Protein AF-0000000071274401 (afdb_homodimer)

pLDDT: mean 84.66, std 13.63, range [35.56, 98.0]

Sequence (1052 aa):
MKGGLAAQQNVFLRQTQVNQAAVRASYKVANLLATHGKPFTDGDFVKECMLAVAEEVCPDKKDALNAVSLSATTMTRRIEDLGDNVYDQLNKKASEFEFFALAMDESNDVQDTAQLLIFIRGVSTSFEVSEELAALKSLKGTTTGEDIFVQVCKTMEELDLHLSKLASITTDGAPSMVGTTRGLVGRLNSEFEERGLTPPLQVHCPIHQQALYCKVLKWASVIKVVVHCVNYIRKHGLKHRQFQAFLSELESAYEDVLYYTEVRWLSRGRALRRFFDLLPEINTFLQSKGETVRELTEPEWKWDLAFLTDVTEMLNHLNAQLQGKGKLISDMYSHIKAFEVKLVLLVRQVQKLDFTHLPATQSYCAEEPSVPFPVEKCKDALEMLQGEFSARFCELNVNGKRIRLFQNPFAADINDALPTLQFELAELQNCDILKDAFKPDSLIEFYAALPEETYPNIKQHAMKMSTVFGSTYICEQTFSCMKQTKNPTRNRLTDKHLHQTLRLATTSLRPDIELLTSQKQAHSSHMKGGLAAQQNVFLRQTQVNQAAVRASYKVANLLATHGKPFTDGDFVKECMLAVAEEVCPDKKDALNAVSLSATTMTRRIEDLGDNVYDQLNKKASEFEFFALAMDESNDVQDTAQLLIFIRGVSTSFEVSEELAALKSLKGTTTGEDIFVQVCKTMEELDLHLSKLASITTDGAPSMVGTTRGLVGRLNSEFEERGLTPPLQVHCPIHQQALYCKVLKWASVIKVVVHCVNYIRKHGLKHRQFQAFLSELESAYEDVLYYTEVRWLSRGRALRRFFDLLPEINTFLQSKGETVRELTEPEWKWDLAFLTDVTEMLNHLNAQLQGKGKLISDMYSHIKAFEVKLVLLVRQVQKLDFTHLPATQSYCAEEPSVPFPVEKCKDALEMLQGEFSARFCELNVNGKRIRLFQNPFAADINDALPTLQFELAELQNCDILKDAFKPDSLIEFYAALPEETYPNIKQHAMKMSTVFGSTYICEQTFSCMKQTKNPTRNRLTDKHLHQTLRLATTSLRPDIELLTSQKQAHSSH

Solvent-accessible surface area (backbone atoms only — not comparable to full-atom values): 55036 Å² total; per-residue (Å²): 110,69,64,56,49,52,52,51,48,50,51,50,49,47,51,49,51,53,49,49,21,27,50,44,21,32,44,52,38,23,49,50,31,27,47,68,38,48,62,47,59,49,31,44,52,43,49,53,41,45,50,52,31,22,60,50,66,39,55,89,48,33,63,67,58,63,64,36,62,33,40,38,69,50,28,49,53,39,34,48,50,42,30,50,46,44,50,51,50,47,40,57,52,47,66,50,38,62,27,28,13,40,31,35,43,73,46,64,46,81,85,38,41,37,35,35,39,32,33,34,21,28,20,31,89,77,54,51,72,45,63,40,71,70,44,69,44,77,40,56,61,67,77,42,10,59,51,52,39,51,51,51,51,50,51,33,56,74,42,62,54,56,74,89,32,41,40,21,42,23,34,57,57,47,62,39,42,55,25,69,68,63,4,26,52,20,44,49,43,50,54,24,55,75,67,71,44,80,64,49,48,69,36,63,15,59,71,56,51,50,64,56,52,57,68,68,44,79,45,55,67,56,49,49,52,50,50,48,54,53,45,58,35,52,74,36,38,50,45,30,30,44,47,47,48,47,34,60,69,40,78,56,85,70,74,81,81,64,75,70,52,87,82,47,55,63,42,40,25,54,35,39,43,53,47,62,76,38,41,70,60,51,52,52,50,33,46,74,71,69,44,79,64,70,59,82,74,34,66,70,50,47,50,51,49,23,45,49,27,32,54,34,40,54,51,40,53,51,49,57,65,60,48,63,83,88,54,41,34,50,58,42,49,49,53,52,51,50,50,53,51,49,52,54,51,47,44,55,29,44,73,67,72,46,44,84,91,23,59,48,39,39,53,48,45,69,75,42,68,85,58,78,77,64,48,68,61,53,41,52,49,47,49,50,50,48,51,51,52,49,62,70,42,38,62,58,54,70,46,37,62,62,40,42,34,62,61,36,57,73,75,42,58,60,85,72,44,55,77,81,36,29,65,44,43,55,52,51,60,68,30,65,69,59,56,70,66,60,44,82,92,41,52,65,61,48,52,52,67,49,55,58,89,73,33,48,54,58,40,51,51,41,46,40,50,65,19,29,57,43,43,48,45,68,49,54,53,47,48,53,47,44,48,62,48,34,27,89,92,39,67,78,66,47,71,68,57,47,39,28,33,50,41,52,44,64,42,80,72,77,60,59,55,67,60,55,44,56,54,51,53,55,54,71,73,95,109,70,64,57,50,51,50,51,48,51,51,49,50,48,50,50,51,52,48,49,22,26,50,43,20,32,43,52,39,23,51,50,31,27,48,68,38,48,62,46,59,50,30,42,50,43,49,52,41,45,48,52,29,22,60,48,67,38,55,89,49,35,64,66,58,64,63,34,62,34,40,38,68,49,27,49,52,38,33,49,52,42,30,50,47,43,50,52,50,48,40,57,52,47,66,49,39,63,26,27,16,39,31,33,42,72,47,63,47,80,86,38,41,36,34,35,39,34,34,34,22,29,19,30,88,79,54,50,72,46,62,39,68,69,44,67,44,78,40,56,60,68,78,42,9,58,52,51,39,51,50,51,50,51,50,33,56,76,41,64,53,59,74,89,31,41,42,22,41,24,33,57,57,47,61,41,41,55,25,70,67,65,4,28,51,20,44,50,40,51,54,23,53,74,68,72,44,79,63,49,47,71,36,63,15,56,69,55,50,51,61,55,53,57,65,67,46,76,46,56,69,56,49,49,52,51,48,48,55,52,45,59,35,52,75,37,39,51,43,31,29,44,46,48,48,47,33,58,70,40,77,53,84,67,72,81,82,64,75,71,52,87,80,46,51,63,43,41,25,54,35,39,42,51,47,62,74,39,41,70,59,51,53,51,52,33,46,74,72,69,44,79,65,70,58,81,75,33,65,71,50,47,50,51,47,24,44,48,27,34,53,34,41,54,51,40,51,51,48,57,66,60,45,64,84,88,53,40,33,49,57,40,49,50,55,51,52,50,47,53,50,49,52,56,50,48,43,55,28,45,72,67,74,46,43,84,90,23,60,49,38,38,52,47,45,70,74,43,66,86,60,78,76,63,49,68,61,53,40,51,51,47,50,50,49,49,51,51,52,50,62,68,44,39,62,58,54,70,45,37,60,63,40,42,35,62,60,36,55,74,75,42,57,58,87,72,44,55,77,80,37,29,64,45,44,55,52,51,60,67,30,66,68,59,56,71,64,59,46,82,90,41,52,65,62,48,52,52,67,48,56,58,89,73,33,48,55,56,41,52,51,40,46,39,50,68,20,29,54,44,42,48,43,66,49,52,54,48,49,54,46,43,48,62,48,34,25,89,92,39,66,76,67,48,71,68,56,48,40,26,33,51,40,52,43,64,41,80,70,77,61,60,57,68,62,54,46,54,55,51,52,54,54,71,73,94

Organism: Cyprinus carpio (NCBI:txid7962)

Structure (mmCIF, N/CA/C/O backbone):
data_AF-0000000071274401-model_v1
#
loop_
_entity.id
_entity.type
_entity.pdbx_description
1 polymer 'Uncharacterized protein'
#
loop_
_atom_site.group_PDB
_atom_site.id
_atom_site.type_symbol
_atom_site.label_atom_id
_atom_site.label_alt_id
_atom_site.label_comp_id
_atom_site.label_asym_id
_atom_site.label_entity_id
_atom_site.label_seq_id
_atom_site.pdbx_PDB_ins_code
_atom_site.Cartn_x
_atom_site.Cartn_y
_atom_site.Cartn_z
_atom_site.occupancy
_atom_site.B_iso_or_equiv
_atom_site.auth_seq_id
_atom_site.auth_comp_id
_atom_site.auth_asym_id
_atom_site.auth_atom_id
_atom_site.pdbx_PDB_model_num
ATOM 1 N N . MET A 1 1 ? 56.625 13.484 -25.062 1 52.25 1 MET A N 1
ATOM 2 C CA . MET A 1 1 ? 55.344 13.414 -25.781 1 52.25 1 MET A CA 1
ATOM 3 C C . MET A 1 1 ? 54.75 12.016 -25.688 1 52.25 1 MET A C 1
ATOM 5 O O . MET A 1 1 ? 53.531 11.867 -25.484 1 52.25 1 MET A O 1
ATOM 9 N N . LYS A 1 2 ? 55.469 10.992 -25.859 1 65.38 2 LYS A N 1
ATOM 10 C CA . LYS A 1 2 ? 55.031 9.609 -25.734 1 65.38 2 LYS A CA 1
ATOM 11 C C . LYS A 1 2 ? 54.594 9.289 -24.297 1 65.38 2 LYS A C 1
ATOM 13 O O . LYS A 1 2 ? 53.594 8.617 -24.078 1 65.38 2 LYS A O 1
ATOM 18 N N . GLY A 1 3 ? 55.219 9.805 -23.406 1 65.19 3 GLY A N 1
ATOM 19 C CA . GLY A 1 3 ? 54.844 9.625 -22.016 1 65.19 3 GLY A CA 1
ATOM 20 C C . GLY A 1 3 ? 53.562 10.312 -21.641 1 65.19 3 GLY A C 1
ATOM 21 O O . GLY A 1 3 ? 52.75 9.773 -20.875 1 65.19 3 GLY A O 1
ATOM 22 N N . GLY A 1 4 ? 53.375 11.422 -22.125 1 62.38 4 GLY A N 1
ATOM 23 C CA . GLY A 1 4 ? 52.156 12.172 -21.906 1 62.38 4 GLY A CA 1
ATOM 24 C C . GLY A 1 4 ? 50.938 11.508 -22.516 1 62.38 4 GLY A C 1
ATOM 25 O O . GLY A 1 4 ? 49.875 11.477 -21.906 1 62.38 4 GLY A O 1
ATOM 26 N N . LEU A 1 5 ? 51.125 11.031 -23.656 1 65.81 5 LEU A N 1
ATOM 27 C CA . LEU A 1 5 ? 50.031 10.344 -24.359 1 65.81 5 LEU A CA 1
ATOM 28 C C . LEU A 1 5 ? 49.656 9.055 -23.641 1 65.81 5 LEU A C 1
ATOM 30 O O . LEU A 1 5 ? 48.469 8.719 -23.547 1 65.81 5 LEU A O 1
ATOM 34 N N . ALA A 1 6 ? 50.625 8.336 -23.203 1 64.69 6 ALA A N 1
ATOM 35 C CA . ALA A 1 6 ? 50.375 7.109 -22.469 1 64.69 6 ALA A CA 1
ATOM 36 C C . ALA A 1 6 ? 49.625 7.406 -21.172 1 64.69 6 ALA A C 1
ATOM 38 O O . ALA A 1 6 ? 48.719 6.656 -20.781 1 64.69 6 ALA A O 1
ATOM 39 N N . ALA A 1 7 ? 49.969 8.445 -20.547 1 64.56 7 ALA A N 1
ATOM 40 C CA . ALA A 1 7 ? 49.281 8.852 -19.328 1 64.56 7 ALA A CA 1
ATOM 41 C C . ALA A 1 7 ? 47.844 9.281 -19.594 1 64.56 7 ALA A C 1
ATOM 43 O O . ALA A 1 7 ? 46.938 8.945 -18.844 1 64.56 7 ALA A O 1
ATOM 44 N N . GLN A 1 8 ? 47.719 10.016 -20.656 1 66.94 8 GLN A N 1
ATOM 45 C CA . GLN A 1 8 ? 46.375 10.43 -21.062 1 66.94 8 GLN A CA 1
ATOM 46 C C . GLN A 1 8 ? 45.531 9.227 -21.453 1 66.94 8 GLN A C 1
ATOM 48 O O . GLN A 1 8 ? 44.344 9.172 -21.125 1 66.94 8 GLN A O 1
ATOM 53 N N . GLN A 1 9 ? 46.156 8.289 -22.109 1 67.88 9 GLN A N 1
ATOM 54 C CA . GLN A 1 9 ? 45.438 7.066 -22.5 1 67.88 9 GLN A CA 1
ATOM 55 C C . GLN A 1 9 ? 45.062 6.242 -21.266 1 67.88 9 GLN A C 1
ATOM 57 O O . GLN A 1 9 ? 43.969 5.66 -21.219 1 67.88 9 GLN A O 1
ATOM 62 N N . ASN A 1 10 ? 45.875 6.141 -20.312 1 67.81 10 ASN A N 1
ATOM 63 C CA . ASN A 1 10 ? 45.594 5.395 -19.094 1 67.81 10 ASN A CA 1
ATOM 64 C C . ASN A 1 10 ? 44.469 6.043 -18.281 1 67.81 10 ASN A C 1
ATOM 66 O O . ASN A 1 10 ? 43.625 5.348 -17.703 1 67.81 10 ASN A O 1
ATOM 70 N N . VAL A 1 11 ? 44.531 7.375 -18.297 1 66.75 11 VAL A N 1
ATOM 71 C CA . VAL A 1 11 ? 43.469 8.094 -17.594 1 66.75 11 VAL A CA 1
ATOM 72 C C . VAL A 1 11 ? 42.156 7.859 -18.281 1 66.75 11 VAL A C 1
ATOM 74 O O . VAL A 1 11 ? 41.125 7.664 -17.625 1 66.75 11 VAL A O 1
ATOM 77 N N . PHE A 1 12 ? 42.219 7.84 -19.594 1 67.62 12 PHE A N 1
ATOM 78 C CA . PHE A 1 12 ? 41 7.621 -20.375 1 67.62 12 PHE A CA 1
ATOM 79 C C . PHE A 1 12 ? 40.469 6.207 -20.172 1 67.62 12 PHE A C 1
ATOM 81 O O . PHE A 1 12 ? 39.25 6.004 -20.031 1 67.62 12 PHE A O 1
ATOM 88 N N . LEU A 1 13 ? 41.375 5.309 -20.156 1 68 13 LEU A N 1
ATOM 89 C CA . LEU A 1 13 ? 40.969 3.92 -19.953 1 68 13 LEU A CA 1
ATOM 90 C C . LEU A 1 13 ? 40.375 3.725 -18.562 1 68 13 LEU A C 1
ATOM 92 O O . LEU A 1 13 ? 39.406 2.988 -18.391 1 68 13 LEU A O 1
ATOM 96 N N . ARG A 1 14 ? 40.938 4.359 -17.625 1 68.81 14 ARG A N 1
ATOM 97 C CA . ARG A 1 14 ? 40.469 4.23 -16.25 1 68.81 14 ARG A CA 1
ATOM 98 C C . ARG A 1 14 ? 39.062 4.852 -16.109 1 68.81 14 ARG A C 1
ATOM 100 O O . ARG A 1 14 ? 38.219 4.301 -15.422 1 68.81 14 ARG A O 1
ATOM 107 N N . GLN A 1 15 ? 39.062 5.945 -16.766 1 72.88 15 GLN A N 1
ATOM 108 C CA . GLN A 1 15 ? 37.781 6.617 -16.703 1 72.88 15 GLN A CA 1
ATOM 109 C C . GLN A 1 15 ? 36.688 5.773 -17.359 1 72.88 15 GLN A C 1
ATOM 111 O O . GLN A 1 15 ? 35.531 5.727 -16.875 1 72.88 15 GLN A O 1
ATOM 116 N N . THR A 1 16 ? 37.062 5.137 -18.406 1 75.12 16 THR A N 1
ATOM 117 C CA . THR A 1 16 ? 36.125 4.277 -19.094 1 75.12 16 THR A CA 1
ATOM 118 C C . THR A 1 16 ? 35.719 3.082 -18.219 1 75.12 16 THR A C 1
ATOM 120 O O . THR A 1 16 ? 34.562 2.666 -18.219 1 75.12 16 THR A O 1
ATOM 123 N N . GLN A 1 17 ? 36.688 2.59 -17.594 1 78.06 17 GLN A N 1
ATOM 124 C CA . GLN A 1 17 ? 36.438 1.438 -16.734 1 78.06 17 GLN A CA 1
ATOM 125 C C . GLN A 1 17 ? 35.531 1.816 -15.555 1 78.06 17 GLN A C 1
ATOM 127 O O . GLN A 1 17 ? 34.656 1.034 -15.156 1 78.06 17 GLN A O 1
ATOM 132 N N . VAL A 1 18 ? 35.812 2.969 -15.062 1 79 18 VAL A N 1
ATOM 133 C CA . VAL A 1 18 ? 35 3.449 -13.945 1 79 18 VAL A CA 1
ATOM 134 C C . VAL A 1 18 ? 33.562 3.666 -14.406 1 79 18 VAL A C 1
ATOM 136 O O . VAL A 1 18 ? 32.625 3.338 -13.688 1 79 18 VAL A O 1
ATOM 139 N N . ASN A 1 19 ? 33.5 4.156 -15.586 1 84.06 19 ASN A N 1
ATOM 140 C CA . ASN A 1 19 ? 32.156 4.398 -16.125 1 84.06 19 ASN A CA 1
ATOM 141 C C . ASN A 1 19 ? 31.406 3.096 -16.375 1 84.06 19 ASN A C 1
ATOM 143 O O . ASN A 1 19 ? 30.203 3.01 -16.125 1 84.06 19 ASN A O 1
ATOM 147 N N . GLN A 1 20 ? 32.156 2.141 -16.844 1 89.5 20 GLN A N 1
ATOM 148 C CA . GLN A 1 20 ? 31.516 0.851 -17.094 1 89.5 20 GLN A CA 1
ATOM 149 C C . GLN A 1 20 ? 31.094 0.186 -15.797 1 89.5 20 GLN A C 1
ATOM 151 O O . GLN A 1 20 ? 30.047 -0.459 -15.734 1 89.5 20 GLN A O 1
ATOM 156 N N . ALA A 1 21 ? 31.922 0.368 -14.859 1 91.06 21 ALA A N 1
ATOM 157 C CA . ALA A 1 21 ? 31.594 -0.193 -13.555 1 91.06 21 ALA A CA 1
ATOM 158 C C . ALA A 1 21 ? 30.344 0.459 -12.969 1 91.06 21 ALA A C 1
ATOM 160 O O . ALA A 1 21 ? 29.5 -0.216 -12.367 1 91.06 21 ALA A O 1
ATOM 161 N N . ALA A 1 22 ? 30.25 1.699 -13.156 1 93.31 22 ALA A N 1
ATOM 162 C CA . ALA A 1 22 ? 29.078 2.434 -12.672 1 93.31 22 ALA A CA 1
ATOM 163 C C . ALA A 1 22 ? 27.812 1.991 -13.398 1 93.31 22 ALA A C 1
ATOM 165 O O . ALA A 1 22 ? 26.75 1.869 -12.781 1 93.31 22 ALA A O 1
ATOM 166 N N . VAL A 1 23 ? 27.969 1.766 -14.633 1 94.56 23 VAL A N 1
ATOM 167 C CA . VAL A 1 23 ? 26.812 1.335 -15.43 1 94.56 23 VAL A CA 1
ATOM 168 C C . VAL A 1 23 ? 26.391 -0.068 -15.008 1 94.56 23 VAL A C 1
ATOM 170 O O . VAL A 1 23 ? 25.203 -0.333 -14.828 1 94.56 23 VAL A O 1
ATOM 173 N N . ARG A 1 24 ? 27.344 -0.943 -14.844 1 95.5 24 ARG A N 1
ATOM 174 C CA . ARG A 1 24 ? 27.047 -2.293 -14.383 1 95.5 24 ARG A CA 1
ATOM 175 C C . ARG A 1 24 ? 26.344 -2.26 -13.031 1 95.5 24 ARG A C 1
ATOM 177 O O . ARG A 1 24 ? 25.391 -3.004 -12.797 1 95.5 24 ARG A O 1
ATOM 184 N N . ALA A 1 25 ? 26.828 -1.402 -12.203 1 96.12 25 ALA A N 1
ATOM 185 C CA . ALA A 1 25 ? 26.25 -1.258 -10.875 1 96.12 25 ALA A CA 1
ATOM 186 C C . ALA A 1 25 ? 24.797 -0.812 -10.969 1 96.12 25 ALA A C 1
ATOM 188 O O . ALA A 1 25 ? 23.938 -1.306 -10.227 1 96.12 25 ALA A O 1
ATOM 189 N N . SER A 1 26 ? 24.531 0.101 -11.828 1 96.62 26 SER A N 1
ATOM 190 C CA . SER A 1 26 ? 23.172 0.599 -11.984 1 96.62 26 SER A CA 1
ATOM 191 C C . SER A 1 26 ? 22.234 -0.5 -12.477 1 96.62 26 SER A C 1
ATOM 193 O O . SER A 1 26 ? 21.078 -0.568 -12.062 1 96.62 26 SER A O 1
ATOM 195 N N . TYR A 1 27 ? 22.703 -1.388 -13.359 1 97.19 27 TYR A N 1
ATOM 196 C CA . TYR A 1 27 ? 21.891 -2.508 -13.836 1 97.19 27 TYR A CA 1
ATOM 197 C C . TYR A 1 27 ? 21.594 -3.484 -12.703 1 97.19 27 TYR A C 1
ATOM 199 O O . TYR A 1 27 ? 20.484 -4.02 -12.617 1 97.19 27 TYR A O 1
ATOM 207 N N . LYS A 1 28 ? 22.594 -3.697 -11.906 1 97.12 28 LYS A N 1
ATOM 208 C CA . LYS A 1 28 ? 22.391 -4.625 -10.789 1 97.12 28 LYS A CA 1
ATOM 209 C C . LYS A 1 28 ? 21.344 -4.105 -9.82 1 97.12 28 LYS A C 1
ATOM 211 O O . LYS A 1 28 ? 20.5 -4.871 -9.336 1 97.12 28 LYS A O 1
ATOM 216 N N . VAL A 1 29 ? 21.406 -2.818 -9.516 1 97.25 29 VAL A N 1
ATOM 217 C CA . VAL A 1 29 ? 20.422 -2.223 -8.617 1 97.25 29 VAL A CA 1
ATOM 218 C C . VAL A 1 29 ? 19.031 -2.279 -9.25 1 97.25 29 VAL A C 1
ATOM 220 O O . VAL A 1 29 ? 18.047 -2.58 -8.57 1 97.25 29 VAL A O 1
ATOM 223 N N . ALA A 1 30 ? 18.969 -1.95 -10.516 1 97.06 30 ALA A N 1
ATOM 224 C CA . ALA A 1 30 ? 17.688 -2.006 -11.219 1 97.06 30 ALA A CA 1
ATOM 225 C C . ALA A 1 30 ? 17.094 -3.408 -11.164 1 97.06 30 ALA A C 1
ATOM 227 O O . ALA A 1 30 ? 15.875 -3.568 -10.992 1 97.06 30 ALA A O 1
ATOM 228 N N . ASN A 1 31 ? 17.906 -4.41 -11.359 1 96.62 31 ASN A N 1
ATOM 229 C CA . ASN A 1 31 ? 17.453 -5.793 -11.273 1 96.62 31 ASN A CA 1
ATOM 230 C C . ASN A 1 31 ? 16.906 -6.113 -9.891 1 96.62 31 ASN A C 1
ATOM 232 O O . ASN A 1 31 ? 15.891 -6.809 -9.766 1 96.62 31 ASN A O 1
ATOM 236 N N . LEU A 1 32 ? 17.594 -5.621 -8.906 1 96 32 LEU A N 1
ATOM 237 C CA . LEU A 1 32 ? 17.141 -5.848 -7.539 1 96 32 LEU A CA 1
ATOM 238 C C . LEU A 1 32 ? 15.812 -5.141 -7.285 1 96 32 LEU A C 1
ATOM 240 O O . LEU A 1 32 ? 14.93 -5.695 -6.633 1 96 32 LEU A O 1
ATOM 244 N N . LEU A 1 33 ? 15.656 -3.928 -7.758 1 95 33 LEU A N 1
ATOM 245 C CA . LEU A 1 33 ? 14.406 -3.195 -7.617 1 95 33 LEU A CA 1
ATOM 246 C C . LEU A 1 33 ? 13.242 -3.977 -8.227 1 95 33 LEU A C 1
ATOM 248 O O . LEU A 1 33 ? 12.188 -4.121 -7.602 1 95 33 LEU A O 1
ATOM 252 N N . ALA A 1 34 ? 13.445 -4.426 -9.398 1 93.75 34 ALA A N 1
ATOM 253 C CA . ALA A 1 34 ? 12.398 -5.148 -10.109 1 93.75 34 ALA A CA 1
ATOM 254 C C . ALA A 1 34 ? 12.07 -6.465 -9.414 1 93.75 34 ALA A C 1
ATOM 256 O O . ALA A 1 34 ? 10.891 -6.812 -9.258 1 93.75 34 ALA A O 1
ATOM 257 N N . THR A 1 35 ? 13.07 -7.234 -9.023 1 92.5 35 THR A N 1
ATOM 258 C CA . THR A 1 35 ? 12.883 -8.539 -8.406 1 92.5 35 THR A CA 1
ATOM 259 C C . THR A 1 35 ? 12.141 -8.414 -7.078 1 92.5 35 THR A C 1
ATOM 261 O O . THR A 1 35 ? 11.359 -9.289 -6.707 1 92.5 35 THR A O 1
ATOM 264 N N . HIS A 1 36 ? 12.383 -7.277 -6.391 1 90.69 36 HIS A N 1
ATOM 265 C CA . HIS A 1 36 ? 11.742 -7.082 -5.098 1 90.69 36 HIS A CA 1
ATOM 266 C C . HIS A 1 36 ? 10.43 -6.32 -5.246 1 90.69 36 HIS A C 1
ATOM 268 O O . HIS A 1 36 ? 9.758 -6.027 -4.25 1 90.69 36 HIS A O 1
ATOM 274 N N . GLY A 1 37 ? 10.102 -5.977 -6.441 1 87.94 37 GLY A N 1
ATOM 275 C CA . GLY A 1 37 ? 8.852 -5.277 -6.691 1 87.94 37 GLY A CA 1
ATOM 276 C C . GLY A 1 37 ? 8.828 -3.869 -6.125 1 87.94 37 GLY A C 1
ATOM 277 O O . GLY A 1 37 ? 7.781 -3.381 -5.703 1 87.94 37 GLY A O 1
ATOM 278 N N . LYS A 1 38 ? 10 -3.23 -5.977 1 91 38 LYS A N 1
ATOM 279 C CA . LYS A 1 38 ? 10.102 -1.879 -5.434 1 91 38 LYS A CA 1
ATOM 280 C C . LYS A 1 38 ? 9.875 -0.833 -6.52 1 91 38 LYS A C 1
ATOM 282 O O . LYS A 1 38 ? 10.141 -1.085 -7.699 1 91 38 LYS A O 1
ATOM 287 N N . PRO A 1 39 ? 9.328 0.365 -6.164 1 89.88 39 PRO A N 1
ATOM 288 C CA . PRO A 1 39 ? 9.164 1.436 -7.148 1 89.88 39 PRO A CA 1
ATOM 289 C C . PRO A 1 39 ? 10.492 1.918 -7.727 1 89.88 39 PRO A C 1
ATOM 291 O O . PRO A 1 39 ? 11.531 1.792 -7.074 1 89.88 39 PRO A O 1
ATOM 294 N N . PHE A 1 40 ? 10.445 2.494 -8.906 1 91.88 40 PHE A N 1
ATOM 295 C CA . PHE A 1 40 ? 11.641 2.98 -9.586 1 91.88 40 PHE A CA 1
ATOM 296 C C . PHE A 1 40 ? 12.281 4.121 -8.805 1 91.88 40 PHE A C 1
ATOM 298 O O . PHE A 1 40 ? 13.5 4.297 -8.852 1 91.88 40 PHE A O 1
ATOM 305 N N . THR A 1 41 ? 11.461 4.828 -8.062 1 91.19 41 THR A N 1
ATOM 306 C CA . THR A 1 41 ? 11.938 5.977 -7.301 1 91.19 41 THR A CA 1
ATOM 307 C C . THR A 1 41 ? 12.797 5.523 -6.117 1 91.19 41 THR A C 1
ATOM 309 O O . THR A 1 41 ? 13.516 6.324 -5.527 1 91.19 41 THR A O 1
ATOM 312 N N . ASP A 1 42 ? 12.68 4.273 -5.758 1 93 42 ASP A N 1
ATOM 313 C CA . ASP A 1 42 ? 13.477 3.762 -4.648 1 93 42 ASP A CA 1
ATOM 314 C C . ASP A 1 42 ? 14.961 3.758 -4.996 1 93 42 ASP A C 1
ATOM 316 O O . ASP A 1 42 ? 15.812 3.654 -4.109 1 93 42 ASP A O 1
ATOM 320 N N . GLY A 1 43 ? 15.234 3.865 -6.293 1 95.25 43 GLY A N 1
ATOM 321 C CA . GLY A 1 43 ? 16.625 4.039 -6.664 1 95.25 43 GLY A CA 1
ATOM 322 C C . GLY A 1 43 ? 17.281 5.25 -6.02 1 95.25 43 GLY A C 1
ATOM 323 O O . GLY A 1 43 ? 18.406 5.176 -5.535 1 95.25 43 GLY A O 1
ATOM 324 N N . ASP A 1 44 ? 16.562 6.32 -6 1 94.88 44 ASP A N 1
ATOM 325 C CA . ASP A 1 44 ? 17.047 7.543 -5.371 1 94.88 44 ASP A CA 1
ATOM 326 C C . ASP A 1 44 ? 17.266 7.344 -3.875 1 94.88 44 ASP A C 1
ATOM 328 O O . ASP A 1 44 ? 18.25 7.832 -3.314 1 94.88 44 ASP A O 1
ATOM 332 N N . PHE A 1 45 ? 16.406 6.699 -3.336 1 95.12 45 PHE A N 1
ATOM 333 C CA . PHE A 1 45 ? 16.5 6.418 -1.909 1 95.12 45 PHE A CA 1
ATOM 334 C C . PHE A 1 45 ? 17.734 5.578 -1.6 1 95.12 45 PHE A C 1
ATOM 336 O O . PHE A 1 45 ? 18.453 5.859 -0.642 1 95.12 45 PHE A O 1
ATOM 343 N N . VAL A 1 46 ? 17.875 4.496 -2.396 1 96.62 46 VAL A N 1
ATOM 344 C CA . VAL A 1 46 ? 19.047 3.633 -2.232 1 96.62 46 VAL A CA 1
ATOM 345 C C . VAL A 1 46 ? 20.328 4.457 -2.367 1 96.62 46 VAL A C 1
ATOM 347 O O . VAL A 1 46 ? 21.266 4.281 -1.594 1 96.62 46 VAL A O 1
ATOM 350 N N . LYS A 1 47 ? 20.375 5.324 -3.332 1 96.38 47 LYS A N 1
ATOM 351 C CA . LYS A 1 47 ? 21.547 6.168 -3.543 1 96.38 47 LYS A CA 1
ATOM 352 C C . LYS A 1 47 ? 21.797 7.059 -2.332 1 96.38 47 LYS A C 1
ATOM 354 O O . LYS A 1 47 ? 22.938 7.188 -1.886 1 96.38 47 LYS A O 1
ATOM 359 N N . GLU A 1 48 ? 20.734 7.656 -1.846 1 95.94 48 GLU A N 1
ATOM 360 C CA . GLU A 1 48 ? 20.859 8.508 -0.668 1 95.94 48 GLU A CA 1
ATOM 361 C C . GLU A 1 48 ? 21.438 7.738 0.518 1 95.94 48 GLU A C 1
ATOM 363 O O . GLU A 1 48 ? 22.312 8.234 1.22 1 95.94 48 GLU A O 1
ATOM 368 N N . CYS A 1 49 ? 20.938 6.547 0.777 1 96.62 49 CYS A N 1
ATOM 369 C CA . CYS A 1 49 ? 21.422 5.711 1.871 1 96.62 49 CYS A CA 1
ATOM 370 C C . CYS A 1 49 ? 22.875 5.312 1.653 1 96.62 49 CYS A C 1
ATOM 372 O O . CYS A 1 49 ? 23.688 5.363 2.582 1 96.62 49 CYS A O 1
ATOM 374 N N . MET A 1 50 ? 23.156 4.926 0.424 1 96.19 50 MET A N 1
ATOM 375 C CA . MET A 1 50 ? 24.516 4.488 0.077 1 96.19 50 MET A CA 1
ATOM 376 C C . MET A 1 50 ? 25.516 5.609 0.302 1 96.19 50 MET A C 1
ATOM 378 O O . MET A 1 50 ? 26.609 5.379 0.845 1 96.19 50 MET A O 1
ATOM 382 N N . LEU A 1 51 ? 25.141 6.812 -0.071 1 95.94 51 LEU A N 1
ATOM 383 C CA . LEU A 1 51 ? 26.047 7.953 0.099 1 95.94 51 LEU A CA 1
ATOM 384 C C . LEU A 1 51 ? 26.203 8.297 1.576 1 95.94 51 LEU A C 1
ATOM 386 O O . LEU A 1 51 ? 27.297 8.672 2.008 1 95.94 51 LEU A O 1
ATOM 390 N N . ALA A 1 52 ? 25.125 8.164 2.318 1 95.75 52 ALA A N 1
ATOM 391 C CA . ALA A 1 52 ? 25.203 8.391 3.758 1 95.75 52 ALA A CA 1
ATOM 392 C C . ALA A 1 52 ? 26.156 7.406 4.418 1 95.75 52 ALA A C 1
ATOM 394 O O . ALA A 1 52 ? 26.922 7.777 5.316 1 95.75 52 ALA A O 1
ATOM 395 N N . VAL A 1 53 ? 26.109 6.172 3.98 1 95.75 53 VAL A N 1
ATOM 396 C CA . VAL A 1 53 ? 27 5.145 4.52 1 95.75 53 VAL A CA 1
ATOM 397 C C . VAL A 1 53 ? 28.438 5.422 4.086 1 95.75 53 VAL A C 1
ATOM 399 O O . VAL A 1 53 ? 29.375 5.328 4.891 1 95.75 53 VAL A O 1
ATOM 402 N N . ALA A 1 54 ? 28.594 5.766 2.812 1 94.62 54 ALA A N 1
ATOM 403 C CA . ALA A 1 54 ? 29.922 6.008 2.26 1 94.62 54 ALA A CA 1
ATOM 404 C C . ALA A 1 54 ? 30.609 7.156 2.986 1 94.62 54 ALA A C 1
ATOM 406 O O . ALA A 1 54 ? 31.828 7.125 3.195 1 94.62 54 ALA A O 1
ATOM 407 N N . GLU A 1 55 ? 29.875 8.125 3.346 1 94.5 55 GLU A N 1
ATOM 408 C CA . GLU A 1 55 ? 30.422 9.281 4.039 1 94.5 55 GLU A CA 1
ATOM 409 C C . GLU A 1 55 ? 31.078 8.875 5.359 1 94.5 55 GLU A C 1
ATOM 411 O O . GLU A 1 55 ? 32.031 9.5 5.793 1 94.5 55 GLU A O 1
ATOM 416 N N . GLU A 1 56 ? 30.609 7.832 5.984 1 93.69 56 GLU A N 1
ATOM 417 C CA . GLU A 1 56 ? 31.109 7.402 7.285 1 93.69 56 GLU A CA 1
ATOM 418 C C . GLU A 1 56 ? 32.156 6.32 7.137 1 93.69 56 GLU A C 1
ATOM 420 O O . GLU A 1 56 ? 33.188 6.348 7.828 1 93.69 56 GLU A O 1
ATOM 425 N N . VAL A 1 57 ? 31.969 5.379 6.203 1 92.5 57 VAL A N 1
ATOM 426 C CA . VAL A 1 57 ? 32.75 4.156 6.188 1 92.5 57 VAL A CA 1
ATOM 427 C C . VAL A 1 57 ? 33.875 4.277 5.148 1 92.5 57 VAL A C 1
ATOM 429 O O . VAL A 1 57 ? 34.969 3.746 5.336 1 92.5 57 VAL A O 1
ATOM 432 N N . CYS A 1 58 ? 33.594 4.895 4.074 1 92.62 58 CYS A N 1
ATOM 433 C CA . CYS A 1 58 ? 34.594 5.035 3.023 1 92.62 58 CYS A CA 1
ATOM 434 C C . CYS A 1 58 ? 34.438 6.371 2.307 1 92.62 58 CYS A C 1
ATOM 436 O O . CYS A 1 58 ? 34.188 6.414 1.104 1 92.62 58 CYS A O 1
ATOM 438 N N . PRO A 1 59 ? 34.781 7.418 3.018 1 92.06 59 PRO A N 1
ATOM 439 C CA . PRO A 1 59 ? 34.625 8.758 2.447 1 92.06 59 PRO A CA 1
ATOM 440 C C . PRO A 1 59 ? 35.469 8.953 1.172 1 92.06 59 PRO A C 1
ATOM 442 O O . PRO A 1 59 ? 35.062 9.742 0.303 1 92.06 59 PRO A O 1
ATOM 445 N N . ASP A 1 60 ? 36.531 8.211 0.958 1 91.69 60 ASP A N 1
ATOM 446 C CA . ASP A 1 60 ? 37.406 8.344 -0.2 1 91.69 60 ASP A CA 1
ATOM 447 C C . ASP A 1 60 ? 36.75 7.812 -1.463 1 91.69 60 ASP A C 1
ATOM 449 O O . ASP A 1 60 ? 37.156 8.141 -2.578 1 91.69 60 ASP A O 1
ATOM 453 N N . LYS A 1 61 ? 35.781 6.992 -1.283 1 92 61 LYS A N 1
ATOM 454 C CA . LYS A 1 61 ? 35.094 6.398 -2.434 1 92 61 LYS A CA 1
ATOM 455 C C . LYS A 1 61 ? 33.719 7.027 -2.652 1 92 61 LYS A C 1
ATOM 457 O O . LYS A 1 61 ? 32.938 6.539 -3.465 1 92 61 LYS A O 1
ATOM 462 N N . LYS A 1 62 ? 33.406 8.031 -1.977 1 92.5 62 LYS A N 1
ATOM 463 C CA . LYS A 1 62 ? 32.094 8.664 -2.051 1 92.5 62 LYS A CA 1
ATOM 464 C C . LYS A 1 62 ? 31.781 9.148 -3.467 1 92.5 62 LYS A C 1
ATOM 466 O O . LYS A 1 62 ? 30.656 9.008 -3.957 1 92.5 62 LYS A O 1
ATOM 471 N N . ASP A 1 63 ? 32.781 9.656 -4.098 1 90.44 63 ASP A N 1
ATOM 472 C CA . ASP A 1 63 ? 32.562 10.188 -5.445 1 90.44 63 ASP A CA 1
ATOM 473 C C . ASP A 1 63 ? 32.281 9.062 -6.441 1 90.44 63 ASP A C 1
ATOM 475 O O . ASP A 1 63 ? 31.469 9.219 -7.344 1 90.44 63 ASP A O 1
ATOM 479 N N . ALA A 1 64 ? 33.062 8.016 -6.281 1 89.56 64 ALA A N 1
ATOM 480 C CA . ALA A 1 64 ? 32.844 6.863 -7.156 1 89.56 64 ALA A CA 1
ATOM 481 C C . ALA A 1 64 ? 31.422 6.312 -7.004 1 89.56 64 ALA A C 1
ATOM 483 O O . ALA A 1 64 ? 30.781 5.938 -7.996 1 89.56 64 ALA A O 1
ATOM 484 N N . LEU A 1 65 ? 30.953 6.297 -5.777 1 92.75 65 LEU A N 1
ATOM 485 C CA . LEU A 1 65 ? 29.609 5.797 -5.504 1 92.75 65 LEU A CA 1
ATOM 486 C C . LEU A 1 65 ? 28.547 6.789 -5.98 1 92.75 65 LEU A C 1
ATOM 488 O O . LEU A 1 65 ? 27.484 6.387 -6.445 1 92.75 65 LEU A O 1
ATOM 492 N N . ASN A 1 66 ? 28.875 8.031 -5.848 1 92.44 66 ASN A N 1
ATOM 493 C CA . ASN A 1 66 ? 27.953 9.078 -6.293 1 92.44 66 ASN A CA 1
ATOM 494 C C . ASN A 1 66 ? 27.797 9.086 -7.809 1 92.44 66 ASN A C 1
ATOM 496 O O . ASN A 1 66 ? 26.797 9.547 -8.336 1 92.44 66 ASN A O 1
ATOM 500 N N . ALA A 1 67 ? 28.781 8.547 -8.492 1 91.62 67 ALA A N 1
ATOM 501 C CA . ALA A 1 67 ? 28.766 8.531 -9.953 1 91.62 67 ALA A CA 1
ATOM 502 C C . ALA A 1 67 ? 27.75 7.512 -10.484 1 91.62 67 ALA A C 1
ATOM 504 O O . ALA A 1 67 ? 27.359 7.574 -11.648 1 91.62 67 ALA A O 1
ATOM 505 N N . VAL A 1 68 ? 27.359 6.609 -9.703 1 94 68 VAL A N 1
ATOM 506 C CA . VAL A 1 68 ? 26.375 5.617 -10.117 1 94 68 VAL A CA 1
ATOM 507 C C . VAL A 1 68 ? 25 6.266 -10.219 1 94 68 VAL A C 1
ATOM 509 O O . VAL A 1 68 ? 24.484 6.797 -9.234 1 94 68 VAL A O 1
ATOM 512 N N . SER A 1 69 ? 24.406 6.281 -11.352 1 93.88 69 SER A N 1
ATOM 513 C CA . SER A 1 69 ? 23.094 6.887 -11.547 1 93.88 69 SER A CA 1
ATOM 514 C C . SER A 1 69 ? 21.969 5.926 -11.156 1 93.88 69 SER A C 1
ATOM 516 O O . SER A 1 69 ? 21.828 4.863 -11.758 1 93.88 69 SER A O 1
ATOM 518 N N . LEU A 1 70 ? 21.25 6.312 -10.156 1 95.94 70 LEU A N 1
ATOM 519 C CA . LEU A 1 70 ? 20.156 5.473 -9.688 1 95.94 70 LEU A CA 1
ATOM 520 C C . LEU A 1 70 ? 18.844 6.242 -9.688 1 95.94 70 LEU A C 1
ATOM 522 O O . LEU A 1 70 ? 17.938 5.926 -8.922 1 95.94 70 LEU A O 1
ATOM 526 N N . SER A 1 71 ? 18.719 7.254 -10.523 1 94.69 71 SER A N 1
ATOM 527 C CA . SER A 1 71 ? 17.5 8.039 -10.617 1 94.69 71 SER A CA 1
ATOM 528 C C . SER A 1 71 ? 16.328 7.203 -11.141 1 94.69 71 SER A C 1
ATOM 530 O O . SER A 1 71 ? 16.547 6.148 -11.742 1 94.69 71 SER A O 1
ATOM 532 N N . ALA A 1 72 ? 15.18 7.703 -10.906 1 92.69 72 ALA A N 1
ATOM 533 C CA . ALA A 1 72 ? 13.977 6.992 -11.336 1 92.69 72 ALA A CA 1
ATOM 534 C C . ALA A 1 72 ? 13.992 6.766 -12.844 1 92.69 72 ALA A C 1
ATOM 536 O O . ALA A 1 72 ? 13.609 5.695 -13.32 1 92.69 72 ALA A O 1
ATOM 537 N N . THR A 1 73 ? 14.398 7.754 -13.531 1 93.19 73 THR A N 1
ATOM 538 C CA . THR A 1 73 ? 14.453 7.656 -14.984 1 93.19 73 THR A CA 1
ATOM 539 C C . THR A 1 73 ? 15.477 6.613 -15.422 1 93.19 73 THR A C 1
ATOM 541 O O . THR A 1 73 ? 15.219 5.816 -16.328 1 93.19 73 THR A O 1
ATOM 544 N N . THR A 1 74 ? 16.625 6.66 -14.805 1 94.69 74 THR A N 1
ATOM 545 C CA . THR A 1 74 ? 17.656 5.684 -15.117 1 94.69 74 THR A CA 1
ATOM 546 C C . THR A 1 74 ? 17.188 4.27 -14.789 1 94.69 74 THR A C 1
ATOM 548 O O . THR A 1 74 ? 17.391 3.344 -15.578 1 94.69 74 THR A O 1
ATOM 551 N N . MET A 1 75 ? 16.625 4.098 -13.625 1 95.5 75 MET A N 1
ATOM 552 C CA . MET A 1 75 ? 16.125 2.783 -13.219 1 95.5 75 MET A CA 1
ATOM 553 C C . MET A 1 75 ? 15.094 2.256 -14.203 1 95.5 75 MET A C 1
ATOM 555 O O . MET A 1 75 ? 15.086 1.064 -14.523 1 95.5 75 MET A O 1
ATOM 559 N N . THR A 1 76 ? 14.203 3.18 -14.672 1 94.06 76 THR A N 1
ATOM 560 C CA . THR A 1 76 ? 13.188 2.797 -15.648 1 94.06 76 THR A CA 1
ATOM 561 C C . THR A 1 76 ? 13.836 2.238 -16.906 1 94.06 76 THR A C 1
ATOM 563 O O . THR A 1 76 ? 13.453 1.166 -17.391 1 94.06 76 THR A O 1
ATOM 566 N N . ARG A 1 77 ? 14.836 2.928 -17.391 1 94.69 77 ARG A N 1
ATOM 567 C CA . ARG A 1 77 ? 15.516 2.514 -18.609 1 94.69 77 ARG A CA 1
ATOM 568 C C . ARG A 1 77 ? 16.266 1.199 -18.406 1 94.69 77 ARG A C 1
ATOM 570 O O . ARG A 1 77 ? 16.266 0.336 -19.297 1 94.69 77 ARG A O 1
ATOM 577 N N . ARG A 1 78 ? 16.938 1.074 -17.281 1 96.56 78 ARG A N 1
ATOM 578 C CA . ARG A 1 78 ? 17.672 -0.153 -17 1 96.56 78 ARG A CA 1
ATOM 579 C C . ARG A 1 78 ? 16.734 -1.351 -16.922 1 96.56 78 ARG A C 1
ATOM 581 O O . ARG A 1 78 ? 17.062 -2.434 -17.406 1 96.56 78 ARG A O 1
ATOM 588 N N . ILE A 1 79 ? 15.633 -1.183 -16.281 1 95.75 79 ILE A N 1
ATOM 589 C CA . ILE A 1 79 ? 14.664 -2.27 -16.125 1 95.75 79 ILE A CA 1
ATOM 590 C C . ILE A 1 79 ? 14.117 -2.67 -17.5 1 95.75 79 ILE A C 1
ATOM 592 O O . ILE A 1 79 ? 13.914 -3.855 -17.766 1 95.75 79 ILE A O 1
ATOM 596 N N . GLU A 1 80 ? 13.875 -1.674 -18.344 1 95.62 80 GLU A N 1
ATOM 597 C CA . GLU A 1 80 ? 13.469 -1.966 -19.719 1 95.62 80 GLU A CA 1
ATOM 598 C C . GLU A 1 80 ? 14.508 -2.832 -20.438 1 95.62 80 GLU A C 1
ATOM 600 O O . GLU A 1 80 ? 14.156 -3.836 -21.062 1 95.62 80 GLU A O 1
ATOM 605 N N . ASP A 1 81 ? 15.766 -2.449 -20.281 1 96.19 81 ASP A N 1
ATOM 606 C CA . ASP A 1 81 ? 16.859 -3.188 -20.906 1 96.19 81 ASP A CA 1
ATOM 607 C C . ASP A 1 81 ? 16.922 -4.621 -20.375 1 96.19 81 ASP A C 1
ATOM 609 O O . ASP A 1 81 ? 17.094 -5.566 -21.156 1 96.19 81 ASP A O 1
ATOM 613 N N . LEU A 1 82 ? 16.859 -4.691 -19.109 1 97.38 82 LEU A N 1
ATOM 614 C CA . LEU A 1 82 ? 16.938 -6 -18.469 1 97.38 82 LEU A CA 1
ATOM 615 C C . LEU A 1 82 ? 15.797 -6.898 -18.922 1 97.38 82 LEU A C 1
ATOM 617 O O . LEU A 1 82 ? 16 -8.07 -19.234 1 97.38 82 LEU A O 1
ATOM 621 N N . GLY A 1 83 ? 14.586 -6.336 -18.859 1 96.06 83 GLY A N 1
ATOM 622 C CA . GLY A 1 83 ? 13.422 -7.086 -19.312 1 96.06 83 GLY A CA 1
ATOM 623 C C . GLY A 1 83 ? 13.539 -7.574 -20.734 1 96.06 83 GLY A C 1
ATOM 624 O O . GLY A 1 83 ? 13.219 -8.727 -21.031 1 96.06 83 GLY A O 1
ATOM 625 N N . ASP A 1 84 ? 14.016 -6.695 -21.562 1 95.81 84 ASP A N 1
ATOM 626 C CA . ASP A 1 84 ? 14.195 -7.047 -22.969 1 95.81 84 ASP A CA 1
ATOM 627 C C . ASP A 1 84 ? 15.234 -8.156 -23.125 1 95.81 84 ASP A C 1
ATOM 629 O O . ASP A 1 84 ? 15.078 -9.047 -23.969 1 95.81 84 ASP A O 1
ATOM 633 N N . ASN A 1 85 ? 16.25 -8.031 -22.406 1 96.88 85 ASN A N 1
ATOM 634 C CA . ASN A 1 85 ? 17.297 -9.055 -22.453 1 96.88 85 ASN A CA 1
ATOM 635 C C . ASN A 1 85 ? 16.75 -10.422 -22.047 1 96.88 85 ASN A C 1
ATOM 637 O O . ASN A 1 85 ? 17.062 -11.43 -22.703 1 96.88 85 ASN A O 1
ATOM 641 N N . VAL A 1 86 ? 16 -10.469 -21 1 96.62 86 VAL A N 1
ATOM 642 C CA . VAL A 1 86 ? 15.414 -11.719 -20.531 1 96.62 86 VAL A CA 1
ATOM 643 C C . VAL A 1 86 ? 14.461 -12.266 -21.594 1 96.62 86 VAL A C 1
ATOM 645 O O . VAL A 1 86 ? 14.414 -13.477 -21.828 1 96.62 86 VAL A O 1
ATOM 648 N N . TYR A 1 87 ? 13.711 -11.398 -22.203 1 96.38 87 TYR A N 1
ATOM 649 C CA . TYR A 1 87 ? 12.789 -11.82 -23.25 1 96.38 87 TYR A CA 1
ATOM 650 C C . TYR A 1 87 ? 13.547 -12.406 -24.438 1 96.38 87 TYR A C 1
ATOM 652 O O . TYR A 1 87 ? 13.109 -13.398 -25.031 1 96.38 87 TYR A O 1
ATOM 660 N N . ASP A 1 88 ? 14.641 -11.805 -24.766 1 96.31 88 ASP A N 1
ATOM 661 C CA . ASP A 1 88 ? 15.477 -12.32 -25.844 1 96.31 88 ASP A CA 1
ATOM 662 C C . ASP A 1 88 ? 16 -13.711 -25.516 1 96.31 88 ASP A C 1
ATOM 664 O O . ASP A 1 88 ? 16.094 -14.578 -26.391 1 96.31 88 ASP A O 1
ATOM 668 N N . GLN A 1 89 ? 16.391 -13.844 -24.328 1 96.69 89 GLN A N 1
ATOM 669 C CA . GLN A 1 89 ? 16.844 -15.148 -23.875 1 96.69 89 GLN A CA 1
ATOM 670 C C . GLN A 1 89 ? 15.727 -16.188 -23.969 1 96.69 89 GLN A C 1
ATOM 672 O O . GLN A 1 89 ? 15.969 -17.328 -24.359 1 96.69 89 GLN A O 1
ATOM 677 N N . LEU A 1 90 ? 14.578 -15.797 -23.562 1 96.44 90 LEU A N 1
ATOM 678 C CA . LEU A 1 90 ? 13.43 -16.688 -23.672 1 96.44 90 LEU A CA 1
ATOM 679 C C . LEU A 1 90 ? 13.172 -17.078 -25.125 1 96.44 90 LEU A C 1
ATOM 681 O O . LEU A 1 90 ? 12.891 -18.234 -25.422 1 96.44 90 LEU A O 1
ATOM 685 N N . ASN A 1 91 ? 13.266 -16.125 -25.969 1 96.44 91 ASN A N 1
ATOM 686 C CA . ASN A 1 91 ? 13.07 -16.375 -27.391 1 96.44 91 ASN A CA 1
ATOM 687 C C . ASN A 1 91 ? 14.07 -17.406 -27.906 1 96.44 91 ASN A C 1
ATOM 689 O O . ASN A 1 91 ? 13.711 -18.281 -28.719 1 96.44 91 ASN A O 1
ATOM 693 N N . LYS A 1 92 ? 15.227 -17.266 -27.484 1 95.19 92 LYS A N 1
ATOM 694 C CA . LYS A 1 92 ? 16.25 -18.219 -27.891 1 95.19 92 LYS A CA 1
ATOM 695 C C . LYS A 1 92 ? 15.961 -19.609 -27.344 1 95.19 92 LYS A C 1
ATOM 697 O O . LYS A 1 92 ? 16.062 -20.609 -28.062 1 95.19 92 LYS A O 1
ATOM 702 N N . LYS A 1 93 ? 15.586 -19.688 -26.172 1 95.25 93 LYS A N 1
ATOM 703 C CA . LYS A 1 93 ? 15.258 -20.969 -25.547 1 95.25 93 LYS A CA 1
ATOM 704 C C . LYS A 1 93 ? 14.031 -21.594 -26.203 1 95.25 93 LYS A C 1
ATOM 706 O O . LYS A 1 93 ? 13.961 -22.812 -26.375 1 95.25 93 LYS A O 1
ATOM 711 N N . ALA A 1 94 ? 13.055 -20.797 -26.453 1 95.94 94 ALA A N 1
ATOM 712 C CA . ALA A 1 94 ? 11.805 -21.25 -27.047 1 95.94 94 ALA A CA 1
ATOM 713 C C . ALA A 1 94 ? 12.047 -21.969 -28.375 1 95.94 94 ALA A C 1
ATOM 715 O O . ALA A 1 94 ? 11.336 -22.906 -28.719 1 95.94 94 ALA A O 1
ATOM 716 N N . SER A 1 95 ? 13.07 -21.516 -29.047 1 94.31 95 SER A N 1
ATOM 717 C CA . SER A 1 95 ? 13.391 -22.125 -30.344 1 94.31 95 SER A CA 1
ATOM 718 C C . SER A 1 95 ? 13.898 -23.562 -30.156 1 94.31 95 SER A C 1
ATOM 720 O O . SER A 1 95 ? 13.844 -24.359 -31.094 1 94.31 95 SER A O 1
ATOM 722 N N . GLU A 1 96 ? 14.281 -23.875 -28.984 1 94.88 96 GLU A N 1
ATOM 723 C CA . GLU A 1 96 ? 14.852 -25.203 -28.719 1 94.88 96 GLU A CA 1
ATOM 724 C C . GLU A 1 96 ? 13.82 -26.125 -28.062 1 94.88 96 GLU A C 1
ATOM 726 O O . GLU A 1 96 ? 14.094 -27.297 -27.844 1 94.88 96 GLU A O 1
ATOM 731 N N . PHE A 1 97 ? 12.695 -25.688 -27.891 1 96.81 97 PHE A N 1
ATOM 732 C CA . PHE A 1 97 ? 11.688 -26.484 -27.203 1 96.81 97 PHE A CA 1
ATOM 733 C C . PHE A 1 97 ? 11.203 -27.625 -28.094 1 96.81 97 PHE A C 1
ATOM 735 O O . PHE A 1 97 ? 10.898 -27.406 -29.281 1 96.81 97 PHE A O 1
ATOM 742 N N . GLU A 1 98 ? 11.188 -28.781 -27.594 1 96.81 98 GLU A N 1
ATOM 743 C CA . GLU A 1 98 ? 10.539 -29.906 -28.266 1 96.81 98 GLU A CA 1
ATOM 744 C C . GLU A 1 98 ? 9.031 -29.906 -28.016 1 96.81 98 GLU A C 1
ATOM 746 O O . GLU A 1 98 ? 8.25 -30.266 -28.891 1 96.81 98 GLU A O 1
ATOM 751 N N . PHE A 1 99 ? 8.719 -29.641 -26.75 1 97.5 99 PHE A N 1
ATOM 752 C CA . PHE A 1 99 ? 7.332 -29.469 -26.328 1 97.5 99 PHE A CA 1
ATOM 753 C C . PHE A 1 99 ? 7.199 -28.297 -25.375 1 97.5 99 PHE A C 1
ATOM 755 O O . PHE A 1 99 ? 8.18 -27.875 -24.75 1 97.5 99 PHE A O 1
ATOM 762 N N . PHE A 1 100 ? 6.055 -27.703 -25.328 1 97.94 100 PHE A N 1
ATOM 763 C CA . PHE A 1 100 ? 5.809 -26.641 -24.359 1 97.94 100 PHE A CA 1
ATOM 764 C C . PHE A 1 100 ? 4.355 -26.656 -23.906 1 97.94 100 PHE A C 1
ATOM 766 O O . PHE A 1 100 ? 3.512 -27.312 -24.516 1 97.94 100 PHE A O 1
ATOM 773 N N . ALA A 1 101 ? 4.098 -26.094 -22.828 1 97.44 101 ALA A N 1
ATOM 774 C CA . ALA A 1 101 ? 2.762 -25.938 -22.25 1 97.44 101 ALA A CA 1
ATOM 775 C C . ALA A 1 101 ? 2.531 -24.484 -21.812 1 97.44 101 ALA A C 1
ATOM 777 O O . ALA A 1 101 ? 3.486 -23.734 -21.609 1 97.44 101 ALA A O 1
ATOM 778 N N . LEU A 1 102 ? 1.261 -24.125 -21.766 1 96.62 102 LEU A N 1
ATOM 779 C CA . LEU A 1 102 ? 0.906 -22.766 -21.375 1 96.62 102 LEU A CA 1
ATOM 780 C C . LEU A 1 102 ? -0.017 -22.781 -20.156 1 96.62 102 LEU A C 1
ATOM 782 O O . LEU A 1 102 ? -0.883 -23.641 -20.031 1 96.62 102 LEU A O 1
ATOM 786 N N . ALA A 1 103 ? 0.256 -21.938 -19.266 1 95 103 ALA A N 1
ATOM 787 C CA . ALA A 1 103 ? -0.636 -21.688 -18.141 1 95 103 ALA A CA 1
ATOM 788 C C . ALA A 1 103 ? -1.132 -20.234 -18.156 1 95 103 ALA A C 1
ATOM 790 O O . ALA A 1 103 ? -0.357 -19.312 -18.406 1 95 103 ALA A O 1
ATOM 791 N N . MET A 1 104 ? -2.402 -20.078 -18 1 93.56 104 MET A N 1
ATOM 792 C CA . MET A 1 104 ? -2.957 -18.734 -18.109 1 93.56 104 MET A CA 1
ATOM 793 C C . MET A 1 104 ? -3.939 -18.453 -16.984 1 93.56 104 MET A C 1
ATOM 795 O O . MET A 1 104 ? -4.59 -19.375 -16.469 1 93.56 104 MET A O 1
ATOM 799 N N . ASP A 1 105 ? -3.996 -17.281 -16.594 1 90.38 105 ASP A N 1
ATOM 800 C CA . ASP A 1 105 ? -4.922 -16.766 -15.594 1 90.38 105 ASP A CA 1
ATOM 801 C C . ASP A 1 105 ? -5.137 -15.266 -15.758 1 90.38 105 ASP A C 1
ATOM 803 O O . ASP A 1 105 ? -4.293 -14.57 -16.328 1 90.38 105 ASP A O 1
ATOM 807 N N . GLU A 1 106 ? -6.309 -14.859 -15.438 1 89.62 106 GLU A N 1
ATOM 808 C CA . GLU A 1 106 ? -6.652 -13.445 -15.586 1 89.62 106 GLU A CA 1
ATOM 809 C C . GLU A 1 106 ? -7.047 -12.828 -14.25 1 89.62 106 GLU A C 1
ATOM 811 O O . GLU A 1 106 ? -7.719 -13.477 -13.438 1 89.62 106 GLU A O 1
ATOM 816 N N . SER A 1 107 ? -6.539 -11.648 -13.977 1 84.31 107 SER A N 1
ATOM 817 C CA . SER A 1 107 ? -6.91 -10.906 -12.773 1 84.31 107 SER A CA 1
ATOM 818 C C . SER A 1 107 ? -6.934 -9.406 -13.031 1 84.31 107 SER A C 1
ATOM 820 O O . SER A 1 107 ? -6.27 -8.922 -13.953 1 84.31 107 SER A O 1
ATOM 822 N N . ASN A 1 108 ? -7.711 -8.719 -12.289 1 82.25 108 ASN A N 1
ATOM 823 C CA . ASN A 1 108 ? -7.766 -7.27 -12.438 1 82.25 108 ASN A CA 1
ATOM 824 C C . ASN A 1 108 ? -6.668 -6.582 -11.633 1 82.25 108 ASN A C 1
ATOM 826 O O . ASN A 1 108 ? -6.367 -6.996 -10.508 1 82.25 108 ASN A O 1
ATOM 830 N N . ASP A 1 109 ? -6.113 -5.629 -12.195 1 81.75 109 ASP A N 1
ATOM 831 C CA . ASP A 1 109 ? -5.172 -4.812 -11.438 1 81.75 109 ASP A CA 1
ATOM 832 C C . ASP A 1 109 ? -5.898 -3.709 -10.672 1 81.75 109 ASP A C 1
ATOM 834 O O . ASP A 1 109 ? -7.129 -3.678 -10.633 1 81.75 109 ASP A O 1
ATOM 838 N N . VAL A 1 110 ? -5.148 -2.893 -9.984 1 75.81 110 VAL A N 1
ATOM 839 C CA . VAL A 1 110 ? -5.703 -1.884 -9.094 1 75.81 110 VAL A CA 1
ATOM 840 C C . VAL A 1 110 ? -6.551 -0.895 -9.891 1 75.81 110 VAL A C 1
ATOM 842 O O . VAL A 1 110 ? -7.484 -0.292 -9.352 1 75.81 110 VAL A O 1
ATOM 845 N N . GLN A 1 111 ? -6.293 -0.707 -11.164 1 72.38 111 GLN A N 1
ATOM 846 C CA . GLN A 1 111 ? -7.059 0.193 -12.023 1 72.38 111 GLN A CA 1
ATOM 847 C C . GLN A 1 111 ? -8.195 -0.548 -12.727 1 72.38 111 GLN A C 1
ATOM 849 O O . GLN A 1 111 ? -8.734 -0.065 -13.719 1 72.38 111 GLN A O 1
ATOM 854 N N . ASP A 1 112 ? -8.375 -1.828 -12.398 1 73.25 112 ASP A N 1
ATOM 855 C CA . ASP A 1 112 ? -9.477 -2.668 -12.867 1 73.25 112 ASP A CA 1
ATOM 856 C C . ASP A 1 112 ? -9.242 -3.113 -14.312 1 73.25 112 ASP A C 1
ATOM 858 O O . ASP A 1 112 ? -10.195 -3.418 -15.031 1 73.25 112 ASP A O 1
ATOM 862 N N . THR A 1 113 ? -8.109 -2.986 -14.711 1 80.38 113 THR A N 1
ATOM 863 C CA . THR A 1 113 ? -7.734 -3.564 -16 1 80.38 113 THR A CA 1
ATOM 864 C C . THR A 1 113 ? -7.477 -5.062 -15.867 1 80.38 113 THR A C 1
ATOM 866 O O . THR A 1 113 ? -6.734 -5.492 -14.977 1 80.38 113 THR A O 1
ATOM 869 N N . ALA A 1 114 ? -8.164 -5.777 -16.75 1 86 114 ALA A N 1
ATOM 870 C CA . ALA A 1 114 ? -7.938 -7.219 -16.734 1 86 114 ALA A CA 1
ATOM 871 C C . ALA A 1 114 ? -6.559 -7.57 -17.281 1 86 114 ALA A C 1
ATOM 873 O O . ALA A 1 114 ? -6.234 -7.23 -18.422 1 86 114 ALA A O 1
ATOM 874 N N . GLN A 1 115 ? -5.773 -8.156 -16.438 1 91.19 115 GLN A N 1
ATOM 875 C CA . GLN A 1 115 ? -4.438 -8.586 -16.828 1 91.19 115 GLN A CA 1
ATOM 876 C C . GLN A 1 115 ? -4.387 -10.094 -17.078 1 91.19 115 GLN A C 1
ATOM 878 O O . GLN A 1 115 ? -4.684 -10.875 -16.172 1 91.19 115 GLN A O 1
ATOM 883 N N . LEU A 1 116 ? -4.027 -10.445 -18.281 1 94.06 116 LEU A N 1
ATOM 884 C CA . LEU A 1 116 ? -3.875 -11.859 -18.625 1 94.06 116 LEU A CA 1
ATOM 885 C C . LEU A 1 116 ? -2.416 -12.289 -18.516 1 94.06 116 LEU A C 1
ATOM 887 O O . LEU A 1 116 ? -1.543 -11.703 -19.172 1 94.06 116 LEU A O 1
ATOM 891 N N . LEU A 1 117 ? -2.184 -13.258 -17.672 1 95.38 117 LEU A N 1
ATOM 892 C CA . LEU A 1 117 ? -0.853 -13.844 -17.562 1 95.38 117 LEU A CA 1
ATOM 893 C C . LEU A 1 117 ? -0.746 -15.109 -18.406 1 95.38 117 LEU A C 1
ATOM 895 O O . LEU A 1 117 ? -1.636 -15.961 -18.375 1 95.38 117 LEU A O 1
ATOM 899 N N . ILE A 1 118 ? 0.283 -15.172 -19.188 1 96.81 118 ILE A N 1
ATOM 900 C CA . ILE A 1 118 ? 0.586 -16.375 -19.953 1 96.81 118 ILE A CA 1
ATOM 901 C C . ILE A 1 118 ? 1.978 -16.891 -19.594 1 96.81 118 ILE A C 1
ATOM 903 O O . ILE A 1 118 ? 2.984 -16.25 -19.906 1 96.81 118 ILE A O 1
ATOM 907 N N . PHE A 1 119 ? 2.057 -18 -18.938 1 97 119 PHE A N 1
ATOM 908 C CA . PHE A 1 119 ? 3.328 -18.641 -18.609 1 97 119 PHE A CA 1
ATOM 909 C C . PHE A 1 119 ? 3.611 -19.781 -19.578 1 97 119 PHE A C 1
ATOM 911 O O . PHE A 1 119 ? 2.686 -20.453 -20.047 1 97 119 PHE A O 1
ATOM 918 N N . ILE A 1 120 ? 4.844 -19.984 -19.844 1 97.44 120 ILE A N 1
ATOM 919 C CA . ILE A 1 120 ? 5.254 -21.062 -20.734 1 97.44 120 ILE A CA 1
ATOM 920 C C . ILE A 1 120 ? 6.246 -21.984 -20 1 97.44 120 ILE A C 1
ATOM 922 O O . ILE A 1 120 ? 7.082 -21.5 -19.234 1 97.44 120 ILE A O 1
ATOM 926 N N . ARG A 1 121 ? 6.059 -23.188 -20.109 1 97 121 ARG A N 1
ATOM 927 C CA . ARG A 1 121 ? 7.012 -24.219 -19.672 1 97 121 ARG A CA 1
ATOM 928 C C . ARG A 1 121 ? 7.445 -25.094 -20.844 1 97 121 ARG A C 1
ATOM 930 O O . ARG A 1 121 ? 6.617 -25.75 -21.469 1 97 121 ARG A O 1
ATOM 937 N N . GLY A 1 122 ? 8.703 -25.016 -21.156 1 96.81 122 GLY A N 1
ATOM 938 C CA . GLY A 1 122 ? 9.227 -25.781 -22.281 1 96.81 122 GLY A CA 1
ATOM 939 C C . GLY A 1 122 ? 10.312 -26.766 -21.875 1 96.81 122 GLY A C 1
ATOM 940 O O . GLY A 1 122 ? 10.906 -26.625 -20.797 1 96.81 122 GLY A O 1
ATOM 941 N N . VAL A 1 123 ? 10.43 -27.766 -22.719 1 97.06 123 VAL A N 1
ATOM 942 C CA . VAL A 1 123 ? 11.477 -28.766 -22.484 1 97.06 123 VAL A CA 1
ATOM 943 C C . VAL A 1 123 ? 12.281 -28.969 -23.766 1 97.06 123 VAL A C 1
ATOM 945 O O . VAL A 1 123 ? 11.719 -28.984 -24.875 1 97.06 123 VAL A O 1
ATOM 948 N N . SER A 1 124 ? 13.578 -28.984 -23.578 1 95.62 124 SER A N 1
ATOM 949 C CA . SER A 1 124 ? 14.453 -29.25 -24.719 1 95.62 124 SER A CA 1
ATOM 950 C C . SER A 1 124 ? 14.688 -30.75 -24.906 1 95.62 124 SER A C 1
ATOM 952 O O . SER A 1 124 ? 14.242 -31.547 -24.094 1 95.62 124 SER A O 1
ATOM 954 N N . THR A 1 125 ? 15.445 -31.016 -25.953 1 91.81 125 THR A N 1
ATOM 955 C CA . THR A 1 125 ? 15.766 -32.406 -26.25 1 91.81 125 THR A CA 1
ATOM 956 C C . THR A 1 125 ? 16.656 -33 -25.156 1 91.81 125 THR A C 1
ATOM 958 O O . THR A 1 125 ? 16.656 -34.219 -24.938 1 91.81 125 THR A O 1
ATOM 961 N N . SER A 1 126 ? 17.359 -32.125 -24.516 1 90.94 126 SER A N 1
ATOM 962 C CA . SER A 1 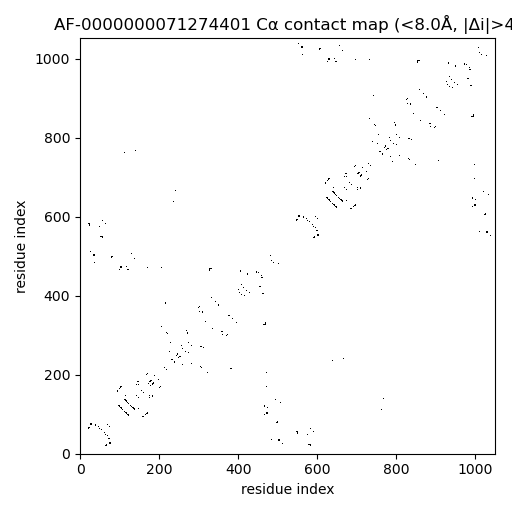126 ? 18.234 -32.562 -23.438 1 90.94 126 SER A CA 1
ATOM 963 C C . SER A 1 126 ? 17.516 -32.562 -22.094 1 90.94 126 SER A C 1
ATOM 965 O O . SER A 1 126 ? 18.141 -32.688 -21.047 1 90.94 126 SER A O 1
ATOM 967 N N . PHE A 1 127 ? 16.219 -32.375 -22.078 1 94.12 127 PHE A N 1
ATOM 968 C CA . PHE A 1 127 ? 15.344 -32.375 -20.922 1 94.12 127 PHE A CA 1
ATOM 969 C C . PHE A 1 127 ? 15.633 -31.203 -20 1 94.12 127 PHE A C 1
ATOM 971 O O . PHE A 1 127 ? 15.547 -31.328 -18.766 1 94.12 127 PHE A O 1
ATOM 978 N N . GLU A 1 128 ? 16.047 -30.156 -20.578 1 92.75 128 GLU A N 1
ATOM 979 C CA . GLU A 1 128 ? 16.109 -28.891 -19.844 1 92.75 128 GLU A CA 1
ATOM 980 C C . GLU A 1 128 ? 14.758 -28.203 -19.797 1 92.75 128 GLU A C 1
ATOM 982 O O . GLU A 1 128 ? 14.227 -27.812 -20.828 1 92.75 128 GLU A O 1
ATOM 987 N N . VAL A 1 129 ? 14.281 -28.188 -18.641 1 93.44 129 VAL A N 1
ATOM 988 C CA . VAL A 1 129 ? 12.961 -27.594 -18.484 1 93.44 129 VAL A CA 1
ATOM 989 C C . VAL A 1 129 ? 13.094 -26.109 -18.125 1 93.44 129 VAL A C 1
ATOM 991 O O . VAL A 1 129 ? 13.914 -25.75 -17.281 1 93.44 129 VAL A O 1
ATOM 994 N N . SER A 1 130 ? 12.352 -25.219 -18.812 1 93.88 130 SER A N 1
ATOM 995 C CA . SER A 1 130 ? 12.344 -23.781 -18.562 1 93.88 130 SER A CA 1
ATOM 996 C C . SER A 1 130 ? 10.93 -23.25 -18.344 1 93.88 130 SER A C 1
ATOM 998 O O . SER A 1 130 ? 10.023 -23.562 -19.125 1 93.88 130 SER A O 1
ATOM 1000 N N . GLU A 1 131 ? 10.758 -22.625 -17.297 1 95 131 GLU A N 1
ATOM 1001 C CA . GLU A 1 131 ? 9.484 -21.984 -16.969 1 95 131 GLU A CA 1
ATOM 1002 C C . GLU A 1 131 ? 9.633 -20.469 -16.906 1 95 131 GLU A C 1
ATOM 1004 O O . GLU A 1 131 ? 10.445 -19.953 -16.141 1 95 131 GLU A O 1
ATOM 1009 N N . GLU A 1 132 ? 8.875 -19.719 -17.734 1 96.12 132 GLU A N 1
ATOM 1010 C CA . GLU A 1 132 ? 9.031 -18.281 -17.828 1 96.12 132 GLU A CA 1
ATOM 1011 C C . GLU A 1 132 ? 7.699 -17.594 -18.109 1 96.12 132 GLU A C 1
ATOM 1013 O O . GLU A 1 132 ? 6.754 -18.234 -18.578 1 96.12 132 GLU A O 1
ATOM 1018 N N . LEU A 1 133 ? 7.637 -16.344 -17.828 1 96.5 133 LEU A N 1
ATOM 1019 C CA . LEU A 1 133 ? 6.508 -15.508 -18.219 1 96.5 133 LEU A CA 1
ATOM 1020 C C . LEU A 1 133 ? 6.582 -15.164 -19.703 1 96.5 133 LEU A C 1
ATOM 1022 O O . LEU A 1 133 ? 7.461 -14.406 -20.125 1 96.5 133 LEU A O 1
ATOM 1026 N N . ALA A 1 134 ? 5.672 -15.75 -20.406 1 97 134 ALA A N 1
ATOM 1027 C CA . ALA A 1 134 ? 5.676 -15.5 -21.844 1 97 134 ALA A CA 1
ATOM 1028 C C . ALA A 1 134 ? 5.125 -14.117 -22.172 1 97 134 ALA A C 1
ATOM 1030 O O . ALA A 1 134 ? 5.645 -13.422 -23.047 1 97 134 ALA A O 1
ATOM 1031 N N . ALA A 1 135 ? 4.043 -13.797 -21.469 1 96.06 135 ALA A N 1
ATOM 1032 C CA . ALA A 1 135 ? 3.455 -12.492 -21.766 1 96.06 135 ALA A CA 1
ATOM 1033 C C . ALA A 1 135 ? 2.516 -12.039 -20.656 1 96.06 135 ALA A C 1
ATOM 1035 O O . ALA A 1 135 ? 1.942 -12.867 -19.938 1 96.06 135 ALA A O 1
ATOM 1036 N N . LEU A 1 136 ? 2.492 -10.844 -20.484 1 95.06 136 LEU A N 1
ATOM 1037 C CA . LEU A 1 136 ? 1.44 -10.133 -19.766 1 95.06 136 LEU A CA 1
ATOM 1038 C C . LEU A 1 136 ? 0.635 -9.25 -20.719 1 95.06 136 LEU A C 1
ATOM 1040 O O . LEU A 1 136 ? 1.188 -8.352 -21.344 1 95.06 136 LEU A O 1
ATOM 1044 N N . LYS A 1 137 ? -0.625 -9.562 -20.812 1 93.69 137 LYS A N 1
ATOM 1045 C CA . LYS A 1 137 ? -1.456 -8.812 -21.75 1 93.69 137 LYS A CA 1
ATOM 1046 C C . LYS A 1 137 ? -2.574 -8.07 -21.016 1 93.69 137 LYS A C 1
ATOM 1048 O O . LYS A 1 137 ? -3.355 -8.68 -20.281 1 93.69 137 LYS A O 1
ATOM 1053 N N . SER A 1 138 ? -2.586 -6.797 -21.203 1 88.94 138 SER A N 1
ATOM 1054 C CA . SER A 1 138 ? -3.65 -5.977 -20.641 1 88.94 138 SER A CA 1
ATOM 1055 C C . SER A 1 138 ? -4.879 -5.969 -21.547 1 88.94 138 SER A C 1
ATOM 1057 O O . SER A 1 138 ? -4.832 -5.461 -22.672 1 88.94 138 SER A O 1
ATOM 1059 N N . LEU A 1 139 ? -5.891 -6.598 -21.047 1 86.38 139 LEU A N 1
ATOM 1060 C CA . LEU A 1 139 ? -7.129 -6.652 -21.812 1 86.38 139 LEU A CA 1
ATOM 1061 C C . LEU A 1 139 ? -8 -5.438 -21.516 1 86.38 139 LEU A C 1
ATOM 1063 O O . LEU A 1 139 ? -8.711 -5.402 -20.516 1 86.38 139 LEU A O 1
ATOM 1067 N N . LYS A 1 140 ? -7.977 -4.391 -22.188 1 74.06 140 LYS A N 1
ATOM 1068 C CA . LYS A 1 140 ? -8.648 -3.119 -21.938 1 74.06 140 LYS A CA 1
ATOM 1069 C C . LYS A 1 140 ? -10.109 -3.178 -22.375 1 74.06 140 LYS A C 1
ATOM 1071 O O . LYS A 1 140 ? -10.953 -2.447 -21.844 1 74.06 140 LYS A O 1
ATOM 1076 N N . GLY A 1 141 ? -10.445 -4.129 -23.25 1 72.19 141 GLY A N 1
ATOM 1077 C CA . GLY A 1 141 ? -11.82 -4.246 -23.703 1 72.19 141 GLY A CA 1
ATOM 1078 C C . GLY A 1 141 ? -12.555 -5.422 -23.078 1 72.19 141 GLY A C 1
ATOM 1079 O O . GLY A 1 141 ? -12.68 -5.508 -21.859 1 72.19 141 GLY A O 1
ATOM 1080 N N . THR A 1 142 ? -13.008 -6.23 -23.875 1 73.56 142 THR A N 1
ATOM 1081 C CA . THR A 1 142 ? -13.719 -7.422 -23.422 1 73.56 142 THR A CA 1
ATOM 1082 C C . THR A 1 142 ? -12.734 -8.531 -23.062 1 73.56 142 THR A C 1
ATOM 1084 O O . THR A 1 142 ? -11.594 -8.531 -23.531 1 73.56 142 THR A O 1
ATOM 1087 N N . THR A 1 143 ? -13.172 -9.273 -22.141 1 79.19 143 THR A N 1
ATOM 1088 C CA . THR A 1 143 ? -12.359 -10.414 -21.734 1 79.19 143 THR A CA 1
ATOM 1089 C C . THR A 1 143 ? -13.008 -11.719 -22.172 1 79.19 143 THR A C 1
ATOM 1091 O O . THR A 1 143 ? -13.125 -12.656 -21.375 1 79.19 143 THR A O 1
ATOM 1094 N N . THR A 1 144 ? -13.344 -11.68 -23.391 1 82.38 144 THR A N 1
ATOM 1095 C CA . THR A 1 144 ? -14.008 -12.867 -23.906 1 82.38 144 THR A CA 1
ATOM 1096 C C . THR A 1 144 ? -12.992 -13.953 -24.266 1 82.38 144 THR A C 1
ATOM 1098 O O . THR A 1 144 ? -11.789 -13.688 -24.312 1 82.38 144 THR A O 1
ATOM 1101 N N . GLY A 1 145 ? -13.523 -15.133 -24.469 1 86.62 145 GLY A N 1
ATOM 1102 C CA . GLY A 1 145 ? -12.664 -16.219 -24.906 1 86.62 145 GLY A CA 1
ATOM 1103 C C . GLY A 1 145 ? -11.922 -15.914 -26.188 1 86.62 145 GLY A C 1
ATOM 1104 O O . GLY A 1 145 ? -10.75 -16.281 -26.344 1 86.62 145 GLY A O 1
ATOM 1105 N N . GLU A 1 146 ? -12.578 -15.188 -27 1 87.69 146 GLU A N 1
ATOM 1106 C CA . GLU A 1 146 ? -11.961 -14.805 -28.266 1 87.69 146 GLU A CA 1
ATOM 1107 C C . GLU A 1 146 ? -10.805 -13.836 -28.047 1 87.69 146 GLU A C 1
ATOM 1109 O O . GLU A 1 146 ? -9.766 -13.945 -28.688 1 87.69 146 GLU A O 1
ATOM 1114 N N . ASP A 1 147 ? -11.031 -12.922 -27.203 1 88.62 147 ASP A N 1
ATOM 1115 C CA . ASP A 1 147 ? -9.977 -11.961 -26.891 1 88.62 147 ASP A CA 1
ATOM 1116 C C . ASP A 1 147 ? -8.734 -12.664 -26.344 1 88.62 147 ASP A C 1
ATOM 1118 O O . ASP A 1 147 ? -7.613 -12.352 -26.75 1 88.62 147 ASP A O 1
ATOM 1122 N N . ILE A 1 148 ? -9 -13.57 -25.469 1 91.88 148 ILE A N 1
ATOM 1123 C CA . ILE A 1 148 ? -7.898 -14.305 -24.859 1 91.88 148 ILE A CA 1
ATOM 1124 C C . ILE A 1 148 ? -7.199 -15.164 -25.906 1 91.88 148 ILE A C 1
ATOM 1126 O O . ILE A 1 148 ? -5.969 -15.227 -25.938 1 91.88 148 ILE A O 1
ATOM 1130 N N . PHE A 1 149 ? -7.992 -15.789 -26.75 1 92.69 149 PHE A N 1
ATOM 1131 C CA . PHE A 1 149 ? -7.457 -16.641 -27.797 1 92.69 149 PHE A CA 1
ATOM 1132 C C . PHE A 1 149 ? -6.531 -15.844 -28.719 1 92.69 149 PHE A C 1
ATOM 1134 O O . PHE A 1 149 ? -5.441 -16.312 -29.062 1 92.69 149 PHE A O 1
ATOM 1141 N N . VAL A 1 150 ? -6.934 -14.672 -29.047 1 91.81 150 VAL A N 1
ATOM 1142 C CA . VAL A 1 150 ? -6.145 -13.82 -29.922 1 91.81 150 VAL A CA 1
ATOM 1143 C C . VAL A 1 150 ? -4.812 -13.477 -29.25 1 91.81 150 VAL A C 1
ATOM 1145 O O . VAL A 1 150 ? -3.766 -13.492 -29.906 1 91.81 150 VAL A O 1
ATOM 1148 N N . GLN A 1 151 ? -4.875 -13.219 -28.016 1 93.06 151 GLN A N 1
ATOM 1149 C CA . GLN A 1 151 ? -3.656 -12.867 -27.297 1 93.06 151 GLN A CA 1
ATOM 1150 C C . GLN A 1 151 ? -2.715 -14.062 -27.188 1 93.06 151 GLN A C 1
ATOM 1152 O O . GLN A 1 151 ? -1.493 -13.898 -27.234 1 93.06 151 GLN A O 1
ATOM 1157 N N . VAL A 1 152 ? -3.254 -15.203 -26.984 1 93.75 152 VAL A N 1
ATOM 1158 C CA . VAL A 1 152 ? -2.451 -16.422 -26.906 1 93.75 152 VAL A CA 1
ATOM 1159 C C . VAL A 1 152 ? -1.768 -16.672 -28.25 1 93.75 152 VAL A C 1
ATOM 1161 O O . VAL A 1 152 ? -0.57 -16.969 -28.297 1 93.75 152 VAL A O 1
ATOM 1164 N N . CYS A 1 153 ? -2.51 -16.5 -29.312 1 93 153 CYS A N 1
ATOM 1165 C CA . CYS A 1 153 ? -1.951 -16.703 -30.641 1 93 153 CYS A CA 1
ATOM 1166 C C . CYS A 1 153 ? -0.84 -15.703 -30.922 1 93 153 CYS A C 1
ATOM 1168 O O . CYS A 1 153 ? 0.205 -16.062 -31.469 1 93 153 CYS A O 1
ATOM 1170 N N . LYS A 1 154 ? -1.152 -14.531 -30.547 1 94.25 154 LYS A N 1
ATOM 1171 C CA . LYS A 1 154 ? -0.146 -13.492 -30.75 1 94.25 154 LYS A CA 1
ATOM 1172 C C . LYS A 1 154 ? 1.13 -13.805 -29.969 1 94.25 154 LYS A C 1
ATOM 1174 O O . LYS A 1 154 ? 2.236 -13.609 -30.484 1 94.25 154 LYS A O 1
ATOM 1179 N N . THR A 1 155 ? 0.968 -14.258 -28.781 1 95.38 155 THR A N 1
ATOM 1180 C CA . THR A 1 155 ? 2.105 -14.594 -27.938 1 95.38 155 THR A CA 1
ATOM 1181 C C . THR A 1 155 ? 2.908 -15.742 -28.547 1 95.38 155 THR A C 1
ATOM 1183 O O . THR A 1 155 ? 4.141 -15.703 -28.562 1 95.38 155 THR A O 1
ATOM 1186 N N . MET A 1 156 ? 2.246 -16.734 -29.062 1 95.12 156 MET A N 1
ATOM 1187 C CA . MET A 1 156 ? 2.916 -17.875 -29.688 1 95.12 156 MET A CA 1
ATOM 1188 C C . MET A 1 156 ? 3.648 -17.438 -30.953 1 95.12 156 MET A C 1
ATOM 1190 O O . MET A 1 156 ? 4.754 -17.906 -31.234 1 95.12 156 MET A O 1
ATOM 1194 N N . GLU A 1 157 ? 3.037 -16.516 -31.609 1 94.75 157 GLU A N 1
ATOM 1195 C CA . GLU A 1 157 ? 3.666 -15.992 -32.812 1 94.75 157 GLU A CA 1
ATOM 1196 C C . GLU A 1 157 ? 4.93 -15.203 -32.5 1 94.75 157 GLU A C 1
ATOM 1198 O O . GLU A 1 157 ? 5.953 -15.344 -33.156 1 94.75 157 GLU A O 1
ATOM 1203 N N . GLU A 1 158 ? 4.801 -14.414 -31.531 1 95.06 158 GLU A N 1
ATOM 1204 C CA . GLU A 1 158 ? 5.93 -13.586 -31.109 1 95.06 158 GLU A CA 1
ATOM 1205 C C . GLU A 1 158 ? 7.109 -14.438 -30.656 1 95.06 158 GLU A C 1
ATOM 1207 O O . GLU A 1 158 ? 8.266 -14.055 -30.844 1 95.06 158 GLU A O 1
ATOM 1212 N N . LEU A 1 159 ? 6.855 -15.594 -30.062 1 96 159 LEU A N 1
ATOM 1213 C CA . LEU A 1 159 ? 7.898 -16.484 -29.562 1 96 159 LEU A CA 1
ATOM 1214 C C . LEU A 1 159 ? 8.242 -17.547 -30.594 1 96 159 LEU A C 1
ATOM 1216 O O . LEU A 1 159 ? 9.039 -18.453 -30.328 1 96 159 LEU A O 1
ATOM 1220 N N . ASP A 1 160 ? 7.617 -17.516 -31.75 1 94.81 160 ASP A N 1
ATOM 1221 C CA . ASP A 1 160 ? 7.836 -18.453 -32.844 1 94.81 160 ASP A CA 1
ATOM 1222 C C . ASP A 1 160 ? 7.59 -19.891 -32.406 1 94.81 160 ASP A C 1
ATOM 1224 O O . ASP A 1 160 ? 8.438 -20.766 -32.625 1 94.81 160 ASP A O 1
ATOM 1228 N N . LEU A 1 161 ? 6.477 -20.062 -31.734 1 95.75 161 LEU A N 1
ATOM 1229 C CA . LEU A 1 161 ? 6.09 -21.391 -31.266 1 95.75 161 LEU A CA 1
ATOM 1230 C C . LEU A 1 161 ? 5.098 -22.047 -32.219 1 95.75 161 LEU A C 1
ATOM 1232 O O . LEU A 1 161 ? 4.227 -21.359 -32.781 1 95.75 161 LEU A O 1
ATOM 1236 N N . HIS A 1 162 ? 5.289 -23.281 -32.375 1 93.44 162 HIS A N 1
ATOM 1237 C CA . HIS A 1 162 ? 4.383 -24.016 -33.25 1 93.44 162 HIS A CA 1
ATOM 1238 C C . HIS A 1 162 ? 3.309 -24.734 -32.438 1 93.44 162 HIS A C 1
ATOM 1240 O O . HIS A 1 162 ? 3.613 -25.391 -31.438 1 93.44 162 HIS A O 1
ATOM 1246 N N . LEU A 1 163 ? 2.148 -24.75 -32.938 1 92 163 LEU A N 1
ATOM 1247 C CA . LEU A 1 163 ? 0.992 -25.328 -32.25 1 92 163 LEU A CA 1
ATOM 1248 C C . LEU A 1 163 ? 1.169 -26.828 -32.062 1 92 163 LEU A C 1
ATOM 1250 O O . LEU A 1 163 ? 0.655 -27.406 -31.109 1 92 163 LEU A O 1
ATOM 1254 N N . SER A 1 164 ? 1.871 -27.453 -32.938 1 92.31 164 SER A N 1
ATOM 1255 C CA . SER A 1 164 ? 2.045 -28.891 -32.906 1 92.31 164 SER A CA 1
ATOM 1256 C C . SER A 1 164 ? 2.846 -29.328 -31.672 1 92.31 164 SER A C 1
ATOM 1258 O O . SER A 1 164 ? 2.785 -30.484 -31.25 1 92.31 164 SER A O 1
ATOM 1260 N N . LYS A 1 165 ? 3.6 -28.391 -31.109 1 95.25 165 LYS A N 1
ATOM 1261 C CA . LYS A 1 165 ? 4.461 -28.703 -29.984 1 95.25 165 LYS A CA 1
ATOM 1262 C C . LYS A 1 165 ? 3.764 -28.391 -28.656 1 95.25 165 LYS A C 1
ATOM 1264 O O . LYS A 1 165 ? 4.332 -28.594 -27.594 1 95.25 165 LYS A O 1
ATOM 1269 N N . LEU A 1 166 ? 2.527 -27.844 -28.75 1 96.56 166 LEU A N 1
ATOM 1270 C CA . LEU A 1 166 ? 1.778 -27.484 -27.547 1 96.56 166 LEU A CA 1
ATOM 1271 C C . LEU A 1 166 ? 1.236 -28.734 -26.859 1 96.56 166 LEU A C 1
ATOM 1273 O O . LEU A 1 166 ? 0.363 -29.422 -27.406 1 96.56 166 LEU A O 1
ATOM 1277 N N . ALA A 1 167 ? 1.745 -28.969 -25.703 1 95.19 167 ALA A N 1
ATOM 1278 C CA . ALA A 1 167 ? 1.409 -30.203 -25.016 1 95.19 167 ALA A CA 1
ATOM 1279 C C . ALA A 1 167 ? 0.149 -30.031 -24.172 1 95.19 167 ALA A C 1
ATOM 1281 O O . ALA A 1 167 ? -0.652 -30.969 -24.031 1 95.19 167 ALA A O 1
ATOM 1282 N N . SER A 1 168 ? 0.098 -28.875 -23.578 1 94.62 168 SER A N 1
ATOM 1283 C CA . SER A 1 168 ? -1.04 -28.719 -22.688 1 94.62 168 SER A CA 1
ATOM 1284 C C . SER A 1 168 ? -1.358 -27.25 -22.438 1 94.62 168 SER A C 1
ATOM 1286 O O . SER A 1 168 ? -0.516 -26.391 -22.688 1 94.62 168 SER A O 1
ATOM 1288 N N . ILE A 1 169 ? -2.615 -27.062 -22.016 1 92.75 169 ILE A N 1
ATOM 1289 C CA . ILE A 1 169 ? -3.08 -25.75 -21.609 1 92.75 169 ILE A CA 1
ATOM 1290 C C . ILE A 1 169 ? -3.727 -25.844 -20.219 1 92.75 169 ILE A C 1
ATOM 1292 O O . ILE A 1 169 ? -4.586 -26.688 -19.984 1 92.75 169 ILE A O 1
ATOM 1296 N N . THR A 1 170 ? -3.217 -25.047 -19.391 1 91.75 170 THR A N 1
ATOM 1297 C CA . THR A 1 170 ? -3.758 -25 -18.031 1 91.75 170 THR A CA 1
ATOM 1298 C C . THR A 1 170 ? -4.422 -23.656 -17.75 1 91.75 170 THR A C 1
ATOM 1300 O O . THR A 1 170 ? -3.82 -22.609 -17.969 1 91.75 170 THR A O 1
ATOM 1303 N N . THR A 1 171 ? -5.648 -23.656 -17.297 1 90 171 THR A N 1
ATOM 1304 C CA . THR A 1 171 ? -6.402 -22.422 -17.078 1 90 171 THR A CA 1
ATOM 1305 C C . THR A 1 171 ? -7.066 -22.438 -15.695 1 90 171 THR A C 1
ATOM 1307 O O . THR A 1 171 ? -7.035 -23.453 -15 1 90 171 THR A O 1
ATOM 1310 N N . ASP A 1 172 ? -7.621 -21.344 -15.266 1 79.19 172 ASP A N 1
ATOM 1311 C CA . ASP A 1 172 ? -8.281 -21.25 -13.969 1 79.19 172 ASP A CA 1
ATOM 1312 C C . ASP A 1 172 ? -9.711 -21.781 -14.031 1 79.19 172 ASP A C 1
ATOM 1314 O O . ASP A 1 172 ? -10.383 -21.891 -13.008 1 79.19 172 ASP A O 1
ATOM 1318 N N . GLY A 1 173 ? -10.211 -22.141 -15.164 1 73.06 173 GLY A N 1
ATOM 1319 C CA . GLY A 1 173 ? -11.531 -22.734 -15.297 1 73.06 173 GLY A CA 1
ATOM 1320 C C . GLY A 1 173 ? -12.625 -21.719 -15.523 1 73.06 173 GLY A C 1
ATOM 1321 O O . GLY A 1 173 ? -13.805 -22.078 -15.594 1 73.06 173 GLY A O 1
ATOM 1322 N N . ALA A 1 174 ? -12.289 -20.438 -15.602 1 74.88 174 ALA A N 1
ATOM 1323 C CA . ALA A 1 174 ? -13.289 -19.422 -15.891 1 74.88 174 ALA A CA 1
ATOM 1324 C C . ALA A 1 174 ? -13.984 -19.688 -17.219 1 74.88 174 ALA A C 1
ATOM 1326 O O . ALA A 1 174 ? -13.398 -20.281 -18.125 1 74.88 174 ALA A O 1
ATOM 1327 N N . PRO A 1 175 ? -15.227 -19.312 -17.266 1 73.62 175 PRO A N 1
ATOM 1328 C CA . PRO A 1 175 ? -15.977 -19.578 -18.5 1 73.62 175 PRO A CA 1
ATOM 1329 C C . PRO A 1 175 ? -15.273 -19.047 -19.75 1 73.62 175 PRO A C 1
ATOM 1331 O O . PRO A 1 175 ? -15.32 -19.688 -20.797 1 73.62 175 PRO A O 1
ATOM 1334 N N . SER A 1 176 ? -14.727 -17.953 -19.609 1 75.06 176 SER A N 1
ATOM 1335 C CA . SER A 1 176 ? -14.031 -17.359 -20.75 1 75.06 176 SER A CA 1
ATOM 1336 C C . SER A 1 176 ? -12.867 -18.234 -21.203 1 75.06 176 SER A C 1
ATOM 1338 O O . SER A 1 176 ? -12.438 -18.156 -22.359 1 75.06 176 SER A O 1
ATOM 1340 N N . MET A 1 177 ? -12.461 -19.062 -20.328 1 79.88 177 MET A N 1
ATOM 1341 C CA . MET A 1 177 ? -11.305 -19.906 -20.641 1 79.88 177 MET A CA 1
ATOM 1342 C C . MET A 1 177 ? -11.75 -21.297 -21.109 1 79.88 177 MET A C 1
ATOM 1344 O O . MET A 1 177 ? -11.234 -21.812 -22.109 1 79.88 177 MET A O 1
ATOM 1348 N N . VAL A 1 178 ? -12.742 -21.859 -20.438 1 72.25 178 VAL A N 1
ATOM 1349 C CA . VAL A 1 178 ? -13.008 -23.281 -20.641 1 72.25 178 VAL A CA 1
ATOM 1350 C C . VAL A 1 178 ? -14.258 -23.453 -21.5 1 72.25 178 VAL A C 1
ATOM 1352 O O . VAL A 1 178 ? -14.562 -24.547 -21.953 1 72.25 178 VAL A O 1
ATOM 1355 N N . GLY A 1 179 ? -14.906 -22.359 -21.906 1 69.06 179 GLY A N 1
ATOM 1356 C CA . GLY A 1 179 ? -16.094 -22.5 -22.719 1 69.06 179 GLY A CA 1
ATOM 1357 C C . GLY A 1 179 ? -15.859 -23.312 -23.984 1 69.06 179 GLY A C 1
ATOM 1358 O O . GLY A 1 179 ? -14.82 -23.156 -24.641 1 69.06 179 GLY A O 1
ATOM 1359 N N . THR A 1 180 ? -16.719 -24.266 -24.281 1 73.56 180 THR A N 1
ATOM 1360 C CA . THR A 1 180 ? -16.547 -25.25 -25.344 1 73.56 180 THR A CA 1
ATOM 1361 C C . THR A 1 180 ? -16.5 -24.594 -26.719 1 73.56 180 THR A C 1
ATOM 1363 O O . THR A 1 180 ? -15.781 -25.047 -27.609 1 73.56 180 THR A O 1
ATOM 1366 N N . THR A 1 181 ? -17.25 -23.516 -26.844 1 73.5 181 THR A N 1
ATOM 1367 C CA . THR A 1 181 ? -17.281 -22.922 -28.172 1 73.5 181 THR A CA 1
ATOM 1368 C C . THR A 1 181 ? -16.688 -21.516 -28.156 1 73.5 181 THR A C 1
ATOM 1370 O O . THR A 1 181 ? -15.883 -21.172 -29.016 1 73.5 181 THR A O 1
ATOM 1373 N N . ARG A 1 182 ? -17.031 -20.828 -27.125 1 75.25 182 ARG A N 1
ATOM 1374 C CA . ARG A 1 182 ? -16.672 -19.422 -27.125 1 75.25 182 ARG A CA 1
ATOM 1375 C C . ARG A 1 182 ? -15.484 -19.156 -26.203 1 75.25 182 ARG A C 1
ATOM 1377 O O . ARG A 1 182 ? -14.922 -18.062 -26.203 1 75.25 182 ARG A O 1
ATOM 1384 N N . GLY A 1 183 ? -15.117 -20.219 -25.562 1 83.62 183 GLY A N 1
ATOM 1385 C CA . GLY A 1 183 ? -14 -20.062 -24.656 1 83.62 183 GLY A CA 1
ATOM 1386 C C . GLY A 1 183 ? -12.648 -20.266 -25.328 1 83.62 183 GLY A C 1
ATOM 1387 O O . GLY A 1 183 ? -12.586 -20.656 -26.5 1 83.62 183 GLY A O 1
ATOM 1388 N N . LEU A 1 184 ? -11.602 -19.922 -24.609 1 87.5 184 LEU A N 1
ATOM 1389 C CA . LEU A 1 184 ? -10.242 -20.062 -25.109 1 87.5 184 LEU A CA 1
ATOM 1390 C C . LEU A 1 184 ? -9.969 -21.5 -25.562 1 87.5 184 LEU A C 1
ATOM 1392 O O . LEU A 1 184 ? -9.508 -21.719 -26.688 1 87.5 184 LEU A O 1
ATOM 1396 N N . VAL A 1 185 ? -10.273 -22.484 -24.719 1 86.5 185 VAL A N 1
ATOM 1397 C CA . VAL A 1 185 ? -9.992 -23.891 -24.984 1 86.5 185 VAL A CA 1
ATOM 1398 C C . VAL A 1 185 ? -10.797 -24.359 -26.188 1 86.5 185 VAL A C 1
ATOM 1400 O O . VAL A 1 185 ? -10.281 -25.094 -27.047 1 86.5 185 VAL A O 1
ATOM 1403 N N . GLY A 1 186 ? -12.047 -23.922 -26.234 1 86.25 186 GLY A N 1
ATOM 1404 C CA . GLY A 1 186 ? -12.875 -24.266 -27.391 1 86.25 186 GLY A CA 1
ATOM 1405 C C . GLY A 1 186 ? -12.32 -23.75 -28.703 1 86.25 186 GLY A C 1
ATOM 1406 O O . GLY A 1 186 ? -12.281 -24.484 -29.688 1 86.25 186 GLY A O 1
ATOM 1407 N N . ARG A 1 187 ? -11.883 -22.625 -28.703 1 89.06 187 ARG A N 1
ATOM 1408 C CA . ARG A 1 187 ? -11.328 -22.016 -29.906 1 89.06 187 ARG A CA 1
ATOM 1409 C C . ARG A 1 187 ? -10.016 -22.672 -30.312 1 89.06 187 ARG A C 1
ATOM 1411 O O . ARG A 1 187 ? -9.758 -22.891 -31.5 1 89.06 187 ARG A O 1
ATOM 1418 N N . LEU A 1 188 ? -9.266 -22.953 -29.344 1 88.75 188 LEU A N 1
ATOM 1419 C CA . LEU A 1 188 ? -7.992 -23.625 -29.594 1 88.75 188 LEU A CA 1
ATOM 1420 C C . LEU A 1 188 ? -8.219 -25 -30.188 1 88.75 188 LEU A C 1
ATOM 1422 O O . LEU A 1 188 ? -7.516 -25.406 -31.125 1 88.75 188 LEU A O 1
ATOM 1426 N N . ASN A 1 189 ? -9.164 -25.672 -29.625 1 88.88 189 ASN A N 1
ATOM 1427 C CA . ASN A 1 189 ? -9.484 -27 -30.141 1 88.88 189 ASN A CA 1
ATOM 1428 C C . ASN A 1 189 ? -9.945 -26.953 -31.594 1 88.88 189 ASN A C 1
ATOM 1430 O O . ASN A 1 189 ? -9.594 -27.812 -32.375 1 88.88 189 ASN A O 1
ATOM 1434 N N . SER A 1 190 ? -10.727 -25.906 -31.844 1 89.12 190 SER A N 1
ATOM 1435 C CA . SER A 1 190 ? -11.18 -25.734 -33.219 1 89.12 190 SER A CA 1
ATOM 1436 C C . SER A 1 190 ? -10 -25.484 -34.156 1 89.12 190 SER A C 1
ATOM 1438 O O . SER A 1 190 ? -9.984 -25.984 -35.281 1 89.12 190 SER A O 1
ATOM 1440 N N . GLU A 1 191 ? -9.133 -24.719 -33.719 1 88.94 191 GLU A N 1
ATOM 1441 C CA . GLU A 1 191 ? -7.941 -24.438 -34.5 1 88.94 191 GLU A CA 1
ATOM 1442 C C . GLU A 1 191 ? -7.121 -25.719 -34.75 1 88.94 191 GLU A C 1
ATOM 1444 O O . GLU A 1 191 ? -6.598 -25.922 -35.844 1 88.94 191 GLU A O 1
ATOM 1449 N N . PHE A 1 192 ? -6.988 -26.547 -33.75 1 90.88 192 PHE A N 1
ATOM 1450 C CA . PHE A 1 192 ? -6.254 -27.797 -33.875 1 90.88 192 PHE A CA 1
ATOM 1451 C C . PHE A 1 192 ? -6.953 -28.766 -34.844 1 90.88 192 PHE A C 1
ATOM 1453 O O . PHE A 1 192 ? -6.301 -29.422 -35.656 1 90.88 192 PHE A O 1
ATOM 1460 N N . GLU A 1 193 ? -8.203 -28.75 -34.75 1 90.5 193 GLU A N 1
ATOM 1461 C CA . GLU A 1 193 ? -8.984 -29.609 -35.625 1 90.5 193 GLU A CA 1
ATOM 1462 C C . GLU A 1 193 ? -8.828 -29.188 -37.094 1 90.5 193 GLU A C 1
ATOM 1464 O O . GLU A 1 193 ? -8.688 -30.047 -37.969 1 90.5 193 GLU A O 1
ATOM 1469 N N . GLU A 1 194 ? -8.891 -27.984 -37.25 1 91.06 194 GLU A N 1
ATOM 1470 C CA . GLU A 1 194 ? -8.758 -27.438 -38.625 1 91.06 194 GLU A CA 1
ATOM 1471 C C . GLU A 1 194 ? -7.395 -27.781 -39.219 1 91.06 194 GLU A C 1
ATOM 1473 O O . GLU A 1 194 ? -7.27 -27.984 -40.406 1 91.06 194 GLU A O 1
ATOM 1478 N N . ARG A 1 195 ? -6.465 -27.891 -38.375 1 92.12 195 ARG A N 1
ATOM 1479 C CA . ARG A 1 195 ? -5.109 -28.141 -38.812 1 92.12 195 ARG A CA 1
ATOM 1480 C C . ARG A 1 195 ? -4.781 -29.625 -38.75 1 92.12 195 ARG A C 1
ATOM 1482 O O . ARG A 1 195 ? -3.674 -30.047 -39.125 1 92.12 195 ARG A O 1
ATOM 1489 N N . GLY A 1 196 ? -5.668 -30.375 -38.281 1 90.75 196 GLY A N 1
ATOM 1490 C CA . GLY A 1 196 ? -5.484 -31.812 -38.188 1 90.75 196 GLY A CA 1
ATOM 1491 C C . GLY A 1 196 ? -4.52 -32.25 -37.125 1 90.75 196 GLY A C 1
ATOM 1492 O O . GLY A 1 196 ? -3.768 -33.188 -37.281 1 90.75 196 GLY A O 1
ATOM 1493 N N . LEU A 1 197 ? -4.457 -31.453 -36.094 1 91 197 LEU A N 1
ATOM 1494 C CA . LEU A 1 197 ? -3.557 -31.734 -34.969 1 91 197 LEU A CA 1
ATOM 1495 C C . LEU A 1 197 ? -4.328 -32.281 -33.781 1 91 197 LEU A C 1
ATOM 1497 O O . LEU A 1 197 ? -5.539 -32.062 -33.656 1 91 197 LEU A O 1
ATOM 1501 N N . THR A 1 198 ? -3.648 -33.031 -32.969 1 87 198 THR A N 1
ATOM 1502 C CA . THR A 1 198 ? -4.234 -33.5 -31.734 1 87 198 THR A CA 1
ATOM 1503 C C . THR A 1 198 ? -4.324 -32.375 -30.719 1 87 198 THR A C 1
ATOM 1505 O O . THR A 1 198 ? -3.34 -31.672 -30.469 1 87 198 THR A O 1
ATOM 1508 N N . PRO A 1 199 ? -5.48 -32.188 -30.188 1 88.31 199 PRO A N 1
ATOM 1509 C CA . PRO A 1 199 ? -5.625 -31.109 -29.203 1 88.31 199 PRO A CA 1
ATOM 1510 C C . PRO A 1 199 ? -4.766 -31.328 -27.969 1 88.31 199 PRO A C 1
ATOM 1512 O O . PRO A 1 199 ? -4.516 -32.469 -27.578 1 88.31 199 PRO A O 1
ATOM 1515 N N . PRO A 1 200 ? -4.281 -30.266 -27.438 1 90.25 200 PRO A N 1
ATOM 1516 C CA . PRO A 1 200 ? -3.465 -30.391 -26.234 1 90.25 200 PRO A CA 1
ATOM 1517 C C . PRO A 1 200 ? -4.273 -30.828 -25.016 1 90.25 200 PRO A C 1
ATOM 1519 O O . PRO A 1 200 ? -5.504 -30.734 -25.016 1 90.25 200 PRO A O 1
ATOM 1522 N N . LEU A 1 201 ? -3.545 -31.359 -24.078 1 89.06 201 LEU A N 1
ATOM 1523 C CA . LEU A 1 201 ? -4.172 -31.734 -22.812 1 89.06 201 LEU A CA 1
ATOM 1524 C C . LEU A 1 201 ? -4.707 -30.5 -22.078 1 89.06 201 LEU A C 1
ATOM 1526 O O . LEU A 1 201 ? -4.023 -29.484 -21.984 1 89.06 201 LEU A O 1
ATOM 1530 N N . GLN A 1 202 ? -5.914 -30.562 -21.688 1 87.75 202 GLN A N 1
ATOM 1531 C CA . GLN A 1 202 ? -6.512 -29.453 -20.938 1 87.75 202 GLN A CA 1
ATOM 1532 C C . GLN A 1 202 ? -6.504 -29.734 -19.438 1 87.75 202 GLN A C 1
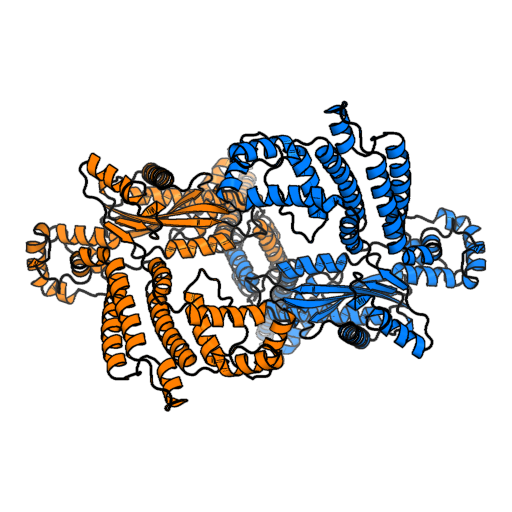ATOM 1534 O O . GLN A 1 202 ? -6.98 -30.781 -19 1 87.75 202 GLN A O 1
ATOM 1539 N N . VAL A 1 203 ? -5.91 -28.844 -18.797 1 86.44 203 VAL A N 1
ATOM 1540 C CA . VAL A 1 203 ? -5.855 -29 -17.344 1 86.44 203 VAL A CA 1
ATOM 1541 C C . VAL A 1 203 ? -6.562 -27.812 -16.688 1 86.44 203 VAL A C 1
ATOM 1543 O O . VAL A 1 203 ? -6.254 -26.656 -16.969 1 86.44 203 VAL A O 1
ATOM 1546 N N . HIS A 1 204 ? -7.516 -28.125 -15.891 1 82.94 204 HIS A N 1
ATOM 1547 C CA . HIS A 1 204 ? -8.156 -27.109 -15.062 1 82.94 204 HIS A CA 1
ATOM 1548 C C . HIS A 1 204 ? -7.48 -27.016 -13.695 1 82.94 204 HIS A C 1
ATOM 1550 O O . HIS A 1 204 ? -7.309 -28.031 -13.008 1 82.94 204 HIS A O 1
ATOM 1556 N N . CYS A 1 205 ? -7.105 -25.797 -13.398 1 82 205 CYS A N 1
ATOM 1557 C CA . CYS A 1 205 ? -6.348 -25.594 -12.164 1 82 205 CYS A CA 1
ATOM 1558 C C . CYS A 1 205 ? -7.137 -26.078 -10.953 1 82 205 CYS A C 1
ATOM 1560 O O . CYS A 1 205 ? -8.227 -25.578 -10.672 1 82 205 CYS A O 1
ATOM 1562 N N . PRO A 1 206 ? -6.586 -27 -10.352 1 75 206 PRO A N 1
ATOM 1563 C CA . PRO A 1 206 ? -7.293 -27.562 -9.203 1 75 206 PRO A CA 1
ATOM 1564 C C . PRO A 1 206 ? -7.426 -26.578 -8.039 1 75 206 PRO A C 1
ATOM 1566 O O . PRO A 1 206 ? -8.32 -26.719 -7.203 1 75 206 PRO A O 1
ATOM 1569 N N . ILE A 1 207 ? -6.547 -25.594 -8.023 1 71.94 207 ILE A N 1
ATOM 1570 C CA . ILE A 1 207 ? -6.559 -24.625 -6.941 1 71.94 207 ILE A CA 1
ATOM 1571 C C . ILE A 1 207 ? -7.848 -23.797 -6.992 1 71.94 207 ILE A C 1
ATOM 1573 O O . ILE A 1 207 ? -8.406 -23.438 -5.953 1 71.94 207 ILE A O 1
ATOM 1577 N N . HIS A 1 208 ? -8.312 -23.516 -8.148 1 69.06 208 HIS A N 1
ATOM 1578 C CA . HIS A 1 208 ? -9.477 -22.656 -8.312 1 69.06 208 HIS A CA 1
ATOM 1579 C C . HIS A 1 208 ? -10.773 -23.453 -8.148 1 69.06 208 HIS A C 1
ATOM 1581 O O . HIS A 1 208 ? -11.852 -22.875 -8.023 1 69.06 208 HIS A O 1
ATOM 1587 N N . GLN A 1 209 ? -10.609 -24.688 -8.156 1 61.03 209 GLN A N 1
ATOM 1588 C CA . GLN A 1 209 ? -11.805 -25.516 -8.062 1 61.03 209 GLN A CA 1
ATOM 1589 C C . GLN A 1 209 ? -12.281 -25.641 -6.613 1 61.03 209 GLN A C 1
ATOM 1591 O O . GLN A 1 209 ? -13.422 -26.047 -6.359 1 61.03 209 GLN A O 1
ATOM 1596 N N . GLN A 1 210 ? -11.43 -25.172 -5.852 1 57.44 210 GLN A N 1
ATOM 1597 C CA . GLN A 1 210 ? -11.719 -25.328 -4.43 1 57.44 210 GLN A CA 1
ATOM 1598 C C . GLN A 1 210 ? -12.805 -24.344 -3.984 1 57.44 210 GLN A C 1
ATOM 1600 O O . GLN A 1 210 ? -13.625 -24.656 -3.123 1 57.44 210 GLN A O 1
ATOM 1605 N N . ALA A 1 211 ? -12.859 -23.078 -4.551 1 54.09 211 ALA A N 1
ATOM 1606 C CA . ALA A 1 211 ? -13.906 -22.125 -4.184 1 54.09 211 ALA A CA 1
ATOM 1607 C C . ALA A 1 211 ? -15.297 -22.688 -4.461 1 54.09 211 ALA A C 1
ATOM 1609 O O . ALA A 1 211 ? -16.25 -22.391 -3.754 1 54.09 211 ALA A O 1
ATOM 1610 N N . LEU A 1 212 ? -15.32 -23.625 -5.43 1 55.5 212 LEU A N 1
ATOM 1611 C CA . LEU A 1 212 ? -16.594 -24.188 -5.859 1 55.5 212 LEU A CA 1
ATOM 1612 C C . LEU A 1 212 ? -17.094 -25.234 -4.875 1 55.5 212 LEU A C 1
ATOM 1614 O O . LEU A 1 212 ? -18.312 -25.391 -4.695 1 55.5 212 LEU A O 1
ATOM 1618 N N . TYR A 1 213 ? -16.125 -25.688 -4.078 1 58 213 TYR A N 1
ATOM 1619 C CA . TYR A 1 213 ? -16.5 -26.719 -3.125 1 58 213 TYR A CA 1
ATOM 1620 C C . TYR A 1 213 ? -17.297 -26.125 -1.966 1 58 213 TYR A C 1
ATOM 1622 O O . TYR A 1 213 ? -18.203 -26.766 -1.425 1 58 213 TYR A O 1
ATOM 1630 N N . CYS A 1 214 ? -17.031 -24.875 -1.777 1 55.69 214 CYS A N 1
ATOM 1631 C CA . CYS A 1 214 ? -17.703 -24.219 -0.665 1 55.69 214 CYS A CA 1
ATOM 1632 C C . CYS A 1 214 ? -19.188 -24 -0.975 1 55.69 214 CYS A C 1
ATOM 1634 O O . CYS A 1 214 ? -20.016 -23.984 -0.067 1 55.69 214 CYS A O 1
ATOM 1636 N N . LYS A 1 215 ? -19.422 -23.938 -2.283 1 57.75 215 LYS A N 1
ATOM 1637 C CA . LYS A 1 215 ? -20.812 -23.688 -2.674 1 57.75 215 LYS A CA 1
ATOM 1638 C C . LYS A 1 215 ? -21.672 -24.938 -2.486 1 57.75 215 LYS A C 1
ATOM 1640 O O . LYS A 1 215 ? -22.875 -24.828 -2.254 1 57.75 215 LYS A O 1
ATOM 1645 N N . VAL A 1 216 ? -20.922 -26.016 -2.582 1 59.31 216 VAL A N 1
ATOM 1646 C CA . VAL A 1 216 ? -21.672 -27.25 -2.506 1 59.31 216 VAL A CA 1
ATOM 1647 C C . VAL A 1 216 ? -22.078 -27.531 -1.06 1 59.31 216 VAL A C 1
ATOM 1649 O O . VAL A 1 216 ? -23.141 -28.094 -0.804 1 59.31 216 VAL A O 1
ATOM 1652 N N . LEU A 1 217 ? -21.219 -27 -0.188 1 59.28 217 LEU A N 1
ATOM 1653 C CA . LEU A 1 217 ? -21.531 -27.297 1.205 1 59.28 217 LEU A CA 1
ATOM 1654 C C . LEU A 1 217 ? -22.594 -26.328 1.742 1 59.28 217 LEU A C 1
ATOM 1656 O O . LEU A 1 217 ? -22.516 -25.125 1.492 1 59.28 217 LEU A O 1
ATOM 1660 N N . LYS A 1 218 ? -23.891 -26.641 1.667 1 57.66 218 LYS A N 1
ATOM 1661 C CA . LYS A 1 218 ? -25.031 -25.891 2.189 1 57.66 218 LYS A CA 1
ATOM 1662 C C . LYS A 1 218 ? -24.656 -25.141 3.467 1 57.66 218 LYS A C 1
ATOM 1664 O O . LYS A 1 218 ? -25.5 -24.953 4.348 1 57.66 218 LYS A O 1
ATOM 1669 N N . TRP A 1 219 ? -23.484 -24.812 3.553 1 68.5 219 TRP A N 1
ATOM 1670 C CA . TRP A 1 219 ? -23.078 -24.359 4.875 1 68.5 219 TRP A CA 1
ATOM 1671 C C . TRP A 1 219 ? -23.141 -22.844 4.984 1 68.5 219 TRP A C 1
ATOM 1673 O O . TRP A 1 219 ? -22.453 -22.234 5.809 1 68.5 219 TRP A O 1
ATOM 1683 N N . ALA A 1 220 ? -24.047 -22.438 4.043 1 69.81 220 ALA A N 1
ATOM 1684 C CA . ALA A 1 220 ? -24.25 -20.984 4.008 1 69.81 220 ALA A CA 1
ATOM 1685 C C . ALA A 1 220 ? -24.75 -20.469 5.352 1 69.81 220 ALA A C 1
ATOM 1687 O O . ALA A 1 220 ? -24.391 -19.375 5.773 1 69.81 220 ALA A O 1
ATOM 1688 N N . SER A 1 221 ? -25.484 -21.422 6.02 1 77.31 221 SER A N 1
ATOM 1689 C CA . SER A 1 221 ? -26.062 -20.984 7.289 1 77.31 221 SER A CA 1
ATOM 1690 C C . SER A 1 221 ? -24.969 -20.766 8.336 1 77.31 221 SER A C 1
ATOM 1692 O O . SER A 1 221 ? -25.062 -19.844 9.148 1 77.31 221 SER A O 1
ATOM 1694 N N . VAL A 1 222 ? -23.984 -21.641 8.273 1 82.94 222 VAL A N 1
ATOM 1695 C CA . VAL A 1 222 ? -22.906 -21.516 9.242 1 82.94 222 VAL A CA 1
ATOM 1696 C C . VAL A 1 222 ? -22.031 -20.328 8.875 1 82.94 222 VAL A C 1
ATOM 1698 O O . VAL A 1 222 ? -21.703 -19.5 9.734 1 82.94 222 VAL A O 1
ATOM 1701 N N . ILE A 1 223 ? -21.734 -20.219 7.602 1 77.62 223 ILE A N 1
ATOM 1702 C CA . ILE A 1 223 ? -20.828 -19.188 7.129 1 77.62 223 ILE A CA 1
ATOM 1703 C C . ILE A 1 223 ? -21.453 -17.812 7.324 1 77.62 223 ILE A C 1
ATOM 1705 O O . ILE A 1 223 ? -20.766 -16.859 7.703 1 77.62 223 ILE A O 1
ATOM 1709 N N . LYS A 1 224 ? -22.688 -17.75 7.086 1 77.69 224 LYS A N 1
ATOM 1710 C CA . LYS A 1 224 ? -23.375 -16.469 7.238 1 77.69 224 LYS A CA 1
ATOM 1711 C C . LYS A 1 224 ? -23.281 -15.961 8.672 1 77.69 224 LYS A C 1
ATOM 1713 O O . LYS A 1 224 ? -23.062 -14.773 8.906 1 77.69 224 LYS A O 1
ATOM 1718 N N . VAL A 1 225 ? -23.516 -16.875 9.594 1 85.44 225 VAL A N 1
ATOM 1719 C CA . VAL A 1 225 ? -23.453 -16.5 11.008 1 85.44 225 VAL A CA 1
ATOM 1720 C C . VAL A 1 225 ? -22.047 -16.094 11.375 1 85.44 225 VAL A C 1
ATOM 1722 O O . VAL A 1 225 ? -21.844 -15.094 12.078 1 85.44 225 VAL A O 1
ATOM 1725 N N . VAL A 1 226 ? -21.109 -16.859 10.891 1 81.56 226 VAL A N 1
ATOM 1726 C CA . VAL A 1 226 ? -19.719 -16.578 11.203 1 81.56 226 VAL A CA 1
ATOM 1727 C C . VAL A 1 226 ? -19.312 -15.219 10.633 1 81.56 226 VAL A C 1
ATOM 1729 O O . VAL A 1 226 ? -18.719 -14.398 11.328 1 81.56 226 VAL A O 1
ATOM 1732 N N . VAL A 1 227 ? -19.688 -14.992 9.383 1 75.06 227 VAL A N 1
ATOM 1733 C CA . VAL A 1 227 ? -19.359 -13.734 8.711 1 75.06 227 VAL A CA 1
ATOM 1734 C C . VAL A 1 227 ? -20.031 -12.578 9.438 1 75.06 227 VAL A C 1
ATOM 1736 O O . VAL A 1 227 ? -19.422 -11.516 9.633 1 75.06 227 VAL A O 1
ATOM 1739 N N . HIS A 1 228 ? -21.234 -12.781 9.812 1 78.38 228 HIS A N 1
ATOM 1740 C CA . HIS A 1 228 ? -21.984 -11.766 10.539 1 78.38 228 HIS A CA 1
ATOM 1741 C C . HIS A 1 228 ? -21.297 -11.398 11.852 1 78.38 228 HIS A C 1
ATOM 1743 O O . HIS A 1 228 ? -21.141 -10.219 12.164 1 78.38 228 HIS A O 1
ATOM 1749 N N . CYS A 1 229 ? -20.953 -12.398 12.555 1 81 229 CYS A N 1
ATOM 1750 C CA . CYS A 1 229 ? -20.297 -12.172 13.844 1 81 229 CYS A CA 1
ATOM 1751 C C . CYS A 1 229 ? -18.969 -11.453 13.656 1 81 229 CYS A C 1
ATOM 1753 O O . CYS A 1 229 ? -18.672 -10.492 14.367 1 81 229 CYS A O 1
ATOM 1755 N N . VAL A 1 230 ? -18.234 -11.852 12.664 1 74.12 230 VAL A N 1
ATOM 1756 C CA . VAL A 1 230 ? -16.906 -11.289 12.414 1 74.12 230 VAL A CA 1
ATOM 1757 C C . VAL A 1 230 ? -17.047 -9.844 11.938 1 74.12 230 VAL A C 1
ATOM 1759 O O . VAL A 1 230 ? -16.312 -8.969 12.398 1 74.12 230 VAL A O 1
ATOM 1762 N N . ASN A 1 231 ? -17.938 -9.656 11.031 1 68.25 231 ASN A N 1
ATOM 1763 C CA . ASN A 1 231 ? -18.172 -8.305 10.523 1 68.25 231 ASN A CA 1
ATOM 1764 C C . ASN A 1 231 ? -18.641 -7.363 11.625 1 68.25 231 ASN A C 1
ATOM 1766 O O . ASN A 1 231 ? -18.266 -6.191 11.648 1 68.25 231 ASN A O 1
ATOM 1770 N N . TYR A 1 232 ? -19.562 -7.809 12.422 1 74.75 232 TYR A N 1
ATOM 1771 C CA . TYR A 1 232 ? -20.062 -7.012 13.539 1 74.75 232 TYR A CA 1
ATOM 1772 C C . TYR A 1 232 ? -18.906 -6.559 14.43 1 74.75 232 TYR A C 1
ATOM 1774 O O . TYR A 1 232 ? -18.859 -5.402 14.852 1 74.75 232 TYR A O 1
ATOM 1782 N N . ILE A 1 233 ? -18.047 -7.418 14.664 1 71.06 233 ILE A N 1
ATOM 1783 C CA . ILE A 1 233 ? -16.922 -7.141 15.547 1 71.06 233 ILE A CA 1
ATOM 1784 C C . ILE A 1 233 ? -15.977 -6.152 14.867 1 71.06 233 ILE A C 1
ATOM 1786 O O . ILE A 1 233 ? -15.477 -5.223 15.516 1 71.06 233 ILE A O 1
ATOM 1790 N N . ARG A 1 234 ? -15.844 -6.188 13.484 1 62.88 234 ARG A N 1
ATOM 1791 C CA . ARG A 1 234 ? -14.867 -5.395 12.75 1 62.88 234 ARG A CA 1
ATOM 1792 C C . ARG A 1 234 ? -15.406 -3.998 12.453 1 62.88 234 ARG A C 1
ATOM 1794 O O . ARG A 1 234 ? -14.641 -3.037 12.359 1 62.88 234 ARG A O 1
ATOM 1801 N N . LYS A 1 235 ? -16.625 -3.916 11.898 1 60.75 235 LYS A N 1
ATOM 1802 C CA . LYS A 1 235 ? -17.25 -2.664 11.484 1 60.75 235 LYS A CA 1
ATOM 1803 C C . LYS A 1 235 ? -17.078 -1.586 12.547 1 60.75 235 LYS A C 1
ATOM 1805 O O . LYS A 1 235 ? -16.953 -0.403 12.227 1 60.75 235 LYS A O 1
ATOM 1810 N N . HIS A 1 236 ? -17.203 -1.955 13.758 1 56.94 236 HIS A N 1
ATOM 1811 C CA . HIS A 1 236 ? -17.125 -0.897 14.758 1 56.94 236 HIS A CA 1
ATOM 1812 C C . HIS A 1 236 ? -15.734 -0.854 15.391 1 56.94 236 HIS A C 1
ATOM 1814 O O . HIS A 1 236 ? -15.328 -1.793 16.078 1 56.94 236 HIS A O 1
ATOM 1820 N N . GLY A 1 237 ? -14.875 -0.057 14.734 1 54.75 237 GLY A N 1
ATOM 1821 C CA . GLY A 1 237 ? -13.523 0.126 15.242 1 54.75 237 GLY A CA 1
ATOM 1822 C C . GLY A 1 237 ? -13.43 -0.028 16.75 1 54.75 237 GLY A C 1
ATOM 1823 O O . GLY A 1 237 ? -12.523 -0.698 17.25 1 54.75 237 GLY A O 1
ATOM 1824 N N . LEU A 1 238 ? -14.453 0.521 17.297 1 54.19 238 LEU A N 1
ATOM 1825 C CA . LEU A 1 238 ? -14.492 0.465 18.75 1 54.19 238 LEU A CA 1
ATOM 1826 C C . LEU A 1 238 ? -14.703 -0.965 19.234 1 54.19 238 LEU A C 1
ATOM 1828 O O . LEU A 1 238 ? -14.016 -1.419 20.156 1 54.19 238 LEU A O 1
ATOM 1832 N N . LYS A 1 239 ? -15.625 -1.663 18.609 1 58.41 239 LYS A N 1
ATOM 1833 C CA . LYS A 1 239 ? -15.945 -3.023 19.031 1 58.41 239 LYS A CA 1
ATOM 1834 C C . LYS A 1 239 ? -14.789 -3.977 18.734 1 58.41 239 LYS A C 1
ATOM 1836 O O . LYS A 1 239 ? -14.492 -4.867 19.547 1 58.41 239 LYS A O 1
ATOM 1841 N N . HIS A 1 240 ? -14.305 -3.654 17.594 1 59.66 240 HIS A N 1
ATOM 1842 C CA . HIS A 1 240 ? -13.125 -4.438 17.234 1 59.66 240 HIS A CA 1
ATOM 1843 C C . HIS A 1 240 ? -12.016 -4.266 18.266 1 59.66 240 HIS A C 1
ATOM 1845 O O . HIS A 1 240 ? -11.406 -5.246 18.703 1 59.66 240 HIS A O 1
ATOM 1851 N N . ARG A 1 241 ? -11.898 -3.09 18.641 1 59.41 241 ARG A N 1
ATOM 1852 C CA . ARG A 1 241 ? -10.906 -2.783 19.672 1 59.41 241 ARG A CA 1
ATOM 1853 C C . ARG A 1 241 ? -11.266 -3.438 21 1 59.41 241 ARG A C 1
ATOM 1855 O O . ARG A 1 241 ? -10.398 -3.982 21.688 1 59.41 241 ARG A O 1
ATOM 1862 N N . GLN A 1 242 ? -12.43 -3.266 21.234 1 56.41 242 GLN A N 1
ATOM 1863 C CA . GLN A 1 242 ? -12.922 -3.85 22.484 1 56.41 242 GLN A CA 1
ATOM 1864 C C . GLN A 1 242 ? -12.781 -5.371 22.469 1 56.41 242 GLN A C 1
ATOM 1866 O O . GLN A 1 242 ? -12.438 -5.977 23.484 1 56.41 242 GLN A O 1
ATOM 1871 N N . PHE A 1 243 ? -13.055 -5.879 21.312 1 60.09 243 PHE A N 1
ATOM 1872 C CA . PHE A 1 243 ? -12.914 -7.328 21.188 1 60.09 243 PHE A CA 1
ATOM 1873 C C . PHE A 1 243 ? -11.461 -7.746 21.297 1 60.09 243 PHE A C 1
ATOM 1875 O O . PHE A 1 243 ? -11.141 -8.75 21.938 1 60.09 243 PHE A O 1
ATOM 1882 N N . GLN A 1 244 ? -10.672 -6.883 20.625 1 59.28 244 GLN A N 1
ATOM 1883 C CA . GLN A 1 244 ? -9.25 -7.168 20.766 1 59.28 244 GLN A CA 1
ATOM 1884 C C . GLN A 1 244 ? -8.82 -7.074 22.234 1 59.28 244 GLN A C 1
ATOM 1886 O O . GLN A 1 244 ? -8.055 -7.91 22.703 1 59.28 244 GLN A O 1
ATOM 1891 N N . ALA A 1 245 ? -9.273 -5.93 22.812 1 52.88 245 ALA A N 1
ATOM 1892 C CA . ALA A 1 245 ? -9.016 -5.766 24.234 1 52.88 245 ALA A CA 1
ATOM 1893 C C . ALA A 1 245 ? -9.609 -6.918 25.031 1 52.88 245 ALA A C 1
ATOM 1895 O O . ALA A 1 245 ? -8.992 -7.414 25.984 1 52.88 245 ALA A O 1
ATOM 1896 N N . PHE A 1 246 ? -10.727 -7.242 24.719 1 48.09 246 PHE A N 1
ATOM 1897 C CA . PHE A 1 246 ? -11.391 -8.367 25.375 1 48.09 246 PHE A CA 1
ATOM 1898 C C . PHE A 1 246 ? -10.594 -9.648 25.188 1 48.09 246 PHE A C 1
ATOM 1900 O O . PHE A 1 246 ? -10.406 -10.414 26.141 1 48.09 246 PHE A O 1
ATOM 1907 N N . LEU A 1 247 ? -10.203 -9.805 23.875 1 52.59 247 LEU A N 1
ATOM 1908 C CA . LEU A 1 247 ? -9.367 -10.969 23.594 1 52.59 247 LEU A CA 1
ATOM 1909 C C . LEU A 1 247 ? -8.055 -10.891 24.359 1 52.59 247 LEU A C 1
ATOM 1911 O O . LEU A 1 247 ? -7.535 -11.914 24.812 1 52.59 247 LEU A O 1
ATOM 1915 N N . SER A 1 248 ? -7.48 -9.672 24.234 1 49.03 248 SER A N 1
ATOM 1916 C CA . SER A 1 248 ? -6.254 -9.516 25 1 49.03 248 SER A CA 1
ATOM 1917 C C . SER A 1 248 ? -6.484 -9.82 26.484 1 49.03 248 SER A C 1
ATOM 1919 O O . SER A 1 248 ? -5.59 -10.328 27.172 1 49.03 248 SER A O 1
ATOM 1921 N N . GLU A 1 249 ? -7.582 -9.273 26.984 1 43.34 249 GLU A N 1
ATOM 1922 C CA . GLU A 1 249 ? -7.93 -9.617 28.359 1 43.34 249 GLU A CA 1
ATOM 1923 C C . GLU A 1 249 ? -8.102 -11.117 28.531 1 43.34 249 GLU A C 1
ATOM 1925 O O . GLU A 1 249 ? -7.797 -11.672 29.594 1 43.34 249 GLU A O 1
ATOM 1930 N N . LEU A 1 250 ? -8.836 -11.57 27.422 1 36.06 250 LEU A N 1
ATOM 1931 C CA . LEU A 1 250 ? -8.859 -13.031 27.5 1 36.06 250 LEU A CA 1
ATOM 1932 C C . LEU A 1 250 ? -7.543 -13.625 27 1 36.06 250 LEU A C 1
ATOM 1934 O O . LEU A 1 250 ? -6.988 -13.156 26 1 36.06 250 LEU A O 1
ATOM 1938 N N . GLU A 1 251 ? -6.473 -13.695 27.625 1 35.56 251 GLU A N 1
ATOM 1939 C CA . GLU A 1 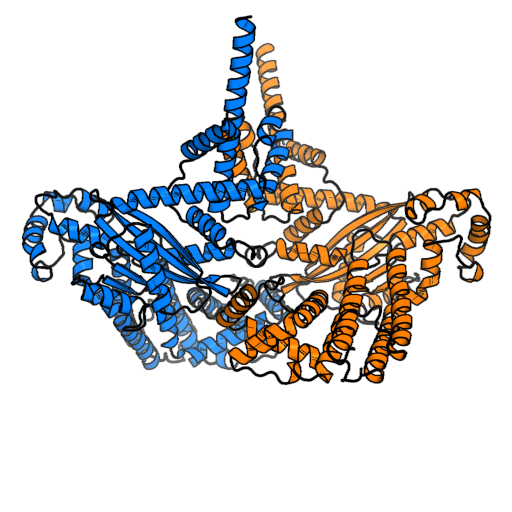251 ? -5.199 -14.328 27.297 1 35.56 251 GLU A CA 1
ATOM 1940 C C . GLU A 1 251 ? -5.305 -15.188 26.047 1 35.56 251 GLU A C 1
ATOM 1942 O O . GLU A 1 251 ? -4.578 -16.172 25.891 1 35.56 251 GLU A O 1
ATOM 1947 N N . SER A 1 252 ? -6.273 -14.891 25.266 1 35.75 252 SER A N 1
ATOM 1948 C CA . SER A 1 252 ? -6.469 -15.867 24.188 1 35.75 252 SER A CA 1
ATOM 1949 C C . SER A 1 252 ? -5.445 -15.688 23.078 1 35.75 252 SER A C 1
ATOM 1951 O O . SER A 1 252 ? -4.957 -14.578 22.859 1 35.75 252 SER A O 1
ATOM 1953 N N . ALA A 1 253 ? -4.68 -16.625 22.656 1 35.97 253 ALA A N 1
ATOM 1954 C CA . ALA A 1 253 ? -3.604 -16.828 21.688 1 35.97 253 ALA A CA 1
ATOM 1955 C C . ALA A 1 253 ? -3.875 -16.062 20.406 1 35.97 253 ALA A C 1
ATOM 1957 O O . ALA A 1 253 ? -2.951 -15.773 19.641 1 35.97 253 ALA A O 1
ATOM 1958 N N . TYR A 1 254 ? -5.066 -16.062 19.922 1 35.75 254 TYR A N 1
ATOM 1959 C CA . TYR A 1 254 ? -5.215 -15.656 18.516 1 35.75 254 TYR A CA 1
ATOM 1960 C C . TYR A 1 254 ? -5.527 -14.164 18.422 1 35.75 254 TYR A C 1
ATOM 1962 O O . TYR A 1 254 ? -6.422 -13.664 19.109 1 35.75 254 TYR A O 1
ATOM 1970 N N . GLU A 1 255 ? -4.613 -13.359 18.219 1 40.53 255 GLU A N 1
ATOM 1971 C CA . GLU A 1 255 ? -4.855 -11.922 18.094 1 40.53 255 GLU A CA 1
ATOM 1972 C C . GLU A 1 255 ? -6.043 -11.648 17.172 1 40.53 255 GLU A C 1
ATOM 1974 O O . GLU A 1 255 ? -7.043 -12.367 17.219 1 40.53 255 GLU A O 1
ATOM 1979 N N . ASP A 1 256 ? -6.008 -10.984 15.992 1 43.69 256 ASP A N 1
ATOM 1980 C CA . ASP A 1 256 ? -7.051 -10.391 15.164 1 43.69 256 ASP A CA 1
ATOM 1981 C C . ASP A 1 256 ? -7.684 -11.438 14.25 1 43.69 256 ASP A C 1
ATOM 1983 O O . ASP A 1 256 ? -7.047 -12.43 13.898 1 43.69 256 ASP A O 1
ATOM 1987 N N . VAL A 1 257 ? -9.047 -11.656 14.359 1 45 257 VAL A N 1
ATOM 1988 C CA . VAL A 1 257 ? -9.812 -12.492 13.438 1 45 257 VAL A CA 1
ATOM 1989 C C . VAL A 1 257 ? -9.477 -12.109 11.992 1 45 257 VAL A C 1
ATOM 1991 O O . VAL A 1 257 ? -9.453 -10.93 11.648 1 45 257 VAL A O 1
ATOM 1994 N N . LEU A 1 258 ? -8.773 -12.891 11.289 1 42.78 258 LEU A N 1
ATOM 1995 C CA . LEU A 1 258 ? -8.414 -12.75 9.875 1 42.78 258 LEU A CA 1
ATOM 1996 C C . LEU A 1 258 ? -9.633 -12.375 9.039 1 42.78 258 LEU A C 1
ATOM 1998 O O . LEU A 1 258 ? -10.758 -12.742 9.383 1 42.78 258 LEU A O 1
ATOM 2002 N N . TYR A 1 259 ? -9.578 -11.297 8.25 1 42.16 259 TYR A N 1
ATOM 2003 C CA . TYR A 1 259 ? -10.57 -10.805 7.305 1 42.16 259 TYR A CA 1
ATOM 2004 C C . TYR A 1 259 ? -11.07 -11.922 6.402 1 42.16 259 TYR A C 1
ATOM 2006 O O . TYR A 1 259 ? -10.273 -12.68 5.84 1 42.16 259 TYR A O 1
ATOM 2014 N N . TYR A 1 260 ? -12.312 -12.492 6.617 1 40.44 260 TYR A N 1
ATOM 2015 C CA . TYR A 1 260 ? -13.047 -13.391 5.738 1 40.44 260 TYR A CA 1
ATOM 2016 C C . TYR A 1 260 ? -13.258 -12.758 4.367 1 40.44 260 TYR A C 1
ATOM 2018 O O . TYR A 1 260 ? -14.078 -11.844 4.219 1 40.44 260 TYR A O 1
ATOM 2026 N N . THR A 1 261 ? -12.234 -12.391 3.652 1 40.09 261 THR A N 1
ATOM 2027 C CA . THR A 1 261 ? -12.578 -11.984 2.295 1 40.09 261 THR A CA 1
ATOM 2028 C C . THR A 1 261 ? -13.227 -13.141 1.531 1 40.09 261 THR A C 1
ATOM 2030 O O . THR A 1 261 ? -12.836 -14.297 1.7 1 40.09 261 THR A O 1
ATOM 2033 N N . GLU A 1 262 ? -14.453 -12.961 1.093 1 44.41 262 GLU A N 1
ATOM 2034 C CA . GLU A 1 262 ? -15.242 -13.922 0.325 1 44.41 262 GLU A CA 1
ATOM 2035 C C . GLU A 1 262 ? -14.359 -14.766 -0.584 1 44.41 262 GLU A C 1
ATOM 2037 O O . GLU A 1 262 ? -14.633 -15.945 -0.807 1 44.41 262 GLU A O 1
ATOM 2042 N N . VAL A 1 263 ? -13.391 -14.164 -1.212 1 42.81 263 VAL A N 1
ATOM 2043 C CA . VAL A 1 263 ? -12.867 -14.891 -2.359 1 42.81 263 VAL A CA 1
ATOM 2044 C C . VAL A 1 263 ? -11.781 -15.859 -1.902 1 42.81 263 VAL A C 1
ATOM 2046 O O . VAL A 1 263 ? -11.461 -16.828 -2.604 1 42.81 263 VAL A O 1
ATOM 2049 N N . ARG A 1 264 ? -11.062 -15.594 -0.792 1 51.28 264 ARG A N 1
ATOM 2050 C CA . ARG A 1 264 ? -9.984 -16.578 -0.679 1 51.28 264 ARG A CA 1
ATOM 2051 C C . ARG A 1 264 ? -10.273 -17.578 0.422 1 51.28 264 ARG A C 1
ATOM 2053 O O . ARG A 1 264 ? -10.375 -17.219 1.597 1 51.28 264 ARG A O 1
ATOM 2060 N N . TRP A 1 265 ? -10.602 -18.859 0.079 1 51.47 265 TRP A N 1
ATOM 2061 C CA . TRP A 1 265 ? -11.031 -20.016 0.864 1 51.47 265 TRP A CA 1
ATOM 2062 C C . TRP A 1 265 ? -10.039 -20.297 1.988 1 51.47 265 TRP A C 1
ATOM 2064 O O . TRP A 1 265 ? -10.445 -20.641 3.102 1 51.47 265 TRP A O 1
ATOM 2074 N N . LEU A 1 266 ? -8.727 -20.141 1.617 1 53.66 266 LEU A N 1
ATOM 2075 C CA . LEU A 1 266 ? -7.762 -20.469 2.66 1 53.66 266 LEU A CA 1
ATOM 2076 C C . LEU A 1 266 ? -7.965 -19.578 3.883 1 53.66 266 LEU A C 1
ATOM 2078 O O . LEU A 1 266 ? -7.859 -20.047 5.02 1 53.66 266 LEU A O 1
ATOM 2082 N N . SER A 1 267 ? -8.383 -18.516 3.453 1 60.88 267 SER A N 1
ATOM 2083 C CA . SER A 1 267 ? -8.633 -17.594 4.551 1 60.88 267 SER A CA 1
ATOM 2084 C C . SER A 1 267 ? -9.898 -17.969 5.312 1 60.88 267 SER A C 1
ATOM 2086 O O . SER A 1 267 ? -9.969 -17.797 6.531 1 60.88 267 SER A O 1
ATOM 2088 N N . ARG A 1 268 ? -10.734 -18.812 4.605 1 63.81 268 ARG A N 1
ATOM 2089 C CA . ARG A 1 268 ? -11.984 -19.188 5.25 1 63.81 268 ARG A CA 1
ATOM 2090 C C . ARG A 1 268 ? -11.75 -20.281 6.289 1 63.81 268 ARG A C 1
ATOM 2092 O O . ARG A 1 268 ? -12.305 -20.234 7.387 1 63.81 268 ARG A O 1
ATOM 2099 N N . GLY A 1 269 ? -10.93 -21.266 5.855 1 69 269 GLY A N 1
ATOM 2100 C CA . GLY A 1 269 ? -10.648 -22.344 6.785 1 69 269 GLY A CA 1
ATOM 2101 C C . GLY A 1 269 ? -9.961 -21.875 8.055 1 69 269 GLY A C 1
ATOM 2102 O O . GLY A 1 269 ? -10.328 -22.281 9.156 1 69 269 GLY A O 1
ATOM 2103 N N . ARG A 1 270 ? -9.102 -21.016 7.762 1 71.06 270 ARG A N 1
ATOM 2104 C CA . ARG A 1 270 ? -8.367 -20.5 8.914 1 71.06 270 ARG A CA 1
ATOM 2105 C C . ARG A 1 270 ? -9.273 -19.656 9.797 1 71.06 270 ARG A C 1
ATOM 2107 O O . ARG A 1 270 ? -9.188 -19.719 11.031 1 71.06 270 ARG A O 1
ATOM 2114 N N . ALA A 1 271 ? -10.086 -18.953 9.125 1 72.5 271 ALA A N 1
ATOM 2115 C CA . ALA A 1 271 ? -11.039 -18.109 9.867 1 72.5 271 ALA A CA 1
ATOM 2116 C C . ALA A 1 271 ? -12.016 -18.984 10.664 1 72.5 271 ALA A C 1
ATOM 2118 O O . ALA A 1 271 ? -12.336 -18.656 11.812 1 72.5 271 ALA A O 1
ATOM 2119 N N . LEU A 1 272 ? -12.43 -20.062 10.086 1 79.31 272 LEU A N 1
ATOM 2120 C CA . LEU A 1 272 ? -13.375 -20.953 10.75 1 79.31 272 LEU A CA 1
ATOM 2121 C C . LEU A 1 272 ? -12.719 -21.625 11.953 1 79.31 272 LEU A C 1
ATOM 2123 O O . LEU A 1 272 ? -13.352 -21.766 13.008 1 79.31 272 LEU A O 1
ATOM 2127 N N . ARG A 1 273 ? -11.539 -22.016 11.734 1 82.81 273 ARG A N 1
ATOM 2128 C CA . ARG A 1 273 ? -10.82 -22.641 12.836 1 82.81 273 ARG A CA 1
ATOM 2129 C C . ARG A 1 273 ? -10.672 -21.688 14.016 1 82.81 273 ARG A C 1
ATOM 2131 O O . ARG A 1 273 ? -10.945 -22.062 15.156 1 82.81 273 ARG A O 1
ATOM 2138 N N . ARG A 1 274 ? -10.305 -20.5 13.742 1 77.19 274 ARG A N 1
ATOM 2139 C CA . ARG A 1 274 ? -10.156 -19.5 14.797 1 77.19 274 ARG A CA 1
ATOM 2140 C C . ARG A 1 274 ? -11.492 -19.188 15.453 1 77.19 274 ARG A C 1
ATOM 2142 O O . ARG A 1 274 ? -11.57 -19.031 16.672 1 77.19 274 ARG A O 1
ATOM 2149 N N . PHE A 1 275 ? -12.5 -19.016 14.641 1 82.81 275 PHE A N 1
ATOM 2150 C CA . PHE A 1 275 ? -13.836 -18.766 15.156 1 82.81 275 PHE A CA 1
ATOM 2151 C C . PHE A 1 275 ? -14.289 -19.891 16.078 1 82.81 275 PHE A C 1
ATOM 2153 O O . PHE A 1 275 ? -14.836 -19.641 17.156 1 82.81 275 PHE A O 1
ATOM 2160 N N . PHE A 1 276 ? -14.055 -21.125 15.68 1 87.5 276 PHE A N 1
ATOM 2161 C CA . PHE A 1 276 ? -14.43 -22.281 16.469 1 87.5 276 PHE A CA 1
ATOM 2162 C C . PHE A 1 276 ? -13.695 -22.297 17.812 1 87.5 276 PHE A C 1
ATOM 2164 O O . PHE A 1 276 ? -14.297 -22.531 18.859 1 87.5 276 PHE A O 1
ATOM 2171 N N . ASP A 1 277 ? -12.453 -21.953 17.75 1 82.5 277 ASP A N 1
ATOM 2172 C CA . ASP A 1 277 ? -11.625 -21.984 18.938 1 82.5 277 ASP A CA 1
ATOM 2173 C C . ASP A 1 277 ? -12.023 -20.891 19.922 1 82.5 277 ASP A C 1
ATOM 2175 O O . ASP A 1 277 ? -11.875 -21.047 21.141 1 82.5 277 ASP A O 1
ATOM 2179 N N . LEU A 1 278 ? -12.57 -19.734 19.375 1 79.75 278 LEU A N 1
ATOM 2180 C CA . LEU A 1 278 ? -12.906 -18.578 20.219 1 79.75 278 LEU A CA 1
ATOM 2181 C C . LEU A 1 278 ? -14.414 -18.469 20.391 1 79.75 278 LEU A C 1
ATOM 2183 O O . LEU A 1 278 ? -14.914 -17.406 20.781 1 79.75 278 LEU A O 1
ATOM 2187 N N . LEU A 1 279 ? -15.078 -19.484 20.109 1 86.5 279 LEU A N 1
ATOM 2188 C CA . LEU A 1 279 ? -16.531 -19.453 20.062 1 86.5 279 LEU A CA 1
ATOM 2189 C C . LEU A 1 279 ? -17.094 -18.984 21.406 1 86.5 279 LEU A C 1
ATOM 2191 O O . LEU A 1 279 ? -17.953 -18.094 21.438 1 86.5 279 LEU A O 1
ATOM 2195 N N . PRO A 1 280 ? -16.609 -19.469 22.516 1 81.56 280 PRO A N 1
ATOM 2196 C CA . PRO A 1 280 ? -17.156 -19 23.797 1 81.56 280 PRO A CA 1
ATOM 2197 C C . PRO A 1 280 ? -16.859 -17.516 24.047 1 81.56 280 PRO A C 1
ATOM 2199 O O . PRO A 1 280 ? -17.734 -16.797 24.547 1 81.56 280 PRO A O 1
ATOM 2202 N N . GLU A 1 281 ? -15.703 -17.078 23.656 1 77.62 281 GLU A N 1
ATOM 2203 C CA . GLU A 1 281 ? -15.305 -15.695 23.844 1 77.62 281 GLU A CA 1
ATOM 2204 C C . GLU A 1 281 ? -16.125 -14.766 22.953 1 77.62 281 GLU A C 1
ATOM 2206 O O . GLU A 1 281 ? -16.516 -13.672 23.375 1 77.62 281 GLU A O 1
ATOM 2211 N N . ILE A 1 282 ? -16.359 -15.195 21.781 1 82.44 282 ILE A N 1
ATOM 2212 C CA . ILE A 1 282 ? -17.125 -14.398 20.828 1 82.44 282 ILE A CA 1
ATOM 2213 C C . ILE A 1 282 ? -18.562 -14.25 21.312 1 82.44 282 ILE A C 1
ATOM 2215 O O . ILE A 1 282 ? -19.109 -13.148 21.312 1 82.44 282 ILE A O 1
ATOM 2219 N N . ASN A 1 283 ? -19.094 -15.336 21.812 1 84.44 283 ASN A N 1
ATOM 2220 C CA . ASN A 1 283 ? -20.469 -15.312 22.312 1 84.44 283 ASN A CA 1
ATOM 2221 C C . ASN A 1 283 ? -20.594 -14.383 23.516 1 84.44 283 ASN A C 1
ATOM 2223 O O . ASN A 1 283 ? -21.547 -13.602 23.609 1 84.44 283 ASN A O 1
ATOM 2227 N N . THR A 1 284 ? -19.703 -14.445 24.375 1 80.88 284 THR A N 1
ATOM 2228 C CA . THR A 1 284 ? -19.703 -13.602 25.578 1 80.88 284 THR A CA 1
ATOM 2229 C C . THR A 1 284 ? -19.578 -12.133 25.203 1 80.88 284 THR A C 1
ATOM 2231 O O . THR A 1 284 ? -20.234 -11.273 25.781 1 80.88 284 THR A O 1
ATOM 2234 N N . PHE A 1 285 ? -18.719 -11.898 24.297 1 79.06 285 PHE A N 1
ATOM 2235 C CA . PHE A 1 285 ? -18.5 -10.531 23.844 1 79.06 285 PHE A CA 1
ATOM 2236 C C . PHE A 1 285 ? -19.766 -9.961 23.203 1 79.06 285 PHE A C 1
ATOM 2238 O O . PHE A 1 285 ? -20.156 -8.828 23.516 1 79.06 285 PHE A O 1
ATOM 2245 N N . LEU A 1 286 ? -20.328 -10.719 22.375 1 82.81 286 LEU A N 1
ATOM 2246 C CA . LEU A 1 286 ? -21.516 -10.258 21.672 1 82.81 286 LEU A CA 1
ATOM 2247 C C . LEU A 1 286 ? -22.656 -10.023 22.672 1 82.81 286 LEU A C 1
ATOM 2249 O O . LEU A 1 286 ? -23.391 -9.031 22.562 1 82.81 286 LEU A O 1
ATOM 2253 N N . GLN A 1 287 ? -22.719 -10.844 23.594 1 81.94 287 GLN A N 1
ATOM 2254 C CA . GLN A 1 287 ? -23.734 -10.688 24.609 1 81.94 287 GLN A CA 1
ATOM 2255 C C . GLN A 1 287 ? -23.516 -9.422 25.438 1 81.94 287 GLN A C 1
ATOM 2257 O O . GLN A 1 287 ? -24.469 -8.734 25.797 1 81.94 287 GLN A O 1
ATOM 2262 N N . SER A 1 288 ? -22.312 -9.172 25.688 1 77.25 288 SER A N 1
ATOM 2263 C CA . SER A 1 288 ? -21.969 -7.988 26.469 1 77.25 288 SER A CA 1
ATOM 2264 C C . SER A 1 288 ? -22.328 -6.711 25.734 1 77.25 288 SER A C 1
ATOM 2266 O O . SER A 1 288 ? -22.562 -5.668 26.344 1 77.25 288 SER A O 1
ATOM 2268 N N . LYS A 1 289 ? -22.344 -6.801 24.438 1 75.88 289 LYS A N 1
ATOM 2269 C CA . LYS A 1 289 ? -22.672 -5.633 23.625 1 75.88 289 LYS A CA 1
ATOM 2270 C C . LYS A 1 289 ? -24.156 -5.617 23.266 1 75.88 289 LYS A C 1
ATOM 2272 O O . LYS A 1 289 ? -24.594 -4.785 22.469 1 75.88 289 LYS A O 1
ATOM 2277 N N . GLY A 1 290 ? -24.859 -6.551 23.734 1 78.44 290 GLY A N 1
ATOM 2278 C CA . GLY A 1 290 ? -26.297 -6.605 23.547 1 78.44 290 GLY A CA 1
ATOM 2279 C C . GLY A 1 290 ? -26.703 -7.324 22.266 1 78.44 290 GLY A C 1
ATOM 2280 O O . GLY A 1 290 ? -27.844 -7.215 21.828 1 78.44 290 GLY A O 1
ATOM 2281 N N . GLU A 1 291 ? -25.688 -7.809 21.609 1 80.62 291 GLU A N 1
ATOM 2282 C CA . GLU A 1 291 ? -25.969 -8.594 20.406 1 80.62 291 GLU A CA 1
ATOM 2283 C C . GLU A 1 291 ? -26.094 -10.078 20.734 1 80.62 291 GLU A C 1
ATOM 2285 O O . GLU A 1 291 ? -25.141 -10.688 21.25 1 80.62 291 GLU A O 1
ATOM 2290 N N . THR A 1 292 ? -27.281 -10.586 20.656 1 84.38 292 THR A N 1
ATOM 2291 C CA . THR A 1 292 ? -27.484 -12.008 20.922 1 84.38 292 THR A CA 1
ATOM 2292 C C . THR A 1 292 ? -27.672 -12.781 19.609 1 84.38 292 THR A C 1
ATOM 2294 O O . THR A 1 292 ? -28.594 -12.5 18.844 1 84.38 292 THR A O 1
ATOM 2297 N N . VAL A 1 293 ? -26.656 -13.617 19.312 1 89.94 293 VAL A N 1
ATOM 2298 C CA . VAL A 1 293 ? -26.75 -14.516 18.172 1 89.94 293 VAL A CA 1
ATOM 2299 C C . VAL A 1 293 ? -27.156 -15.914 18.625 1 89.94 293 VAL A C 1
ATOM 2301 O O . VAL A 1 293 ? -26.344 -16.672 19.156 1 89.94 293 VAL A O 1
ATOM 2304 N N . ARG A 1 294 ? -28.391 -16.312 18.453 1 88.69 294 ARG A N 1
ATOM 2305 C CA . ARG A 1 294 ? -28.984 -17.547 18.969 1 88.69 294 ARG A CA 1
ATOM 2306 C C . ARG A 1 294 ? -28.234 -18.766 18.484 1 88.69 294 ARG A C 1
ATOM 2308 O O . ARG A 1 294 ? -28.078 -19.75 19.219 1 88.69 294 ARG A O 1
ATOM 2315 N N . GLU A 1 295 ? -27.656 -18.703 17.281 1 90.5 295 GLU A N 1
ATOM 2316 C CA . GLU A 1 295 ? -26.984 -19.828 16.656 1 90.5 295 GLU A CA 1
ATOM 2317 C C . GLU A 1 295 ? -25.75 -20.25 17.438 1 90.5 295 GLU A C 1
ATOM 2319 O O . GLU A 1 295 ? -25.453 -21.438 17.531 1 90.5 295 GLU A O 1
ATOM 2324 N N . LEU A 1 296 ? -25.156 -19.359 18.078 1 91.25 296 LEU A N 1
ATOM 2325 C CA . LEU A 1 296 ? -23.891 -19.625 18.75 1 91.25 296 LEU A CA 1
ATOM 2326 C C . LEU A 1 296 ? -24.109 -20.531 19.953 1 91.25 296 LEU A C 1
ATOM 2328 O O . LEU A 1 296 ? -23.156 -21.156 20.438 1 91.25 296 LEU A O 1
ATOM 2332 N N . THR A 1 297 ? -25.344 -20.609 20.406 1 89.31 297 THR A N 1
ATOM 2333 C CA . THR A 1 297 ? -25.609 -21.438 21.578 1 89.31 297 THR A CA 1
ATOM 2334 C C . THR A 1 297 ? -26.391 -22.688 21.172 1 89.31 297 THR A C 1
ATOM 2336 O O . THR A 1 297 ? -26.641 -23.578 22 1 89.31 297 THR A O 1
ATOM 2339 N N . GLU A 1 298 ? -26.766 -22.797 19.953 1 91 298 GLU A N 1
ATOM 2340 C CA . GLU A 1 298 ? -27.484 -23.953 19.438 1 91 298 GLU A CA 1
ATOM 2341 C C . GLU A 1 298 ? -26.547 -25.125 19.203 1 91 298 GLU A C 1
ATOM 2343 O O . GLU A 1 298 ? -25.625 -25.047 18.391 1 91 298 GLU A O 1
ATOM 2348 N N . PRO A 1 299 ? -26.812 -26.203 19.828 1 90.94 299 PRO A N 1
ATOM 2349 C CA . PRO A 1 299 ? -25.922 -27.344 19.703 1 90.94 299 PRO A CA 1
ATOM 2350 C C . PRO A 1 299 ? -25.844 -27.891 18.281 1 90.94 299 PRO A C 1
ATOM 2352 O O . PRO A 1 299 ? -24.766 -28.328 17.844 1 90.94 299 PRO A O 1
ATOM 2355 N N . GLU A 1 300 ? -26.922 -27.875 17.609 1 88.75 300 GLU A N 1
ATOM 2356 C CA . GLU A 1 300 ? -26.922 -28.375 16.25 1 88.75 300 GLU A CA 1
ATOM 2357 C C . GLU A 1 300 ? -26.031 -27.516 15.344 1 88.75 300 GLU A C 1
ATOM 2359 O O . GLU A 1 300 ? -25.328 -28.047 14.477 1 88.75 300 GLU A O 1
ATOM 2364 N N . TRP A 1 301 ? -26.094 -26.297 15.641 1 91.81 301 TRP A N 1
ATOM 2365 C CA . TRP A 1 301 ? -25.281 -25.375 14.859 1 91.81 301 TRP A CA 1
ATOM 2366 C C . TRP A 1 301 ? -23.797 -25.578 15.18 1 91.81 301 TRP A C 1
ATOM 2368 O O . TRP A 1 301 ? -22.953 -25.484 14.289 1 91.81 301 TRP A O 1
ATOM 2378 N N . LYS A 1 302 ? -23.547 -25.906 16.359 1 92 302 LYS A N 1
ATOM 2379 C CA . LYS A 1 302 ? -22.156 -26.109 16.781 1 92 302 LYS A CA 1
ATOM 2380 C C . LYS A 1 302 ? -21.578 -27.359 16.141 1 92 302 LYS A C 1
ATOM 2382 O O . LYS A 1 302 ? -20.375 -27.406 15.828 1 92 302 LYS A O 1
ATOM 2387 N N . TRP A 1 303 ? -22.438 -28.344 15.938 1 92.38 303 TRP A N 1
ATOM 2388 C CA . TRP A 1 303 ? -22 -29.516 15.203 1 92.38 303 TRP A CA 1
ATOM 2389 C C . TRP A 1 303 ? -21.594 -29.156 13.781 1 92.38 303 TRP A C 1
ATOM 2391 O O . TRP A 1 303 ? -20.562 -29.609 13.289 1 92.38 303 TRP A O 1
ATOM 2401 N N . ASP A 1 304 ? -22.422 -28.344 13.219 1 90.12 304 ASP A N 1
ATOM 2402 C CA . ASP A 1 304 ? -22.141 -27.922 11.852 1 90.12 304 ASP A CA 1
ATOM 2403 C C . ASP A 1 304 ? -20.828 -27.141 11.773 1 90.12 304 ASP A C 1
ATOM 2405 O O . ASP A 1 304 ? -20.047 -27.328 10.852 1 90.12 304 ASP A O 1
ATOM 2409 N N . LEU A 1 305 ? -20.656 -26.328 12.711 1 91.12 305 LEU A N 1
ATOM 2410 C CA . LEU A 1 305 ? -19.438 -25.5 12.758 1 91.12 305 LEU A CA 1
ATOM 2411 C C . LEU A 1 305 ? -18.203 -26.375 12.938 1 91.12 305 LEU A C 1
ATOM 2413 O O . LEU A 1 305 ? -17.203 -26.188 12.242 1 91.12 305 LEU A O 1
ATOM 2417 N N . ALA A 1 306 ? -18.312 -27.25 13.844 1 92.75 306 ALA A N 1
ATOM 2418 C CA . ALA A 1 306 ? -17.172 -28.125 14.125 1 92.75 306 ALA A CA 1
ATOM 2419 C C . ALA A 1 306 ? -16.812 -28.969 12.898 1 92.75 306 ALA A C 1
ATOM 2421 O O . ALA A 1 306 ? -15.641 -29.031 12.516 1 92.75 306 ALA A O 1
ATOM 2422 N N . PHE A 1 307 ? -17.781 -29.547 12.305 1 91.62 307 PHE A N 1
ATOM 2423 C CA . PHE A 1 307 ? -17.578 -30.406 11.141 1 91.62 307 PHE A CA 1
ATOM 2424 C C . PHE A 1 307 ? -17.016 -29.594 9.977 1 91.62 307 PHE A C 1
ATOM 2426 O O . PHE A 1 307 ? -16.062 -30.031 9.328 1 91.62 307 PHE A O 1
ATOM 2433 N N . LEU A 1 308 ? -17.578 -28.484 9.758 1 86.94 308 LEU A N 1
ATOM 2434 C CA . LEU A 1 308 ? -17.141 -27.625 8.656 1 86.94 308 LEU A CA 1
ATOM 2435 C C . LEU A 1 308 ? -15.703 -27.156 8.875 1 86.94 308 LEU A C 1
ATOM 2437 O O . LEU A 1 308 ? -14.938 -27.016 7.914 1 86.94 308 LEU A O 1
ATOM 2441 N N . THR A 1 309 ? -15.383 -26.859 10.078 1 87.25 309 THR A N 1
ATOM 2442 C CA . THR A 1 309 ? -14.023 -26.438 10.406 1 87.25 309 THR A CA 1
ATOM 2443 C C . THR A 1 309 ? -13.016 -27.516 10.023 1 87.25 309 THR A C 1
ATOM 2445 O O . THR A 1 309 ? -11.977 -27.219 9.422 1 87.25 309 THR A O 1
ATOM 2448 N N . ASP A 1 310 ? -13.328 -28.719 10.289 1 90.25 310 ASP A N 1
ATOM 2449 C CA . ASP A 1 310 ? -12.43 -29.812 9.984 1 90.25 310 ASP A CA 1
ATOM 2450 C C . ASP A 1 310 ? -12.328 -30.047 8.477 1 90.25 310 ASP A C 1
ATOM 2452 O O . ASP A 1 310 ? -11.234 -30.203 7.938 1 90.25 310 ASP A O 1
ATOM 2456 N N . VAL A 1 311 ? -13.43 -30.062 7.832 1 85.88 311 VAL A N 1
ATOM 2457 C CA . VAL A 1 311 ? -13.453 -30.328 6.398 1 85.88 311 VAL A CA 1
ATOM 2458 C C . VAL A 1 311 ? -12.711 -29.219 5.656 1 85.88 311 VAL A C 1
ATOM 2460 O O . VAL A 1 311 ? -11.938 -29.5 4.734 1 85.88 311 VAL A O 1
ATOM 2463 N N . THR A 1 312 ? -12.953 -28.031 6.059 1 82.62 312 THR A N 1
ATOM 2464 C CA . THR A 1 312 ? -12.281 -26.906 5.402 1 82.62 312 THR A CA 1
ATOM 2465 C C . THR A 1 312 ? -10.781 -26.953 5.668 1 82.62 312 THR A C 1
ATOM 2467 O O . THR A 1 312 ? -9.984 -26.547 4.812 1 82.62 312 THR A O 1
ATOM 2470 N N . GLU A 1 313 ? -10.445 -27.375 6.809 1 83.62 313 GLU A N 1
ATOM 2471 C CA . GLU A 1 313 ? -9.031 -27.516 7.109 1 83.62 313 GLU A CA 1
ATOM 2472 C C . GLU A 1 313 ? -8.375 -28.547 6.199 1 83.62 313 GLU A C 1
ATOM 2474 O O . GLU A 1 313 ? -7.223 -28.391 5.789 1 83.62 313 GLU A O 1
ATOM 2479 N N . MET A 1 314 ? -9.039 -29.641 6 1 86.19 314 MET A N 1
ATOM 2480 C CA . MET A 1 314 ? -8.539 -30.672 5.086 1 86.19 314 MET A CA 1
ATOM 2481 C C . MET A 1 314 ? -8.383 -30.109 3.674 1 86.19 314 MET A C 1
ATOM 2483 O O . MET A 1 314 ? -7.402 -30.406 2.99 1 86.19 314 MET A O 1
ATOM 2487 N N . LEU A 1 315 ? -9.336 -29.359 3.309 1 82.06 315 LEU A N 1
ATOM 2488 C CA . LEU A 1 315 ? -9.289 -28.75 1.983 1 82.06 315 LEU A CA 1
ATOM 2489 C C . LEU A 1 315 ? -8.141 -27.75 1.887 1 82.06 315 LEU A C 1
ATOM 2491 O O . LEU A 1 315 ? -7.484 -27.656 0.85 1 82.06 315 LEU A O 1
ATOM 2495 N N . ASN A 1 316 ? -7.934 -27.047 2.975 1 79.44 316 ASN A N 1
ATOM 2496 C CA . ASN A 1 316 ? -6.816 -26.109 3.016 1 79.44 316 ASN A CA 1
ATOM 2497 C C . ASN A 1 316 ? -5.477 -26.828 2.889 1 79.44 316 ASN A C 1
ATOM 2499 O O . ASN A 1 316 ? -4.551 -26.312 2.254 1 79.44 316 ASN A O 1
ATOM 2503 N N . HIS A 1 317 ? -5.461 -27.875 3.514 1 83.69 317 HIS A N 1
ATOM 2504 C CA . HIS A 1 317 ? -4.238 -28.672 3.434 1 83.69 317 HIS A CA 1
ATOM 2505 C C . HIS A 1 317 ? -3.967 -29.125 2.004 1 83.69 317 HIS A C 1
ATOM 2507 O O . HIS A 1 317 ? -2.828 -29.062 1.533 1 83.69 317 HIS A O 1
ATOM 2513 N N . LEU A 1 318 ? -4.953 -29.594 1.336 1 84.44 318 LEU A N 1
ATOM 2514 C CA . LEU A 1 318 ? -4.816 -29.984 -0.063 1 84.44 318 LEU A CA 1
ATOM 2515 C C . LEU A 1 318 ? -4.383 -28.797 -0.92 1 84.44 318 LEU A C 1
ATOM 2517 O O . LEU A 1 318 ? -3.486 -28.938 -1.758 1 84.44 318 LEU A O 1
ATOM 2521 N N . ASN A 1 319 ? -5.012 -27.719 -0.703 1 79.94 319 ASN A N 1
ATOM 2522 C CA . ASN A 1 319 ? -4.676 -26.531 -1.463 1 79.94 319 ASN A CA 1
ATOM 2523 C C . ASN A 1 319 ? -3.203 -26.156 -1.306 1 79.94 319 ASN A C 1
ATOM 2525 O O . ASN A 1 319 ? -2.549 -25.766 -2.275 1 79.94 319 ASN A O 1
ATOM 2529 N N . ALA A 1 320 ? -2.752 -26.234 -0.129 1 82.62 320 ALA A N 1
ATOM 2530 C CA . ALA A 1 320 ? -1.353 -25.906 0.139 1 82.62 320 ALA A CA 1
ATOM 2531 C C . ALA A 1 320 ? -0.418 -26.875 -0.583 1 82.62 320 ALA A C 1
ATOM 2533 O O . ALA A 1 320 ? 0.638 -26.469 -1.077 1 82.62 320 ALA A O 1
ATOM 2534 N N . GLN A 1 321 ? -0.855 -28.062 -0.672 1 84.88 321 GLN A N 1
ATOM 2535 C CA . GLN A 1 321 ? -0.05 -29.094 -1.33 1 84.88 321 GLN A CA 1
ATOM 2536 C C . GLN A 1 321 ? 0.027 -28.844 -2.834 1 84.88 321 GLN A C 1
ATOM 2538 O O . GLN A 1 321 ? 1.018 -29.203 -3.477 1 84.88 321 GLN A O 1
ATOM 2543 N N . LEU A 1 322 ? -0.999 -28.281 -3.348 1 84.19 322 LEU A N 1
ATOM 2544 C CA . LEU A 1 322 ? -1.078 -28.062 -4.789 1 84.19 322 LEU A CA 1
ATOM 2545 C C . LEU A 1 322 ? -0.327 -26.812 -5.199 1 84.19 322 LEU A C 1
ATOM 2547 O O . LEU A 1 322 ? -0.175 -26.531 -6.391 1 84.19 322 LEU A O 1
ATOM 2551 N N . GLN A 1 323 ? 0.079 -26.078 -4.207 1 82.62 323 GLN A N 1
ATOM 2552 C CA . GLN A 1 323 ? 0.826 -24.859 -4.484 1 82.62 323 GLN A CA 1
ATOM 2553 C C . GLN A 1 323 ? 2.324 -25.125 -4.559 1 82.62 323 GLN A C 1
ATOM 2555 O O . GLN A 1 323 ? 2.795 -26.172 -4.09 1 82.62 323 GLN A O 1
ATOM 2560 N N . GLY A 1 324 ? 3.049 -24.328 -5.305 1 80.75 324 GLY A N 1
ATOM 2561 C CA . GLY A 1 324 ? 4.492 -24.453 -5.426 1 80.75 324 GLY A CA 1
ATOM 2562 C C . GLY A 1 324 ? 4.988 -24.297 -6.852 1 80.75 324 GLY A C 1
ATOM 2563 O O . GLY A 1 324 ? 4.297 -24.672 -7.801 1 80.75 324 GLY A O 1
ATOM 2564 N N . LYS A 1 325 ? 6.195 -23.828 -6.871 1 79.12 325 LYS A N 1
ATOM 2565 C CA . LYS A 1 325 ? 6.809 -23.641 -8.18 1 79.12 325 LYS A CA 1
ATOM 2566 C C . LYS A 1 325 ? 7.465 -24.938 -8.664 1 79.12 325 LYS A C 1
ATOM 2568 O O . LYS A 1 325 ? 8.008 -25.703 -7.871 1 79.12 325 LYS A O 1
ATOM 2573 N N . GLY A 1 326 ? 7.352 -25.188 -9.953 1 80.94 326 GLY A N 1
ATOM 2574 C CA . GLY A 1 326 ? 8.102 -26.266 -10.562 1 80.94 326 GLY A CA 1
ATOM 2575 C C . GLY A 1 326 ? 7.48 -27.625 -10.328 1 80.94 326 GLY A C 1
ATOM 2576 O O . GLY A 1 326 ? 8.117 -28.656 -10.57 1 80.94 326 GLY A O 1
ATOM 2577 N N . LYS A 1 327 ? 6.312 -27.703 -9.852 1 86.44 327 LYS A N 1
ATOM 2578 C CA . LYS A 1 327 ? 5.66 -28.984 -9.625 1 86.44 327 LYS A CA 1
ATOM 2579 C C . LYS A 1 327 ? 5.238 -29.641 -10.938 1 86.44 327 LYS A C 1
ATOM 2581 O O . LYS A 1 327 ? 4.793 -28.953 -11.859 1 86.44 327 LYS A O 1
ATOM 2586 N N . LEU A 1 328 ? 5.457 -30.938 -10.906 1 90.81 328 LEU A N 1
ATOM 2587 C CA . LEU A 1 328 ? 5.043 -31.688 -12.078 1 90.81 328 LEU A CA 1
ATOM 2588 C C . LEU A 1 328 ? 3.592 -32.156 -11.953 1 90.81 328 LEU A C 1
ATOM 2590 O O . LEU A 1 328 ? 3.049 -32.188 -10.844 1 90.81 328 LEU A O 1
ATOM 2594 N N . ILE A 1 329 ? 3 -32.438 -13.008 1 91.38 329 ILE A N 1
ATOM 2595 C CA . ILE A 1 329 ? 1.602 -32.844 -13.047 1 91.38 329 ILE A CA 1
ATOM 2596 C C . ILE A 1 329 ? 1.419 -34.125 -12.234 1 91.38 329 ILE A C 1
ATOM 2598 O O . ILE A 1 329 ? 0.375 -34.344 -11.609 1 91.38 329 ILE A O 1
ATOM 2602 N N . SER A 1 330 ? 2.432 -34.969 -12.242 1 91.06 330 SER A N 1
ATOM 2603 C CA . SER A 1 330 ? 2.342 -36.219 -11.5 1 91.06 330 SER A CA 1
ATOM 2604 C C . SER A 1 330 ? 2.227 -35.969 -10 1 91.06 330 SER A C 1
ATOM 2606 O O . SER A 1 330 ? 1.521 -36.688 -9.297 1 91.06 330 SER A O 1
ATOM 2608 N N . ASP A 1 331 ? 2.949 -34.938 -9.562 1 89.06 331 ASP A N 1
ATOM 2609 C CA . ASP A 1 331 ? 2.846 -34.562 -8.156 1 89.06 331 ASP A CA 1
ATOM 2610 C C . ASP A 1 331 ? 1.43 -34.125 -7.812 1 89.06 331 ASP A C 1
ATOM 2612 O O . ASP A 1 331 ? 0.868 -34.531 -6.793 1 89.06 331 ASP A O 1
ATOM 2616 N N . MET A 1 332 ? 0.934 -33.344 -8.633 1 87.5 332 MET A N 1
ATOM 2617 C CA . MET A 1 332 ? -0.415 -32.812 -8.43 1 87.5 332 MET A CA 1
ATOM 2618 C C . MET A 1 332 ? -1.441 -33.969 -8.445 1 87.5 332 MET A C 1
ATOM 2620 O O . MET A 1 332 ? -2.344 -34 -7.605 1 87.5 332 MET A O 1
ATOM 2624 N N . TYR A 1 333 ? -1.255 -34.781 -9.359 1 89 333 TYR A N 1
ATOM 2625 C CA . TYR A 1 333 ? -2.168 -35.906 -9.5 1 89 333 TYR A CA 1
ATOM 2626 C C . TYR A 1 333 ? -2.125 -36.781 -8.266 1 89 333 TYR A C 1
ATOM 2628 O O . TYR A 1 333 ? -3.164 -37.25 -7.797 1 89 333 TYR A O 1
ATOM 2636 N N . SER A 1 334 ? -1.002 -36.969 -7.77 1 89.69 334 SER A N 1
ATOM 2637 C CA . SER A 1 334 ? -0.843 -37.781 -6.57 1 89.69 334 SER A CA 1
ATOM 2638 C C . SER A 1 334 ? -1.583 -37.188 -5.383 1 89.69 334 SER A C 1
ATOM 2640 O O . SER A 1 334 ? -2.225 -37.906 -4.613 1 89.69 334 SER A O 1
ATOM 2642 N N . HIS A 1 335 ? -1.463 -35.906 -5.262 1 89.12 335 HIS A N 1
ATOM 2643 C CA . HIS A 1 335 ? -2.145 -35.25 -4.164 1 89.12 335 HIS A CA 1
ATOM 2644 C C . HIS A 1 335 ? -3.658 -35.312 -4.32 1 89.12 335 HIS A C 1
ATOM 2646 O O . HIS A 1 335 ? -4.375 -35.531 -3.334 1 89.12 335 HIS A O 1
ATOM 2652 N N . ILE A 1 336 ? -4.125 -35.188 -5.508 1 87.38 336 ILE A N 1
ATOM 2653 C CA . ILE A 1 336 ? -5.555 -35.25 -5.781 1 87.38 336 ILE A CA 1
ATOM 2654 C C . ILE A 1 336 ? -6.094 -36.656 -5.496 1 87.38 336 ILE A C 1
ATOM 2656 O O . ILE A 1 336 ? -7.125 -36.781 -4.84 1 87.38 336 ILE A O 1
ATOM 2660 N N . LYS A 1 337 ? -5.387 -37.594 -5.918 1 88.94 337 LYS A N 1
ATOM 2661 C CA . LYS A 1 337 ? -5.812 -39 -5.707 1 88.94 337 LYS A CA 1
ATOM 2662 C C . LYS A 1 337 ? -5.793 -39.344 -4.223 1 88.94 337 LYS A C 1
ATOM 2664 O O . LYS A 1 337 ? -6.691 -40.031 -3.732 1 88.94 337 LYS A O 1
ATOM 2669 N N . ALA A 1 338 ? -4.766 -38.906 -3.625 1 90.75 338 ALA A N 1
ATOM 2670 C CA . ALA A 1 338 ? -4.695 -39.125 -2.186 1 90.75 338 ALA A CA 1
ATOM 2671 C C . ALA A 1 338 ? -5.895 -38.5 -1.47 1 90.75 338 ALA A C 1
ATOM 2673 O O . ALA A 1 338 ? -6.453 -39.125 -0.55 1 90.75 338 ALA A O 1
ATOM 2674 N N . PHE A 1 339 ? -6.254 -37.406 -1.848 1 89.56 339 PHE A N 1
ATOM 2675 C CA . PHE A 1 339 ? -7.375 -36.719 -1.217 1 89.56 339 PHE A CA 1
ATOM 2676 C C . PHE A 1 339 ? -8.688 -37.438 -1.49 1 89.56 339 PHE A C 1
ATOM 2678 O O . PHE A 1 339 ? -9.547 -37.531 -0.617 1 89.56 339 PHE A O 1
ATOM 2685 N N . GLU A 1 340 ? -8.805 -37.938 -2.672 1 88.25 340 GLU A N 1
ATOM 2686 C CA . GLU A 1 340 ? -9.992 -38.719 -3.006 1 88.25 340 GLU A CA 1
ATOM 2687 C C . GLU A 1 340 ? -10.133 -39.938 -2.094 1 88.25 340 GLU A C 1
ATOM 2689 O O . GLU A 1 340 ? -11.234 -40.25 -1.633 1 88.25 340 GLU A O 1
ATOM 2694 N N . VAL A 1 341 ? -9.094 -40.531 -1.841 1 91.25 341 VAL A N 1
ATOM 2695 C CA . VAL A 1 341 ? -9.094 -41.688 -0.962 1 91.25 341 VAL A CA 1
ATOM 2696 C C . VAL A 1 341 ? -9.438 -41.25 0.461 1 91.25 341 VAL A C 1
ATOM 2698 O O . VAL A 1 341 ? -10.195 -41.938 1.154 1 91.25 341 VAL A O 1
ATOM 2701 N N . LYS A 1 342 ? -8.875 -40.188 0.825 1 91.44 342 LYS A N 1
ATOM 2702 C CA . LYS A 1 342 ? -9.156 -39.656 2.16 1 91.44 342 LYS A CA 1
ATOM 2703 C C . LYS A 1 342 ? -10.648 -39.375 2.33 1 91.44 342 LYS A C 1
ATOM 2705 O O . LYS A 1 342 ? -11.211 -39.594 3.4 1 91.44 342 LYS A O 1
ATOM 2710 N N . LEU A 1 343 ? -11.242 -38.844 1.29 1 90.12 343 LEU A N 1
ATOM 2711 C CA . LEU A 1 343 ? -12.664 -38.531 1.352 1 90.12 343 LEU A CA 1
ATOM 2712 C C . LEU A 1 343 ? -13.5 -39.812 1.523 1 90.12 343 LEU A C 1
ATOM 2714 O O . LEU A 1 343 ? -14.461 -39.812 2.301 1 90.12 343 LEU A O 1
ATOM 2718 N N . VAL A 1 344 ? -13.125 -40.844 0.876 1 92.31 344 VAL A N 1
ATOM 2719 C CA . VAL A 1 344 ? -13.828 -42.094 0.983 1 92.31 344 VAL A CA 1
ATOM 2720 C C . VAL A 1 344 ? -13.688 -42.656 2.398 1 92.31 344 VAL A C 1
ATOM 2722 O O . VAL A 1 344 ? -14.656 -43.125 2.988 1 92.31 344 VAL A O 1
ATOM 2725 N N . LEU A 1 345 ? -12.523 -42.562 2.867 1 93.81 345 LEU A N 1
ATOM 2726 C CA . LEU A 1 345 ? -12.258 -43.031 4.227 1 93.81 345 LEU A CA 1
ATOM 2727 C C . LEU A 1 345 ? -13.062 -42.219 5.238 1 93.81 345 LEU A C 1
ATOM 2729 O O . LEU A 1 345 ? -13.609 -42.781 6.191 1 93.81 345 LEU A O 1
ATOM 2733 N N . LEU A 1 346 ? -13.102 -40.969 5.016 1 93.56 346 LEU A N 1
ATOM 2734 C CA . LEU A 1 346 ? -13.789 -40.062 5.938 1 93.56 346 LEU A CA 1
ATOM 2735 C C . LEU A 1 346 ? -15.289 -40.375 5.961 1 93.56 346 LEU A C 1
ATOM 2737 O O . LEU A 1 346 ? -15.922 -40.281 7.016 1 93.56 346 LEU A O 1
ATOM 2741 N N . VAL A 1 347 ? -15.883 -40.656 4.848 1 93.75 347 VAL A N 1
ATOM 2742 C CA . VAL A 1 347 ? -17.297 -41 4.77 1 93.75 347 VAL A CA 1
ATOM 2743 C C . VAL A 1 347 ? -17.578 -42.25 5.609 1 93.75 347 VAL A C 1
ATOM 2745 O O . VAL A 1 347 ? -18.531 -42.281 6.383 1 93.75 347 VAL A O 1
ATOM 2748 N N . ARG A 1 348 ? -16.703 -43.188 5.508 1 94.19 348 ARG A N 1
ATOM 2749 C CA . ARG A 1 348 ? -16.859 -44.406 6.266 1 94.19 348 ARG A CA 1
ATOM 2750 C C . ARG A 1 348 ? -16.688 -44.156 7.762 1 94.19 348 ARG A C 1
ATOM 2752 O O . ARG A 1 348 ? -17.438 -44.719 8.57 1 94.19 348 ARG A O 1
ATOM 2759 N N . GLN A 1 349 ? -15.797 -43.375 8.055 1 94.19 349 GLN A N 1
ATOM 2760 C CA . GLN A 1 349 ? -15.523 -43.062 9.453 1 94.19 349 GLN A CA 1
ATOM 2761 C C . GLN A 1 349 ? -16.672 -42.281 10.086 1 94.19 349 GLN A C 1
ATOM 2763 O O . GLN A 1 349 ? -17.062 -42.562 11.219 1 94.19 349 GLN A O 1
ATOM 2768 N N . VAL A 1 350 ? -17.141 -41.344 9.398 1 94.44 350 VAL A N 1
ATOM 2769 C CA . VAL A 1 350 ? -18.25 -40.531 9.898 1 94.44 350 VAL A CA 1
ATOM 2770 C C . VAL A 1 350 ? -19.484 -41.406 10.117 1 94.44 350 VAL A C 1
ATOM 2772 O O . VAL A 1 350 ? -20.219 -41.219 11.094 1 94.44 350 VAL A O 1
ATOM 2775 N N . GLN A 1 351 ? -19.672 -42.375 9.258 1 93.88 351 GLN A N 1
ATOM 2776 C CA . GLN A 1 351 ? -20.781 -43.312 9.391 1 93.88 351 GLN A CA 1
ATOM 2777 C C . GLN A 1 351 ? -20.641 -44.156 10.656 1 93.88 351 GLN A C 1
ATOM 2779 O O . GLN A 1 351 ? -21.656 -44.531 11.258 1 93.88 351 GLN A O 1
ATOM 2784 N N . LYS A 1 352 ? -19.5 -44.344 11.117 1 94.62 352 LYS A N 1
ATOM 2785 C CA . LYS A 1 352 ? -19.234 -45.156 12.305 1 94.62 352 LYS A CA 1
ATOM 2786 C C . LYS A 1 352 ? -19 -44.281 13.523 1 94.62 352 LYS A C 1
ATOM 2788 O O . LYS A 1 352 ? -18.578 -44.75 14.578 1 94.62 352 LYS A O 1
ATOM 2793 N N . LEU A 1 353 ? -19.203 -43 13.414 1 93.75 353 LEU A N 1
ATOM 2794 C CA . LEU A 1 353 ? -19.016 -42.031 14.477 1 93.75 353 LEU A CA 1
ATOM 2795 C C . LEU A 1 353 ? -17.578 -42.031 14.984 1 93.75 353 LEU A C 1
ATOM 2797 O O . LEU A 1 353 ? -17.344 -41.969 16.188 1 93.75 353 LEU A O 1
ATOM 2801 N N . ASP A 1 354 ? -16.734 -42.281 13.992 1 93.38 354 ASP A N 1
ATOM 2802 C CA . ASP A 1 354 ? -15.297 -42.156 14.25 1 93.38 354 ASP A CA 1
ATOM 2803 C C . ASP A 1 354 ? -14.758 -40.812 13.812 1 93.38 354 ASP A C 1
ATOM 2805 O O . ASP A 1 354 ? -14.711 -40.5 12.617 1 93.38 354 ASP A O 1
ATOM 2809 N N . PHE A 1 355 ? -14.367 -40.031 14.781 1 93.88 355 PHE A N 1
ATOM 2810 C CA . PHE A 1 355 ? -13.945 -38.656 14.477 1 93.88 355 PHE A CA 1
ATOM 2811 C C . PHE A 1 355 ? -12.438 -38.5 14.625 1 93.88 355 PHE A C 1
ATOM 2813 O O . PHE A 1 355 ? -11.945 -37.406 14.914 1 93.88 355 PHE A O 1
ATOM 2820 N N . THR A 1 356 ? -11.648 -39.5 14.352 1 91.62 356 THR A N 1
ATOM 2821 C CA . THR A 1 356 ? -10.203 -39.531 14.562 1 91.62 356 THR A CA 1
ATOM 2822 C C . THR A 1 356 ? -9.516 -38.469 13.719 1 91.62 356 THR A C 1
ATOM 2824 O O . THR A 1 356 ? -8.562 -37.844 14.172 1 91.62 356 THR A O 1
ATOM 2827 N N . HIS A 1 357 ? -10.008 -38.188 12.516 1 93.12 357 HIS A N 1
ATOM 2828 C CA . HIS A 1 357 ? -9.359 -37.25 11.602 1 93.12 357 HIS A CA 1
ATOM 2829 C C . HIS A 1 357 ? -10.117 -35.938 11.547 1 93.12 357 HIS A C 1
ATOM 2831 O O . HIS A 1 357 ? -9.906 -35.125 10.633 1 93.12 357 HIS A O 1
ATOM 2837 N N . LEU A 1 358 ? -11.039 -35.781 12.484 1 95.31 358 LEU A N 1
ATOM 2838 C CA . LEU A 1 358 ? -11.812 -34.562 12.625 1 95.31 358 LEU A CA 1
ATOM 2839 C C . LEU A 1 358 ? -11.672 -33.969 14.031 1 95.31 358 LEU A C 1
ATOM 2841 O O . LEU A 1 358 ? -12.586 -34.094 14.844 1 95.31 358 LEU A O 1
ATOM 2845 N N . PRO A 1 359 ? -10.641 -33.312 14.258 1 93.12 359 PRO A N 1
ATOM 2846 C CA . PRO A 1 359 ? -10.32 -32.875 15.617 1 93.12 359 PRO A CA 1
ATOM 2847 C C . PRO A 1 359 ? -11.383 -31.938 16.203 1 93.12 359 PRO A C 1
ATOM 2849 O O . PRO A 1 359 ? -11.719 -32.062 17.391 1 93.12 359 PRO A O 1
ATOM 2852 N N . ALA A 1 360 ? -11.789 -30.969 15.422 1 93.5 360 ALA A N 1
ATOM 2853 C CA . ALA A 1 360 ? -12.805 -30.062 15.945 1 93.5 360 ALA A CA 1
ATOM 2854 C C . ALA A 1 360 ? -14.094 -30.812 16.281 1 93.5 360 ALA A C 1
ATOM 2856 O O . ALA A 1 360 ? -14.703 -30.562 17.328 1 93.5 360 ALA A O 1
ATOM 2857 N N . THR A 1 361 ? -14.516 -31.719 15.453 1 94.75 361 THR A N 1
ATOM 2858 C CA . THR A 1 361 ? -15.695 -32.531 15.672 1 94.75 361 THR A CA 1
ATOM 2859 C C . THR A 1 361 ? -15.508 -33.438 16.906 1 94.75 361 THR A C 1
ATOM 2861 O O . THR A 1 361 ? -16.422 -33.594 17.703 1 94.75 361 THR A O 1
ATOM 2864 N N . GLN A 1 362 ? -14.344 -33.938 17 1 94.25 362 GLN A N 1
ATOM 2865 C CA . GLN A 1 362 ? -14.023 -34.781 18.141 1 94.25 362 GLN A CA 1
ATOM 2866 C C . GLN A 1 362 ? -14.07 -34 19.453 1 94.25 362 GLN A C 1
ATOM 2868 O O . GLN A 1 362 ? -14.594 -34.469 20.453 1 94.25 362 GLN A O 1
ATOM 2873 N N . SER A 1 363 ? -13.508 -32.844 19.375 1 92.38 363 SER A N 1
ATOM 2874 C CA . SER A 1 363 ? -13.484 -31.984 20.562 1 92.38 363 SER A CA 1
ATOM 2875 C C . SER A 1 363 ? -14.898 -31.609 21 1 92.38 363 SER A C 1
ATOM 2877 O O . SER A 1 363 ? -15.211 -31.625 22.188 1 92.38 363 SER A O 1
ATOM 2879 N N . TYR A 1 364 ? -15.734 -31.266 20.047 1 93.19 364 TYR A N 1
ATOM 2880 C CA . TYR A 1 364 ? -17.109 -30.891 20.391 1 93.19 364 TYR A CA 1
ATOM 2881 C C . TYR A 1 364 ? -17.891 -32.094 20.891 1 93.19 364 TYR A C 1
ATOM 2883 O O . TYR A 1 364 ? -18.734 -31.969 21.781 1 93.19 364 TYR A O 1
ATOM 2891 N N . CYS A 1 365 ? -17.688 -33.25 20.312 1 92.19 365 CYS A N 1
ATOM 2892 C CA . CYS A 1 365 ? -18.344 -34.469 20.766 1 92.19 365 CYS A CA 1
ATOM 2893 C C . CYS A 1 365 ? -18.016 -34.75 22.234 1 92.19 365 CYS A C 1
ATOM 2895 O O . CYS A 1 365 ? -18.875 -35.188 22.984 1 92.19 365 CYS A O 1
ATOM 2897 N N . ALA A 1 366 ? -16.797 -34.406 22.594 1 90.75 366 ALA A N 1
ATOM 2898 C CA . ALA A 1 366 ? -16.359 -34.625 23.969 1 90.75 366 ALA A CA 1
ATOM 2899 C C . ALA A 1 366 ? -17 -33.594 24.891 1 90.75 366 ALA A C 1
ATOM 2901 O O . ALA A 1 366 ? -17.328 -33.906 26.047 1 90.75 366 ALA A O 1
ATOM 2902 N N . GLU A 1 367 ? -17.172 -32.406 24.422 1 87.75 367 GLU A N 1
ATOM 2903 C CA . GLU A 1 367 ? -17.734 -31.328 25.219 1 87.75 367 GLU A CA 1
ATOM 2904 C C . GLU A 1 367 ? -19.219 -31.5 25.438 1 87.75 367 GLU A C 1
ATOM 2906 O O . GLU A 1 367 ? -19.75 -31.203 26.516 1 87.75 367 GLU A O 1
ATOM 2911 N N . GLU A 1 368 ? -19.875 -31.922 24.359 1 86.62 368 GLU A N 1
ATOM 2912 C CA . GLU A 1 368 ? -21.328 -32.094 24.438 1 86.62 368 GLU A CA 1
ATOM 2913 C C . GLU A 1 368 ? -21.75 -33.469 23.906 1 86.62 368 GLU A C 1
ATOM 2915 O O . GLU A 1 368 ? -22.359 -33.562 22.844 1 86.62 368 GLU A O 1
ATOM 2920 N N . PRO A 1 369 ? -21.641 -34.438 24.75 1 84.81 369 PRO A N 1
ATOM 2921 C CA . PRO A 1 369 ? -21.953 -35.812 24.281 1 84.81 369 PRO A CA 1
ATOM 2922 C C . PRO A 1 369 ? -23.453 -36.062 24.172 1 84.81 369 PRO A C 1
ATOM 2924 O O . PRO A 1 369 ? -23.875 -37 23.469 1 84.81 369 PRO A O 1
ATOM 2927 N N . SER A 1 370 ? -24.172 -35.188 24.797 1 88.69 370 SER A N 1
ATOM 2928 C CA . SER A 1 370 ? -25.609 -35.406 24.844 1 88.69 370 SER A CA 1
ATOM 2929 C C . SER A 1 370 ? -26.281 -35.062 23.516 1 88.69 370 SER A C 1
ATOM 2931 O O . SER A 1 370 ? -27.375 -35.562 23.219 1 88.69 370 SER A O 1
ATOM 2933 N N . VAL A 1 371 ? -25.688 -34.281 22.703 1 90.44 371 VAL A N 1
ATOM 2934 C CA . VAL A 1 371 ? -26.25 -33.875 21.422 1 90.44 371 VAL A CA 1
ATOM 2935 C C . VAL A 1 371 ? -25.781 -34.812 20.312 1 90.44 371 VAL A C 1
ATOM 2937 O O . VAL A 1 371 ? -24.578 -34.938 20.109 1 90.44 371 VAL A O 1
ATOM 2940 N N . PRO A 1 372 ? -26.688 -35.5 19.734 1 92.44 372 PRO A N 1
ATOM 2941 C CA . PRO A 1 372 ? -26.281 -36.469 18.719 1 92.44 372 PRO A CA 1
ATOM 2942 C C . PRO A 1 372 ? -25.672 -35.812 17.484 1 92.44 372 PRO A C 1
ATOM 2944 O O . PRO A 1 372 ? -26.141 -34.75 17.047 1 92.44 372 PRO A O 1
ATOM 2947 N N . PHE A 1 373 ? -24.656 -36.438 17 1 94 373 PHE A N 1
ATOM 2948 C CA . PHE A 1 373 ? -24 -36 15.781 1 94 373 PHE A CA 1
ATOM 2949 C C . PHE A 1 373 ? -24.891 -36.25 14.57 1 94 373 PHE A C 1
ATOM 2951 O O . PHE A 1 373 ? -25.469 -37.344 14.445 1 94 373 PHE A O 1
ATOM 2958 N N . PRO A 1 374 ? -25.016 -35.25 13.758 1 92.12 374 PRO A N 1
ATOM 2959 C CA . PRO A 1 374 ? -25.859 -35.438 12.562 1 92.12 374 PRO A CA 1
ATOM 2960 C C . PRO A 1 374 ? -25.156 -36.25 11.477 1 92.12 374 PRO A C 1
ATOM 2962 O O . PRO A 1 374 ? -24.719 -35.688 10.477 1 92.12 374 PRO A O 1
ATOM 2965 N N . VAL A 1 375 ? -25.219 -37.469 11.547 1 93.81 375 VAL A N 1
ATOM 2966 C CA . VAL A 1 375 ? -24.453 -38.406 10.711 1 93.81 375 VAL A CA 1
ATOM 2967 C C . VAL A 1 375 ? -24.922 -38.312 9.266 1 93.81 375 VAL A C 1
ATOM 2969 O O . VAL A 1 375 ? -24.109 -38.188 8.344 1 93.81 375 VAL A O 1
ATOM 2972 N N . GLU A 1 376 ? -26.188 -38.312 9.031 1 92.19 376 GLU A N 1
ATOM 2973 C CA . GLU A 1 376 ? -26.734 -38.312 7.672 1 92.19 376 GLU A CA 1
ATOM 2974 C C . GLU A 1 376 ? -26.422 -37 6.945 1 92.19 376 GLU A C 1
ATOM 2976 O O . GLU A 1 376 ? -26.047 -37.031 5.77 1 92.19 376 GLU A O 1
ATOM 2981 N N . LYS A 1 377 ? -26.484 -36.031 7.668 1 89.25 377 LYS A N 1
ATOM 2982 C CA . LYS A 1 377 ? -26.203 -34.719 7.082 1 89.25 377 LYS A CA 1
ATOM 2983 C C . LYS A 1 377 ? -24.734 -34.625 6.684 1 89.25 377 LYS A C 1
ATOM 2985 O O . LYS A 1 377 ? -24.422 -34.156 5.59 1 89.25 377 LYS A O 1
ATOM 2990 N N . CYS A 1 378 ? -23.891 -35.031 7.57 1 90.44 378 CYS A N 1
ATOM 2991 C CA . CYS A 1 378 ? -22.453 -34.938 7.336 1 90.44 378 CYS A CA 1
ATOM 2992 C C . CYS A 1 378 ? -22.016 -35.906 6.258 1 90.44 378 CYS A C 1
ATOM 2994 O O . CYS A 1 378 ? -21.156 -35.594 5.434 1 90.44 378 CYS A O 1
ATOM 2996 N N . LYS A 1 379 ? -22.641 -37.031 6.297 1 91.69 379 LYS A N 1
ATOM 2997 C CA . LYS A 1 379 ? -22.344 -38.031 5.262 1 91.69 379 LYS A CA 1
ATOM 2998 C C . LYS A 1 379 ? -22.75 -37.5 3.885 1 91.69 379 LYS A C 1
ATOM 3000 O O . LYS A 1 379 ? -21.984 -37.625 2.924 1 91.69 379 LYS A O 1
ATOM 3005 N N . ASP A 1 380 ? -23.859 -36.969 3.824 1 88.31 380 ASP A N 1
ATOM 3006 C CA . ASP A 1 380 ? -24.344 -36.406 2.564 1 88.31 380 ASP A CA 1
ATOM 3007 C C . ASP A 1 380 ? -23.422 -35.281 2.059 1 88.31 380 ASP A C 1
ATOM 3009 O O . ASP A 1 380 ? -23.172 -35.188 0.855 1 88.31 380 ASP A O 1
ATOM 3013 N N . ALA A 1 381 ? -22.953 -34.531 2.973 1 86 381 ALA A N 1
ATOM 3014 C CA . ALA A 1 381 ? -22.062 -33.438 2.613 1 86 381 ALA A CA 1
ATOM 3015 C C . ALA A 1 381 ? -20.75 -33.969 2.049 1 86 381 ALA A C 1
ATOM 3017 O O . ALA A 1 381 ? -20.234 -33.469 1.051 1 86 381 ALA A O 1
ATOM 3018 N N . LEU A 1 382 ? -20.266 -34.969 2.605 1 89.12 382 LEU A N 1
ATOM 3019 C CA . LEU A 1 382 ? -19 -35.531 2.164 1 89.12 382 LEU A CA 1
ATOM 3020 C C . LEU A 1 382 ? -19.172 -36.25 0.822 1 89.12 382 LEU A C 1
ATOM 3022 O O . LEU A 1 382 ? -18.281 -36.188 -0.027 1 89.12 382 LEU A O 1
ATOM 3026 N N . GLU A 1 383 ? -20.266 -36.875 0.673 1 88.75 383 GLU A N 1
ATOM 3027 C CA . GLU A 1 383 ? -20.531 -37.531 -0.595 1 88.75 383 GLU A CA 1
ATOM 3028 C C . GLU A 1 383 ? -20.719 -36.531 -1.728 1 88.75 383 GLU A C 1
ATOM 3030 O O . GLU A 1 383 ? -20.297 -36.781 -2.859 1 88.75 383 GLU A O 1
ATOM 3035 N N . MET A 1 384 ? -21.328 -35.531 -1.34 1 84.19 384 MET A N 1
ATOM 3036 C CA . MET A 1 384 ? -21.453 -34.469 -2.324 1 84.19 384 MET A CA 1
ATOM 3037 C C . MET A 1 384 ? -20.094 -33.906 -2.703 1 84.19 384 MET A C 1
ATOM 3039 O O . MET A 1 384 ? -19.844 -33.594 -3.867 1 84.19 384 MET A O 1
ATOM 3043 N N . LEU A 1 385 ? -19.281 -33.781 -1.69 1 83.38 385 LEU A N 1
ATOM 3044 C CA . LEU A 1 385 ? -17.922 -33.312 -1.935 1 83.38 385 LEU A CA 1
ATOM 3045 C C . LEU A 1 385 ? -17.156 -34.281 -2.812 1 83.38 385 LEU A C 1
ATOM 3047 O O . LEU A 1 385 ? -16.422 -33.875 -3.719 1 83.38 385 LEU A O 1
ATOM 3051 N N . GLN A 1 386 ? -17.391 -35.469 -2.582 1 85.12 386 GLN A N 1
ATOM 3052 C CA . GLN A 1 386 ? -16.766 -36.531 -3.379 1 85.12 386 GLN A CA 1
ATOM 3053 C C . GLN A 1 386 ? -17.219 -36.438 -4.836 1 85.12 386 GLN A C 1
ATOM 3055 O O . GLN A 1 386 ? -16.406 -36.594 -5.75 1 85.12 386 GLN A O 1
ATOM 3060 N N . GLY A 1 387 ? -18.469 -36.344 -4.953 1 81.5 387 GLY A N 1
ATOM 3061 C CA . GLY A 1 387 ? -19.016 -36.25 -6.297 1 81.5 387 GLY A CA 1
ATOM 3062 C C . GLY A 1 387 ? -18.5 -35.031 -7.059 1 81.5 387 GLY A C 1
ATOM 3063 O O . GLY A 1 387 ? -18.172 -35.156 -8.242 1 81.5 387 GLY A O 1
ATOM 3064 N N . GLU A 1 388 ? -18.422 -34 -6.371 1 78.19 388 GLU A N 1
ATOM 3065 C CA . GLU A 1 388 ? -17.922 -32.781 -7 1 78.19 388 GLU A CA 1
ATOM 3066 C C . GLU A 1 388 ? -16.453 -32.906 -7.367 1 78.19 388 GLU A C 1
ATOM 3068 O O . GLU A 1 388 ? -16.031 -32.438 -8.43 1 78.19 388 GLU A O 1
ATOM 3073 N N . PHE A 1 389 ? -15.727 -33.469 -6.516 1 79.38 389 PHE A N 1
ATOM 3074 C CA . PHE A 1 389 ? -14.305 -33.688 -6.75 1 79.38 389 PHE A CA 1
ATOM 3075 C C . PHE A 1 389 ? -14.078 -34.562 -7.957 1 79.38 389 PHE A C 1
ATOM 3077 O O . PHE A 1 389 ? -13.219 -34.281 -8.797 1 79.38 389 PHE A O 1
ATOM 3084 N N . SER A 1 390 ? -14.859 -35.531 -8.047 1 78.69 390 SER A N 1
ATOM 3085 C CA . SER A 1 390 ? -14.742 -36.469 -9.148 1 78.69 390 SER A CA 1
ATOM 3086 C C . SER A 1 390 ? -15.133 -35.812 -10.477 1 78.69 390 SER A C 1
ATOM 3088 O O . SER A 1 390 ? -14.523 -36.094 -11.516 1 78.69 390 SER A O 1
ATOM 3090 N N . ALA A 1 391 ? -16.094 -35.094 -10.398 1 77.19 391 ALA A N 1
ATOM 3091 C CA . ALA A 1 391 ? -16.562 -34.406 -11.609 1 77.19 391 ALA A CA 1
ATOM 3092 C C . ALA A 1 391 ? -15.547 -33.375 -12.094 1 77.19 391 ALA A C 1
ATOM 3094 O O . ALA A 1 391 ? -15.289 -33.25 -13.289 1 77.19 391 ALA A O 1
ATOM 3095 N N . ARG A 1 392 ? -14.984 -32.781 -11.266 1 73.19 392 ARG A N 1
ATOM 3096 C CA . ARG A 1 392 ? -14.094 -31.688 -11.617 1 73.19 392 ARG A CA 1
ATOM 3097 C C . ARG A 1 392 ? -12.742 -32.188 -12.102 1 73.19 392 ARG A C 1
ATOM 3099 O O . ARG A 1 392 ? -12.117 -31.594 -12.977 1 73.19 392 ARG A O 1
ATOM 3106 N N . PHE A 1 393 ? -12.375 -33.312 -11.547 1 78.69 393 PHE A N 1
ATOM 3107 C CA . PHE A 1 393 ? -11.062 -33.812 -11.93 1 78.69 393 PHE A CA 1
ATOM 3108 C C . PHE A 1 393 ? -11.195 -35 -12.891 1 78.69 393 PHE A C 1
ATOM 3110 O O . PHE A 1 393 ? -10.281 -35.812 -13.016 1 78.69 393 PHE A O 1
ATOM 3117 N N . CYS A 1 394 ? -12.344 -34.938 -13.539 1 78.38 394 CYS A N 1
ATOM 3118 C CA . CYS A 1 394 ? -12.617 -36 -14.492 1 78.38 394 CYS A CA 1
ATOM 3119 C C . CYS A 1 394 ? -11.578 -36 -15.609 1 78.38 394 CYS A C 1
ATOM 3121 O O . CYS A 1 394 ? -11.078 -37.062 -15.984 1 78.38 394 CYS A O 1
ATOM 3123 N N . GLU A 1 395 ? -11.227 -34.844 -16.094 1 75.31 395 GLU A N 1
ATOM 3124 C CA . GLU A 1 395 ? -10.273 -34.75 -17.188 1 75.31 395 GLU A CA 1
ATOM 3125 C C . GLU A 1 395 ? -8.898 -35.281 -16.766 1 75.31 395 GLU A C 1
ATOM 3127 O O . GLU A 1 395 ? -8.219 -35.938 -17.547 1 75.31 395 GLU A O 1
ATOM 3132 N N . LEU A 1 396 ? -8.547 -34.969 -15.617 1 80.94 396 LEU A N 1
ATOM 3133 C CA . LEU A 1 396 ? -7.273 -35.438 -15.094 1 80.94 396 LEU A CA 1
ATOM 3134 C C . LEU A 1 396 ? -7.285 -36.938 -14.938 1 80.94 396 LEU A C 1
ATOM 3136 O O . LEU A 1 396 ? -6.281 -37.625 -15.195 1 80.94 396 LEU A O 1
ATOM 3140 N N . ASN A 1 397 ? -8.414 -37.406 -14.594 1 82.06 397 ASN A N 1
ATOM 3141 C CA . ASN A 1 397 ? -8.547 -38.844 -14.391 1 82.06 397 ASN A CA 1
ATOM 3142 C C . ASN A 1 397 ? -8.5 -39.594 -15.711 1 82.06 397 ASN A C 1
ATOM 3144 O O . ASN A 1 397 ? -7.98 -40.719 -15.773 1 82.06 397 ASN A O 1
ATOM 3148 N N . VAL A 1 398 ? -9.039 -38.906 -16.641 1 84.19 398 VAL A N 1
ATOM 3149 C CA . VAL A 1 398 ? -9.016 -39.531 -17.969 1 84.19 398 VAL A CA 1
ATOM 3150 C C . VAL A 1 398 ? -7.57 -39.688 -18.438 1 84.19 398 VAL A C 1
ATOM 3152 O O . VAL A 1 398 ? -7.227 -40.688 -19.078 1 84.19 398 VAL A O 1
ATOM 3155 N N . ASN A 1 399 ? -6.77 -38.781 -18.078 1 87 399 ASN A N 1
ATOM 3156 C CA . ASN A 1 399 ? -5.363 -38.844 -18.453 1 87 399 ASN A CA 1
ATOM 3157 C C . ASN A 1 399 ? -4.508 -39.5 -17.375 1 87 399 ASN A C 1
ATOM 3159 O O . ASN A 1 399 ? -3.279 -39.406 -17.422 1 87 399 ASN A O 1
ATOM 3163 N N . GLY A 1 400 ? -5.141 -40.062 -16.453 1 88.62 400 GLY A N 1
ATOM 3164 C CA . GLY A 1 400 ? -4.473 -40.656 -15.305 1 88.62 400 GLY A CA 1
ATOM 3165 C C . GLY A 1 400 ? -3.455 -41.719 -15.688 1 88.62 400 GLY A C 1
ATOM 3166 O O . GLY A 1 400 ? -2.363 -41.781 -15.117 1 88.62 400 GLY A O 1
ATOM 3167 N N . LYS A 1 401 ? -3.801 -42.469 -16.672 1 89.56 401 LYS A N 1
ATOM 3168 C CA . LYS A 1 401 ? -2.904 -43.562 -17.094 1 89.56 401 LYS A CA 1
ATOM 3169 C C . LYS A 1 401 ? -1.615 -43 -17.688 1 89.56 401 LYS A C 1
ATOM 3171 O O . LYS A 1 401 ? -0.526 -43.5 -17.406 1 89.56 401 LYS A O 1
ATOM 3176 N N . ARG A 1 402 ? -1.822 -41.969 -18.453 1 90.5 402 ARG A N 1
ATOM 3177 C CA . ARG A 1 402 ? -0.664 -41.312 -19.047 1 90.5 402 ARG A CA 1
ATOM 3178 C C . ARG A 1 402 ? 0.225 -40.688 -17.984 1 90.5 402 ARG A C 1
ATOM 3180 O O . ARG A 1 402 ? 1.453 -40.75 -18.078 1 90.5 402 ARG A O 1
ATOM 3187 N N . ILE A 1 403 ? -0.387 -40.156 -17.016 1 92.31 403 ILE A N 1
ATOM 3188 C CA . ILE A 1 403 ? 0.339 -39.469 -15.938 1 92.31 403 ILE A CA 1
ATOM 3189 C C . ILE A 1 403 ? 1.06 -40.531 -15.078 1 92.31 403 ILE A C 1
ATOM 3191 O O . ILE A 1 403 ? 2.215 -40.312 -14.695 1 92.31 403 ILE A O 1
ATOM 3195 N N . ARG A 1 404 ? 0.449 -41.625 -14.875 1 90.81 404 ARG A N 1
ATOM 3196 C CA . ARG A 1 404 ? 1.034 -42.688 -14.062 1 90.81 404 ARG A CA 1
ATOM 3197 C C . ARG A 1 404 ? 2.238 -43.312 -14.758 1 90.81 404 ARG A C 1
ATOM 3199 O O . ARG A 1 404 ? 3.227 -43.656 -14.102 1 90.81 404 ARG A O 1
ATOM 3206 N N . LEU A 1 405 ? 2.045 -43.469 -16.031 1 93.62 405 LEU A N 1
ATOM 3207 C CA . LEU A 1 405 ? 3.164 -44 -16.797 1 93.62 405 LEU A CA 1
ATOM 3208 C C . LEU A 1 405 ? 4.387 -43.094 -16.656 1 93.62 405 LEU A C 1
ATOM 3210 O O . LEU A 1 405 ? 5.512 -43.594 -16.531 1 93.62 405 LEU A O 1
ATOM 3214 N N . PHE A 1 406 ? 4.195 -41.875 -16.703 1 94.44 406 PHE A N 1
ATOM 3215 C CA . PHE A 1 406 ? 5.266 -40.906 -16.516 1 94.44 406 PHE A CA 1
ATOM 3216 C C . PHE A 1 406 ? 5.812 -40.938 -15.102 1 94.44 406 PHE A C 1
ATOM 3218 O O . PHE A 1 406 ? 7.027 -40.906 -14.898 1 94.44 406 PHE A O 1
ATOM 3225 N N . GLN A 1 407 ? 4.938 -41.094 -14.18 1 93.56 407 GLN A N 1
ATOM 3226 C CA . GLN A 1 407 ? 5.301 -41.062 -12.773 1 93.56 407 GLN A CA 1
ATOM 3227 C C . GLN A 1 407 ? 6.152 -42.281 -12.398 1 93.56 407 GLN A C 1
ATOM 3229 O O . GLN A 1 407 ? 7.133 -42.125 -11.664 1 93.56 407 GLN A O 1
ATOM 3234 N N . ASN A 1 408 ? 5.66 -43.406 -12.875 1 93.56 408 ASN A N 1
ATOM 3235 C CA . ASN A 1 408 ? 6.371 -44.656 -12.617 1 93.56 408 ASN A CA 1
ATOM 3236 C C . ASN A 1 408 ? 6.164 -45.688 -13.75 1 93.56 408 ASN A C 1
ATOM 3238 O O . ASN A 1 408 ? 5.293 -46.531 -13.664 1 93.56 408 ASN A O 1
ATOM 3242 N N . PRO A 1 409 ? 7.055 -45.625 -14.688 1 93.94 409 PRO A N 1
ATOM 3243 C CA . PRO A 1 409 ? 6.902 -46.562 -15.828 1 93.94 409 PRO A CA 1
ATOM 3244 C C . PRO A 1 409 ? 7.074 -48 -15.438 1 93.94 409 PRO A C 1
ATOM 3246 O O . PRO A 1 409 ? 6.594 -48.906 -16.141 1 93.94 409 PRO A O 1
ATOM 3249 N N . PHE A 1 410 ? 7.68 -48.312 -14.312 1 93.75 410 PHE A N 1
ATOM 3250 C CA . PHE A 1 410 ? 7.949 -49.688 -13.906 1 93.75 410 PHE A CA 1
ATOM 3251 C C . PHE A 1 410 ? 6.715 -50.312 -13.266 1 93.75 410 PHE A C 1
ATOM 3253 O O . PHE A 1 410 ? 6.59 -51.531 -13.219 1 93.75 410 PHE A O 1
ATOM 3260 N N . ALA A 1 411 ? 5.883 -49.406 -12.805 1 90.19 411 ALA A N 1
ATOM 3261 C CA . ALA A 1 411 ? 4.656 -49.875 -12.18 1 90.19 411 ALA A CA 1
ATOM 3262 C C . ALA A 1 411 ? 3.469 -49.781 -13.125 1 90.19 411 ALA A C 1
ATOM 3264 O O . ALA A 1 411 ? 2.367 -50.219 -12.812 1 90.19 411 ALA A O 1
ATOM 3265 N N . ALA A 1 412 ? 3.693 -49.25 -14.312 1 91.44 412 ALA A N 1
ATOM 3266 C CA . ALA A 1 412 ? 2.607 -49 -15.258 1 91.44 412 ALA A CA 1
ATOM 3267 C C . ALA A 1 412 ? 2.164 -50.281 -15.922 1 91.44 412 ALA A C 1
ATOM 3269 O O . ALA A 1 412 ? 2.982 -51.188 -16.172 1 91.44 412 ALA A O 1
ATOM 3270 N N . ASP A 1 413 ? 0.887 -50.375 -16.172 1 90.94 413 ASP A N 1
ATOM 3271 C CA . ASP A 1 413 ? 0.35 -51.531 -16.906 1 90.94 413 ASP A CA 1
ATOM 3272 C C . ASP A 1 413 ? 0.583 -51.375 -18.406 1 90.94 413 ASP A C 1
ATOM 3274 O O . ASP A 1 413 ? 0.099 -50.406 -19.016 1 90.94 413 ASP A O 1
ATOM 3278 N N . ILE A 1 414 ? 1.22 -52.312 -18.938 1 90.94 414 ILE A N 1
ATOM 3279 C CA . ILE A 1 414 ? 1.594 -52.25 -20.359 1 90.94 414 ILE A CA 1
ATOM 3280 C C . ILE A 1 414 ? 0.337 -52.188 -21.219 1 90.94 414 ILE A C 1
ATOM 3282 O O . ILE A 1 414 ? 0.333 -51.531 -22.266 1 90.94 414 ILE A O 1
ATOM 3286 N N . ASN A 1 415 ? -0.713 -52.75 -20.688 1 89.75 415 ASN A N 1
ATOM 3287 C CA . ASN A 1 415 ? -1.953 -52.812 -21.453 1 89.75 415 ASN A CA 1
ATOM 3288 C C . ASN A 1 415 ? -2.66 -51.469 -21.484 1 89.75 415 ASN A C 1
ATOM 3290 O O . ASN A 1 415 ? -3.488 -51.219 -22.359 1 89.75 415 ASN A O 1
ATOM 3294 N N . ASP A 1 416 ? -2.271 -50.688 -20.594 1 87.44 416 ASP A N 1
ATOM 3295 C CA . ASP A 1 416 ? -2.914 -49.375 -20.484 1 87.44 416 ASP A CA 1
ATOM 3296 C C . ASP A 1 416 ? -2.154 -48.312 -21.297 1 87.44 416 ASP A C 1
ATOM 3298 O O . ASP A 1 416 ? -2.664 -47.219 -21.547 1 87.44 416 ASP A O 1
ATOM 3302 N N . ALA A 1 417 ? -1.005 -48.656 -21.719 1 90.12 417 ALA A N 1
ATOM 3303 C CA . ALA A 1 417 ? -0.17 -47.719 -22.453 1 90.12 417 ALA A CA 1
ATOM 3304 C C . ALA A 1 417 ? -0.553 -47.656 -23.922 1 90.12 417 ALA A C 1
ATOM 3306 O O . ALA A 1 417 ? -1.182 -48.594 -24.438 1 90.12 417 ALA A O 1
ATOM 3307 N N . LEU A 1 418 ? -0.256 -46.656 -24.531 1 89.56 418 LEU A N 1
ATOM 3308 C CA . LEU A 1 418 ? -0.439 -46.562 -25.984 1 89.56 418 LEU A CA 1
ATOM 3309 C C . LEU A 1 418 ? 0.364 -47.656 -26.703 1 89.56 418 LEU A C 1
ATOM 3311 O O . LEU A 1 418 ? 1.45 -48.031 -26.25 1 89.56 418 LEU A O 1
ATOM 3315 N N . PRO A 1 419 ? -0.103 -48.031 -27.781 1 90.88 419 PRO A N 1
ATOM 3316 C CA . PRO A 1 419 ? 0.577 -49.094 -28.516 1 90.88 419 PRO A CA 1
ATOM 3317 C C . PRO A 1 419 ? 2.025 -48.75 -28.844 1 90.88 419 PRO A C 1
ATOM 3319 O O . PRO A 1 419 ? 2.9 -49.625 -28.797 1 90.88 419 PRO A O 1
ATOM 3322 N N . THR A 1 420 ? 2.23 -47.562 -29.094 1 91.25 420 THR A N 1
ATOM 3323 C CA . THR A 1 420 ? 3.566 -47.156 -29.5 1 91.25 420 THR A CA 1
ATOM 3324 C C . THR A 1 420 ? 4.539 -47.219 -28.328 1 91.25 420 THR A C 1
ATOM 3326 O O . THR A 1 420 ? 5.754 -47.281 -28.531 1 91.25 420 THR A O 1
ATOM 3329 N N . LEU A 1 421 ? 3.988 -47.344 -27.141 1 94 421 LEU A N 1
ATOM 3330 C CA . LEU A 1 421 ? 4.828 -47.312 -25.953 1 94 421 LEU A CA 1
ATOM 3331 C C . LEU A 1 421 ? 5.008 -48.719 -25.391 1 94 421 LEU A C 1
ATOM 3333 O O . LEU A 1 421 ? 5.918 -48.969 -24.594 1 94 421 LEU A O 1
ATOM 3337 N N . GLN A 1 422 ? 4.258 -49.719 -25.812 1 93.81 422 GLN A N 1
ATOM 3338 C CA . GLN A 1 422 ? 4.137 -51 -25.156 1 93.81 422 GLN A CA 1
ATOM 3339 C C . GLN A 1 422 ? 5.441 -51.781 -25.234 1 93.81 422 GLN A C 1
ATOM 3341 O O . GLN A 1 422 ? 5.938 -52.281 -24.234 1 93.81 422 GLN A O 1
ATOM 3346 N N . PHE A 1 423 ? 5.961 -51.781 -26.422 1 92.88 423 PHE A N 1
ATOM 3347 C CA . PHE A 1 423 ? 7.184 -52.531 -26.578 1 92.88 423 PHE A CA 1
ATOM 3348 C C . PHE A 1 423 ? 8.328 -51.906 -25.797 1 92.88 423 PHE A C 1
ATOM 3350 O O . PHE A 1 423 ? 9.117 -52.625 -25.156 1 92.88 423 PHE A O 1
ATOM 3357 N N . GLU A 1 424 ? 8.352 -50.625 -25.875 1 95.12 424 GLU A N 1
ATOM 3358 C CA . GLU A 1 424 ? 9.398 -49.938 -25.141 1 95.12 424 GLU A CA 1
ATOM 3359 C C . GLU A 1 424 ? 9.227 -50.094 -23.625 1 95.12 424 GLU A C 1
ATOM 3361 O O . GLU A 1 424 ? 10.211 -50.281 -22.906 1 95.12 424 GLU A O 1
ATOM 3366 N N . LEU A 1 425 ? 8.039 -50.156 -23.266 1 94.94 425 LEU A N 1
ATOM 3367 C CA . LEU A 1 425 ? 7.73 -50.312 -21.844 1 94.94 425 LEU A CA 1
ATOM 3368 C C . LEU A 1 425 ? 8.109 -51.719 -21.375 1 94.94 425 LEU A C 1
ATOM 3370 O O . LEU A 1 425 ? 8.617 -51.875 -20.25 1 94.94 425 LEU A O 1
ATOM 3374 N N . ALA A 1 426 ? 7.836 -52.625 -22.141 1 94.06 426 ALA A N 1
ATOM 3375 C CA . ALA A 1 426 ? 8.203 -54 -21.812 1 94.06 426 ALA A CA 1
ATOM 3376 C C . ALA A 1 426 ? 9.711 -54.156 -21.625 1 94.06 426 ALA A C 1
ATOM 3378 O O . ALA A 1 426 ? 10.18 -54.844 -20.719 1 94.06 426 ALA A O 1
ATOM 3379 N N . GLU A 1 427 ? 10.383 -53.531 -22.531 1 94.19 427 GLU A N 1
ATOM 3380 C CA . GLU A 1 427 ? 11.836 -53.562 -22.438 1 94.19 427 GLU A CA 1
ATOM 3381 C C . GLU A 1 427 ? 12.336 -52.844 -21.188 1 94.19 427 GLU A C 1
ATOM 3383 O O . GLU A 1 427 ? 13.234 -53.312 -20.5 1 94.19 427 GLU A O 1
ATOM 3388 N N . LEU A 1 428 ? 11.766 -51.75 -20.953 1 95.12 428 LEU A N 1
ATOM 3389 C CA . LEU A 1 428 ? 12.164 -50.906 -19.828 1 95.12 428 LEU A CA 1
ATOM 3390 C C . LEU A 1 428 ? 11.914 -51.625 -18.516 1 95.12 428 LEU A C 1
ATOM 3392 O O . LEU A 1 428 ? 12.773 -51.656 -17.625 1 95.12 428 LEU A O 1
ATOM 3396 N N . GLN A 1 429 ? 10.805 -52.219 -18.359 1 94.56 429 GLN A N 1
ATOM 3397 C CA . GLN A 1 429 ? 10.383 -52.875 -17.109 1 94.56 429 GLN A CA 1
ATOM 3398 C C . GLN A 1 429 ? 11.203 -54.125 -16.828 1 94.56 429 GLN A C 1
ATOM 3400 O O . GLN A 1 429 ? 11.242 -54.594 -15.695 1 94.56 429 GLN A O 1
ATOM 3405 N N . ASN A 1 430 ? 11.805 -54.594 -17.859 1 92.94 430 ASN A N 1
ATOM 3406 C CA . ASN A 1 430 ? 12.594 -55.812 -17.688 1 92.94 430 ASN A CA 1
ATOM 3407 C C . ASN A 1 430 ? 14.094 -55.5 -17.656 1 92.94 430 ASN A C 1
ATOM 3409 O O . ASN A 1 430 ? 14.914 -56.406 -17.719 1 92.94 430 ASN A O 1
ATOM 3413 N N . CYS A 1 431 ? 14.383 -54.312 -17.672 1 92.06 431 CYS A N 1
ATOM 3414 C CA . CYS A 1 431 ? 15.773 -53.906 -17.531 1 92.06 431 CYS A CA 1
ATOM 3415 C C . CYS A 1 431 ? 16.109 -53.594 -16.078 1 92.06 431 CYS A C 1
ATOM 3417 O O . CYS A 1 431 ? 15.781 -52.531 -15.562 1 92.06 431 CYS A O 1
ATOM 3419 N N . ASP A 1 432 ? 16.844 -54.438 -15.461 1 90.56 432 ASP A N 1
ATOM 3420 C CA . ASP A 1 432 ? 17.125 -54.312 -14.039 1 90.56 432 ASP A CA 1
ATOM 3421 C C . ASP A 1 432 ? 18.016 -53.125 -13.734 1 90.56 432 ASP A C 1
ATOM 3423 O O . ASP A 1 432 ? 17.859 -52.469 -12.695 1 90.56 432 ASP A O 1
ATOM 3427 N N . ILE A 1 433 ? 18.812 -52.812 -14.602 1 90.19 433 ILE A N 1
ATOM 3428 C CA . ILE A 1 433 ? 19.734 -51.688 -14.414 1 90.19 433 ILE A CA 1
ATOM 3429 C C . ILE A 1 433 ? 18.969 -50.375 -14.328 1 90.19 433 ILE A C 1
ATOM 3431 O O . ILE A 1 433 ? 19.219 -49.562 -13.445 1 90.19 433 ILE A O 1
ATOM 3435 N N . LEU A 1 434 ? 18.078 -50.188 -15.203 1 92 434 LEU A N 1
ATOM 3436 C CA . LEU A 1 434 ? 17.281 -48.969 -15.234 1 92 434 LEU A CA 1
ATOM 3437 C C . LEU A 1 434 ? 16.312 -48.938 -14.062 1 92 434 LEU A C 1
ATOM 3439 O O . LEU A 1 434 ? 16.016 -47.844 -13.539 1 92 434 LEU A O 1
ATOM 3443 N N . LYS A 1 435 ? 15.867 -50.062 -13.672 1 91.31 435 LYS A N 1
ATOM 3444 C CA . LYS A 1 435 ? 14.984 -50.125 -12.516 1 91.31 435 LYS A CA 1
ATOM 3445 C C . LYS A 1 435 ? 15.695 -49.688 -11.242 1 91.31 435 LYS A C 1
ATOM 3447 O O . LYS A 1 435 ? 15.117 -48.969 -10.422 1 91.31 435 LYS A O 1
ATOM 3452 N N . ASP A 1 436 ? 16.859 -50.094 -11.141 1 90.81 436 ASP A N 1
ATOM 3453 C CA . ASP A 1 436 ? 17.656 -49.719 -9.969 1 90.81 436 ASP A CA 1
ATOM 3454 C C . ASP A 1 436 ? 18 -48.25 -9.992 1 90.81 436 ASP A C 1
ATOM 3456 O O . ASP A 1 436 ? 18.125 -47.625 -8.938 1 90.81 436 ASP A O 1
ATOM 3460 N N . ALA A 1 437 ? 18.094 -47.688 -11.156 1 90.81 437 ALA A N 1
ATOM 3461 C CA . ALA A 1 437 ? 18.484 -46.281 -11.32 1 90.81 437 ALA A CA 1
ATOM 3462 C C . ALA A 1 437 ? 17.297 -45.344 -11.125 1 90.81 437 ALA A C 1
ATOM 3464 O O . ALA A 1 437 ? 17.469 -44.156 -10.906 1 90.81 437 ALA A O 1
ATOM 3465 N N . PHE A 1 438 ? 16.141 -45.875 -11.117 1 91.75 438 PHE A N 1
ATOM 3466 C CA . PHE A 1 438 ? 14.922 -45.062 -11.078 1 91.75 438 PHE A CA 1
ATOM 3467 C C . PHE A 1 438 ? 14.68 -44.531 -9.68 1 91.75 438 PHE A C 1
ATOM 3469 O O . PHE A 1 438 ? 14.633 -45.281 -8.711 1 91.75 438 PHE A O 1
ATOM 3476 N N . LYS A 1 439 ? 14.672 -43.156 -9.602 1 87.38 439 LYS A N 1
ATOM 3477 C CA . LYS A 1 439 ? 14.297 -42.469 -8.375 1 87.38 439 LYS A CA 1
ATOM 3478 C C . LYS A 1 439 ? 13.102 -41.531 -8.602 1 87.38 439 LYS A C 1
ATOM 3480 O O . LYS A 1 439 ? 13.164 -40.625 -9.414 1 87.38 439 LYS A O 1
ATOM 3485 N N . PRO A 1 440 ? 12.125 -41.688 -7.762 1 81.38 440 PRO A N 1
ATOM 3486 C CA . PRO A 1 440 ? 10.906 -40.906 -7.969 1 81.38 440 PRO A CA 1
ATOM 3487 C C . PRO A 1 440 ? 11.125 -39.406 -7.812 1 81.38 440 PRO A C 1
ATOM 3489 O O . PRO A 1 440 ? 10.406 -38.625 -8.414 1 81.38 440 PRO A O 1
ATOM 3492 N N . ASP A 1 441 ? 12.148 -39.062 -7.117 1 83.06 441 ASP A N 1
ATOM 3493 C CA . ASP A 1 441 ? 12.383 -37.625 -6.84 1 83.06 441 ASP A CA 1
ATOM 3494 C C . ASP A 1 441 ? 13.188 -37 -7.965 1 83.06 441 ASP A C 1
ATOM 3496 O O . ASP A 1 441 ? 13.32 -35.75 -8.008 1 83.06 441 ASP A O 1
ATOM 3500 N N . SER A 1 442 ? 13.609 -37.781 -8.883 1 87.88 442 SER A N 1
ATOM 3501 C CA . SER A 1 442 ? 14.422 -37.25 -9.977 1 87.88 442 SER A CA 1
ATOM 3502 C C . SER A 1 442 ? 13.945 -37.781 -11.328 1 87.88 442 SER A C 1
ATOM 3504 O O . SER A 1 442 ? 14.734 -38.344 -12.094 1 87.88 442 SER A O 1
ATOM 3506 N N . LEU A 1 443 ? 12.734 -37.562 -11.594 1 91.81 443 LEU A N 1
ATOM 3507 C CA . LEU A 1 443 ? 12.102 -38.125 -12.781 1 91.81 443 LEU A CA 1
ATOM 3508 C C . LEU A 1 443 ? 12.734 -37.562 -14.047 1 91.81 443 LEU A C 1
ATOM 3510 O O . LEU A 1 443 ? 13.031 -38.312 -14.984 1 91.81 443 LEU A O 1
ATOM 3514 N N . ILE A 1 444 ? 12.977 -36.281 -14.023 1 91.94 444 ILE A N 1
ATOM 3515 C CA . ILE A 1 444 ? 13.5 -35.594 -15.203 1 91.94 444 ILE A CA 1
ATOM 3516 C C . ILE A 1 444 ? 14.891 -36.125 -15.523 1 91.94 444 ILE A C 1
ATOM 3518 O O . ILE A 1 444 ? 15.211 -36.406 -16.688 1 91.94 444 ILE A O 1
ATOM 3522 N N . GLU A 1 445 ? 15.656 -36.281 -14.531 1 92.81 445 GLU A N 1
ATOM 3523 C CA . GLU A 1 445 ? 17 -36.812 -14.719 1 92.81 445 GLU A CA 1
ATOM 3524 C C . GLU A 1 445 ? 16.969 -38.25 -15.227 1 92.81 445 GLU A C 1
ATOM 3526 O O . GLU A 1 445 ? 17.797 -38.625 -16.062 1 92.81 445 GLU A O 1
ATOM 3531 N N . PHE A 1 446 ? 16.078 -39.062 -14.812 1 95.06 446 PHE A N 1
ATOM 3532 C CA . PHE A 1 446 ? 15.938 -40.438 -15.242 1 95.06 446 PHE A CA 1
ATOM 3533 C C . PHE A 1 446 ? 15.633 -40.531 -16.734 1 95.06 446 PHE A C 1
ATOM 3535 O O . PHE A 1 446 ? 16.297 -41.25 -17.469 1 95.06 446 PHE A O 1
ATOM 3542 N N . TYR A 1 447 ? 14.672 -39.75 -17.078 1 95.25 447 TYR A N 1
ATOM 3543 C CA . TYR A 1 447 ? 14.258 -39.812 -18.484 1 95.25 447 TYR A CA 1
ATOM 3544 C C . TYR A 1 447 ? 15.32 -39.219 -19.391 1 95.25 447 TYR A C 1
ATOM 3546 O O . TYR A 1 447 ? 15.5 -39.688 -20.531 1 95.25 447 TYR A O 1
ATOM 3554 N N . ALA A 1 448 ? 15.977 -38.219 -18.859 1 94.62 448 ALA A N 1
ATOM 3555 C CA . ALA A 1 448 ? 17.062 -37.625 -19.641 1 94.62 448 ALA A CA 1
ATOM 3556 C C . ALA A 1 448 ? 18.156 -38.656 -19.906 1 94.62 448 ALA A C 1
ATOM 3558 O O . ALA A 1 448 ? 18.797 -38.656 -20.953 1 94.62 448 ALA A O 1
ATOM 3559 N N . ALA A 1 449 ? 18.344 -39.562 -19.031 1 93.38 449 ALA A N 1
ATOM 3560 C CA . ALA A 1 449 ? 19.438 -40.531 -19.094 1 93.38 449 ALA A CA 1
ATOM 3561 C C . ALA A 1 449 ? 19.047 -41.75 -19.969 1 93.38 449 ALA A C 1
ATOM 3563 O O . ALA A 1 449 ? 19.906 -42.531 -20.391 1 93.38 449 ALA A O 1
ATOM 3564 N N . LEU A 1 450 ? 17.797 -41.906 -20.281 1 94.75 450 LEU A N 1
ATOM 3565 C CA . LEU A 1 450 ? 17.359 -43.031 -21.094 1 94.75 450 LEU A CA 1
ATOM 3566 C C . LEU A 1 450 ? 17.953 -42.938 -22.5 1 94.75 450 LEU A C 1
ATOM 3568 O O . LEU A 1 450 ? 18 -41.875 -23.094 1 94.75 450 LEU A O 1
ATOM 3572 N N . PRO A 1 451 ? 18.406 -44.031 -22.953 1 92.88 451 PRO A N 1
ATOM 3573 C CA . PRO A 1 451 ? 18.922 -44.031 -24.312 1 92.88 451 PRO A CA 1
ATOM 3574 C C . PRO A 1 451 ? 17.844 -43.719 -25.359 1 92.88 451 PRO A C 1
ATOM 3576 O O . PRO A 1 451 ? 16.828 -44.406 -25.406 1 92.88 451 PRO A O 1
ATOM 3579 N N . GLU A 1 452 ? 18.031 -42.781 -26.156 1 92.44 452 GLU A N 1
ATOM 3580 C CA . GLU A 1 452 ? 17.047 -42.312 -27.141 1 92.44 452 GLU A CA 1
ATOM 3581 C C . GLU A 1 452 ? 16.812 -43.375 -28.203 1 92.44 452 GLU A C 1
ATOM 3583 O O . GLU A 1 452 ? 15.695 -43.5 -28.734 1 92.44 452 GLU A O 1
ATOM 3588 N N . GLU A 1 453 ? 17.781 -44.125 -28.516 1 92.88 453 GLU A N 1
ATOM 3589 C CA . GLU A 1 453 ? 17.672 -45.156 -29.547 1 92.88 453 GLU A CA 1
ATOM 3590 C C . GLU A 1 453 ? 16.734 -46.281 -29.125 1 92.88 453 GLU A C 1
ATOM 3592 O O . GLU A 1 453 ? 15.992 -46.812 -29.953 1 92.88 453 GLU A O 1
ATOM 3597 N N . THR A 1 454 ? 16.75 -46.562 -27.891 1 93.44 454 THR A N 1
ATOM 3598 C CA . THR A 1 454 ? 15.977 -47.719 -27.391 1 93.44 454 THR A CA 1
ATOM 3599 C C . THR A 1 454 ? 14.578 -47.25 -26.953 1 93.44 454 THR A C 1
ATOM 3601 O O . THR A 1 454 ? 13.617 -48.031 -27.078 1 93.44 454 THR A O 1
ATOM 3604 N N . TYR A 1 455 ? 14.523 -46.031 -26.375 1 95.56 455 TYR A N 1
ATOM 3605 C CA . TYR A 1 455 ? 13.25 -45.625 -25.781 1 95.56 455 TYR A CA 1
ATOM 3606 C C . TYR A 1 455 ? 12.805 -44.281 -26.328 1 95.56 455 TYR A C 1
ATOM 3608 O O . TYR A 1 455 ? 12.477 -43.375 -25.562 1 95.56 455 TYR A O 1
ATOM 3616 N N . PRO A 1 456 ? 12.672 -44.125 -27.594 1 95.31 456 PRO A N 1
ATOM 3617 C CA . PRO A 1 456 ? 12.32 -42.812 -28.156 1 95.31 456 PRO A CA 1
ATOM 3618 C C . PRO A 1 456 ? 10.914 -42.375 -27.766 1 95.31 456 PRO A C 1
ATOM 3620 O O . PRO A 1 456 ? 10.703 -41.188 -27.438 1 95.31 456 PRO A O 1
ATOM 3623 N N . ASN A 1 457 ? 10.016 -43.281 -27.734 1 95.5 457 ASN A N 1
ATOM 3624 C CA . ASN A 1 457 ? 8.633 -42.906 -27.469 1 95.5 457 ASN A CA 1
ATOM 3625 C C . ASN A 1 457 ? 8.398 -42.625 -26 1 95.5 457 ASN A C 1
ATOM 3627 O O . ASN A 1 457 ? 7.621 -41.719 -25.656 1 95.5 457 ASN A O 1
ATOM 3631 N N . ILE A 1 458 ? 9.023 -43.375 -25.172 1 95.88 458 ILE A N 1
ATOM 3632 C CA . ILE A 1 458 ? 8.914 -43.156 -23.734 1 95.88 458 ILE A CA 1
ATOM 3633 C C . ILE A 1 458 ? 9.508 -41.781 -23.391 1 95.88 458 ILE A C 1
ATOM 3635 O O . ILE A 1 458 ? 8.953 -41.031 -22.578 1 95.88 458 ILE A O 1
ATOM 3639 N N . LYS A 1 459 ? 10.57 -41.469 -24.047 1 96.06 459 LYS A N 1
ATOM 3640 C CA . LYS A 1 459 ? 11.203 -40.156 -23.828 1 96.06 459 LYS A CA 1
ATOM 3641 C C . LYS A 1 459 ? 10.312 -39.031 -24.297 1 96.06 459 LYS A C 1
ATOM 3643 O O . LYS A 1 459 ? 10.18 -38 -23.625 1 96.06 459 LYS A O 1
ATOM 3648 N N . GLN A 1 460 ? 9.727 -39.219 -25.406 1 95.31 460 GLN A N 1
ATOM 3649 C CA . GLN A 1 460 ? 8.828 -38.219 -25.938 1 95.31 460 GLN A CA 1
ATOM 3650 C C . GLN A 1 460 ? 7.637 -38 -25 1 95.31 460 GLN A C 1
ATOM 3652 O O . GLN A 1 460 ? 7.234 -36.844 -24.766 1 95.31 460 GLN A O 1
ATOM 3657 N N . HIS A 1 461 ? 7.145 -39.125 -24.578 1 95.12 461 HIS A N 1
ATOM 3658 C CA . HIS A 1 461 ? 6.039 -39.031 -23.625 1 95.12 461 HIS A CA 1
ATOM 3659 C C . HIS A 1 461 ? 6.445 -38.281 -22.359 1 95.12 461 HIS A C 1
ATOM 3661 O O . HIS A 1 461 ? 5.699 -37.438 -21.875 1 95.12 461 HIS A O 1
ATOM 3667 N N . ALA A 1 462 ? 7.574 -38.594 -21.891 1 96 462 ALA A N 1
ATOM 3668 C CA . ALA A 1 462 ? 8.078 -37.969 -20.672 1 96 462 ALA A CA 1
ATOM 3669 C C . ALA A 1 462 ? 8.32 -36.5 -20.875 1 96 462 ALA A C 1
ATOM 3671 O O . ALA A 1 462 ? 8.078 -35.688 -19.969 1 96 462 ALA A O 1
ATOM 3672 N N . MET A 1 463 ? 8.828 -36.094 -22.031 1 96.44 463 MET A N 1
ATOM 3673 C CA . MET A 1 463 ? 9.039 -34.688 -22.344 1 96.44 463 MET A CA 1
ATOM 3674 C C . MET A 1 463 ? 7.719 -33.938 -22.312 1 96.44 463 MET A C 1
ATOM 3676 O O . MET A 1 463 ? 7.625 -32.875 -21.719 1 96.44 463 MET A O 1
ATOM 3680 N N . LYS A 1 464 ? 6.762 -34.531 -22.859 1 95.12 464 LYS A N 1
ATOM 3681 C CA . LYS A 1 464 ? 5.449 -33.875 -22.891 1 95.12 464 LYS A CA 1
ATOM 3682 C C . LYS A 1 464 ? 4.891 -33.688 -21.484 1 95.12 464 LYS A C 1
ATOM 3684 O O . LYS A 1 464 ? 4.438 -32.594 -21.141 1 95.12 464 LYS A O 1
ATOM 3689 N N . MET A 1 465 ? 5.008 -34.719 -20.734 1 94.62 465 MET A N 1
ATOM 3690 C CA . MET A 1 465 ? 4.449 -34.688 -19.391 1 94.62 465 MET A CA 1
ATOM 3691 C C . MET A 1 465 ? 5.219 -33.719 -18.5 1 94.62 465 MET A C 1
ATOM 3693 O O . MET A 1 465 ? 4.645 -33.125 -17.594 1 94.62 465 MET A O 1
ATOM 3697 N N . SER A 1 466 ? 6.473 -33.531 -18.781 1 95.44 466 SER A N 1
ATOM 3698 C CA . SER A 1 466 ? 7.316 -32.656 -17.969 1 95.44 466 SER A CA 1
ATOM 3699 C C . SER A 1 466 ? 6.941 -31.188 -18.156 1 95.44 466 SER A C 1
ATOM 3701 O O . SER A 1 466 ? 7.297 -30.344 -17.328 1 95.44 466 SER A O 1
ATOM 3703 N N . THR A 1 467 ? 6.227 -30.875 -19.203 1 96.69 467 THR A N 1
ATOM 3704 C CA . THR A 1 467 ? 5.895 -29.484 -19.5 1 96.69 467 THR A CA 1
ATOM 3705 C C . THR A 1 467 ? 4.539 -29.109 -18.906 1 96.69 467 THR A C 1
ATOM 3707 O O . THR A 1 467 ? 4.227 -27.922 -18.75 1 96.69 467 THR A O 1
ATOM 3710 N N . VAL A 1 468 ? 3.766 -30.062 -18.578 1 94.88 468 VAL A N 1
ATOM 3711 C CA . VAL A 1 468 ? 2.387 -29.828 -18.156 1 94.88 468 VAL A CA 1
ATOM 3712 C C . VAL A 1 468 ? 2.363 -29.109 -16.812 1 94.88 468 VAL A C 1
ATOM 3714 O O . VAL A 1 468 ? 2.977 -29.562 -15.844 1 94.88 468 VAL A O 1
ATOM 3717 N N . PHE A 1 469 ? 1.661 -27.953 -16.812 1 92.38 469 PHE A N 1
ATOM 3718 C CA . PHE A 1 469 ? 1.441 -27.25 -15.547 1 92.38 469 PHE A CA 1
ATOM 3719 C C . PHE A 1 469 ? 0.379 -27.953 -14.711 1 92.38 469 PHE A C 1
ATOM 3721 O O . PHE A 1 469 ? -0.719 -28.234 -15.203 1 92.38 469 PHE A O 1
ATOM 3728 N N . GLY A 1 470 ? 0.782 -28.25 -13.547 1 84.81 470 GLY A N 1
ATOM 3729 C CA . GLY A 1 470 ? -0.201 -28.859 -12.664 1 84.81 470 GLY A CA 1
ATOM 3730 C C . GLY A 1 470 ? -1.213 -27.859 -12.117 1 84.81 470 GLY A C 1
ATOM 3731 O O . GLY A 1 470 ? -2.303 -28.25 -11.695 1 84.81 470 GLY A O 1
ATOM 3732 N N . SER A 1 471 ? -0.824 -26.625 -12.078 1 85.94 471 SER A N 1
ATOM 3733 C CA . SER A 1 471 ? -1.704 -25.578 -11.578 1 85.94 471 SER A CA 1
ATOM 3734 C C . SER A 1 471 ? -1.304 -24.203 -12.125 1 85.94 471 SER A C 1
ATOM 3736 O O . SER A 1 471 ? -0.32 -24.094 -12.859 1 85.94 471 SER A O 1
ATOM 3738 N N . THR A 1 472 ? -2.16 -23.234 -11.789 1 87.38 472 THR A N 1
ATOM 3739 C CA . THR A 1 472 ? -1.833 -21.875 -12.172 1 87.38 472 THR A CA 1
ATOM 3740 C C . THR A 1 472 ? -1.248 -21.109 -10.984 1 87.38 472 THR A C 1
ATOM 3742 O O . THR A 1 472 ? -1.451 -19.891 -10.859 1 87.38 472 THR A O 1
ATOM 3745 N N . TYR A 1 473 ? -0.578 -21.766 -10.102 1 83.75 473 TYR A N 1
ATOM 3746 C CA . TYR A 1 473 ? 0.006 -21.172 -8.898 1 83.75 473 TYR A CA 1
ATOM 3747 C C . TYR A 1 473 ? 0.976 -20.062 -9.266 1 83.75 473 TYR A C 1
ATOM 3749 O O . TYR A 1 473 ? 1.014 -19.016 -8.602 1 83.75 473 TYR A O 1
ATOM 3757 N N . ILE A 1 474 ? 1.722 -20.312 -10.297 1 89.25 474 ILE A N 1
ATOM 3758 C CA . ILE A 1 474 ? 2.719 -19.328 -10.719 1 89.25 474 ILE A CA 1
ATOM 3759 C C . ILE A 1 474 ? 2.025 -18.016 -11.102 1 89.25 474 ILE A C 1
ATOM 3761 O O . ILE A 1 474 ? 2.562 -16.938 -10.867 1 89.25 474 ILE A O 1
ATOM 3765 N N . CYS A 1 475 ? 0.821 -18.109 -11.648 1 90.12 475 CYS A N 1
ATOM 3766 C CA . CYS A 1 475 ? 0.049 -16.906 -11.992 1 90.12 475 CYS A CA 1
ATOM 3767 C C . CYS A 1 475 ? -0.416 -16.188 -10.734 1 90.12 475 CYS A C 1
ATOM 3769 O O . CYS A 1 475 ? -0.321 -14.961 -10.648 1 90.12 475 CYS A O 1
ATOM 3771 N N . GLU A 1 476 ? -0.825 -16.984 -9.773 1 83.38 476 GLU A N 1
ATOM 3772 C CA . GLU A 1 476 ? -1.279 -16.391 -8.516 1 83.38 476 GLU A CA 1
ATOM 3773 C C . GLU A 1 476 ? -0.148 -15.648 -7.816 1 83.38 476 GLU A C 1
ATOM 3775 O O . GLU A 1 476 ? -0.356 -14.555 -7.277 1 83.38 476 GLU A O 1
ATOM 3780 N N . GLN A 1 477 ? 0.92 -16.281 -7.816 1 84.81 477 GLN A N 1
ATOM 3781 C CA . GLN A 1 477 ? 2.086 -15.648 -7.207 1 84.81 477 GLN A CA 1
ATOM 3782 C C . GLN A 1 477 ? 2.438 -14.344 -7.922 1 84.81 477 GLN A C 1
ATOM 3784 O O . GLN A 1 477 ? 2.801 -13.359 -7.277 1 84.81 477 GLN A O 1
ATOM 3789 N N . THR A 1 478 ? 2.357 -14.422 -9.195 1 90.69 478 THR A N 1
ATOM 3790 C CA . THR A 1 478 ? 2.688 -13.25 -9.992 1 90.69 478 THR A CA 1
ATOM 3791 C C . THR A 1 478 ? 1.673 -12.133 -9.766 1 90.69 478 THR A C 1
ATOM 3793 O O . THR A 1 478 ? 2.031 -10.953 -9.742 1 90.69 478 THR A O 1
ATOM 3796 N N . PHE A 1 479 ? 0.408 -12.523 -9.594 1 87.69 479 PHE A N 1
ATOM 3797 C CA . PHE A 1 479 ? -0.613 -11.531 -9.289 1 87.69 479 PHE A CA 1
ATOM 3798 C C . PHE A 1 479 ? -0.34 -10.867 -7.941 1 87.69 479 PHE A C 1
ATOM 3800 O O . PHE A 1 479 ? -0.598 -9.672 -7.77 1 87.69 479 PHE A O 1
ATOM 3807 N N . SER A 1 480 ? 0.115 -11.656 -7.043 1 81.69 480 SER A N 1
ATOM 3808 C CA . SER A 1 480 ? 0.509 -11.086 -5.758 1 81.69 480 SER A CA 1
ATOM 3809 C C . SER A 1 480 ? 1.615 -10.047 -5.93 1 81.69 480 SER A C 1
ATOM 3811 O O . SER A 1 480 ? 1.567 -8.977 -5.328 1 81.69 480 SER A O 1
ATOM 3813 N N . CYS A 1 481 ? 2.529 -10.391 -6.73 1 85.19 481 CYS A N 1
ATOM 3814 C CA . CYS A 1 481 ? 3.607 -9.461 -7.043 1 85.19 481 CYS A CA 1
ATOM 3815 C C . CYS A 1 481 ? 3.07 -8.211 -7.734 1 85.19 481 CYS A C 1
ATOM 3817 O O . CYS A 1 481 ? 3.523 -7.102 -7.457 1 85.19 481 CYS A O 1
ATOM 3819 N N . MET A 1 482 ? 2.164 -8.422 -8.578 1 89.56 482 MET A N 1
ATOM 3820 C CA . MET A 1 482 ? 1.562 -7.316 -9.32 1 89.56 482 MET A CA 1
ATOM 3821 C C . MET A 1 482 ? 0.88 -6.34 -8.367 1 89.56 482 MET A C 1
ATOM 3823 O O . MET A 1 482 ? 1.002 -5.121 -8.531 1 89.56 482 MET A O 1
ATOM 3827 N N . LYS A 1 483 ? 0.208 -6.906 -7.406 1 81.19 483 LYS A N 1
ATOM 3828 C CA . LYS A 1 483 ? -0.486 -6.07 -6.43 1 81.19 483 LYS A CA 1
ATOM 3829 C C . LYS A 1 483 ? 0.5 -5.223 -5.629 1 81.19 483 LYS A C 1
ATOM 3831 O O . LYS A 1 483 ? 0.191 -4.09 -5.254 1 81.19 483 LYS A O 1
ATOM 3836 N N . GLN A 1 484 ? 1.607 -5.73 -5.402 1 77.88 484 GLN A N 1
ATOM 3837 C CA . GLN A 1 484 ? 2.645 -5.004 -4.68 1 77.88 484 GLN A CA 1
ATOM 3838 C C . GLN A 1 484 ? 3.293 -3.943 -5.566 1 77.88 484 GLN A C 1
ATOM 3840 O O . GLN A 1 484 ? 3.623 -2.854 -5.098 1 77.88 484 GLN A O 1
ATOM 3845 N N . THR A 1 485 ? 3.498 -4.332 -6.758 1 84.75 485 THR A N 1
ATOM 3846 C CA . THR A 1 485 ? 4.191 -3.475 -7.715 1 84.75 485 THR A CA 1
ATOM 3847 C C . THR A 1 485 ? 3.285 -2.336 -8.172 1 84.75 485 THR A C 1
ATOM 3849 O O . THR A 1 485 ? 3.738 -1.199 -8.328 1 84.75 485 THR A O 1
ATOM 3852 N N . LYS A 1 486 ? 2.053 -2.646 -8.43 1 82.69 486 LYS A N 1
ATOM 3853 C CA . LYS A 1 486 ? 1.045 -1.677 -8.852 1 82.69 486 LYS A CA 1
ATOM 3854 C C . LYS A 1 486 ? -0.067 -1.552 -7.816 1 82.69 486 LYS A C 1
ATOM 3856 O O . LYS A 1 486 ? -1.043 -2.305 -7.852 1 82.69 486 LYS A O 1
ATOM 3861 N N . ASN A 1 487 ? 0.111 -0.68 -6.934 1 75.38 487 ASN A N 1
ATOM 3862 C CA . ASN A 1 487 ? -0.815 -0.46 -5.828 1 75.38 487 ASN A CA 1
ATOM 3863 C C . ASN A 1 487 ? -1.454 0.923 -5.898 1 75.38 487 ASN A C 1
ATOM 3865 O O . ASN A 1 487 ? -1.181 1.692 -6.82 1 75.38 487 ASN A O 1
ATOM 3869 N N . PRO A 1 488 ? -2.309 1.271 -5.043 1 65.69 488 PRO A N 1
ATOM 3870 C CA . PRO A 1 488 ? -3.029 2.541 -5.156 1 65.69 488 PRO A CA 1
ATOM 3871 C C . PRO A 1 488 ? -2.094 3.748 -5.203 1 65.69 488 PRO A C 1
ATOM 3873 O O . PRO A 1 488 ? -2.391 4.738 -5.875 1 65.69 488 PRO A O 1
ATOM 3876 N N . THR A 1 489 ? -0.945 3.635 -4.57 1 64.25 489 THR A N 1
ATOM 3877 C CA . THR A 1 489 ? -0.003 4.746 -4.551 1 64.25 489 THR A CA 1
ATOM 3878 C C . THR A 1 489 ? 0.884 4.727 -5.793 1 64.25 489 THR A C 1
ATOM 3880 O O . THR A 1 489 ? 1.487 5.742 -6.148 1 64.25 489 THR A O 1
ATOM 3883 N N . ARG A 1 490 ? 0.912 3.553 -6.508 1 70 490 ARG A N 1
ATOM 3884 C CA . ARG A 1 490 ? 1.701 3.352 -7.719 1 70 490 ARG A CA 1
ATOM 3885 C C . ARG A 1 490 ? 0.827 2.863 -8.867 1 70 490 ARG A C 1
ATOM 3887 O O . ARG A 1 490 ? 1.134 1.852 -9.5 1 70 490 ARG A O 1
ATOM 3894 N N . ASN A 1 491 ? -0.191 3.57 -9.039 1 65.94 491 ASN A N 1
ATOM 3895 C CA . ASN A 1 491 ? -1.193 3.031 -9.953 1 65.94 491 ASN A CA 1
ATOM 3896 C C . ASN A 1 491 ? -0.991 3.545 -11.375 1 65.94 491 ASN A C 1
ATOM 3898 O O . ASN A 1 491 ? -1.754 3.201 -12.281 1 65.94 491 ASN A O 1
ATOM 3902 N N . ARG A 1 492 ? 0.193 4.301 -11.586 1 69.75 492 ARG A N 1
ATOM 3903 C CA . ARG A 1 492 ? 0.381 4.906 -12.898 1 69.75 492 ARG A CA 1
ATOM 3904 C C . ARG A 1 492 ? 1.409 4.133 -13.719 1 69.75 492 ARG A C 1
ATOM 3906 O O . ARG A 1 492 ? 1.831 4.586 -14.781 1 69.75 492 ARG A O 1
ATOM 3913 N N . LEU A 1 493 ? 1.812 3.035 -13.219 1 80.44 493 LEU A N 1
ATOM 3914 C CA . LEU A 1 493 ? 2.758 2.201 -13.953 1 80.44 493 LEU A CA 1
ATOM 3915 C C . LEU A 1 493 ? 2.186 1.787 -15.305 1 80.44 493 LEU A C 1
ATOM 3917 O O . LEU A 1 493 ? 1.055 1.303 -15.383 1 80.44 493 LEU A O 1
ATOM 3921 N N . THR A 1 494 ? 2.924 2.062 -16.359 1 83.5 494 THR A N 1
ATOM 3922 C CA . THR A 1 494 ? 2.463 1.707 -17.688 1 83.5 494 THR A CA 1
ATOM 3923 C C . THR A 1 494 ? 2.424 0.191 -17.859 1 83.5 494 THR A C 1
ATOM 3925 O O . THR A 1 494 ? 3.047 -0.543 -17.094 1 83.5 494 THR A O 1
ATOM 3928 N N . ASP A 1 495 ? 1.698 -0.3 -18.891 1 86.19 495 ASP A N 1
ATOM 3929 C CA . ASP A 1 495 ? 1.613 -1.729 -19.172 1 86.19 495 ASP A CA 1
ATOM 3930 C C . ASP A 1 495 ? 2.992 -2.311 -19.484 1 86.19 495 ASP A C 1
ATOM 3932 O O . ASP A 1 495 ? 3.322 -3.41 -19.031 1 86.19 495 ASP A O 1
ATOM 3936 N N . LYS A 1 496 ? 3.754 -1.551 -20.203 1 89.25 496 LYS A N 1
ATOM 3937 C CA . LYS A 1 496 ? 5.086 -2.02 -20.578 1 89.25 496 LYS A CA 1
ATOM 3938 C C . LYS A 1 496 ? 5.973 -2.189 -19.344 1 89.25 496 LYS A C 1
ATOM 3940 O O . LYS A 1 496 ? 6.648 -3.211 -19.188 1 89.25 496 LYS A O 1
ATOM 3945 N N . HIS A 1 497 ? 5.953 -1.218 -18.531 1 91.44 497 HIS A N 1
ATOM 3946 C CA . HIS A 1 497 ? 6.801 -1.261 -17.344 1 91.44 497 HIS A CA 1
ATOM 3947 C C . HIS A 1 497 ? 6.328 -2.332 -16.359 1 91.44 497 HIS A C 1
ATOM 3949 O O . HIS A 1 497 ? 7.141 -2.973 -15.695 1 91.44 497 HIS A O 1
ATOM 3955 N N . LEU A 1 498 ? 5.016 -2.436 -16.281 1 91.75 498 LEU A N 1
ATOM 3956 C CA . LEU A 1 498 ? 4.477 -3.508 -15.445 1 91.75 498 LEU A CA 1
ATOM 3957 C C . LEU A 1 498 ? 4.941 -4.871 -15.945 1 91.75 498 LEU A C 1
ATOM 3959 O O . LEU A 1 498 ? 5.355 -5.723 -15.156 1 91.75 498 LEU A O 1
ATOM 3963 N N . HIS A 1 499 ? 4.863 -5.02 -17.234 1 93.5 499 HIS A N 1
ATOM 3964 C CA . HIS A 1 499 ? 5.285 -6.273 -17.844 1 93.5 499 HIS A CA 1
ATOM 3965 C C . HIS A 1 499 ? 6.758 -6.559 -17.562 1 93.5 499 HIS A C 1
ATOM 3967 O O . HIS A 1 499 ? 7.113 -7.668 -17.156 1 93.5 499 HIS A O 1
ATOM 3973 N N . GLN A 1 500 ? 7.609 -5.559 -17.75 1 93.56 500 GLN A N 1
ATOM 3974 C CA . GLN A 1 500 ? 9.039 -5.719 -17.547 1 93.56 500 GLN A CA 1
ATOM 3975 C C . GLN A 1 500 ? 9.352 -6.043 -16.078 1 93.56 500 GLN A C 1
ATOM 3977 O O . GLN A 1 500 ? 10.172 -6.914 -15.797 1 93.56 500 GLN A O 1
ATOM 3982 N N . THR A 1 501 ? 8.711 -5.352 -15.258 1 93.44 501 THR A N 1
ATOM 3983 C CA . THR A 1 501 ? 8.945 -5.547 -13.836 1 93.44 501 THR A CA 1
ATOM 3984 C C . THR A 1 501 ? 8.523 -6.949 -13.406 1 93.44 501 THR A C 1
ATOM 3986 O O . THR A 1 501 ? 9.258 -7.633 -12.688 1 93.44 501 THR A O 1
ATOM 3989 N N . LEU A 1 502 ? 7.359 -7.422 -13.852 1 94.69 502 LEU A N 1
ATOM 3990 C CA . LEU A 1 502 ? 6.867 -8.742 -13.461 1 94.69 502 LEU A CA 1
ATOM 3991 C C . LEU A 1 502 ? 7.715 -9.844 -14.086 1 94.69 502 LEU A C 1
ATOM 3993 O O . LEU A 1 502 ? 7.918 -10.898 -13.477 1 94.69 502 LEU A O 1
ATOM 3997 N N . ARG A 1 503 ? 8.133 -9.578 -15.312 1 95.81 503 ARG A N 1
ATOM 3998 C CA . ARG A 1 503 ? 9.031 -10.539 -15.945 1 95.81 503 ARG A CA 1
ATOM 3999 C C . ARG A 1 503 ? 10.289 -10.758 -15.109 1 95.81 503 ARG A C 1
ATOM 4001 O O . ARG A 1 503 ? 10.672 -11.898 -14.844 1 95.81 503 ARG A O 1
ATOM 4008 N N . LEU A 1 504 ? 10.898 -9.664 -14.688 1 95.56 504 LEU A N 1
ATOM 4009 C CA . LEU A 1 504 ? 12.133 -9.75 -13.914 1 95.56 504 LEU A CA 1
ATOM 4010 C C . LEU A 1 504 ? 11.867 -10.328 -12.531 1 95.56 504 LEU A C 1
ATOM 4012 O O . LEU A 1 504 ? 12.727 -11.008 -11.961 1 95.56 504 LEU A O 1
ATOM 4016 N N . ALA A 1 505 ? 10.703 -10.109 -12.047 1 93.06 505 ALA A N 1
ATOM 4017 C CA . ALA A 1 505 ? 10.352 -10.578 -10.711 1 93.06 505 ALA A CA 1
ATOM 4018 C C . ALA A 1 505 ? 10.086 -12.078 -10.711 1 93.06 505 ALA A C 1
ATOM 4020 O O . ALA A 1 505 ? 10.203 -12.734 -9.672 1 93.06 505 ALA A O 1
ATOM 4021 N N . THR A 1 506 ? 9.758 -12.664 -11.828 1 92.81 506 THR A N 1
ATOM 4022 C CA . THR A 1 506 ? 9.305 -14.047 -11.836 1 92.81 506 THR A CA 1
ATOM 4023 C C . THR A 1 506 ? 10.266 -14.93 -12.625 1 92.81 506 THR A C 1
ATOM 4025 O O . THR A 1 506 ? 10.211 -16.156 -12.531 1 92.81 506 THR A O 1
ATOM 4028 N N . THR A 1 507 ? 11.188 -14.367 -13.359 1 94.19 507 THR A N 1
ATOM 4029 C CA . THR A 1 507 ? 12.039 -15.117 -14.281 1 94.19 507 THR A CA 1
ATOM 4030 C C . THR A 1 507 ? 13.062 -15.945 -13.508 1 94.19 507 THR A C 1
ATOM 4032 O O . THR A 1 507 ? 13.453 -15.578 -12.398 1 94.19 507 THR A O 1
ATOM 4035 N N . SER A 1 508 ? 13.414 -17.078 -14.031 1 91.31 508 SER A N 1
ATOM 4036 C CA . SER A 1 508 ? 14.516 -17.891 -13.531 1 91.31 508 SER A CA 1
ATOM 4037 C C . SER A 1 508 ? 15.797 -17.625 -14.32 1 91.31 508 SER A C 1
ATOM 4039 O O . SER A 1 508 ? 16.875 -18.109 -13.953 1 91.31 508 SER A O 1
ATOM 4041 N N . LEU A 1 509 ? 15.656 -16.797 -15.352 1 93.5 509 LEU A N 1
ATOM 4042 C CA . LEU A 1 509 ? 16.812 -16.438 -16.172 1 93.5 509 LEU A CA 1
ATOM 4043 C C . LEU A 1 509 ? 17.578 -15.273 -15.562 1 93.5 509 LEU A C 1
ATOM 4045 O O . LEU A 1 509 ? 17.016 -14.461 -14.828 1 93.5 509 LEU A O 1
ATOM 4049 N N . ARG A 1 510 ? 18.891 -15.266 -15.852 1 92.81 510 ARG A N 1
ATOM 4050 C CA . ARG A 1 510 ? 19.734 -14.172 -15.375 1 92.81 510 ARG A CA 1
ATOM 4051 C C . ARG A 1 510 ? 20.016 -13.164 -16.484 1 92.81 510 ARG A C 1
ATOM 4053 O O . ARG A 1 510 ? 20.625 -13.508 -17.5 1 92.81 510 ARG A O 1
ATOM 4060 N N . PRO A 1 511 ? 19.594 -11.969 -16.188 1 95.75 511 PRO A N 1
ATOM 4061 C CA . PRO A 1 511 ? 19.906 -10.969 -17.203 1 95.75 511 PRO A CA 1
ATOM 4062 C C . PRO A 1 511 ? 21.406 -10.836 -17.469 1 95.75 511 PRO A C 1
ATOM 4064 O O . PRO A 1 511 ? 22.219 -10.906 -16.547 1 95.75 511 PRO A O 1
ATOM 4067 N N . ASP A 1 512 ? 21.781 -10.703 -18.719 1 96 512 ASP A N 1
ATOM 4068 C CA . ASP A 1 512 ? 23.172 -10.555 -19.109 1 96 512 ASP A CA 1
ATOM 4069 C C . ASP A 1 512 ? 23.625 -9.102 -18.984 1 96 512 ASP A C 1
ATOM 4071 O O . ASP A 1 512 ? 23.766 -8.398 -19.984 1 96 512 ASP A O 1
ATOM 4075 N N . ILE A 1 513 ? 24.016 -8.742 -17.891 1 95.38 513 ILE A N 1
ATOM 4076 C CA . ILE A 1 513 ? 24.359 -7.359 -17.578 1 95.38 513 ILE A CA 1
ATOM 4077 C C . ILE A 1 513 ? 25.641 -6.965 -18.312 1 95.38 513 ILE A C 1
ATOM 4079 O O . ILE A 1 513 ? 25.766 -5.824 -18.766 1 95.38 513 ILE A O 1
ATOM 4083 N N . GLU A 1 514 ? 26.562 -7.914 -18.5 1 92.88 514 GLU A N 1
ATOM 4084 C CA . GLU A 1 514 ? 27.781 -7.645 -19.234 1 92.88 514 GLU A CA 1
ATOM 4085 C C . GLU A 1 514 ? 27.5 -7.246 -20.672 1 92.88 514 GLU A C 1
ATOM 4087 O O . GLU A 1 514 ? 28.078 -6.289 -21.188 1 92.88 514 GLU A O 1
ATOM 4092 N N . LEU A 1 515 ? 26.625 -8.016 -21.203 1 93.31 515 LEU A N 1
ATOM 4093 C CA . LEU A 1 515 ? 26.25 -7.703 -22.562 1 93.31 515 LEU A CA 1
ATOM 4094 C C . LEU A 1 515 ? 25.594 -6.328 -22.656 1 93.31 515 LEU A C 1
ATOM 4096 O O . LEU A 1 515 ? 25.906 -5.539 -23.547 1 93.31 515 LEU A O 1
ATOM 4100 N N . LEU A 1 516 ? 24.719 -6.008 -21.781 1 94.44 516 LEU A N 1
ATOM 4101 C CA . LEU A 1 516 ? 23.984 -4.742 -21.781 1 94.44 516 LEU A CA 1
ATOM 4102 C C . LEU A 1 516 ? 24.938 -3.568 -21.578 1 94.44 516 LEU A C 1
ATOM 4104 O O . LEU A 1 516 ? 24.781 -2.516 -22.188 1 94.44 516 LEU A O 1
ATOM 4108 N N . THR A 1 517 ? 25.906 -3.762 -20.703 1 92.94 517 THR A N 1
ATOM 4109 C CA . THR A 1 517 ? 26.891 -2.717 -20.422 1 92.94 517 THR A CA 1
ATOM 4110 C C . THR A 1 517 ? 27.75 -2.432 -21.656 1 92.94 517 THR A C 1
ATOM 4112 O O . THR A 1 517 ? 28.062 -1.275 -21.938 1 92.94 517 THR A O 1
ATOM 4115 N N . SER A 1 518 ? 28.109 -3.461 -22.312 1 89.19 518 SER A N 1
ATOM 4116 C CA . SER A 1 518 ? 28.938 -3.316 -23.516 1 89.19 518 SER A CA 1
ATOM 4117 C C . SER A 1 518 ? 28.188 -2.564 -24.609 1 89.19 518 SER A C 1
ATOM 4119 O O . SER A 1 518 ? 28.797 -1.794 -25.359 1 89.19 518 SER A O 1
ATOM 4121 N N . GLN A 1 519 ? 26.938 -2.729 -24.656 1 86.62 519 GLN A N 1
ATOM 4122 C CA . GLN A 1 519 ? 26.125 -2.066 -25.672 1 86.62 519 GLN A CA 1
ATOM 4123 C C . GLN A 1 519 ? 25.969 -0.58 -25.359 1 86.62 519 GLN A C 1
ATOM 4125 O O . GLN A 1 519 ? 25.844 0.238 -26.281 1 86.62 519 GLN A O 1
ATOM 4130 N N . LYS A 1 520 ? 25.906 -0.231 -24.172 1 81.94 520 LYS A N 1
ATOM 4131 C CA . LYS A 1 520 ? 25.75 1.167 -23.781 1 81.94 520 LYS A CA 1
ATOM 4132 C C . LYS A 1 520 ? 27.031 1.956 -24.047 1 81.94 520 LYS A C 1
ATOM 4134 O O . LYS A 1 520 ? 26.984 3.139 -24.391 1 81.94 520 LYS A O 1
ATOM 4139 N N . GLN A 1 521 ? 28.156 1.455 -23.812 1 69.62 521 GLN A N 1
ATOM 4140 C CA . GLN A 1 521 ? 29.422 2.104 -24.078 1 69.62 521 GLN A CA 1
ATOM 4141 C C . GLN A 1 521 ? 29.594 2.393 -25.578 1 69.62 521 GLN A C 1
ATOM 4143 O O . GLN A 1 521 ? 30.109 3.441 -25.953 1 69.62 521 GLN A O 1
ATOM 4148 N N . ALA A 1 522 ? 29.156 1.504 -26.234 1 56.38 522 ALA A N 1
ATOM 4149 C CA . ALA A 1 522 ? 29.281 1.674 -27.672 1 56.38 522 ALA A CA 1
ATOM 4150 C C . ALA A 1 522 ? 28.438 2.854 -28.172 1 56.38 522 ALA A C 1
ATOM 4152 O O . ALA A 1 522 ? 28.828 3.551 -29.109 1 56.38 522 ALA A O 1
ATOM 4153 N N . HIS A 1 523 ? 27.344 3.057 -27.547 1 53.81 523 HIS A N 1
ATOM 4154 C CA . HIS A 1 523 ? 26.484 4.16 -27.969 1 53.81 523 HIS A CA 1
ATOM 4155 C C . HIS A 1 523 ? 27.016 5.496 -27.469 1 53.81 523 HIS A C 1
ATOM 4157 O O . HIS A 1 523 ? 26.766 6.539 -28.078 1 53.81 523 HIS A O 1
ATOM 4163 N N . SER A 1 524 ? 27.609 5.555 -26.344 1 49.84 524 SER A N 1
ATOM 4164 C CA . SER A 1 524 ? 28.172 6.809 -25.844 1 49.84 524 SER A CA 1
ATOM 4165 C C . SER A 1 524 ? 29.406 7.203 -26.641 1 49.84 524 SER A C 1
ATOM 4167 O O . SER A 1 524 ? 29.797 8.367 -26.641 1 49.84 524 SER A O 1
ATOM 4169 N N . SER A 1 525 ? 30.141 6.25 -27.141 1 41.84 525 SER A N 1
ATOM 4170 C CA . SER A 1 525 ? 31.328 6.562 -27.953 1 41.84 525 SER A CA 1
ATOM 4171 C C . SER A 1 525 ? 30.938 6.973 -29.359 1 41.84 525 SER A C 1
ATOM 4173 O O . SER A 1 525 ? 31.766 7.492 -30.125 1 41.84 525 SER A O 1
ATOM 4175 N N . HIS A 1 526 ? 29.828 6.609 -29.766 1 36.28 526 HIS A N 1
ATOM 4176 C CA . HIS A 1 526 ? 29.516 7.141 -31.078 1 36.28 526 HIS A CA 1
ATOM 4177 C C . HIS A 1 526 ? 28.828 8.492 -30.984 1 36.28 526 HIS A C 1
ATOM 4179 O O . HIS A 1 526 ? 28.016 8.711 -30.078 1 36.28 526 HIS A O 1
ATOM 4185 N N . MET B 1 1 ? 59.125 -5.535 21.844 1 52.75 1 MET B N 1
ATOM 4186 C CA . MET B 1 1 ? 57.875 -5.633 22.625 1 52.75 1 MET B CA 1
ATOM 4187 C C . MET B 1 1 ? 57.094 -4.336 22.531 1 52.75 1 MET B C 1
ATOM 4189 O O . MET B 1 1 ? 55.875 -4.359 22.391 1 52.75 1 MET B O 1
ATOM 4193 N N . LYS B 1 2 ? 57.688 -3.234 22.672 1 65.88 2 LYS B N 1
ATOM 4194 C CA . LYS B 1 2 ? 57.031 -1.932 22.562 1 65.88 2 LYS B CA 1
ATOM 4195 C C . LYS B 1 2 ? 56.5 -1.696 21.156 1 65.88 2 LYS B C 1
ATOM 4197 O O . LYS B 1 2 ? 55.406 -1.169 20.984 1 65.88 2 LYS B O 1
ATOM 4202 N N . GLY B 1 3 ? 57.125 -2.105 20.25 1 65.5 3 GLY B N 1
ATOM 4203 C CA . GLY B 1 3 ? 56.688 -1.986 18.875 1 65.5 3 GLY B CA 1
ATOM 4204 C C . GLY B 1 3 ? 55.469 -2.852 18.562 1 65.5 3 GLY B C 1
ATOM 4205 O O . GLY B 1 3 ? 54.594 -2.43 17.828 1 65.5 3 GLY B O 1
ATOM 4206 N N . GLY B 1 4 ? 55.5 -3.979 19.016 1 62.41 4 GLY B N 1
ATOM 4207 C CA . GLY B 1 4 ? 54.375 -4.891 18.859 1 62.41 4 GLY B CA 1
ATOM 4208 C C . GLY B 1 4 ? 53.094 -4.398 19.547 1 62.41 4 GLY B C 1
ATOM 4209 O O . GLY B 1 4 ? 52 -4.52 18.984 1 62.41 4 GLY B O 1
ATOM 4210 N N . LEU B 1 5 ? 53.25 -3.885 20.672 1 66 5 LEU B N 1
ATOM 4211 C CA . LEU B 1 5 ? 52.125 -3.336 21.438 1 66 5 LEU B CA 1
ATOM 4212 C C . LEU B 1 5 ? 51.531 -2.119 20.734 1 66 5 LEU B C 1
ATOM 4214 O O . LEU B 1 5 ? 50.312 -1.949 20.688 1 66 5 LEU B O 1
ATOM 4218 N N . ALA B 1 6 ? 52.406 -1.285 20.234 1 65.19 6 ALA B N 1
ATOM 4219 C CA . ALA B 1 6 ? 51.906 -0.108 19.516 1 65.19 6 ALA B CA 1
ATOM 4220 C C . ALA B 1 6 ? 51.156 -0.509 18.25 1 65.19 6 ALA B C 1
ATOM 4222 O O . ALA B 1 6 ? 50.156 0.11 17.906 1 65.19 6 ALA B O 1
ATOM 4223 N N . ALA B 1 7 ? 51.625 -1.48 17.609 1 64.31 7 ALA B N 1
ATOM 4224 C CA . ALA B 1 7 ? 50.938 -1.984 16.406 1 64.31 7 ALA B CA 1
ATOM 4225 C C . ALA B 1 7 ? 49.594 -2.611 16.75 1 64.31 7 ALA B C 1
ATOM 4227 O O . ALA B 1 7 ? 48.625 -2.406 16.031 1 64.31 7 ALA B O 1
ATOM 4228 N N . GLN B 1 8 ? 49.625 -3.355 17.812 1 67.56 8 GLN B N 1
ATOM 4229 C CA . GLN B 1 8 ? 48.375 -3.947 18.281 1 67.56 8 GLN B CA 1
ATOM 4230 C C . GLN B 1 8 ? 47.406 -2.869 18.719 1 67.56 8 GLN B C 1
ATOM 4232 O O . GLN B 1 8 ? 46.188 -2.984 18.453 1 67.56 8 GLN B O 1
ATOM 4237 N N . GLN B 1 9 ? 47.906 -1.846 19.359 1 68.62 9 GLN B N 1
ATOM 4238 C CA . GLN B 1 9 ? 47.062 -0.734 19.781 1 68.62 9 GLN B CA 1
ATOM 4239 C C . GLN B 1 9 ? 46.5 0.022 18.578 1 68.62 9 GLN B C 1
ATOM 4241 O O . GLN B 1 9 ? 45.344 0.447 18.594 1 68.62 9 GLN B O 1
ATOM 4246 N N . ASN B 1 10 ? 47.25 0.236 17.578 1 68.19 10 ASN B N 1
ATOM 4247 C CA . ASN B 1 10 ? 46.812 0.929 16.375 1 68.19 10 ASN B CA 1
ATOM 4248 C C . ASN B 1 10 ? 45.75 0.127 15.617 1 68.19 10 ASN B C 1
ATOM 4250 O O . ASN B 1 10 ? 44.812 0.697 15.086 1 68.19 10 ASN B O 1
ATOM 4254 N N . VAL B 1 11 ? 46 -1.177 15.617 1 67.75 11 VAL B N 1
ATOM 4255 C CA . VAL B 1 11 ? 45.031 -2.043 14.969 1 67.75 11 VAL B CA 1
ATOM 4256 C C . VAL B 1 11 ? 43.688 -1.992 15.734 1 67.75 11 VAL B C 1
ATOM 4258 O O . VAL B 1 11 ? 42.625 -1.944 15.125 1 67.75 11 VAL B O 1
ATOM 4261 N N . PHE B 1 12 ? 43.844 -1.962 17.047 1 67.94 12 PHE B N 1
ATOM 4262 C CA . PHE B 1 12 ? 42.656 -1.912 17.875 1 67.94 12 PHE B CA 1
ATOM 4263 C C . PHE B 1 12 ? 41.906 -0.587 17.688 1 67.94 12 PHE B C 1
ATOM 4265 O O . PHE B 1 12 ? 40.688 -0.558 17.609 1 67.94 12 PHE B O 1
ATOM 4272 N N . LEU B 1 13 ? 42.688 0.425 17.656 1 68.88 13 LEU B N 1
ATOM 4273 C CA . LEU B 1 13 ? 42.094 1.742 17.469 1 68.88 13 LEU B CA 1
ATOM 4274 C C . LEU B 1 13 ? 41.406 1.847 16.109 1 68.88 13 LEU B C 1
ATOM 4276 O O . LEU B 1 13 ? 40.344 2.436 15.992 1 68.88 13 LEU B O 1
ATOM 4280 N N . ARG B 1 14 ? 42 1.291 15.148 1 69.38 14 ARG B N 1
ATOM 4281 C CA . ARG B 1 14 ? 41.438 1.341 13.805 1 69.38 14 ARG B CA 1
ATOM 4282 C C . ARG B 1 14 ? 40.156 0.532 13.719 1 69.38 14 ARG B C 1
ATOM 4284 O O . ARG B 1 14 ? 39.188 0.959 13.086 1 69.38 14 ARG B O 1
ATOM 4291 N N . GLN B 1 15 ? 40.312 -0.547 14.375 1 73.31 15 GLN B N 1
ATOM 4292 C CA . GLN B 1 15 ? 39.125 -1.396 14.383 1 73.31 15 GLN B CA 1
ATOM 4293 C C . GLN B 1 15 ? 37.969 -0.708 15.086 1 73.31 15 GLN B C 1
ATOM 4295 O O . GLN B 1 15 ? 36.812 -0.826 14.656 1 73.31 15 GLN B O 1
ATOM 4300 N N . THR B 1 16 ? 38.312 -0.013 16.109 1 75.44 16 THR B N 1
ATOM 4301 C CA . THR B 1 16 ? 37.281 0.706 16.859 1 75.44 16 THR B CA 1
ATOM 4302 C C . THR B 1 16 ? 36.688 1.828 16.016 1 75.44 16 THR B C 1
ATOM 4304 O O . THR B 1 16 ? 35.5 2.074 16.062 1 75.44 16 THR B O 1
ATOM 4307 N N . GLN B 1 17 ? 37.531 2.453 15.32 1 78.19 17 GLN B N 1
ATOM 4308 C CA . GLN B 1 17 ? 37.094 3.551 14.484 1 78.19 17 GLN B CA 1
ATOM 4309 C C . GLN B 1 17 ? 36.188 3.041 13.359 1 78.19 17 GLN B C 1
ATOM 4311 O O . GLN B 1 17 ? 35.188 3.693 13 1 78.19 17 GLN B O 1
ATOM 4316 N N . VAL B 1 18 ? 36.594 1.934 12.852 1 79.44 18 VAL B N 1
ATOM 4317 C CA . VAL B 1 18 ? 35.812 1.338 11.773 1 79.44 18 VAL B CA 1
ATOM 4318 C C . VAL B 1 18 ? 34.438 0.921 12.312 1 79.44 18 VAL B C 1
ATOM 4320 O O . VAL B 1 18 ? 33.406 1.108 11.641 1 79.44 18 VAL B O 1
ATOM 4323 N N . ASN B 1 19 ? 34.5 0.435 13.484 1 83.88 19 ASN B N 1
ATOM 4324 C CA . ASN B 1 19 ? 33.25 0.006 14.102 1 83.88 19 ASN B CA 1
ATOM 4325 C C . ASN B 1 19 ? 32.312 1.191 14.383 1 83.88 19 ASN B C 1
ATOM 4327 O O . ASN B 1 19 ? 31.109 1.104 14.18 1 83.88 19 ASN B O 1
ATOM 4331 N N . GLN B 1 20 ? 32.938 2.244 14.828 1 89.5 20 GLN B N 1
ATOM 4332 C CA . GLN B 1 20 ? 32.156 3.434 15.109 1 89.5 20 GLN B CA 1
ATOM 4333 C C . GLN B 1 20 ? 31.562 4.023 13.836 1 89.5 20 GLN B C 1
ATOM 4335 O O . GLN B 1 20 ? 30.422 4.512 13.828 1 89.5 20 GLN B O 1
ATOM 4340 N N . ALA B 1 21 ? 32.344 3.953 12.859 1 91 21 ALA B N 1
ATOM 4341 C CA . ALA B 1 21 ? 31.891 4.457 11.57 1 91 21 ALA B CA 1
ATOM 4342 C C . ALA B 1 21 ? 30.719 3.627 11.047 1 91 21 ALA B C 1
ATOM 4344 O O . ALA B 1 21 ? 29.766 4.172 10.484 1 91 21 ALA B O 1
ATOM 4345 N N . ALA B 1 22 ? 30.797 2.393 11.242 1 93.31 22 ALA B N 1
ATOM 4346 C CA . ALA B 1 22 ? 29.734 1.495 10.812 1 93.31 22 ALA B CA 1
ATOM 4347 C C . ALA B 1 22 ? 28.453 1.757 11.602 1 93.31 22 ALA B C 1
ATOM 4349 O O . ALA B 1 22 ? 27.359 1.721 11.039 1 93.31 22 ALA B O 1
ATOM 4350 N N . VAL B 1 23 ? 28.625 2.008 12.836 1 94.5 23 VAL B N 1
ATOM 4351 C CA . VAL B 1 23 ? 27.484 2.273 13.688 1 94.5 23 VAL B CA 1
ATOM 4352 C C . VAL B 1 23 ? 26.828 3.6 13.289 1 94.5 23 VAL B C 1
ATOM 4354 O O . VAL B 1 23 ? 25.609 3.689 13.164 1 94.5 23 VAL B O 1
ATOM 4357 N N . ARG B 1 24 ? 27.641 4.605 13.078 1 95.44 24 ARG B N 1
ATOM 4358 C CA . ARG B 1 24 ? 27.125 5.895 12.633 1 95.44 24 ARG B CA 1
ATOM 4359 C C . ARG B 1 24 ? 26.359 5.754 11.312 1 95.44 24 ARG B C 1
ATOM 4361 O O . ARG B 1 24 ? 25.297 6.352 11.133 1 95.44 24 ARG B O 1
ATOM 4368 N N . ALA B 1 25 ? 26.938 4.969 10.453 1 96.06 25 ALA B N 1
ATOM 4369 C CA . ALA B 1 25 ? 26.312 4.73 9.156 1 96.06 25 ALA B CA 1
ATOM 4370 C C . ALA B 1 25 ? 24.938 4.082 9.32 1 96.06 25 ALA B C 1
ATOM 4372 O O . ALA B 1 25 ? 23.984 4.441 8.625 1 96.06 25 ALA B O 1
ATOM 4373 N N . SER B 1 26 ? 24.859 3.145 10.195 1 96.62 26 SER B N 1
ATOM 4374 C CA . SER B 1 26 ? 23.594 2.459 10.422 1 96.62 26 SER B CA 1
ATOM 4375 C C . SER B 1 26 ? 22.531 3.414 10.961 1 96.62 26 SER B C 1
ATOM 4377 O O . SER B 1 26 ? 21.359 3.312 10.609 1 96.62 26 SER B O 1
ATOM 4379 N N . TYR B 1 27 ? 22.906 4.363 11.828 1 97.12 27 TYR B N 1
ATOM 4380 C CA . TYR B 1 27 ? 21.984 5.359 12.344 1 97.12 27 TYR B CA 1
ATOM 4381 C C . TYR B 1 27 ? 21.484 6.281 11.234 1 97.12 27 TYR B C 1
ATOM 4383 O O . TYR B 1 27 ? 20.312 6.652 11.195 1 97.12 27 TYR B O 1
ATOM 4391 N N . LYS B 1 28 ? 22.406 6.633 10.383 1 97.06 28 LYS B N 1
ATOM 4392 C CA . LYS B 1 28 ? 22.031 7.52 9.289 1 97.06 28 LYS B CA 1
ATOM 4393 C C . LYS B 1 28 ? 21.016 6.852 8.367 1 97.06 28 LYS B C 1
ATOM 4395 O O . LYS B 1 28 ? 20.047 7.484 7.926 1 97.06 28 LYS B O 1
ATOM 4400 N N . VAL B 1 29 ? 21.25 5.578 8.055 1 97.25 29 VAL B N 1
ATOM 4401 C CA . VAL B 1 29 ? 20.312 4.848 7.203 1 97.25 29 VAL B CA 1
ATOM 4402 C C . VAL B 1 29 ? 18.969 4.711 7.906 1 97.25 29 VAL B C 1
ATOM 4404 O O . VAL B 1 29 ? 17.906 4.863 7.281 1 97.25 29 VAL B O 1
ATOM 4407 N N . ALA B 1 30 ? 19 4.375 9.18 1 97.06 30 ALA B N 1
ATOM 4408 C CA . ALA B 1 30 ? 17.766 4.25 9.945 1 97.06 30 ALA B CA 1
ATOM 4409 C C . ALA B 1 30 ? 16.969 5.555 9.922 1 97.06 30 ALA B C 1
ATOM 4411 O O . ALA B 1 30 ? 15.742 5.539 9.812 1 97.06 30 ALA B O 1
ATOM 4412 N N . ASN B 1 31 ? 17.656 6.676 10.078 1 96.62 31 ASN B N 1
ATOM 4413 C CA . ASN B 1 31 ? 17 7.98 10.016 1 96.62 31 ASN B CA 1
ATOM 4414 C C . ASN B 1 31 ? 16.344 8.211 8.664 1 96.62 31 ASN B C 1
ATOM 4416 O O . ASN B 1 31 ? 15.234 8.75 8.594 1 96.62 31 ASN B O 1
ATOM 4420 N N . LEU B 1 32 ? 17.047 7.809 7.645 1 95.94 32 LEU B N 1
ATOM 4421 C CA . LEU B 1 32 ? 16.5 7.961 6.305 1 95.94 32 LEU B CA 1
ATOM 4422 C C . LEU B 1 32 ? 15.281 7.074 6.113 1 95.94 32 LEU B C 1
ATOM 4424 O O . LEU B 1 32 ? 14.289 7.492 5.508 1 95.94 32 LEU B O 1
ATOM 4428 N N . LEU B 1 33 ? 15.32 5.848 6.59 1 95 33 LEU B N 1
ATOM 4429 C CA . LEU B 1 33 ? 14.18 4.941 6.508 1 95 33 LEU B CA 1
ATOM 4430 C C . LEU B 1 33 ? 12.945 5.551 7.176 1 95 33 LEU B C 1
ATOM 4432 O O . LEU B 1 33 ? 11.852 5.539 6.605 1 95 33 LEU B O 1
ATOM 4436 N N . ALA B 1 34 ? 13.141 6.043 8.344 1 93.75 34 ALA B N 1
ATOM 4437 C CA . ALA B 1 34 ? 12.039 6.609 9.117 1 93.75 34 ALA B CA 1
ATOM 4438 C C . ALA B 1 34 ? 11.484 7.863 8.438 1 93.75 34 ALA B C 1
ATOM 4440 O O . ALA B 1 34 ? 10.266 8.039 8.344 1 93.75 34 ALA B O 1
ATOM 4441 N N . THR B 1 35 ? 12.359 8.766 7.988 1 92.5 35 THR B N 1
ATOM 4442 C CA . THR B 1 35 ? 11.953 10.031 7.383 1 92.5 35 THR B CA 1
ATOM 4443 C C . THR B 1 35 ? 11.172 9.789 6.098 1 92.5 35 THR B C 1
ATOM 4445 O O . THR B 1 35 ? 10.258 10.547 5.766 1 92.5 35 THR B O 1
ATOM 4448 N N . HIS B 1 36 ? 11.547 8.695 5.395 1 90.69 36 HIS B N 1
ATOM 4449 C CA . HIS B 1 36 ? 10.875 8.398 4.133 1 90.69 36 HIS B CA 1
ATOM 4450 C C . HIS B 1 36 ? 9.695 7.461 4.344 1 90.69 36 HIS B C 1
ATOM 4452 O O . HIS B 1 36 ? 9.016 7.078 3.383 1 90.69 36 HIS B O 1
ATOM 4458 N N . GLY B 1 37 ? 9.477 7.07 5.551 1 87.94 37 GLY B N 1
ATOM 4459 C CA . GLY B 1 37 ? 8.352 6.199 5.863 1 87.94 37 GLY B CA 1
ATOM 4460 C C . GLY B 1 37 ? 8.5 4.805 5.289 1 87.94 37 GLY B C 1
ATOM 4461 O O . GLY B 1 37 ? 7.508 4.172 4.918 1 87.94 37 GLY B O 1
ATOM 4462 N N . LYS B 1 38 ? 9.734 4.344 5.082 1 91 38 LYS B N 1
ATOM 4463 C CA . LYS B 1 38 ? 10 3.016 4.535 1 91 38 LYS B CA 1
ATOM 4464 C C . LYS B 1 38 ? 9.977 1.953 5.629 1 91 38 LYS B C 1
ATOM 4466 O O . LYS B 1 38 ? 10.258 2.244 6.789 1 91 38 LYS B O 1
ATOM 4471 N N . PRO B 1 39 ? 9.594 0.688 5.301 1 89.81 39 PRO B N 1
ATOM 4472 C CA . PRO B 1 39 ? 9.633 -0.391 6.289 1 89.81 39 PRO B CA 1
ATOM 4473 C C . PRO B 1 39 ? 11.039 -0.677 6.797 1 89.81 39 PRO B C 1
ATOM 4475 O O . PRO B 1 39 ? 12.023 -0.409 6.094 1 89.81 39 PRO B O 1
ATOM 4478 N N . PHE B 1 40 ? 11.141 -1.244 7.973 1 91.75 40 PHE B N 1
ATOM 4479 C CA . PHE B 1 40 ? 12.422 -1.553 8.594 1 91.75 40 PHE B CA 1
ATOM 4480 C C . PHE B 1 40 ? 13.188 -2.594 7.777 1 91.75 40 PHE B C 1
ATOM 4482 O O . PHE B 1 40 ? 14.414 -2.594 7.758 1 91.75 40 PHE B O 1
ATOM 4489 N N . THR B 1 41 ? 12.438 -3.422 7.082 1 91.25 41 THR B N 1
ATOM 4490 C CA . THR B 1 41 ? 13.039 -4.492 6.289 1 91.25 41 THR B CA 1
ATOM 4491 C C . THR B 1 41 ? 13.758 -3.926 5.07 1 91.25 41 THR B C 1
ATOM 4493 O O . THR B 1 41 ? 14.562 -4.617 4.441 1 91.25 41 THR B O 1
ATOM 4496 N N . ASP B 1 42 ? 13.445 -2.709 4.715 1 93.12 42 ASP B N 1
ATOM 4497 C CA . ASP B 1 42 ? 14.109 -2.092 3.57 1 93.12 42 ASP B CA 1
ATOM 4498 C C . ASP B 1 42 ? 15.594 -1.871 3.848 1 93.12 42 ASP B C 1
ATOM 4500 O O . ASP B 1 42 ? 16.375 -1.651 2.922 1 93.12 42 ASP B O 1
ATOM 4504 N N . GLY B 1 43 ? 15.945 -1.93 5.133 1 95.19 43 GLY B N 1
ATOM 4505 C CA . GLY B 1 43 ? 17.359 -1.902 5.434 1 95.19 43 GLY B CA 1
ATOM 4506 C C . GLY B 1 43 ? 18.141 -3.014 4.754 1 95.19 43 GLY B C 1
ATOM 4507 O O . GLY B 1 43 ? 19.234 -2.783 4.219 1 95.19 43 GLY B O 1
ATOM 4508 N N . ASP B 1 44 ? 17.594 -4.18 4.762 1 94.88 44 ASP B N 1
ATOM 4509 C CA . ASP B 1 44 ? 18.219 -5.324 4.102 1 94.88 44 ASP B CA 1
ATOM 4510 C C . ASP B 1 44 ? 18.328 -5.094 2.598 1 94.88 44 ASP B C 1
ATOM 4512 O O . ASP B 1 44 ? 19.344 -5.445 1.986 1 94.88 44 ASP B O 1
ATOM 4516 N N . PHE B 1 45 ? 17.359 -4.574 2.113 1 95.12 45 PHE B N 1
ATOM 4517 C CA . PHE B 1 45 ? 17.344 -4.289 0.683 1 95.12 45 PHE B CA 1
ATOM 4518 C C . PHE B 1 45 ? 18.422 -3.285 0.315 1 95.12 45 PHE B C 1
ATOM 4520 O O . PHE B 1 45 ? 19.141 -3.465 -0.679 1 95.12 45 PHE B O 1
ATOM 4527 N N . VAL B 1 46 ? 18.453 -2.201 1.104 1 96.69 46 VAL B N 1
ATOM 4528 C CA . VAL B 1 46 ? 19.469 -1.185 0.885 1 96.69 46 VAL B CA 1
ATOM 4529 C C . VAL B 1 46 ? 20.859 -1.823 0.953 1 96.69 46 VAL B C 1
ATOM 4531 O O . VAL B 1 46 ? 21.734 -1.521 0.135 1 96.69 46 VAL B O 1
ATOM 4534 N N . LYS B 1 47 ? 21.078 -2.658 1.91 1 96.44 47 LYS B N 1
ATOM 4535 C CA . LYS B 1 47 ? 22.359 -3.334 2.059 1 96.44 47 LYS B CA 1
ATOM 4536 C C . LYS B 1 47 ? 22.688 -4.18 0.83 1 96.44 47 LYS B C 1
ATOM 4538 O O . LYS B 1 47 ? 23.812 -4.148 0.327 1 96.44 47 LYS B O 1
ATOM 4543 N N . GLU B 1 48 ? 21.703 -4.918 0.399 1 96 48 GLU B N 1
ATOM 4544 C CA . GLU B 1 48 ? 21.875 -5.754 -0.787 1 96 48 GLU B CA 1
ATOM 4545 C C . GLU B 1 48 ? 22.281 -4.91 -1.996 1 96 48 GLU B C 1
ATOM 4547 O O . GLU B 1 48 ? 23.188 -5.281 -2.744 1 96 48 GLU B O 1
ATOM 4552 N N . CYS B 1 49 ? 21.609 -3.809 -2.223 1 96.56 49 CYS B N 1
ATOM 4553 C CA . CYS B 1 49 ? 21.906 -2.916 -3.336 1 96.56 49 CYS B CA 1
ATOM 4554 C C . CYS B 1 49 ? 23.297 -2.314 -3.189 1 96.56 49 CYS B C 1
ATOM 4556 O O . CYS B 1 49 ? 24.062 -2.258 -4.156 1 96.56 49 CYS B O 1
ATOM 4558 N N . MET B 1 50 ? 23.594 -1.891 -1.977 1 96.19 50 MET B N 1
ATOM 4559 C CA . MET B 1 50 ? 24.891 -1.267 -1.696 1 96.19 50 MET B CA 1
ATOM 4560 C C . MET B 1 50 ? 26.031 -2.234 -1.976 1 96.19 50 MET B C 1
ATOM 4562 O O . MET B 1 50 ? 27.047 -1.854 -2.572 1 96.19 50 MET B O 1
ATOM 4566 N N . LEU B 1 51 ? 25.844 -3.477 -1.59 1 95.94 51 LEU B N 1
ATOM 4567 C CA . LEU B 1 51 ? 26.875 -4.477 -1.812 1 95.94 51 LEU B CA 1
ATOM 4568 C C . LEU B 1 51 ? 27.016 -4.797 -3.295 1 95.94 51 LEU B C 1
ATOM 4570 O O . LEU B 1 51 ? 28.125 -5.02 -3.785 1 95.94 51 LEU B O 1
ATOM 4574 N N . ALA B 1 52 ? 25.891 -4.824 -3.982 1 95.75 52 ALA B N 1
ATOM 4575 C CA . ALA B 1 52 ? 25.938 -5.043 -5.426 1 95.75 52 ALA B CA 1
ATOM 4576 C C . ALA B 1 52 ? 26.703 -3.934 -6.129 1 95.75 52 ALA B C 1
ATOM 4578 O O . ALA B 1 52 ? 27.469 -4.195 -7.066 1 95.75 52 ALA B O 1
ATOM 4579 N N . VAL B 1 53 ? 26.516 -2.715 -5.684 1 95.75 53 VAL B N 1
ATOM 4580 C CA . VAL B 1 53 ? 27.219 -1.576 -6.266 1 95.75 53 VAL B CA 1
ATOM 4581 C C . VAL B 1 53 ? 28.688 -1.646 -5.906 1 95.75 53 VAL B C 1
ATOM 4583 O O . VAL B 1 53 ? 29.562 -1.421 -6.758 1 95.75 53 VAL B O 1
ATOM 4586 N N . ALA B 1 54 ? 28.953 -1.959 -4.645 1 94.62 54 ALA B N 1
ATOM 4587 C CA . ALA B 1 54 ? 30.328 -2.01 -4.16 1 94.62 54 ALA B CA 1
ATOM 4588 C C . ALA B 1 54 ? 31.141 -3.051 -4.926 1 94.62 54 ALA B C 1
ATOM 4590 O O . ALA B 1 54 ? 32.312 -2.846 -5.203 1 94.62 54 ALA B O 1
ATOM 4591 N N . GLU B 1 55 ? 30.531 -4.109 -5.266 1 94.56 55 GLU B N 1
ATOM 4592 C CA . GLU B 1 55 ? 31.203 -5.18 -5.992 1 94.56 55 GLU B CA 1
ATOM 4593 C C . GLU B 1 55 ? 31.734 -4.684 -7.34 1 94.56 55 GLU B C 1
ATOM 4595 O O . GLU B 1 55 ? 32.75 -5.16 -7.824 1 94.56 55 GLU B O 1
ATOM 4600 N N . GLU B 1 56 ? 31.078 -3.717 -7.93 1 93.75 56 GLU B N 1
ATOM 4601 C CA . GLU B 1 56 ? 31.453 -3.223 -9.25 1 93.75 56 GLU B CA 1
ATOM 4602 C C . GLU B 1 56 ? 32.375 -1.998 -9.148 1 93.75 56 GLU B C 1
ATOM 4604 O O . GLU B 1 56 ? 33.344 -1.882 -9.883 1 93.75 56 GLU B O 1
ATOM 4609 N N . VAL B 1 57 ? 32.062 -1.101 -8.203 1 92.5 57 VAL B N 1
ATOM 4610 C CA . VAL B 1 57 ? 32.688 0.224 -8.219 1 92.5 57 VAL B CA 1
ATOM 4611 C C . VAL B 1 57 ? 33.844 0.266 -7.234 1 92.5 57 VAL B C 1
ATOM 4613 O O . VAL B 1 57 ? 34.844 0.953 -7.473 1 92.5 57 VAL B O 1
ATOM 4616 N N . CYS B 1 58 ? 33.688 -0.393 -6.148 1 92.62 58 CYS B N 1
ATOM 4617 C CA . CYS B 1 58 ? 34.75 -0.382 -5.148 1 92.62 58 CYS B CA 1
ATOM 4618 C C . CYS B 1 58 ? 34.844 -1.723 -4.43 1 92.62 58 CYS B C 1
ATOM 4620 O O . CYS B 1 58 ? 34.656 -1.793 -3.213 1 92.62 58 CYS B O 1
ATOM 4622 N N . PRO B 1 59 ? 35.312 -2.711 -5.172 1 92.12 59 PRO B N 1
ATOM 4623 C CA . PRO B 1 59 ? 35.375 -4.055 -4.598 1 92.12 59 PRO B CA 1
ATOM 4624 C C . PRO B 1 59 ? 36.281 -4.129 -3.365 1 92.12 59 PRO B C 1
ATOM 4626 O O . PRO B 1 59 ? 36.062 -4.961 -2.482 1 92.12 59 PRO B O 1
ATOM 4629 N N . ASP B 1 60 ? 37.25 -3.246 -3.209 1 91.69 60 ASP B N 1
ATOM 4630 C CA . ASP B 1 60 ? 38.188 -3.248 -2.098 1 91.69 60 ASP B CA 1
ATOM 4631 C C . ASP B 1 60 ? 37.531 -2.812 -0.8 1 91.69 60 ASP B C 1
ATOM 4633 O O . ASP B 1 60 ? 38.031 -3.078 0.291 1 91.69 60 ASP B O 1
ATOM 4637 N N . LYS B 1 61 ? 36.438 -2.145 -0.919 1 92 61 LYS B N 1
ATOM 4638 C CA . LYS B 1 61 ? 35.75 -1.646 0.266 1 92 61 LYS B CA 1
ATOM 4639 C C . LYS B 1 61 ? 34.469 -2.463 0.553 1 92 61 LYS B C 1
ATOM 4641 O O . LYS B 1 61 ? 33.688 -2.086 1.402 1 92 61 LYS B O 1
ATOM 4646 N N . LYS B 1 62 ? 34.25 -3.508 -0.102 1 92.5 62 LYS B N 1
ATOM 4647 C CA . LYS B 1 62 ? 33.062 -4.32 0.038 1 92.5 62 LYS B CA 1
ATOM 4648 C C . LYS B 1 62 ? 32.906 -4.836 1.467 1 92.5 62 LYS B C 1
ATOM 4650 O O . LYS B 1 62 ? 31.797 -4.848 2.012 1 92.5 62 LYS B O 1
ATOM 4655 N N . ASP B 1 63 ? 33.969 -5.191 2.039 1 90.5 63 ASP B N 1
ATOM 4656 C CA . ASP B 1 63 ? 33.938 -5.73 3.395 1 90.5 63 ASP B CA 1
ATOM 4657 C C . ASP B 1 63 ? 33.531 -4.648 4.402 1 90.5 63 ASP B C 1
ATOM 4659 O O . ASP B 1 63 ? 32.812 -4.91 5.352 1 90.5 63 ASP B O 1
ATOM 4663 N N . ALA B 1 64 ? 34.125 -3.508 4.211 1 89.5 64 ALA B N 1
ATOM 4664 C CA . ALA B 1 64 ? 33.812 -2.391 5.09 1 89.5 64 ALA B CA 1
ATOM 4665 C C . ALA B 1 64 ? 32.312 -2.051 5.012 1 89.5 64 ALA B C 1
ATOM 4667 O O . ALA B 1 64 ? 31.688 -1.764 6.031 1 89.5 64 ALA B O 1
ATOM 4668 N N . LEU B 1 65 ? 31.781 -2.113 3.812 1 92.62 65 LEU B N 1
ATOM 4669 C CA . LEU B 1 65 ? 30.375 -1.813 3.607 1 92.62 65 LEU B CA 1
ATOM 4670 C C . LEU B 1 65 ? 29.5 -2.943 4.137 1 92.62 65 LEU B C 1
ATOM 4672 O O . LEU B 1 65 ? 28.406 -2.695 4.652 1 92.62 65 LEU B O 1
ATOM 4676 N N . ASN B 1 66 ? 29.984 -4.125 3.988 1 92.44 66 ASN B N 1
ATOM 4677 C CA . ASN B 1 66 ? 29.266 -5.289 4.48 1 92.44 66 ASN B CA 1
ATOM 4678 C C . ASN B 1 66 ? 29.188 -5.301 6.004 1 92.44 66 ASN B C 1
ATOM 4680 O O . ASN B 1 66 ? 28.281 -5.906 6.578 1 92.44 66 ASN B O 1
ATOM 4684 N N . ALA B 1 67 ? 30.094 -4.633 6.633 1 91.56 67 ALA B N 1
ATOM 4685 C CA . ALA B 1 67 ? 30.156 -4.602 8.094 1 91.56 67 ALA B CA 1
ATOM 4686 C C . ALA B 1 67 ? 29.047 -3.738 8.672 1 91.56 67 ALA B C 1
ATOM 4688 O O . ALA B 1 67 ? 28.719 -3.848 9.859 1 91.56 67 ALA B O 1
ATOM 4689 N N . VAL B 1 68 ? 28.484 -2.904 7.918 1 93.94 68 VAL B N 1
ATOM 4690 C CA . VAL B 1 68 ? 27.391 -2.059 8.383 1 93.94 68 VAL B CA 1
ATOM 4691 C C . VAL B 1 68 ? 26.125 -2.9 8.547 1 93.94 68 VAL B C 1
ATOM 4693 O O . VAL B 1 68 ? 25.641 -3.502 7.59 1 93.94 68 VAL B O 1
ATOM 4696 N N . SER B 1 69 ? 25.609 -2.99 9.719 1 93.88 69 SER B N 1
ATOM 4697 C CA . SER B 1 69 ? 24.406 -3.777 9.977 1 93.88 69 SER B CA 1
ATOM 4698 C C . SER B 1 69 ? 23.141 -2.99 9.641 1 93.88 69 SER B C 1
ATOM 4700 O O . SER B 1 69 ? 22.859 -1.956 10.258 1 93.88 69 SER B O 1
ATOM 4702 N N . LEU B 1 70 ? 22.438 -3.482 8.688 1 95.94 70 LEU B N 1
ATOM 4703 C CA . LEU B 1 70 ? 21.203 -2.811 8.273 1 95.94 70 LEU B CA 1
ATOM 4704 C C . LEU B 1 70 ? 20.016 -3.762 8.336 1 95.94 70 LEU B C 1
ATOM 4706 O O . LEU B 1 70 ? 19.031 -3.576 7.629 1 95.94 70 LEU B O 1
ATOM 4710 N N . SER B 1 71 ? 20.078 -4.773 9.172 1 94.69 71 SER B N 1
ATOM 4711 C CA . SER B 1 71 ? 18.984 -5.727 9.328 1 94.69 71 SER B CA 1
ATOM 4712 C C . SER B 1 71 ? 17.75 -5.055 9.906 1 94.69 71 SER B C 1
ATOM 4714 O O . SER B 1 71 ? 17.844 -3.982 10.508 1 94.69 71 SER B O 1
ATOM 4716 N N . ALA B 1 72 ? 16.656 -5.723 9.711 1 92.69 72 ALA B N 1
ATOM 4717 C CA . ALA B 1 72 ? 15.398 -5.188 10.211 1 92.69 72 ALA B CA 1
ATOM 4718 C C . ALA B 1 72 ? 15.453 -4.953 11.719 1 92.69 72 ALA B C 1
ATOM 4720 O O . ALA B 1 72 ? 14.938 -3.949 12.211 1 92.69 72 ALA B O 1
ATOM 4721 N N . THR B 1 73 ? 16.031 -5.871 12.375 1 93.12 73 THR B N 1
ATOM 4722 C CA . THR B 1 73 ? 16.141 -5.762 13.828 1 93.12 73 THR B CA 1
ATOM 4723 C C . THR B 1 73 ? 17.016 -4.582 14.211 1 93.12 73 THR B C 1
ATOM 4725 O O . THR B 1 73 ? 16.688 -3.832 15.133 1 93.12 73 THR B O 1
ATOM 4728 N N . THR B 1 74 ? 18.141 -4.465 13.547 1 94.62 74 THR B N 1
ATOM 4729 C CA . THR B 1 74 ? 19.031 -3.346 13.812 1 94.62 74 THR B CA 1
ATOM 4730 C C . THR B 1 74 ? 18.344 -2.016 13.516 1 94.62 74 THR B C 1
ATOM 4732 O O . THR B 1 74 ? 18.453 -1.068 14.297 1 94.62 74 THR B O 1
ATOM 4735 N N . MET B 1 75 ? 17.703 -1.937 12.383 1 95.5 75 MET B N 1
ATOM 4736 C CA . MET B 1 75 ? 17.016 -0.709 12 1 95.5 75 MET B CA 1
ATOM 4737 C C . MET B 1 75 ? 15.961 -0.329 13.047 1 95.5 75 MET B C 1
ATOM 4739 O O . MET B 1 75 ? 15.797 0.849 13.359 1 95.5 75 MET B O 1
ATOM 4743 N N . THR B 1 76 ? 15.234 -1.367 13.555 1 94 76 THR B N 1
ATOM 4744 C CA . THR B 1 76 ? 14.234 -1.128 14.578 1 94 76 THR B CA 1
ATOM 4745 C C . THR B 1 76 ? 14.859 -0.475 15.812 1 94 76 THR B C 1
ATOM 4747 O O . THR B 1 76 ? 14.359 0.536 16.312 1 94 76 THR B O 1
ATOM 4750 N N . ARG B 1 77 ? 15.961 -1.009 16.234 1 94.69 77 ARG B N 1
ATOM 4751 C CA . ARG B 1 77 ? 16.641 -0.497 17.422 1 94.69 77 ARG B CA 1
ATOM 4752 C C . ARG B 1 77 ? 17.172 0.91 17.188 1 94.69 77 ARG B C 1
ATOM 4754 O O . ARG B 1 77 ? 17.094 1.77 18.062 1 94.69 77 ARG B O 1
ATOM 4761 N N . ARG B 1 78 ? 17.781 1.128 16.031 1 96.62 78 ARG B N 1
ATOM 4762 C CA . ARG B 1 78 ? 18.312 2.445 15.703 1 96.62 78 ARG B CA 1
ATOM 4763 C C . ARG B 1 78 ? 17.203 3.496 15.68 1 96.62 78 ARG B C 1
ATOM 4765 O O . ARG B 1 78 ? 17.406 4.617 16.156 1 96.62 78 ARG B O 1
ATOM 4772 N N . ILE B 1 79 ? 16.094 3.162 15.102 1 95.75 79 ILE B N 1
ATOM 4773 C CA . ILE B 1 79 ? 14.984 4.098 15 1 95.75 79 ILE B CA 1
ATOM 4774 C C . ILE B 1 79 ? 14.453 4.422 16.391 1 95.75 79 ILE B C 1
ATOM 4776 O O . ILE B 1 79 ? 14.094 5.566 16.672 1 95.75 79 ILE B O 1
ATOM 4780 N N . GLU B 1 80 ? 14.398 3.412 17.25 1 95.69 80 GLU B N 1
ATOM 4781 C CA . GLU B 1 80 ? 14.023 3.65 18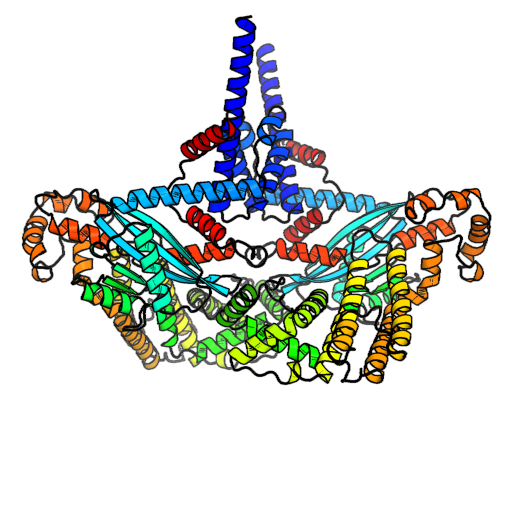.641 1 95.69 80 GLU B CA 1
ATOM 4782 C C . GLU B 1 80 ? 14.961 4.66 19.297 1 95.69 80 GLU B C 1
ATOM 4784 O O . GLU B 1 80 ? 14.5 5.602 19.938 1 95.69 80 GLU B O 1
ATOM 4789 N N . ASP B 1 81 ? 16.25 4.461 19.078 1 96.31 81 ASP B N 1
ATOM 4790 C CA . ASP B 1 81 ? 17.25 5.352 19.656 1 96.31 81 ASP B CA 1
ATOM 4791 C C . ASP B 1 81 ? 17.094 6.777 19.125 1 96.31 81 ASP B C 1
ATOM 4793 O O . ASP B 1 81 ? 17.172 7.738 19.891 1 96.31 81 ASP B O 1
ATOM 4797 N N . LEU B 1 82 ? 16.953 6.836 17.875 1 97.38 82 LEU B N 1
ATOM 4798 C CA . LEU B 1 82 ? 16.812 8.141 17.234 1 97.38 82 LEU B CA 1
ATOM 4799 C C . LEU B 1 82 ? 15.578 8.867 17.734 1 97.38 82 LEU B C 1
ATOM 4801 O O . LEU B 1 82 ? 15.625 10.062 18.031 1 97.38 82 LEU B O 1
ATOM 4805 N N . GLY B 1 83 ? 14.469 8.141 17.734 1 96.12 83 GLY B N 1
ATOM 4806 C CA . GLY B 1 83 ? 13.234 8.719 18.25 1 96.12 83 GLY B CA 1
ATOM 4807 C C . GLY B 1 83 ? 13.352 9.219 19.672 1 96.12 83 GLY B C 1
ATOM 4808 O O . GLY B 1 83 ? 12.891 10.312 19.984 1 96.12 83 GLY B O 1
ATOM 4809 N N . ASP B 1 84 ? 13.984 8.422 20.469 1 95.88 84 ASP B N 1
ATOM 4810 C CA . ASP B 1 84 ? 14.18 8.797 21.875 1 95.88 84 ASP B CA 1
ATOM 4811 C C . ASP B 1 84 ? 15.055 10.047 21.984 1 95.88 84 ASP B C 1
ATOM 4813 O O . ASP B 1 84 ? 14.82 10.906 22.828 1 95.88 84 ASP B O 1
ATOM 4817 N N . ASN B 1 85 ? 16.047 10.078 21.203 1 96.94 85 ASN B N 1
ATOM 4818 C CA . ASN B 1 85 ? 16.938 11.234 21.188 1 96.94 85 ASN B CA 1
ATOM 4819 C C . ASN B 1 85 ? 16.188 12.516 20.828 1 96.94 85 ASN B C 1
ATOM 4821 O O . ASN B 1 85 ? 16.375 13.547 21.469 1 96.94 85 ASN B O 1
ATOM 4825 N N . VAL B 1 86 ? 15.367 12.445 19.828 1 96.69 86 VAL B N 1
ATOM 4826 C CA . VAL B 1 86 ? 14.586 13.594 19.391 1 96.69 86 VAL B CA 1
ATOM 4827 C C . VAL B 1 86 ? 13.609 14 20.484 1 96.69 86 VAL B C 1
ATOM 4829 O O . VAL B 1 86 ? 13.406 15.195 20.734 1 96.69 86 VAL B O 1
ATOM 4832 N N . TYR B 1 87 ? 13.039 13.031 21.141 1 96.5 87 TYR B N 1
ATOM 4833 C CA . TYR B 1 87 ? 12.117 13.32 22.234 1 96.5 87 TYR B CA 1
ATOM 4834 C C . TYR B 1 87 ? 12.844 14.016 23.391 1 96.5 87 TYR B C 1
ATOM 4836 O O . TYR B 1 87 ? 12.305 14.938 24 1 96.5 87 TYR B O 1
ATOM 4844 N N . ASP B 1 88 ? 14.023 13.578 23.656 1 96.38 88 ASP B N 1
ATOM 4845 C CA . ASP B 1 88 ? 14.828 14.211 24.703 1 96.38 88 ASP B CA 1
ATOM 4846 C C . ASP B 1 88 ? 15.141 15.664 24.344 1 96.38 88 ASP B C 1
ATOM 4848 O O . ASP B 1 88 ? 15.141 16.531 25.219 1 96.38 88 ASP B O 1
ATOM 4852 N N . GLN B 1 89 ? 15.445 15.844 23.141 1 96.75 89 GLN B N 1
ATOM 4853 C CA . GLN B 1 89 ? 15.688 17.203 22.672 1 96.75 89 GLN B CA 1
ATOM 4854 C C . GLN B 1 89 ? 14.438 18.062 22.828 1 96.75 89 GLN B C 1
ATOM 4856 O O . GLN B 1 89 ? 14.523 19.234 23.203 1 96.75 89 GLN B O 1
ATOM 4861 N N . LEU B 1 90 ? 13.328 17.516 22.469 1 96.56 90 LEU B N 1
ATOM 4862 C CA . LEU B 1 90 ? 12.07 18.234 22.641 1 96.56 90 LEU B CA 1
ATOM 4863 C C . LEU B 1 90 ? 11.836 18.578 24.109 1 96.56 90 LEU B C 1
ATOM 4865 O O . LEU B 1 90 ? 11.398 19.688 24.422 1 96.56 90 LEU B O 1
ATOM 4869 N N . ASN B 1 91 ? 12.109 17.656 24.938 1 96.5 91 ASN B N 1
ATOM 4870 C CA . ASN B 1 91 ? 11.945 17.891 26.375 1 96.5 91 ASN B CA 1
ATOM 4871 C C . ASN B 1 91 ? 12.812 19.062 26.844 1 96.5 91 ASN B C 1
ATOM 4873 O O . ASN B 1 91 ? 12.367 19.875 27.672 1 96.5 91 ASN B O 1
ATOM 4877 N N . LYS B 1 92 ? 13.953 19.078 26.359 1 95.25 92 LYS B N 1
ATOM 4878 C CA . LYS B 1 92 ? 14.852 20.172 26.719 1 95.25 92 LYS B CA 1
ATOM 4879 C C . LYS B 1 92 ? 14.336 21.5 26.188 1 95.25 92 LYS B C 1
ATOM 4881 O O . LYS B 1 92 ? 14.344 22.5 26.906 1 95.25 92 LYS B O 1
ATOM 4886 N N . LYS B 1 93 ? 13.898 21.516 25.031 1 95.38 93 LYS B N 1
ATOM 4887 C CA . LYS B 1 93 ? 13.367 22.734 24.438 1 95.38 93 LYS B CA 1
ATOM 4888 C C . LYS B 1 93 ? 12.094 23.188 25.156 1 95.38 93 LYS B C 1
ATOM 4890 O O . LYS B 1 93 ? 11.852 24.375 25.312 1 95.38 93 LYS B O 1
ATOM 4895 N N . ALA B 1 94 ? 11.258 22.25 25.453 1 96 94 ALA B N 1
ATOM 4896 C CA . ALA B 1 94 ? 9.984 22.531 26.094 1 96 94 ALA B CA 1
ATOM 4897 C C . ALA B 1 94 ? 10.195 23.266 27.422 1 96 94 ALA B C 1
ATOM 4899 O O . ALA B 1 94 ? 9.375 24.094 27.812 1 96 94 ALA B O 1
ATOM 4900 N N . SER B 1 95 ? 11.297 22.969 28.047 1 94.44 95 SER B N 1
ATOM 4901 C CA . SER B 1 95 ? 11.594 23.625 29.328 1 94.44 95 SER B CA 1
ATOM 4902 C C . SER B 1 95 ? 11.883 25.109 29.125 1 94.44 95 SER B C 1
ATOM 4904 O O . SER B 1 95 ? 11.75 25.906 30.062 1 94.44 95 SER B O 1
ATOM 4906 N N . GLU B 1 96 ? 12.164 25.484 27.938 1 94.94 96 GLU B N 1
ATOM 4907 C CA . GLU B 1 96 ? 12.523 26.875 27.641 1 94.94 96 GLU B CA 1
ATOM 4908 C C . GLU B 1 96 ? 11.336 27.641 27.062 1 94.94 96 GLU B C 1
ATOM 4910 O O . GLU B 1 96 ? 11.422 28.844 26.812 1 94.94 96 GLU B O 1
ATOM 4915 N N . PHE B 1 97 ? 10.266 27.031 26.922 1 96.81 97 PHE B N 1
ATOM 4916 C CA . PHE B 1 97 ? 9.117 27.688 26.297 1 96.81 97 PHE B CA 1
ATOM 4917 C C . PHE B 1 97 ? 8.523 28.734 27.219 1 96.81 97 PHE B C 1
ATOM 4919 O O . PHE B 1 97 ? 8.312 28.484 28.406 1 96.81 97 PHE B O 1
ATOM 4926 N N . GLU B 1 98 ? 8.32 29.891 26.719 1 96.81 98 GLU B N 1
ATOM 4927 C CA . GLU B 1 98 ? 7.551 30.922 27.422 1 96.81 98 GLU B CA 1
ATOM 4928 C C . GLU B 1 98 ? 6.051 30.688 27.25 1 96.81 98 GLU B C 1
ATOM 4930 O O . GLU B 1 98 ? 5.266 30.953 28.156 1 96.81 98 GLU B O 1
ATOM 4935 N N . PHE B 1 99 ? 5.711 30.375 26.016 1 97.5 99 PHE B N 1
ATOM 4936 C CA . PHE B 1 99 ? 4.348 30 25.672 1 97.5 99 PHE B CA 1
ATOM 4937 C C . PHE B 1 99 ? 4.344 28.812 24.719 1 97.5 99 PHE B C 1
ATOM 4939 O O . PHE B 1 99 ? 5.34 28.547 24.047 1 97.5 99 PHE B O 1
ATOM 4946 N N . PHE B 1 100 ? 3.299 28.062 24.734 1 98 100 PHE B N 1
ATOM 4947 C CA . PHE B 1 100 ? 3.158 26.984 23.75 1 98 100 PHE B CA 1
ATOM 4948 C C . PHE B 1 100 ? 1.695 26.781 23.375 1 98 100 PHE B C 1
ATOM 4950 O O . PHE B 1 100 ? 0.8 27.312 24.031 1 98 100 PHE B O 1
ATOM 4957 N N . ALA B 1 101 ? 1.472 26.203 22.312 1 97.56 101 ALA B N 1
ATOM 4958 C CA . ALA B 1 101 ? 0.147 25.844 21.812 1 97.56 101 ALA B CA 1
ATOM 4959 C C . ALA B 1 101 ? 0.104 24.375 21.375 1 97.56 101 ALA B C 1
ATOM 4961 O O . ALA B 1 101 ? 1.146 23.766 21.125 1 97.56 101 ALA B O 1
ATOM 4962 N N . LEU B 1 102 ? -1.096 23.828 21.391 1 96.75 102 LEU B N 1
ATOM 4963 C CA . LEU B 1 102 ? -1.274 22.438 21 1 96.75 102 LEU B CA 1
ATOM 4964 C C . LEU B 1 102 ? -2.246 22.312 19.828 1 96.75 102 LEU B C 1
ATOM 4966 O O . LEU B 1 102 ? -3.23 23.047 19.75 1 96.75 102 LEU B O 1
ATOM 4970 N N . ALA B 1 103 ? -1.906 21.531 18.922 1 95.19 103 ALA B N 1
ATOM 4971 C CA . ALA B 1 103 ? -2.805 21.141 17.844 1 95.19 103 ALA B CA 1
ATOM 4972 C C . ALA B 1 103 ? -3.088 19.641 17.875 1 95.19 103 ALA B C 1
ATOM 4974 O O . ALA B 1 103 ? -2.178 18.844 18.094 1 95.19 103 ALA B O 1
ATOM 4975 N N . MET B 1 104 ? -4.324 19.297 17.781 1 93.75 104 MET B N 1
ATOM 4976 C CA . MET B 1 104 ? -4.68 17.891 17.922 1 93.75 104 MET B CA 1
ATOM 4977 C C . MET B 1 104 ? -5.668 17.469 16.844 1 93.75 104 MET B C 1
ATOM 4979 O O . MET B 1 104 ? -6.473 18.281 16.375 1 93.75 104 MET B O 1
ATOM 4983 N N . ASP B 1 105 ? -5.578 16.312 16.453 1 90.75 105 ASP B N 1
ATOM 4984 C CA . ASP B 1 105 ? -6.473 15.656 15.492 1 90.75 105 ASP B CA 1
ATOM 4985 C C . ASP B 1 105 ? -6.457 14.141 15.672 1 90.75 105 ASP B C 1
ATOM 4987 O O . ASP B 1 105 ? -5.504 13.578 16.219 1 90.75 105 ASP B O 1
ATOM 4991 N N . GLU B 1 106 ? -7.57 13.57 15.398 1 89.88 106 GLU B N 1
ATOM 4992 C CA . GLU B 1 106 ? -7.699 12.125 15.562 1 89.88 106 GLU B CA 1
ATOM 4993 C C . GLU B 1 106 ? -8.078 11.445 14.25 1 89.88 106 GLU B C 1
ATOM 4995 O O . GLU B 1 106 ? -8.883 11.984 13.484 1 89.88 106 GLU B O 1
ATOM 5000 N N . SER B 1 107 ? -7.418 10.359 13.938 1 84.44 107 SER B N 1
ATOM 5001 C CA . SER B 1 107 ? -7.746 9.562 12.758 1 84.44 107 SER B CA 1
ATOM 5002 C C . SER B 1 107 ? -7.535 8.078 13.016 1 84.44 107 SER B C 1
ATOM 5004 O O . SER B 1 107 ? -6.754 7.695 13.891 1 84.44 107 SER B O 1
ATOM 5006 N N . ASN B 1 108 ? -8.234 7.277 12.312 1 82.19 108 ASN B N 1
ATOM 5007 C CA . ASN B 1 108 ? -8.07 5.832 12.453 1 82.19 108 ASN B CA 1
ATOM 5008 C C . ASN B 1 108 ? -6.926 5.312 11.586 1 82.19 108 ASN B C 1
ATOM 5010 O O . ASN B 1 108 ? -6.742 5.766 10.461 1 82.19 108 ASN B O 1
ATOM 5014 N N . ASP B 1 109 ? -6.215 4.441 12.117 1 82.06 109 ASP B N 1
ATOM 5015 C CA . ASP B 1 109 ? -5.207 3.77 11.305 1 82.06 109 ASP B CA 1
ATOM 5016 C C . ASP B 1 109 ? -5.805 2.576 10.562 1 82.06 109 ASP B C 1
ATOM 5018 O O . ASP B 1 109 ? -7.02 2.371 10.586 1 82.06 109 ASP B O 1
ATOM 5022 N N . VAL B 1 110 ? -4.977 1.88 9.852 1 75.81 110 VAL B N 1
ATOM 5023 C CA . VAL B 1 110 ? -5.43 0.804 8.977 1 75.81 110 VAL B CA 1
ATOM 5024 C C . VAL B 1 110 ? -6.086 -0.297 9.805 1 75.81 110 VAL B C 1
ATOM 5026 O O . VAL B 1 110 ? -6.949 -1.023 9.312 1 75.81 110 VAL B O 1
ATOM 5029 N N . GLN B 1 111 ? -5.734 -0.447 11.07 1 72.06 111 GLN B N 1
ATOM 5030 C CA . GLN B 1 111 ? -6.32 -1.449 11.953 1 72.06 111 GLN B CA 1
ATOM 5031 C C . GLN B 1 111 ? -7.516 -0.881 12.719 1 72.06 111 GLN B C 1
ATOM 5033 O O . GLN B 1 111 ? -7.93 -1.439 13.734 1 72.06 111 GLN B O 1
ATOM 5038 N N . ASP B 1 112 ? -7.898 0.358 12.406 1 73.12 112 ASP B N 1
ATOM 5039 C CA . ASP B 1 112 ? -9.078 1.029 12.938 1 73.12 112 ASP B CA 1
ATOM 5040 C C . ASP B 1 112 ? -8.844 1.506 14.367 1 73.12 112 ASP B C 1
ATOM 5042 O O . ASP B 1 112 ? -9.797 1.664 15.133 1 73.12 112 ASP B O 1
ATOM 5046 N N . THR B 1 113 ? -7.691 1.546 14.711 1 80.31 113 THR B N 1
ATOM 5047 C CA . THR B 1 113 ? -7.34 2.174 15.984 1 80.31 113 THR B CA 1
ATOM 5048 C C . THR B 1 113 ? -7.305 3.693 15.844 1 80.31 113 THR B C 1
ATOM 5050 O O . THR B 1 113 ? -6.68 4.223 14.922 1 80.31 113 THR B O 1
ATOM 5053 N N . ALA B 1 114 ? -8.039 4.309 16.766 1 85.94 114 ALA B N 1
ATOM 5054 C CA . ALA B 1 114 ? -8.023 5.766 16.734 1 85.94 114 ALA B CA 1
ATOM 5055 C C . ALA B 1 114 ? -6.68 6.312 17.219 1 85.94 114 ALA B C 1
ATOM 5057 O O . ALA B 1 114 ? -6.258 6.023 18.344 1 85.94 114 ALA B O 1
ATOM 5058 N N . GLN B 1 115 ? -6.031 7.008 16.344 1 91.44 115 GLN B N 1
ATOM 5059 C CA . GLN B 1 115 ? -4.75 7.617 16.672 1 91.44 115 GLN B CA 1
ATOM 5060 C C . GLN B 1 115 ? -4.902 9.117 16.922 1 91.44 115 GLN B C 1
ATOM 5062 O O . GLN B 1 115 ? -5.359 9.852 16.031 1 91.44 115 GLN B O 1
ATOM 5067 N N . LEU B 1 116 ? -4.539 9.539 18.094 1 94.19 116 LEU B N 1
ATOM 5068 C CA . LEU B 1 116 ? -4.574 10.953 18.438 1 94.19 116 LEU B CA 1
ATOM 5069 C C . LEU B 1 116 ? -3.199 11.594 18.266 1 94.19 116 LEU B C 1
ATOM 5071 O O . LEU B 1 116 ? -2.221 11.141 18.875 1 94.19 116 LEU B O 1
ATOM 5075 N N . LEU B 1 117 ? -3.148 12.57 17.422 1 95.56 117 LEU B N 1
ATOM 5076 C CA . LEU B 1 117 ? -1.923 13.344 17.266 1 95.56 117 LEU B CA 1
ATOM 5077 C C . LEU B 1 117 ? -1.961 14.617 18.109 1 95.56 117 LEU B C 1
ATOM 5079 O O . LEU B 1 117 ? -2.967 15.328 18.109 1 95.56 117 LEU B O 1
ATOM 5083 N N . ILE B 1 118 ? -0.924 14.844 18.828 1 96.94 118 ILE B N 1
ATOM 5084 C CA . ILE B 1 118 ? -0.76 16.078 19.578 1 96.94 118 ILE B CA 1
ATOM 5085 C C . ILE B 1 118 ? 0.524 16.781 19.156 1 96.94 118 ILE B C 1
ATOM 5087 O O . ILE B 1 118 ? 1.626 16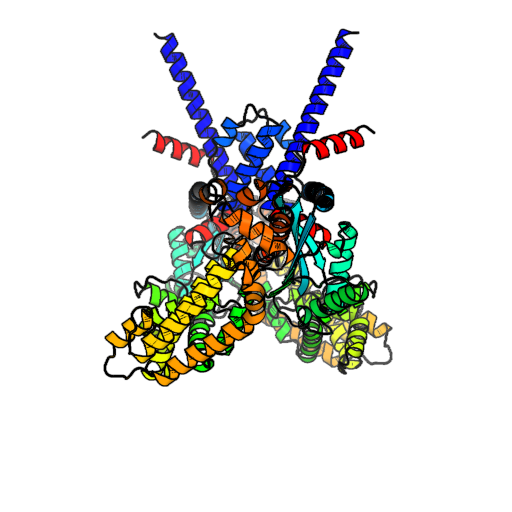.297 19.438 1 96.94 118 ILE B O 1
ATOM 5091 N N . PHE B 1 119 ? 0.42 17.875 18.5 1 97.12 119 PHE B N 1
ATOM 5092 C CA . PHE B 1 119 ? 1.57 18.688 18.109 1 97.12 119 PHE B CA 1
ATOM 5093 C C . PHE B 1 119 ? 1.733 19.859 19.062 1 97.12 119 PHE B C 1
ATOM 5095 O O . PHE B 1 119 ? 0.748 20.391 19.578 1 97.12 119 PHE B O 1
ATOM 5102 N N . ILE B 1 120 ? 2.93 20.25 19.266 1 97.44 120 ILE B N 1
ATOM 5103 C CA . ILE B 1 120 ? 3.227 21.375 20.141 1 97.44 120 ILE B CA 1
ATOM 5104 C C . ILE B 1 120 ? 4.039 22.422 19.375 1 97.44 120 ILE B C 1
ATOM 5106 O O . ILE B 1 120 ? 4.898 22.078 18.562 1 97.44 120 ILE B O 1
ATOM 5110 N N . ARG B 1 121 ? 3.688 23.594 19.484 1 97 121 ARG B N 1
ATOM 5111 C CA . ARG B 1 121 ? 4.461 24.734 19.016 1 97 121 ARG B CA 1
ATOM 5112 C C . ARG B 1 121 ? 4.824 25.656 20.172 1 97 121 ARG B C 1
ATOM 5114 O O . ARG B 1 121 ? 3.943 26.203 20.828 1 97 121 ARG B O 1
ATOM 5121 N N . GLY B 1 122 ? 6.082 25.781 20.422 1 96.81 122 GLY B N 1
ATOM 5122 C CA . GLY B 1 122 ? 6.543 26.625 21.516 1 96.81 122 GLY B CA 1
ATOM 5123 C C . GLY B 1 122 ? 7.461 27.734 21.062 1 96.81 122 GLY B C 1
ATOM 5124 O O . GLY B 1 122 ? 8.016 27.688 19.953 1 96.81 122 GLY B O 1
ATOM 5125 N N . VAL B 1 123 ? 7.48 28.75 21.906 1 97.06 123 VAL B N 1
ATOM 5126 C CA . VAL B 1 123 ? 8.352 29.891 21.625 1 97.06 123 VAL B CA 1
ATOM 5127 C C . VAL B 1 123 ? 9.188 30.219 22.859 1 97.06 123 VAL B C 1
ATOM 5129 O O . VAL B 1 123 ? 8.688 30.141 23.984 1 97.06 123 VAL B O 1
ATOM 5132 N N . SER B 1 124 ? 10.453 30.422 22.609 1 95.69 124 SER B N 1
ATOM 5133 C CA . SER B 1 124 ? 11.336 30.812 23.703 1 95.69 124 SER B CA 1
ATOM 5134 C C . SER B 1 124 ? 11.367 32.312 23.875 1 95.69 124 SER B C 1
ATOM 5136 O O . SER B 1 124 ? 10.766 33.062 23.094 1 95.69 124 SER B O 1
ATOM 5138 N N . THR B 1 125 ? 12.125 32.719 24.891 1 91.94 125 THR B N 1
ATOM 5139 C CA . THR B 1 125 ? 12.258 34.156 25.156 1 91.94 125 THR B CA 1
ATOM 5140 C C . THR B 1 125 ? 12.992 34.844 24.016 1 91.94 125 THR B C 1
ATOM 5142 O O . THR B 1 125 ? 12.805 36.031 23.812 1 91.94 125 THR B O 1
ATOM 5145 N N . SER B 1 126 ? 13.773 34.094 23.344 1 91.06 126 SER B N 1
ATOM 5146 C CA . SER B 1 126 ? 14.531 34.625 22.219 1 91.06 126 SER B CA 1
ATOM 5147 C C . SER B 1 126 ? 13.75 34.5 20.922 1 91.06 126 SER B C 1
ATOM 5149 O O . SER B 1 126 ? 14.289 34.75 19.828 1 91.06 126 SER B O 1
ATOM 5151 N N . PHE B 1 127 ? 12.484 34.156 20.969 1 94.25 127 PHE B N 1
ATOM 5152 C CA . PHE B 1 127 ? 11.555 34.031 19.859 1 94.25 127 PHE B CA 1
ATOM 5153 C C . PHE B 1 127 ? 11.969 32.906 18.922 1 94.25 127 PHE B C 1
ATOM 5155 O O . PHE B 1 127 ? 11.805 33 17.703 1 94.25 127 PHE B O 1
ATOM 5162 N N . GLU B 1 128 ? 12.578 31.922 19.469 1 92.88 128 GLU B N 1
ATOM 5163 C CA . GLU B 1 128 ? 12.789 30.688 18.719 1 92.88 128 GLU B CA 1
ATOM 5164 C C . GLU B 1 128 ? 11.539 29.812 18.75 1 92.88 128 GLU B C 1
ATOM 5166 O O . GLU B 1 128 ? 11.125 29.344 19.812 1 92.88 128 GLU B O 1
ATOM 5171 N N . VAL B 1 129 ? 11.016 29.719 17.625 1 93.5 129 VAL B N 1
ATOM 5172 C CA . VAL B 1 129 ? 9.789 28.938 17.531 1 93.5 129 VAL B CA 1
ATOM 5173 C C . VAL B 1 129 ? 10.109 27.484 17.156 1 93.5 129 VAL B C 1
ATOM 5175 O O . VAL B 1 129 ? 10.922 27.25 16.266 1 93.5 129 VAL B O 1
ATOM 5178 N N . SER B 1 130 ? 9.555 26.5 17.891 1 93.94 130 SER B N 1
ATOM 5179 C CA . SER B 1 130 ? 9.742 25.078 17.625 1 93.94 130 SER B CA 1
ATOM 5180 C C . SER B 1 130 ? 8.406 24.359 17.484 1 93.94 130 SER B C 1
ATOM 5182 O O . SER B 1 130 ? 7.504 24.547 18.297 1 93.94 130 SER B O 1
ATOM 5184 N N . GLU B 1 131 ? 8.266 23.703 16.438 1 95.06 131 GLU B N 1
ATOM 5185 C CA . GLU B 1 131 ? 7.09 22.891 16.172 1 95.06 131 GLU B CA 1
ATOM 5186 C C . GLU B 1 131 ? 7.449 21.406 16.109 1 95.06 131 GLU B C 1
ATOM 5188 O O . GLU B 1 131 ? 8.297 21 15.297 1 95.06 131 GLU B O 1
ATOM 5193 N N . GLU B 1 132 ? 6.852 20.562 16.969 1 96.25 132 GLU B N 1
ATOM 5194 C CA . GLU B 1 132 ? 7.219 19.156 17.031 1 96.25 132 GLU B CA 1
ATOM 5195 C C . GLU B 1 132 ? 6.012 18.281 17.391 1 96.25 132 GLU B C 1
ATOM 5197 O O . GLU B 1 132 ? 5.012 18.781 17.906 1 96.25 132 GLU B O 1
ATOM 5202 N N . LEU B 1 133 ? 6.109 17.047 17.094 1 96.56 133 LEU B N 1
ATOM 5203 C CA . LEU B 1 133 ? 5.133 16.047 17.547 1 96.56 133 LEU B CA 1
ATOM 5204 C C . LEU B 1 133 ? 5.328 15.734 19.031 1 96.56 133 LEU B C 1
ATOM 5206 O O . LEU B 1 133 ? 6.328 15.109 19.406 1 96.56 133 LEU B O 1
ATOM 5210 N N . ALA B 1 134 ? 4.383 16.188 19.766 1 97.19 134 ALA B N 1
ATOM 5211 C CA . ALA B 1 134 ? 4.492 15.953 21.203 1 97.19 134 ALA B CA 1
ATOM 5212 C C . ALA B 1 134 ? 4.164 14.5 21.547 1 97.19 134 ALA B C 1
ATOM 5214 O O . ALA B 1 134 ? 4.816 13.891 22.406 1 97.19 134 ALA B O 1
ATOM 5215 N N . ALA B 1 135 ? 3.105 14.016 20.906 1 96.19 135 ALA B N 1
ATOM 5216 C CA . ALA B 1 135 ? 2.73 12.641 21.234 1 96.19 135 ALA B CA 1
ATOM 5217 C C . ALA B 1 135 ? 1.812 12.055 20.156 1 96.19 135 ALA B C 1
ATOM 5219 O O . ALA B 1 135 ? 1.093 12.789 19.484 1 96.19 135 ALA B O 1
ATOM 5220 N N . LEU B 1 136 ? 1.943 10.867 19.984 1 95.25 136 LEU B N 1
ATOM 5221 C CA . LEU B 1 136 ? 0.973 10.008 19.312 1 95.25 136 LEU B CA 1
ATOM 5222 C C . LEU B 1 136 ? 0.35 9.023 20.297 1 95.25 136 LEU B C 1
ATOM 5224 O O . LEU B 1 136 ? 1.057 8.219 20.906 1 95.25 136 LEU B O 1
ATOM 5228 N N . LYS B 1 137 ? -0.926 9.164 20.453 1 93.81 137 LYS B N 1
ATOM 5229 C CA . LYS B 1 137 ? -1.594 8.305 21.438 1 93.81 137 LYS B CA 1
ATOM 5230 C C . LYS B 1 137 ? -2.631 7.41 20.75 1 93.81 137 LYS B C 1
ATOM 5232 O O . LYS B 1 137 ? -3.525 7.898 20.062 1 93.81 137 LYS B O 1
ATOM 5237 N N . SER B 1 138 ? -2.449 6.137 20.953 1 89.12 138 SER B N 1
ATOM 5238 C CA . SER B 1 138 ? -3.414 5.168 20.438 1 89.12 138 SER B CA 1
ATOM 5239 C C . SER B 1 138 ? -4.582 4.988 21.391 1 89.12 138 SER B C 1
ATOM 5241 O O . SER B 1 138 ? -4.402 4.5 22.516 1 89.12 138 SER B O 1
ATOM 5243 N N . LEU B 1 139 ? -5.688 5.477 20.953 1 86.38 139 LEU B N 1
ATOM 5244 C CA . LEU B 1 139 ? -6.883 5.352 21.781 1 86.38 139 LEU B CA 1
ATOM 5245 C C . LEU B 1 139 ? -7.586 4.02 21.531 1 86.38 139 LEU B C 1
ATOM 5247 O O . LEU B 1 139 ? -8.344 3.887 20.562 1 86.38 139 LEU B O 1
ATOM 5251 N N . LYS B 1 140 ? -7.387 2.984 22.188 1 74.12 140 LYS B N 1
ATOM 5252 C CA . LYS B 1 140 ? -7.875 1.627 21.969 1 74.12 140 LYS B CA 1
ATOM 5253 C C . LYS B 1 140 ? -9.305 1.469 22.469 1 74.12 140 LYS B C 1
ATOM 5255 O O . LYS B 1 140 ? -10.047 0.602 21.984 1 74.12 140 LYS B O 1
ATOM 5260 N N . GLY B 1 141 ? -9.758 2.359 23.328 1 72.5 141 GLY B N 1
ATOM 5261 C CA . GLY B 1 141 ? -11.117 2.273 23.828 1 72.5 141 GLY B CA 1
ATOM 5262 C C . GLY B 1 141 ? -12.039 3.332 23.266 1 72.5 141 GLY B C 1
ATOM 5263 O O . GLY B 1 141 ? -12.25 3.387 22.047 1 72.5 141 GLY B O 1
ATOM 5264 N N . THR B 1 142 ? -12.531 4.09 24.078 1 73.88 142 THR B N 1
ATOM 5265 C CA . THR B 1 142 ? -13.422 5.164 23.656 1 73.88 142 THR B CA 1
ATOM 5266 C C . THR B 1 142 ? -12.625 6.402 23.266 1 73.88 142 THR B C 1
ATOM 5268 O O . THR B 1 142 ? -11.469 6.559 23.656 1 73.88 142 THR B O 1
ATOM 5271 N N . THR B 1 143 ? -13.203 7.074 22.375 1 79.44 143 THR B N 1
ATOM 5272 C CA . THR B 1 143 ? -12.586 8.32 21.938 1 79.44 143 THR B CA 1
ATOM 5273 C C . THR B 1 143 ? -13.398 9.523 22.422 1 79.44 143 THR B C 1
ATOM 5275 O O . THR B 1 143 ? -13.688 10.43 21.625 1 79.44 143 THR B O 1
ATOM 5278 N N . THR B 1 144 ? -13.664 9.43 23.672 1 82.88 144 THR B N 1
ATOM 5279 C CA . THR B 1 144 ? -14.469 10.508 24.234 1 82.88 144 THR B CA 1
ATOM 5280 C C . THR B 1 144 ? -13.609 11.734 24.547 1 82.88 144 THR B C 1
ATOM 5282 O O . THR B 1 144 ? -12.375 11.641 24.531 1 82.88 144 THR B O 1
ATOM 5285 N N . GLY B 1 145 ? -14.289 12.828 24.766 1 87 145 GLY B N 1
ATOM 5286 C CA . GLY B 1 145 ? -13.57 14.023 25.172 1 87 145 GLY B CA 1
ATOM 5287 C C . GLY B 1 145 ? -12.734 13.828 26.422 1 87 145 GLY B C 1
ATOM 5288 O O . GLY B 1 145 ? -11.625 14.359 26.516 1 87 145 GLY B O 1
ATOM 5289 N N . GLU B 1 146 ? -13.234 13.008 27.266 1 88 146 GLU B N 1
ATOM 5290 C CA . GLU B 1 146 ? -12.508 12.711 28.484 1 88 146 GLU B CA 1
ATOM 5291 C C . GLU B 1 146 ? -11.234 11.922 28.203 1 88 146 GLU B C 1
ATOM 5293 O O . GLU B 1 146 ? -10.188 12.188 28.797 1 88 146 GLU B O 1
ATOM 5298 N N . ASP B 1 147 ? -11.375 10.984 27.375 1 89.06 147 ASP B N 1
ATOM 5299 C CA . ASP B 1 147 ? -10.203 10.188 27.016 1 89.06 147 ASP B CA 1
ATOM 5300 C C . ASP B 1 147 ? -9.109 11.062 26.406 1 89.06 147 ASP B C 1
ATOM 5302 O O . ASP B 1 147 ? -7.934 10.914 26.75 1 89.06 147 ASP B O 1
ATOM 5306 N N . ILE B 1 148 ? -9.539 11.922 25.547 1 92.19 148 ILE B N 1
ATOM 5307 C CA . ILE B 1 148 ? -8.594 12.805 24.875 1 92.19 148 ILE B CA 1
ATOM 5308 C C . ILE B 1 148 ? -7.973 13.758 25.891 1 92.19 148 ILE B C 1
ATOM 5310 O O . ILE B 1 148 ? -6.766 14.008 25.859 1 92.19 148 ILE B O 1
ATOM 5314 N N . PHE B 1 149 ? -8.812 14.273 26.781 1 92.94 149 PHE B N 1
ATOM 5315 C CA . PHE B 1 149 ? -8.352 15.188 27.828 1 92.94 149 PHE B CA 1
ATOM 5316 C C . PHE B 1 149 ? -7.27 14.539 28.688 1 92.94 149 PHE B C 1
ATOM 5318 O O . PHE B 1 149 ? -6.242 15.156 28.969 1 92.94 149 PHE B O 1
ATOM 5325 N N . VAL B 1 150 ? -7.473 13.312 29.016 1 92.12 150 VAL B N 1
ATOM 5326 C CA . VAL B 1 150 ? -6.527 12.586 29.844 1 92.12 150 VAL B CA 1
ATOM 5327 C C . VAL B 1 150 ? -5.195 12.438 29.109 1 92.12 150 VAL B C 1
ATOM 5329 O O . VAL B 1 150 ? -4.129 12.602 29.719 1 92.12 150 VAL B O 1
ATOM 5332 N N . GLN B 1 151 ? -5.285 12.172 27.891 1 93.25 151 GLN B N 1
ATOM 5333 C CA . GLN B 1 151 ? -4.07 11.992 27.094 1 93.25 151 GLN B CA 1
ATOM 5334 C C . GLN B 1 151 ? -3.316 13.312 26.953 1 93.25 151 GLN B C 1
ATOM 5336 O O . GLN B 1 151 ? -2.084 13.336 26.938 1 93.25 151 GLN B O 1
ATOM 5341 N N . VAL B 1 152 ? -4.027 14.375 26.781 1 94 152 VAL B N 1
ATOM 5342 C CA . VAL B 1 152 ? -3.414 15.695 26.672 1 94 152 VAL B CA 1
ATOM 5343 C C . VAL B 1 152 ? -2.707 16.047 27.984 1 94 152 VAL B C 1
ATOM 5345 O O . VAL B 1 152 ? -1.564 16.5 27.969 1 94 152 VAL B O 1
ATOM 5348 N N . CYS B 1 153 ? -3.365 15.766 29.078 1 93.19 153 CYS B N 1
ATOM 5349 C CA . CYS B 1 153 ? -2.775 16.047 30.375 1 93.19 153 CYS B CA 1
ATOM 5350 C C . CYS B 1 153 ? -1.517 15.219 30.594 1 93.19 153 CYS B C 1
ATOM 5352 O O . CYS B 1 153 ? -0.508 15.727 31.094 1 93.19 153 CYS B O 1
ATOM 5354 N N . LYS B 1 154 ? -1.677 14.008 30.234 1 94.31 154 LYS B N 1
ATOM 5355 C CA . LYS B 1 154 ? -0.522 13.125 30.375 1 94.31 154 LYS B CA 1
ATOM 5356 C C . LYS B 1 154 ? 0.653 13.625 29.531 1 94.31 154 LYS B C 1
ATOM 5358 O O . LYS B 1 154 ? 1.801 13.586 29.984 1 94.31 154 LYS B O 1
ATOM 5363 N N . THR B 1 155 ? 0.368 14.039 28.359 1 95.44 155 THR B N 1
ATOM 5364 C CA . THR B 1 155 ? 1.398 14.539 27.469 1 95.44 155 THR B CA 1
ATOM 5365 C C . THR B 1 155 ? 2.059 15.789 28.031 1 95.44 155 THR B C 1
ATOM 5367 O O . THR B 1 155 ? 3.283 15.93 27.984 1 95.44 155 THR B O 1
ATOM 5370 N N . MET B 1 156 ? 1.284 16.688 28.578 1 95.19 156 MET B N 1
ATOM 5371 C CA . MET B 1 156 ? 1.814 17.906 29.188 1 95.19 156 MET B CA 1
ATOM 5372 C C . MET B 1 156 ? 2.664 17.578 30.406 1 95.19 156 MET B C 1
ATOM 5374 O O . MET B 1 156 ? 3.703 18.203 30.641 1 95.19 156 MET B O 1
ATOM 5378 N N . GLU B 1 157 ? 2.229 16.578 31.094 1 94.81 157 GLU B N 1
ATOM 5379 C CA . GLU B 1 157 ? 2.986 16.156 32.281 1 94.81 157 GLU B CA 1
ATOM 5380 C C . GLU B 1 157 ? 4.332 15.555 31.875 1 94.81 157 GLU B C 1
ATOM 5382 O O . GLU B 1 157 ? 5.355 15.852 32.5 1 94.81 157 GLU B O 1
ATOM 5387 N N . GLU B 1 158 ? 4.266 14.75 30.906 1 95.06 158 GLU B N 1
ATOM 5388 C CA . GLU B 1 158 ? 5.48 14.094 30.438 1 95.06 158 GLU B CA 1
ATOM 5389 C C . GLU B 1 158 ? 6.5 15.109 29.938 1 95.06 158 GLU B C 1
ATOM 5391 O O . GLU B 1 158 ? 7.711 14.898 30.062 1 95.06 158 GLU B O 1
ATOM 5396 N N . LEU B 1 159 ? 6.055 16.203 29.344 1 96.06 159 LEU B N 1
ATOM 5397 C CA . LEU B 1 159 ? 6.934 17.234 28.797 1 96.06 159 LEU B CA 1
ATOM 5398 C C . LEU B 1 159 ? 7.172 18.344 29.828 1 96.06 159 LEU B C 1
ATOM 5400 O O . LEU B 1 159 ? 7.816 19.344 29.516 1 96.06 159 LEU B O 1
ATOM 5404 N N . ASP B 1 160 ? 6.621 18.219 31.016 1 94.88 160 ASP B N 1
ATOM 5405 C CA . ASP B 1 160 ? 6.766 19.188 32.094 1 94.88 160 ASP B CA 1
ATOM 5406 C C . ASP B 1 160 ? 6.293 20.578 31.688 1 94.88 160 ASP B C 1
ATOM 5408 O O . ASP B 1 160 ? 7.016 21.562 31.844 1 94.88 160 ASP B O 1
ATOM 5412 N N . LEU B 1 161 ? 5.133 20.578 31.062 1 95.75 161 LEU B N 1
ATOM 5413 C CA . LEU B 1 161 ? 4.539 21.828 30.625 1 95.75 161 LEU B CA 1
ATOM 5414 C C . LEU B 1 161 ? 3.514 22.344 31.625 1 95.75 161 LEU B C 1
ATOM 5416 O O . LEU B 1 161 ? 2.775 21.547 32.219 1 95.75 161 LEU B O 1
ATOM 5420 N N . HIS B 1 162 ? 3.541 23.594 31.797 1 93.44 162 HIS B N 1
ATOM 5421 C CA . HIS B 1 162 ? 2.582 24.203 32.719 1 93.44 162 HIS B CA 1
ATOM 5422 C C . HIS B 1 162 ? 1.377 24.75 31.969 1 93.44 162 HIS B C 1
ATOM 5424 O O . HIS B 1 162 ? 1.532 25.438 30.938 1 93.44 162 HIS B O 1
ATOM 5430 N N . LEU B 1 163 ? 0.254 24.594 32.5 1 92 163 LEU B N 1
ATOM 5431 C CA . LEU B 1 163 ? -1.007 24.984 31.891 1 92 163 LEU B CA 1
ATOM 5432 C C . LEU B 1 163 ? -1.062 26.5 31.688 1 92 163 LEU B C 1
ATOM 5434 O O . LEU B 1 163 ? -1.7 26.984 30.75 1 92 163 LEU B O 1
ATOM 5438 N N . SER B 1 164 ? -0.415 27.219 32.531 1 92.31 164 SER B N 1
ATOM 5439 C CA . SER B 1 164 ? -0.458 28.688 32.5 1 92.31 164 SER B CA 1
ATOM 5440 C C . SER B 1 164 ? 0.209 29.219 31.219 1 92.31 164 SER B C 1
ATOM 5442 O O . SER B 1 164 ? -0.039 30.359 30.812 1 92.31 164 SER B O 1
ATOM 5444 N N . LYS B 1 165 ? 1.065 28.406 30.625 1 95.25 165 LYS B N 1
ATOM 5445 C CA . LYS B 1 165 ? 1.813 28.828 29.453 1 95.25 165 LYS B CA 1
ATOM 5446 C C . LYS B 1 165 ? 1.104 28.422 28.156 1 95.25 165 LYS B C 1
ATOM 5448 O O . LYS B 1 165 ? 1.576 28.719 27.062 1 95.25 165 LYS B O 1
ATOM 5453 N N . LEU B 1 166 ? -0.032 27.688 28.312 1 96.56 166 LEU B N 1
ATOM 5454 C CA . LEU B 1 166 ? -0.782 27.234 27.141 1 96.56 166 LEU B CA 1
ATOM 5455 C C . LEU B 1 166 ? -1.529 28.391 26.484 1 96.56 166 LEU B C 1
ATOM 5457 O O . LEU B 1 166 ? -2.461 28.953 27.078 1 96.56 166 LEU B O 1
ATOM 5461 N N . ALA B 1 167 ? -1.111 28.719 25.312 1 95.25 167 ALA B N 1
ATOM 5462 C CA . ALA B 1 167 ? -1.654 29.891 24.641 1 95.25 167 ALA B CA 1
ATOM 5463 C C . ALA B 1 167 ? -2.918 29.531 23.859 1 95.25 167 ALA B C 1
ATOM 5465 O O . ALA B 1 167 ? -3.85 30.344 23.781 1 95.25 167 ALA B O 1
ATOM 5466 N N . SER B 1 168 ? -2.844 28.375 23.281 1 94.75 168 SER B N 1
ATOM 5467 C CA . SER B 1 168 ? -3.992 28.062 22.438 1 94.75 168 SER B CA 1
ATOM 5468 C C . SER B 1 168 ? -4.109 26.562 22.203 1 94.75 168 SER B C 1
ATOM 5470 O O . SER B 1 168 ? -3.141 25.812 22.406 1 94.75 168 SER B O 1
ATOM 5472 N N . ILE B 1 169 ? -5.344 26.188 21.844 1 93 169 ILE B N 1
ATOM 5473 C CA . ILE B 1 169 ? -5.637 24.812 21.453 1 93 169 ILE B CA 1
ATOM 5474 C C . ILE B 1 169 ? -6.359 24.812 20.109 1 93 169 ILE B C 1
ATOM 5476 O O . ILE B 1 169 ? -7.344 25.516 19.922 1 93 169 ILE B O 1
ATOM 5480 N N . THR B 1 170 ? -5.785 24.094 19.234 1 92.06 170 THR B N 1
ATOM 5481 C CA . THR B 1 170 ? -6.379 23.969 17.906 1 92.06 170 THR B CA 1
ATOM 5482 C C . THR B 1 170 ? -6.859 22.547 17.656 1 92.06 170 THR B C 1
ATOM 5484 O O . THR B 1 170 ? -6.105 21.594 17.844 1 92.06 170 THR B O 1
ATOM 5487 N N . THR B 1 171 ? -8.086 22.375 17.266 1 90.31 171 THR B N 1
ATOM 5488 C CA . THR B 1 171 ? -8.672 21.047 17.062 1 90.31 171 THR B CA 1
ATOM 5489 C C . THR B 1 171 ? -9.391 20.969 15.727 1 90.31 171 THR B C 1
ATOM 5491 O O . THR B 1 171 ? -9.531 21.969 15.023 1 90.31 171 THR B O 1
ATOM 5494 N N . ASP B 1 172 ? -9.805 19.797 15.336 1 79.88 172 ASP B N 1
ATOM 5495 C CA . ASP B 1 172 ? -10.492 19.594 14.07 1 79.88 172 ASP B CA 1
ATOM 5496 C C . ASP B 1 172 ? -11.977 19.906 14.188 1 79.88 172 ASP B C 1
ATOM 5498 O O . ASP B 1 172 ? -12.703 19.922 13.188 1 79.88 172 ASP B O 1
ATOM 5502 N N . GLY B 1 173 ? -12.469 20.188 15.344 1 73.75 173 GLY B N 1
ATOM 5503 C CA . GLY B 1 173 ? -13.859 20.594 15.531 1 73.75 173 GLY B CA 1
ATOM 5504 C C . GLY B 1 173 ? -14.789 19.438 15.812 1 73.75 173 GLY B C 1
ATOM 5505 O O . GLY B 1 173 ? -16 19.625 15.953 1 73.75 173 GLY B O 1
ATOM 5506 N N . ALA B 1 174 ? -14.273 18.219 15.883 1 75.75 174 ALA B N 1
ATOM 5507 C CA . ALA B 1 174 ? -15.102 17.062 16.219 1 75.75 174 ALA B CA 1
ATOM 5508 C C . ALA B 1 174 ? -15.766 17.234 17.578 1 75.75 174 ALA B C 1
ATOM 5510 O O . ALA B 1 174 ? -15.219 17.922 18.453 1 75.75 174 ALA B O 1
ATOM 5511 N N . PRO B 1 175 ? -16.922 16.703 17.688 1 75 175 PRO B N 1
ATOM 5512 C CA . PRO B 1 175 ? -17.641 16.875 18.953 1 75 175 PRO B CA 1
ATOM 5513 C C . PRO B 1 175 ? -16.812 16.438 20.156 1 75 175 PRO B C 1
ATOM 5515 O O . PRO B 1 175 ? -16.891 17.078 21.219 1 75 175 PRO B O 1
ATOM 5518 N N . SER B 1 176 ? -16.141 15.43 20.016 1 76.75 176 SER B N 1
ATOM 5519 C CA . SER B 1 176 ? -15.305 14.945 21.109 1 76.75 176 SER B CA 1
ATOM 5520 C C . SER B 1 176 ? -14.258 15.984 21.516 1 76.75 176 SER B C 1
ATOM 5522 O O . SER B 1 176 ? -13.773 15.977 22.641 1 76.75 176 SER B O 1
ATOM 5524 N N . MET B 1 177 ? -14.016 16.844 20.625 1 81.75 177 MET B N 1
ATOM 5525 C CA . MET B 1 177 ? -12.977 17.859 20.859 1 81.75 177 MET B CA 1
ATOM 5526 C C . MET B 1 177 ? -13.594 19.156 21.375 1 81.75 177 MET B C 1
ATOM 5528 O O . MET B 1 177 ? -13.109 19.75 22.328 1 81.75 177 MET B O 1
ATOM 5532 N N . VAL B 1 178 ? -14.672 19.578 20.734 1 72 178 VAL B N 1
ATOM 5533 C CA . VAL B 1 178 ? -15.133 20.938 20.953 1 72 178 VAL B CA 1
ATOM 5534 C C . VAL B 1 178 ? -16.344 20.938 21.875 1 72 178 VAL B C 1
ATOM 5536 O O . VAL B 1 178 ? -16.781 22 22.344 1 72 178 VAL B O 1
ATOM 5539 N N . GLY B 1 179 ? -16.812 19.781 22.312 1 70.31 179 GLY B N 1
ATOM 5540 C CA . GLY B 1 179 ? -17.969 19.75 23.188 1 70.31 179 GLY B CA 1
ATOM 5541 C C . GLY B 1 179 ? -17.797 20.594 24.438 1 70.31 179 GLY B C 1
ATOM 5542 O O . GLY B 1 179 ? -16.719 20.609 25.031 1 70.31 179 GLY B O 1
ATOM 5543 N N . THR B 1 180 ? -18.766 21.406 24.766 1 74.38 180 THR B N 1
ATOM 5544 C CA . THR B 1 180 ? -18.68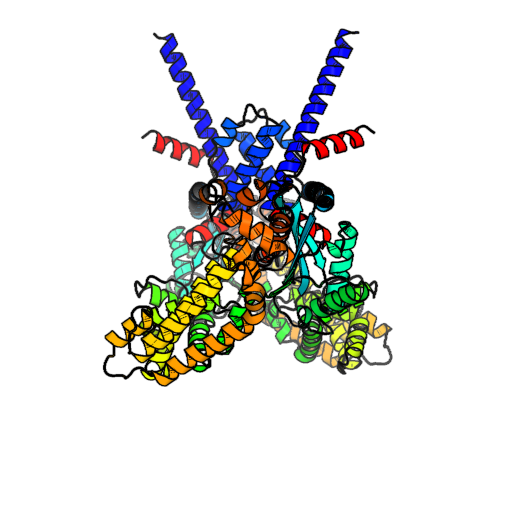8 22.422 25.812 1 74.38 180 THR B CA 1
ATOM 5545 C C . THR B 1 180 ? -18.469 21.797 27.188 1 74.38 180 THR B C 1
ATOM 5547 O O . THR B 1 180 ? -17.781 22.359 28.031 1 74.38 180 THR B O 1
ATOM 5550 N N . THR B 1 181 ? -19.062 20.625 27.344 1 73.94 181 THR B N 1
ATOM 5551 C CA . THR B 1 181 ? -18.953 20.031 28.672 1 73.94 181 THR B CA 1
ATOM 5552 C C . THR B 1 181 ? -18.156 18.734 28.625 1 73.94 181 THR B C 1
ATOM 5554 O O . THR B 1 181 ? -17.266 18.516 29.453 1 73.94 181 THR B O 1
ATOM 5557 N N . ARG B 1 182 ? -18.5 17.969 27.656 1 76.31 182 ARG B N 1
ATOM 5558 C CA . ARG B 1 182 ? -17.938 16.609 27.641 1 76.31 182 ARG B CA 1
ATOM 5559 C C . ARG B 1 182 ? -16.781 16.516 26.656 1 76.31 182 ARG B C 1
ATOM 5561 O O . ARG B 1 182 ? -16.062 15.508 26.625 1 76.31 182 ARG B O 1
ATOM 5568 N N . GLY B 1 183 ? -16.562 17.625 25.984 1 84.25 183 GLY B N 1
ATOM 5569 C CA . GLY B 1 183 ? -15.469 17.625 25.016 1 84.25 183 GLY B CA 1
ATOM 5570 C C . GLY B 1 183 ? -14.133 18.016 25.625 1 84.25 183 GLY B C 1
ATOM 5571 O O . GLY B 1 183 ? -14.07 18.406 26.797 1 84.25 183 GLY B O 1
ATOM 5572 N N . LEU B 1 184 ? -13.07 17.844 24.859 1 88 184 LEU B N 1
ATOM 5573 C CA . LEU B 1 184 ? -11.719 18.172 25.297 1 88 184 LEU B CA 1
ATOM 5574 C C . LEU B 1 184 ? -11.633 19.625 25.734 1 88 184 LEU B C 1
ATOM 5576 O O . LEU B 1 184 ? -11.148 19.922 26.828 1 88 184 LEU B O 1
ATOM 5580 N N . VAL B 1 185 ? -12.102 20.578 24.906 1 87.12 185 VAL B N 1
ATOM 5581 C CA . VAL B 1 185 ? -12.016 22 25.156 1 87.12 185 VAL B CA 1
ATOM 5582 C C . VAL B 1 185 ? -12.82 22.359 26.406 1 87.12 185 VAL B C 1
ATOM 5584 O O . VAL B 1 185 ? -12.375 23.172 27.219 1 87.12 185 VAL B O 1
ATOM 5587 N N . GLY B 1 186 ? -13.992 21.75 26.516 1 86.81 186 GLY B N 1
ATOM 5588 C CA . GLY B 1 186 ? -14.805 21.984 27.703 1 86.81 186 GLY B CA 1
ATOM 5589 C C . GLY B 1 186 ? -14.117 21.562 28.984 1 86.81 186 GLY B C 1
ATOM 5590 O O . GLY B 1 186 ? -14.141 22.297 29.984 1 86.81 186 GLY B O 1
ATOM 5591 N N . ARG B 1 187 ? -13.523 20.5 28.969 1 89.44 187 ARG B N 1
ATOM 5592 C CA . ARG B 1 187 ? -12.836 19.969 30.141 1 89.44 187 ARG B CA 1
ATOM 5593 C C . ARG B 1 187 ? -11.609 20.812 30.484 1 89.44 187 ARG B C 1
ATOM 5595 O O . ARG B 1 187 ? -11.312 21.047 31.656 1 89.44 187 ARG B O 1
ATOM 5602 N N . LEU B 1 188 ? -10.953 21.172 29.469 1 89.12 188 LEU B N 1
ATOM 5603 C CA . LEU B 1 188 ? -9.773 22.016 29.672 1 89.12 188 LEU B CA 1
ATOM 5604 C C . LEU B 1 188 ? -10.164 23.359 30.266 1 89.12 188 LEU B C 1
ATOM 5606 O O . LEU B 1 188 ? -9.477 23.875 31.156 1 89.12 188 LEU B O 1
ATOM 5610 N N . ASN B 1 189 ? -11.211 23.891 29.75 1 89.31 189 ASN B N 1
ATOM 5611 C CA . ASN B 1 189 ? -11.695 25.156 30.281 1 89.31 189 ASN B CA 1
ATOM 5612 C C . ASN B 1 189 ? -12.062 25.047 31.766 1 89.31 189 ASN B C 1
ATOM 5614 O O . ASN B 1 189 ? -11.805 25.969 32.531 1 89.31 189 ASN B O 1
ATOM 5618 N N . SER B 1 190 ? -12.688 23.922 32.062 1 89.5 190 SER B N 1
ATOM 5619 C CA . SER B 1 190 ? -13.047 23.688 33.438 1 89.5 190 SER B CA 1
ATOM 5620 C C . SER B 1 190 ? -11.805 23.609 34.312 1 89.5 190 SER B C 1
ATOM 5622 O O . SER B 1 190 ? -11.805 24.109 35.469 1 89.5 190 SER B O 1
ATOM 5624 N N . GLU B 1 191 ? -10.859 22.969 33.844 1 89.25 191 GLU B N 1
ATOM 5625 C CA . GLU B 1 191 ? -9.602 22.859 34.562 1 89.25 191 GLU B CA 1
ATOM 5626 C C . GLU B 1 191 ? -8.961 24.234 34.781 1 89.25 191 GLU B C 1
ATOM 5628 O O . GLU B 1 191 ? -8.391 24.5 35.812 1 89.25 191 GLU B O 1
ATOM 5633 N N . PHE B 1 192 ? -8.992 25.078 33.781 1 91.06 192 PHE B N 1
ATOM 5634 C CA . PHE B 1 192 ? -8.438 26.422 33.875 1 91.06 192 PHE B CA 1
ATOM 5635 C C . PHE B 1 192 ? -9.219 27.266 34.875 1 91.06 192 PHE B C 1
ATOM 5637 O O . PHE B 1 192 ? -8.625 28.016 35.656 1 91.06 192 PHE B O 1
ATOM 5644 N N . GLU B 1 193 ? -10.453 27.094 34.844 1 90.69 193 GLU B N 1
ATOM 5645 C CA . GLU B 1 193 ? -11.305 27.828 35.75 1 90.69 193 GLU B CA 1
ATOM 5646 C C . GLU B 1 193 ? -11.016 27.438 37.219 1 90.69 193 GLU B C 1
ATOM 5648 O O . GLU B 1 193 ? -10.969 28.297 38.094 1 90.69 193 GLU B O 1
ATOM 5653 N N . GLU B 1 194 ? -10.906 26.234 37.375 1 91.12 194 GLU B N 1
ATOM 5654 C CA . GLU B 1 194 ? -10.633 25.719 38.719 1 91.12 194 GLU B CA 1
ATOM 5655 C C . GLU B 1 194 ? -9.297 26.25 39.25 1 91.12 194 GLU B C 1
ATOM 5657 O O . GLU B 1 194 ? -9.148 26.469 40.438 1 91.12 194 GLU B O 1
ATOM 5662 N N . ARG B 1 195 ? -8.438 26.469 38.375 1 92.19 195 ARG B N 1
ATOM 5663 C CA . ARG B 1 195 ? -7.109 26.922 38.75 1 92.19 195 ARG B CA 1
ATOM 5664 C C . ARG B 1 195 ? -7.004 28.438 38.688 1 92.19 195 ARG B C 1
ATOM 5666 O O . ARG B 1 195 ? -5.953 29.016 39 1 92.19 195 ARG B O 1
ATOM 5673 N N . GLY B 1 196 ? -8.008 29.047 38.25 1 90.81 196 GLY B N 1
ATOM 5674 C CA . GLY B 1 196 ? -8.039 30.5 38.188 1 90.81 196 GLY B CA 1
ATOM 5675 C C . GLY B 1 196 ? -7.195 31.047 37.031 1 90.81 196 GLY B C 1
ATOM 5676 O O . GLY B 1 196 ? -6.582 32.125 37.156 1 90.81 196 GLY B O 1
ATOM 5677 N N . LEU B 1 197 ? -7.074 30.281 36 1 91.06 197 LEU B N 1
ATOM 5678 C CA . LEU B 1 197 ? -6.281 30.688 34.844 1 91.06 197 LEU B CA 1
ATOM 5679 C C . LEU B 1 197 ? -7.18 31.109 33.688 1 91.06 197 LEU B C 1
ATOM 5681 O O . LEU B 1 197 ? -8.359 30.734 33.656 1 91.06 197 LEU B O 1
ATOM 5685 N N . THR B 1 198 ? -6.648 31.953 32.875 1 87.19 198 THR B N 1
ATOM 5686 C CA . THR B 1 198 ? -7.363 32.344 31.672 1 87.19 198 THR B CA 1
ATOM 5687 C C . THR B 1 198 ? -7.34 31.203 30.641 1 87.19 198 THR B C 1
ATOM 5689 O O . THR B 1 198 ? -6.281 30.656 30.344 1 87.19 198 THR B O 1
ATOM 5692 N N . PRO B 1 199 ? -8.477 30.859 30.172 1 88.56 199 PRO B N 1
ATOM 5693 C CA . PRO B 1 199 ? -8.516 29.766 29.188 1 88.56 199 PRO B CA 1
ATOM 5694 C C . PRO B 1 199 ? -7.762 30.109 27.906 1 88.56 199 PRO B C 1
ATOM 5696 O O . PRO B 1 199 ? -7.703 31.281 27.516 1 88.56 199 PRO B O 1
ATOM 5699 N N . PRO B 1 200 ? -7.172 29.125 27.359 1 90.5 200 PRO B N 1
ATOM 5700 C CA . PRO B 1 200 ? -6.445 29.344 26.109 1 90.5 200 PRO B CA 1
ATOM 5701 C C . PRO B 1 200 ? -7.371 29.672 24.938 1 90.5 200 PRO B C 1
ATOM 5703 O O . PRO B 1 200 ? -8.57 29.406 25 1 90.5 200 PRO B O 1
ATOM 5706 N N . LEU B 1 201 ? -6.77 30.297 23.969 1 89.25 201 LEU B N 1
ATOM 5707 C CA . LEU B 1 201 ? -7.504 30.578 22.734 1 89.25 201 LEU B CA 1
ATOM 5708 C C . LEU B 1 201 ? -7.902 29.297 22.031 1 89.25 201 LEU B C 1
ATOM 5710 O O . LEU B 1 201 ? -7.078 28.375 21.891 1 89.25 201 LEU B O 1
ATOM 5714 N N . GLN B 1 202 ? -9.133 29.172 21.703 1 88.19 202 GLN B N 1
ATOM 5715 C CA . GLN B 1 202 ? -9.609 27.984 20.984 1 88.19 202 GLN B CA 1
ATOM 5716 C C . GLN B 1 202 ? -9.711 28.266 19.484 1 88.19 202 GLN B C 1
ATOM 5718 O O . GLN B 1 202 ? -10.352 29.234 19.062 1 88.19 202 GLN B O 1
ATOM 5723 N N . VAL B 1 203 ? -9.023 27.469 18.812 1 87 203 VAL B N 1
ATOM 5724 C CA . VAL B 1 203 ? -9.062 27.625 17.359 1 87 203 VAL B CA 1
ATOM 5725 C C . VAL B 1 203 ? -9.625 26.359 16.719 1 87 203 VAL B C 1
ATOM 5727 O O . VAL B 1 203 ? -9.133 25.25 16.984 1 87 203 VAL B O 1
ATOM 5730 N N . HIS B 1 204 ? -10.648 26.516 15.984 1 83.44 204 HIS B N 1
ATOM 5731 C CA . HIS B 1 204 ? -11.172 25.422 15.172 1 83.44 204 HIS B CA 1
ATOM 5732 C C . HIS B 1 204 ? -10.555 25.422 13.781 1 83.44 204 HIS B C 1
ATOM 5734 O O . HIS B 1 204 ? -10.562 26.453 13.094 1 83.44 204 HIS B O 1
ATOM 5740 N N . CYS B 1 205 ? -10.023 24.266 13.453 1 82.81 205 CYS B N 1
ATOM 5741 C CA . CYS B 1 205 ? -9.305 24.172 12.188 1 82.81 205 CYS B CA 1
ATOM 5742 C C . CYS B 1 205 ? -10.203 24.547 11.023 1 82.81 205 CYS B C 1
ATOM 5744 O O . CYS B 1 205 ? -11.227 23.906 10.781 1 82.81 205 CYS B O 1
ATOM 5746 N N . PRO B 1 206 ? -9.805 25.531 10.398 1 75.88 206 PRO B N 1
ATOM 5747 C CA . PRO B 1 206 ? -10.633 26 9.281 1 75.88 206 PRO B CA 1
ATOM 5748 C C . PRO B 1 206 ? -10.695 25 8.133 1 75.88 206 PRO B C 1
ATOM 5750 O O . PRO B 1 206 ? -11.641 25.016 7.34 1 75.88 206 PRO B O 1
ATOM 5753 N N . ILE B 1 207 ? -9.688 24.156 8.055 1 72.56 207 ILE B N 1
ATOM 5754 C CA . ILE B 1 207 ? -9.625 23.188 6.969 1 72.56 207 ILE B CA 1
ATOM 5755 C C . ILE B 1 207 ? -10.789 22.203 7.09 1 72.56 207 ILE B C 1
ATOM 5757 O O . ILE B 1 207 ? -11.359 21.781 6.082 1 72.56 207 ILE B O 1
ATOM 5761 N N . HIS B 1 208 ? -11.125 21.859 8.266 1 69.88 208 HIS B N 1
ATOM 5762 C CA . HIS B 1 208 ? -12.172 20.859 8.484 1 69.88 208 HIS B CA 1
ATOM 5763 C C . HIS B 1 208 ? -13.555 21.5 8.406 1 69.88 208 HIS B C 1
ATOM 5765 O O . HIS B 1 208 ? -14.562 20.781 8.273 1 69.88 208 HIS B O 1
ATOM 5771 N N . GLN B 1 209 ? -13.539 22.719 8.461 1 62.34 209 GLN B N 1
ATOM 5772 C CA . GLN B 1 209 ? -14.828 23.406 8.43 1 62.34 209 GLN B CA 1
ATOM 5773 C C . GLN B 1 209 ? -15.352 23.516 7.004 1 62.34 209 GLN B C 1
ATOM 5775 O O . GLN B 1 209 ? -16.547 23.672 6.789 1 62.34 209 GLN B O 1
ATOM 5780 N N . GLN B 1 210 ? -14.43 23.328 6.195 1 58 210 GLN B N 1
ATOM 5781 C CA . GLN B 1 210 ? -14.797 23.484 4.793 1 58 210 GLN B CA 1
ATOM 5782 C C . GLN B 1 210 ? -15.664 22.312 4.316 1 58 210 GLN B C 1
ATOM 5784 O O . GLN B 1 210 ? -16.562 22.516 3.494 1 58 210 GLN B O 1
ATOM 5789 N N . ALA B 1 211 ? -15.422 21.078 4.824 1 54.72 211 ALA B N 1
ATOM 5790 C CA . ALA B 1 211 ? -16.234 19.938 4.434 1 54.72 211 ALA B CA 1
ATOM 5791 C C . ALA B 1 211 ? -17.703 20.156 4.793 1 54.72 211 ALA B C 1
ATOM 5793 O O . ALA B 1 211 ? -18.594 19.672 4.102 1 54.72 211 ALA B O 1
ATOM 5794 N N . LEU B 1 212 ? -17.891 21.047 5.812 1 56.38 212 LEU B N 1
ATOM 5795 C CA . LEU B 1 212 ? -19.234 21.281 6.316 1 56.38 212 LEU B CA 1
ATOM 5796 C C . LEU B 1 212 ? -19.969 22.281 5.434 1 56.38 212 LEU B C 1
ATOM 5798 O O . LEU B 1 212 ? -21.203 22.219 5.309 1 56.38 212 LEU B O 1
ATOM 5802 N N . TYR B 1 213 ? -19.156 23.031 4.664 1 59.09 213 TYR B N 1
ATOM 5803 C CA . TYR B 1 213 ? -19.766 24.031 3.787 1 59.09 213 TYR B CA 1
ATOM 5804 C C . TYR B 1 213 ? -20.516 23.359 2.635 1 59.09 213 TYR B C 1
ATOM 5806 O O . TYR B 1 213 ? -21.547 23.859 2.188 1 59.09 213 TYR B O 1
ATOM 5814 N N . CYS B 1 214 ? -20.047 22.203 2.41 1 55.34 214 CYS B N 1
ATOM 5815 C CA . CYS B 1 214 ? -20.609 21.516 1.251 1 55.34 214 CYS B CA 1
ATOM 5816 C C . CYS B 1 214 ? -22 20.969 1.563 1 55.34 214 CYS B C 1
ATOM 5818 O O . CYS B 1 214 ? -22.844 20.844 0.668 1 55.34 214 CYS B O 1
ATOM 5820 N N . LYS B 1 215 ? -22.172 20.844 2.859 1 57.66 215 LYS B N 1
ATOM 5821 C CA . LYS B 1 215 ? -23.469 20.297 3.244 1 57.66 215 LYS B CA 1
ATOM 5822 C C . LYS B 1 215 ? -24.578 21.344 3.107 1 57.66 215 LYS B C 1
ATOM 5824 O O . LYS B 1 215 ? -25.734 21 2.9 1 57.66 215 LYS B O 1
ATOM 5829 N N . VAL B 1 216 ? -24.062 22.531 3.203 1 59.62 216 VAL B N 1
ATOM 5830 C CA . VAL B 1 216 ? -25.062 23.594 3.174 1 59.62 216 VAL B CA 1
ATOM 5831 C C . VAL B 1 216 ? -25.562 23.797 1.743 1 59.62 216 VAL B C 1
ATOM 5833 O O . VAL B 1 216 ? -26.703 24.172 1.528 1 59.62 216 VAL B O 1
ATOM 5836 N N . LEU B 1 217 ? -24.656 23.469 0.843 1 59.88 217 LEU B N 1
ATOM 5837 C CA . LEU B 1 217 ? -25.078 23.703 -0.533 1 59.88 217 LEU B CA 1
ATOM 5838 C C . LEU B 1 217 ? -26 22.594 -1.017 1 59.88 217 LEU B C 1
ATOM 5840 O O . LEU B 1 217 ? -25.734 21.406 -0.804 1 59.88 217 LEU B O 1
ATOM 5844 N N . LYS B 1 218 ? -27.312 22.703 -0.789 1 57.75 218 LYS B N 1
ATOM 5845 C CA . LYS B 1 218 ? -28.375 21.797 -1.201 1 57.75 218 LYS B CA 1
ATOM 5846 C C . LYS B 1 218 ? -28.062 21.156 -2.545 1 57.75 218 LYS B C 1
ATOM 5848 O O . LYS B 1 218 ? -28.969 20.859 -3.33 1 57.75 218 LYS B O 1
ATOM 5853 N N . TRP B 1 219 ? -26.891 21.016 -2.799 1 69 219 TRP B N 1
ATOM 5854 C CA . TRP B 1 219 ? -26.641 20.641 -4.188 1 69 219 TRP B CA 1
ATOM 5855 C C . TRP B 1 219 ? -26.531 19.141 -4.332 1 69 219 TRP B C 1
ATOM 5857 O O . TRP B 1 219 ? -25.797 18.641 -5.199 1 69 219 TRP B O 1
ATOM 5867 N N . ALA B 1 220 ? -27.281 18.578 -3.344 1 70.31 220 ALA B N 1
ATOM 5868 C CA . ALA B 1 220 ? -27.297 17.125 -3.311 1 70.31 220 ALA B CA 1
ATOM 5869 C C . ALA B 1 220 ? -27.766 16.547 -4.645 1 70.31 220 ALA B C 1
ATOM 5871 O O . ALA B 1 220 ? -27.281 15.508 -5.086 1 70.31 220 ALA B O 1
ATOM 5872 N N . SER B 1 221 ? -28.625 17.391 -5.277 1 77.5 221 SER B N 1
ATOM 5873 C CA . SER B 1 221 ? -29.172 16.891 -6.531 1 77.5 221 SER B CA 1
ATOM 5874 C C . SER B 1 221 ? -28.109 16.812 -7.613 1 77.5 221 SER B C 1
ATOM 5876 O O . SER B 1 221 ? -28.094 15.891 -8.43 1 77.5 221 SER B O 1
ATOM 5878 N N . VAL B 1 222 ? -27.234 17.812 -7.574 1 83 222 VAL B N 1
ATOM 5879 C CA . VAL B 1 222 ? -26.172 17.828 -8.578 1 83 222 VAL B CA 1
ATOM 5880 C C . VAL B 1 222 ? -25.141 16.75 -8.242 1 83 222 VAL B C 1
ATOM 5882 O O . VAL B 1 222 ? -24.734 15.984 -9.117 1 83 222 VAL B O 1
ATOM 5885 N N . ILE B 1 223 ? -24.797 16.688 -6.988 1 77.69 223 ILE B N 1
ATOM 5886 C CA . ILE B 1 223 ? -23.734 15.789 -6.551 1 77.69 223 ILE B CA 1
ATOM 5887 C C . ILE B 1 223 ? -24.172 14.336 -6.73 1 77.69 223 ILE B C 1
ATOM 5889 O O . ILE B 1 223 ? -23.391 13.477 -7.129 1 77.69 223 ILE B O 1
ATOM 5893 N N . LYS B 1 224 ? -25.375 14.109 -6.453 1 77.88 224 LYS B N 1
ATOM 5894 C CA . LYS B 1 224 ? -25.906 12.758 -6.59 1 77.88 224 LYS B CA 1
ATOM 5895 C C . LYS B 1 224 ? -25.797 12.266 -8.031 1 77.88 224 LYS B C 1
ATOM 5897 O O . LYS B 1 224 ? -25.438 11.109 -8.273 1 77.88 224 LYS B O 1
ATOM 5902 N N . VAL B 1 225 ? -26.188 13.133 -8.93 1 85.62 225 VAL B N 1
ATOM 5903 C CA . VAL B 1 225 ? -26.141 12.773 -10.344 1 85.62 225 VAL B CA 1
ATOM 5904 C C . VAL B 1 225 ? -24.688 12.547 -10.766 1 85.62 225 VAL B C 1
ATOM 5906 O O . VAL B 1 225 ? -24.391 11.586 -11.477 1 85.62 225 VAL B O 1
ATOM 5909 N N . VAL B 1 226 ? -23.844 13.422 -10.312 1 81.69 226 VAL B N 1
ATOM 5910 C CA . VAL B 1 226 ? -22.438 13.328 -10.672 1 81.69 226 VAL B CA 1
ATOM 5911 C C . VAL B 1 226 ? -21.844 12.031 -10.117 1 81.69 226 VAL B C 1
ATOM 5913 O O . VAL B 1 226 ? -21.156 11.297 -10.836 1 81.69 226 VAL B O 1
ATOM 5916 N N . VAL B 1 227 ? -22.125 11.773 -8.867 1 75.06 227 VAL B N 1
ATOM 5917 C CA . VAL B 1 227 ? -21.609 10.57 -8.211 1 75.06 227 VAL B CA 1
ATOM 5918 C C . VAL B 1 227 ? -22.156 9.328 -8.914 1 75.06 227 VAL B C 1
ATOM 5920 O O . VAL B 1 227 ? -21.422 8.359 -9.125 1 75.06 227 VAL B O 1
ATOM 5923 N N . HIS B 1 228 ? -23.406 9.383 -9.242 1 78.5 228 HIS B N 1
ATOM 5924 C CA . HIS B 1 228 ? -24.031 8.273 -9.945 1 78.5 228 HIS B CA 1
ATOM 5925 C C . HIS B 1 228 ? -23.359 7.996 -11.273 1 78.5 228 HIS B C 1
ATOM 5927 O O . HIS B 1 228 ? -23.047 6.848 -11.602 1 78.5 228 HIS B O 1
ATOM 5933 N N . CYS B 1 229 ? -23.156 9.023 -12 1 81.19 229 CYS B N 1
ATOM 5934 C CA . CYS B 1 229 ? -22.531 8.883 -13.305 1 81.19 229 CYS B CA 1
ATOM 5935 C C . CYS B 1 229 ? -21.109 8.352 -13.172 1 81.19 229 CYS B C 1
ATOM 5937 O O . CYS B 1 229 ? -20.719 7.43 -13.891 1 81.19 229 CYS B O 1
ATOM 5939 N N . VAL B 1 230 ? -20.406 8.828 -12.211 1 74.06 230 VAL B N 1
ATOM 5940 C CA . VAL B 1 230 ? -19 8.453 -12.008 1 74.06 230 VAL B CA 1
ATOM 5941 C C . VAL B 1 230 ? -18.922 7.004 -11.531 1 74.06 230 VAL B C 1
ATOM 5943 O O . VAL B 1 230 ? -18.094 6.23 -12.008 1 74.06 230 VAL B O 1
ATOM 5946 N N . ASN B 1 231 ? -19.766 6.703 -10.586 1 68.44 231 ASN B N 1
ATOM 5947 C CA . ASN B 1 231 ? -19.797 5.34 -10.07 1 68.44 231 ASN B CA 1
ATOM 5948 C C . ASN B 1 231 ? -20.172 4.336 -11.156 1 68.44 231 ASN B C 1
ATOM 5950 O O . ASN B 1 231 ? -19.656 3.225 -11.195 1 68.44 231 ASN B O 1
ATOM 5954 N N . TYR B 1 232 ? -21.172 4.684 -11.906 1 75 232 TYR B N 1
ATOM 5955 C CA . TYR B 1 232 ? -21.594 3.82 -13.008 1 75 232 TYR B CA 1
ATOM 5956 C C . TYR B 1 232 ? -20.422 3.521 -13.938 1 75 232 TYR B C 1
ATOM 5958 O O . TYR B 1 232 ? -20.234 2.379 -14.359 1 75 232 TYR B O 1
ATOM 5966 N N . ILE B 1 233 ? -19.703 4.461 -14.203 1 71.31 233 ILE B N 1
ATOM 5967 C CA . ILE B 1 233 ? -18.578 4.332 -15.125 1 71.31 233 ILE B CA 1
ATOM 5968 C C . ILE B 1 233 ? -17.484 3.48 -14.484 1 71.31 233 ILE B C 1
ATOM 5970 O O . ILE B 1 233 ? -16.891 2.615 -15.133 1 71.31 233 ILE B O 1
ATOM 5974 N N . ARG B 1 234 ? -17.297 3.537 -13.117 1 62.97 234 ARG B N 1
ATOM 5975 C CA . ARG B 1 234 ? -16.203 2.887 -12.414 1 62.97 234 ARG B CA 1
ATOM 5976 C C . ARG B 1 234 ? -16.531 1.436 -12.094 1 62.97 234 ARG B C 1
ATOM 5978 O O . ARG B 1 234 ? -15.641 0.588 -12.023 1 62.97 234 ARG B O 1
ATOM 5985 N N . LYS B 1 235 ? -17.703 1.201 -11.477 1 60.53 235 LYS B N 1
ATOM 5986 C CA . LYS B 1 235 ? -18.125 -0.119 -11.031 1 60.53 235 LYS B CA 1
ATOM 5987 C C . LYS B 1 235 ? -17.859 -1.178 -12.094 1 60.53 235 LYS B C 1
ATOM 5989 O O . LYS B 1 235 ? -17.578 -2.332 -11.773 1 60.53 235 LYS B O 1
ATOM 5994 N N . HIS B 1 236 ? -18.078 -0.861 -13.297 1 56.94 236 HIS B N 1
ATOM 5995 C CA . HIS B 1 236 ? -17.875 -1.904 -14.297 1 56.94 236 HIS B CA 1
ATOM 5996 C C . HIS B 1 236 ? -16.516 -1.75 -14.984 1 56.94 236 HIS B C 1
ATOM 5998 O O . HIS B 1 236 ? -16.281 -0.762 -15.68 1 56.94 236 HIS B O 1
ATOM 6004 N N . GLY B 1 237 ? -15.523 -2.41 -14.359 1 54.81 237 GLY B N 1
ATOM 6005 C CA . GLY B 1 237 ? -14.18 -2.395 -14.922 1 54.81 237 GLY B CA 1
ATOM 6006 C C . GLY B 1 237 ? -14.164 -2.229 -16.438 1 54.81 237 GLY B C 1
ATOM 6007 O O . GLY B 1 237 ? -13.383 -1.441 -16.969 1 54.81 237 GLY B O 1
ATOM 6008 N N . LEU B 1 238 ? -15.117 -2.924 -16.938 1 54.31 238 LEU B N 1
ATOM 6009 C CA . LEU B 1 238 ? -15.227 -2.871 -18.391 1 54.31 238 LEU B CA 1
ATOM 6010 C C . LEU B 1 238 ? -15.648 -1.481 -18.859 1 54.31 238 LEU B C 1
ATOM 6012 O O . LEU B 1 238 ? -15.07 -0.936 -19.797 1 54.31 238 LEU B O 1
ATOM 6016 N N . LYS B 1 239 ? -16.641 -0.92 -18.188 1 59 239 LYS B N 1
ATOM 6017 C CA . LYS B 1 239 ? -17.156 0.387 -18.594 1 59 239 LYS B CA 1
ATOM 6018 C C . LYS B 1 239 ? -16.125 1.484 -18.344 1 59 239 LYS B C 1
ATOM 6020 O O . LYS B 1 239 ? -15.984 2.41 -19.141 1 59 239 LYS B O 1
ATOM 6025 N N . HIS B 1 240 ? -15.555 1.219 -17.234 1 59.62 240 HIS B N 1
ATOM 6026 C CA . HIS B 1 240 ? -14.484 2.158 -16.906 1 59.62 240 HIS B CA 1
ATOM 6027 C C . HIS B 1 240 ? -13.398 2.145 -17.984 1 59.62 240 HIS B C 1
ATOM 6029 O O . HIS B 1 240 ? -12.961 3.201 -18.438 1 59.62 240 HIS B O 1
ATOM 6035 N N . ARG B 1 241 ? -13.148 1.002 -18.391 1 59.59 241 ARG B N 1
ATOM 6036 C CA . ARG B 1 241 ? -12.164 0.837 -19.453 1 59.59 241 ARG B CA 1
ATOM 6037 C C . ARG B 1 241 ? -12.664 1.431 -20.766 1 59.59 241 ARG B C 1
ATOM 6039 O O . ARG B 1 241 ? -11.906 2.094 -21.484 1 59.59 241 ARG B O 1
ATOM 6046 N N . GLN B 1 242 ? -13.789 1.107 -20.953 1 56.75 242 GLN B N 1
ATOM 6047 C CA . GLN B 1 242 ? -14.406 1.616 -22.188 1 56.75 242 GLN B CA 1
ATOM 6048 C C . GLN B 1 242 ? -14.477 3.141 -22.172 1 56.75 242 GLN B C 1
ATOM 6050 O O . GLN B 1 242 ? -14.258 3.785 -23.203 1 56.75 242 GLN B O 1
ATOM 6055 N N . PHE B 1 243 ? -14.773 3.6 -20.984 1 60.16 243 PHE B N 1
ATOM 6056 C CA . PHE B 1 243 ? -14.836 5.051 -20.859 1 60.16 243 PHE B CA 1
ATOM 6057 C C . PHE B 1 243 ? -13.453 5.668 -21.031 1 60.16 243 PHE B C 1
ATOM 6059 O O . PHE B 1 243 ? -13.305 6.703 -21.688 1 60.16 243 PHE B O 1
ATOM 6066 N N . GLN B 1 244 ? -12.531 4.914 -20.406 1 59.47 244 GLN B N 1
ATOM 6067 C CA . GLN B 1 244 ? -11.164 5.391 -20.609 1 59.47 244 GLN B CA 1
ATOM 6068 C C . GLN B 1 244 ? -10.781 5.367 -22.078 1 59.47 244 GLN B C 1
ATOM 6070 O O . GLN B 1 244 ? -10.164 6.309 -22.594 1 59.47 244 GLN B O 1
ATOM 6075 N N . ALA B 1 245 ? -11.102 4.184 -22.641 1 52.97 245 ALA B N 1
ATOM 6076 C CA . ALA B 1 245 ? -10.875 4.059 -24.078 1 52.97 245 ALA B CA 1
ATOM 6077 C C . ALA B 1 245 ? -11.656 5.117 -24.859 1 52.97 245 ALA B C 1
ATOM 6079 O O . ALA B 1 245 ? -11.148 5.695 -25.812 1 52.97 245 ALA B O 1
ATOM 6080 N N . PHE B 1 246 ? -12.773 5.281 -24.484 1 48.5 246 PHE B N 1
ATOM 6081 C CA . PHE B 1 246 ? -13.625 6.293 -25.109 1 48.5 246 PHE B CA 1
ATOM 6082 C C . PHE B 1 246 ? -13.016 7.68 -24.953 1 48.5 246 PHE B C 1
ATOM 6084 O O . PHE B 1 246 ? -12.992 8.461 -25.906 1 48.5 246 PHE B O 1
ATOM 6091 N N . LEU B 1 247 ? -12.578 7.883 -23.672 1 52.59 247 LEU B N 1
ATOM 6092 C CA . LEU B 1 247 ? -11.914 9.156 -23.422 1 52.59 247 LEU B CA 1
ATOM 6093 C C . LEU B 1 247 ? -10.641 9.273 -24.25 1 52.59 247 LEU B C 1
ATOM 6095 O O . LEU B 1 247 ? -10.297 10.359 -24.719 1 52.59 247 LEU B O 1
ATOM 6099 N N . SER B 1 248 ? -9.891 8.148 -24.141 1 49.81 248 SER B N 1
ATOM 6100 C CA . SER B 1 248 ? -8.68 8.164 -24.953 1 49.81 248 SER B CA 1
ATOM 6101 C C . SER B 1 248 ? -9.008 8.438 -26.422 1 49.81 248 SER B C 1
ATOM 6103 O O . SER B 1 248 ? -8.211 9.055 -27.141 1 49.81 248 SER B O 1
ATOM 6105 N N . GLU B 1 249 ? -10.031 7.73 -26.859 1 44.41 249 GLU B N 1
ATOM 6106 C CA . GLU B 1 249 ? -10.477 8.008 -28.234 1 44.41 249 GLU B CA 1
ATOM 6107 C C . GLU B 1 249 ? -10.852 9.477 -28.391 1 44.41 249 GLU B C 1
ATOM 6109 O O . GLU B 1 249 ? -10.672 10.055 -29.469 1 44.41 249 GLU B O 1
ATOM 6114 N N . LEU B 1 250 ? -11.57 9.812 -27.25 1 36.88 250 LEU B N 1
ATOM 6115 C CA . LEU B 1 250 ? -11.797 11.258 -27.328 1 36.88 250 LEU B CA 1
ATOM 6116 C C . LEU B 1 250 ? -10.562 12.031 -26.875 1 36.88 250 LEU B C 1
ATOM 6118 O O . LEU B 1 250 ? -9.898 11.648 -25.906 1 36.88 250 LEU B O 1
ATOM 6122 N N . GLU B 1 251 ? -9.508 12.188 -27.562 1 36.5 251 GLU B N 1
ATOM 6123 C CA . GLU B 1 251 ? -8.32 12.984 -27.297 1 36.5 251 GLU B CA 1
ATOM 6124 C C . GLU B 1 251 ? -8.5 13.844 -26.047 1 36.5 251 GLU B C 1
ATOM 6126 O O . GLU B 1 251 ? -7.953 14.945 -25.953 1 36.5 251 GLU B O 1
ATOM 6131 N N . SER B 1 252 ? -9.375 13.391 -25.234 1 35.97 252 SER B N 1
ATOM 6132 C CA . SER B 1 252 ? -9.656 14.328 -24.156 1 35.97 252 SER B CA 1
ATOM 6133 C C . SER B 1 252 ? -8.578 14.281 -23.094 1 35.97 252 SER B C 1
ATOM 6135 O O . SER B 1 252 ? -7.938 13.25 -22.891 1 35.97 252 SER B O 1
ATOM 6137 N N . ALA B 1 253 ? -7.934 15.336 -22.719 1 36.41 253 ALA B N 1
ATOM 6138 C CA . ALA B 1 253 ? -6.855 15.664 -21.781 1 36.41 253 ALA B CA 1
ATOM 6139 C C . ALA B 1 253 ? -6.984 14.867 -20.484 1 36.41 253 ALA B C 1
ATOM 6141 O O . ALA B 1 253 ? -6.012 14.711 -19.75 1 36.41 253 ALA B O 1
ATOM 6142 N N . TYR B 1 254 ? -8.156 14.703 -20 1 36.28 254 TYR B N 1
ATOM 6143 C CA . TYR B 1 254 ? -8.211 14.273 -18.609 1 36.28 254 TYR B CA 1
ATOM 6144 C C . TYR B 1 254 ? -8.32 12.758 -18.5 1 36.28 254 TYR B C 1
ATOM 6146 O O . TYR B 1 254 ? -9.156 12.141 -19.172 1 36.28 254 TYR B O 1
ATOM 6154 N N . GLU B 1 255 ? -7.316 12.078 -18.328 1 40.94 255 GLU B N 1
ATOM 6155 C CA . GLU B 1 255 ? -7.383 10.625 -18.188 1 40.94 255 GLU B CA 1
ATOM 6156 C C . GLU B 1 255 ? -8.508 10.211 -17.234 1 40.94 255 GLU B C 1
ATOM 6158 O O . GLU B 1 255 ? -9.383 11.016 -16.922 1 40.94 255 GLU B O 1
ATOM 6163 N N . ASP B 1 256 ? -8.352 9.555 -16.078 1 43.84 256 ASP B N 1
ATOM 6164 C CA . ASP B 1 256 ? -9.297 8.836 -15.211 1 43.84 256 ASP B CA 1
ATOM 6165 C C . ASP B 1 256 ? -10.016 9.797 -14.266 1 43.84 256 ASP B C 1
ATOM 6167 O O . ASP B 1 256 ? -9.484 10.859 -13.938 1 43.84 256 ASP B O 1
ATOM 6171 N N . VAL B 1 257 ? -11.398 9.805 -14.289 1 44.97 257 VAL B N 1
ATOM 6172 C CA . VAL B 1 257 ? -12.227 10.547 -13.344 1 44.97 257 VAL B CA 1
ATOM 6173 C C . VAL B 1 257 ? -11.789 10.227 -11.914 1 44.97 257 VAL B C 1
ATOM 6175 O O . VAL B 1 257 ? -11.57 9.062 -11.57 1 44.97 257 VAL B O 1
ATOM 6178 N N . LEU B 1 258 ? -11.234 11.117 -11.25 1 43.03 258 LEU B N 1
ATOM 6179 C CA . LEU B 1 258 ? -10.797 11.055 -9.859 1 43.03 258 LEU B CA 1
ATOM 6180 C C . LEU B 1 258 ? -11.906 10.5 -8.969 1 43.03 258 LEU B C 1
ATOM 6182 O O . LEU B 1 258 ? -13.094 10.664 -9.273 1 43.03 258 LEU B O 1
ATOM 6186 N N . TYR B 1 259 ? -11.648 9.484 -8.164 1 42.09 259 TYR B N 1
ATOM 6187 C CA . TYR B 1 259 ? -12.508 8.867 -7.152 1 42.09 259 TYR B CA 1
ATOM 6188 C C . TYR B 1 259 ? -13.156 9.922 -6.27 1 42.09 259 TYR B C 1
ATOM 6190 O O . TYR B 1 259 ? -12.477 10.828 -5.773 1 42.09 259 TYR B O 1
ATOM 6198 N N . TYR B 1 260 ? -14.461 10.281 -6.449 1 40.53 260 TYR B N 1
ATOM 6199 C CA . TYR B 1 260 ? -15.25 11.078 -5.516 1 40.53 260 TYR B CA 1
ATOM 6200 C C . TYR B 1 260 ? -15.289 10.422 -4.141 1 40.53 260 TYR B C 1
ATOM 6202 O O . TYR B 1 260 ? -15.922 9.375 -3.961 1 40.53 260 TYR B O 1
ATOM 6210 N N . THR B 1 261 ? -14.227 10.273 -3.449 1 40.34 261 THR B N 1
ATOM 6211 C CA . THR B 1 261 ? -14.43 9.812 -2.08 1 40.34 261 THR B CA 1
ATOM 6212 C C . THR B 1 261 ? -15.211 10.844 -1.274 1 40.34 261 THR B C 1
ATOM 6214 O O . THR B 1 261 ? -15.008 12.047 -1.437 1 40.34 261 THR B O 1
ATOM 6217 N N . GLU B 1 262 ? -16.406 10.492 -0.842 1 44.16 262 GLU B N 1
ATOM 6218 C CA . GLU B 1 262 ? -17.25 11.336 -0.013 1 44.16 262 GLU B CA 1
ATOM 6219 C C . GLU B 1 262 ? -16.438 12.266 0.872 1 44.16 262 GLU B C 1
ATOM 6221 O O . GLU B 1 262 ? -16.828 13.398 1.134 1 44.16 262 GLU B O 1
ATOM 6226 N N . VAL B 1 263 ? -15.414 11.734 1.464 1 42.31 263 VAL B N 1
ATOM 6227 C CA . VAL B 1 263 ? -14.938 12.5 2.611 1 42.31 263 VAL B CA 1
ATOM 6228 C C . VAL B 1 263 ? -14.031 13.625 2.139 1 42.31 263 VAL B C 1
ATOM 6230 O O . VAL B 1 263 ? -13.852 14.625 2.84 1 42.31 263 VAL B O 1
ATOM 6233 N N . ARG B 1 264 ? -13.32 13.539 0.971 1 51.78 264 ARG B N 1
ATOM 6234 C CA . ARG B 1 264 ? -12.398 14.656 0.852 1 51.78 264 ARG B CA 1
ATOM 6235 C C . ARG B 1 264 ? -12.867 15.648 -0.209 1 51.78 264 ARG B C 1
ATOM 6237 O O . ARG B 1 264 ? -12.961 15.305 -1.389 1 51.78 264 ARG B O 1
ATOM 6244 N N . TRP B 1 265 ? -13.391 16.812 0.19 1 52.41 265 TRP B N 1
ATOM 6245 C CA . TRP B 1 265 ? -13.977 17.906 -0.569 1 52.41 265 TRP B CA 1
ATOM 6246 C C . TRP B 1 265 ? -13.062 18.328 -1.711 1 52.41 265 TRP B C 1
ATOM 6248 O O . TRP B 1 265 ? -13.531 18.641 -2.809 1 52.41 265 TRP B O 1
ATOM 6258 N N . LEU B 1 266 ? -11.789 18.359 -1.395 1 53.56 266 LEU B N 1
ATOM 6259 C CA . LEU B 1 266 ? -10.883 18.812 -2.445 1 53.56 266 LEU B CA 1
ATOM 6260 C C . LEU B 1 266 ? -10.984 17.922 -3.676 1 53.56 266 LEU B C 1
ATOM 6262 O O . LEU B 1 266 ? -10.977 18.422 -4.809 1 53.56 266 LEU B O 1
ATOM 6266 N N . SER B 1 267 ? -11.242 16.812 -3.293 1 60.94 267 SER B N 1
ATOM 6267 C CA . SER B 1 267 ? -11.367 15.867 -4.398 1 60.94 267 SER B CA 1
ATOM 6268 C C . SER B 1 267 ? -12.695 16.062 -5.133 1 60.94 267 SER B C 1
ATOM 6270 O O . SER B 1 267 ? -12.758 15.891 -6.355 1 60.94 267 SER B O 1
ATOM 6272 N N . ARG B 1 268 ? -13.617 16.781 -4.398 1 64.12 268 ARG B N 1
ATOM 6273 C CA . ARG B 1 268 ? -14.93 16.984 -5.012 1 64.12 268 ARG B CA 1
ATOM 6274 C C . ARG B 1 268 ? -14.875 18.094 -6.055 1 64.12 268 ARG B C 1
ATOM 6276 O O . ARG B 1 268 ? -15.445 17.969 -7.141 1 64.12 268 ARG B O 1
ATOM 6283 N N . GLY B 1 269 ? -14.195 19.188 -5.648 1 69.31 269 GLY B N 1
ATOM 6284 C CA . GLY B 1 269 ? -14.094 20.297 -6.582 1 69.31 269 GLY B CA 1
ATOM 6285 C C . GLY B 1 269 ? -13.391 19.922 -7.875 1 69.31 269 GLY B C 1
ATOM 6286 O O . GLY B 1 269 ? -13.852 20.281 -8.961 1 69.31 269 GLY B O 1
ATOM 6287 N N . ARG B 1 270 ? -12.414 19.188 -7.621 1 70.94 270 ARG B N 1
ATOM 6288 C CA . ARG B 1 270 ? -11.656 18.781 -8.797 1 70.94 270 ARG B CA 1
ATOM 6289 C C . ARG B 1 270 ? -12.469 17.812 -9.648 1 70.94 270 ARG B C 1
ATOM 6291 O O . ARG B 1 270 ? -12.422 17.859 -10.883 1 70.94 270 ARG B O 1
ATOM 6298 N N . ALA B 1 271 ? -13.156 17 -8.945 1 72.69 271 ALA B N 1
ATOM 6299 C CA . ALA B 1 271 ? -14.008 16.047 -9.648 1 72.69 271 ALA B CA 1
ATOM 6300 C C . ALA B 1 271 ? -15.117 16.766 -10.414 1 72.69 271 ALA B C 1
ATOM 6302 O O . ALA B 1 271 ? -15.438 16.391 -11.547 1 72.69 271 ALA B O 1
ATOM 6303 N N . LEU B 1 272 ? -15.656 17.781 -9.828 1 79.44 272 LEU B N 1
ATOM 6304 C CA . LEU B 1 272 ? -16.734 18.531 -10.461 1 79.44 272 LEU B CA 1
ATOM 6305 C C . LEU B 1 272 ? -16.219 19.281 -11.68 1 79.44 272 LEU B C 1
ATOM 6307 O O . LEU B 1 272 ? -16.906 19.359 -12.711 1 79.44 272 LEU B O 1
ATOM 6311 N N . ARG B 1 273 ? -15.102 19.828 -11.5 1 82.81 273 ARG B N 1
ATOM 6312 C CA . ARG B 1 273 ? -14.516 20.547 -12.625 1 82.81 273 ARG B CA 1
ATOM 6313 C C . ARG B 1 273 ? -14.281 19.609 -13.812 1 82.81 273 ARG B C 1
ATOM 6315 O O . ARG B 1 273 ? -14.641 19.938 -14.945 1 82.81 273 ARG B O 1
ATOM 6322 N N . ARG B 1 274 ? -13.75 18.484 -13.562 1 77.38 274 ARG B N 1
ATOM 6323 C CA . ARG B 1 274 ? -13.5 17.516 -14.617 1 77.38 274 ARG B CA 1
ATOM 6324 C C . ARG B 1 274 ? -14.812 17.031 -15.234 1 77.38 274 ARG B C 1
ATOM 6326 O O . ARG B 1 274 ? -14.906 16.844 -16.453 1 77.38 274 ARG B O 1
ATOM 6333 N N . PHE B 1 275 ? -15.742 16.719 -14.383 1 82.94 275 PHE B N 1
ATOM 6334 C CA . PHE B 1 275 ? -17.062 16.281 -14.844 1 82.94 275 PHE B CA 1
ATOM 6335 C C . PHE B 1 275 ? -17.688 17.328 -15.75 1 82.94 275 PHE B C 1
ATOM 6337 O O . PHE B 1 275 ? -18.234 17 -16.797 1 82.94 275 PHE B O 1
ATOM 6344 N N . PHE B 1 276 ? -17.609 18.594 -15.367 1 87.5 276 PHE B N 1
ATOM 6345 C CA . PHE B 1 276 ? -18.172 19.703 -16.141 1 87.5 276 PHE B CA 1
ATOM 6346 C C . PHE B 1 276 ? -17.484 19.797 -17.5 1 87.5 276 PHE B C 1
ATOM 6348 O O . PHE B 1 276 ? -18.156 19.953 -18.531 1 87.5 276 PHE B O 1
ATOM 6355 N N . ASP B 1 277 ? -16.219 19.625 -17.5 1 82.5 277 ASP B N 1
ATOM 6356 C CA . ASP B 1 277 ? -15.438 19.75 -18.719 1 82.5 277 ASP B CA 1
ATOM 6357 C C . ASP B 1 277 ? -15.719 18.609 -19.688 1 82.5 277 ASP B C 1
ATOM 6359 O O . ASP B 1 277 ? -15.641 18.766 -20.906 1 82.5 277 ASP B O 1
ATOM 6363 N N . LEU B 1 278 ? -16.094 17.391 -19.125 1 79.94 278 LEU B N 1
ATOM 6364 C CA . LEU B 1 278 ? -16.297 16.203 -19.938 1 79.94 278 LEU B CA 1
ATOM 6365 C C . LEU B 1 278 ? -17.781 15.883 -20.078 1 79.94 278 LEU B C 1
ATOM 6367 O O . LEU B 1 278 ? -18.156 14.773 -20.453 1 79.94 278 LEU B O 1
ATOM 6371 N N . LEU B 1 279 ? -18.562 16.797 -19.75 1 86.5 279 LEU B N 1
ATOM 6372 C CA . LEU B 1 279 ? -20 16.578 -19.656 1 86.5 279 LEU B CA 1
ATOM 6373 C C . LEU B 1 279 ? -20.547 16.031 -20.984 1 86.5 279 LEU B C 1
ATOM 6375 O O . LEU B 1 279 ? -21.281 15.039 -20.984 1 86.5 279 LEU B O 1
ATOM 6379 N N . PRO B 1 280 ? -20.188 16.562 -22.109 1 81.69 280 PRO B N 1
ATOM 6380 C CA . PRO B 1 280 ? -20.703 16.031 -23.375 1 81.69 280 PRO B CA 1
ATOM 6381 C C . PRO B 1 280 ? -20.234 14.594 -23.625 1 81.69 280 PRO B C 1
ATOM 6383 O O . PRO B 1 280 ? -21.016 13.766 -24.094 1 81.69 280 PRO B O 1
ATOM 6386 N N . GLU B 1 281 ? -19.016 14.32 -23.297 1 77.69 281 GLU B N 1
ATOM 6387 C CA . GLU B 1 281 ? -18.438 12.992 -23.5 1 77.69 281 GLU B CA 1
ATOM 6388 C C . GLU B 1 281 ? -19.094 11.969 -22.578 1 77.69 281 GLU B C 1
ATOM 6390 O O . GLU B 1 281 ? -19.359 10.836 -22.984 1 77.69 281 GLU B O 1
ATOM 6395 N N . ILE B 1 282 ? -19.328 12.375 -21.391 1 82.5 282 ILE B N 1
ATOM 6396 C CA . ILE B 1 282 ? -19.953 11.484 -20.406 1 82.5 282 ILE B CA 1
ATOM 6397 C C . ILE B 1 282 ? -21.375 11.141 -20.859 1 82.5 282 ILE B C 1
ATOM 6399 O O . ILE B 1 282 ? -21.781 9.977 -20.812 1 82.5 282 ILE B O 1
ATOM 6403 N N . ASN B 1 283 ? -22.062 12.148 -21.312 1 84.62 283 ASN B N 1
ATOM 6404 C CA . ASN B 1 283 ? -23.438 11.938 -21.766 1 84.62 283 ASN B CA 1
ATOM 6405 C C . ASN B 1 283 ? -23.484 10.992 -22.969 1 84.62 283 ASN B C 1
ATOM 6407 O O . ASN B 1 283 ? -24.312 10.094 -23.031 1 84.62 283 ASN B O 1
ATOM 6411 N N . THR B 1 284 ? -22.641 11.172 -23.875 1 80.75 284 THR B N 1
ATOM 6412 C CA . THR B 1 284 ? -22.578 10.336 -25.062 1 80.75 284 THR B CA 1
ATOM 6413 C C . THR B 1 284 ? -22.234 8.891 -24.688 1 80.75 284 THR B C 1
ATOM 6415 O O . THR B 1 284 ? -22.797 7.953 -25.266 1 80.75 284 THR B O 1
ATOM 6418 N N . PHE B 1 285 ? -21.312 8.773 -23.828 1 79.12 285 PHE B N 1
ATOM 6419 C CA . PHE B 1 285 ? -20.891 7.449 -23.391 1 79.12 285 PHE B CA 1
ATOM 6420 C C . PHE B 1 285 ? -22.047 6.719 -22.703 1 79.12 285 PHE B C 1
ATOM 6422 O O . PHE B 1 285 ? -22.312 5.547 -23 1 79.12 285 PHE B O 1
ATOM 6429 N N . LEU B 1 286 ? -22.672 7.41 -21.844 1 82.94 286 LEU B N 1
ATOM 6430 C CA . LEU B 1 286 ? -23.781 6.793 -21.109 1 82.94 286 LEU B CA 1
ATOM 6431 C C . LEU B 1 286 ? -24.906 6.406 -22.062 1 82.94 286 LEU B C 1
ATOM 6433 O O . LEU B 1 286 ? -25.5 5.328 -21.922 1 82.94 286 LEU B O 1
ATOM 6437 N N . GLN B 1 287 ? -25.109 7.191 -22.969 1 82 287 GLN B N 1
ATOM 6438 C CA . GLN B 1 287 ? -26.141 6.902 -23.969 1 82 287 GLN B CA 1
ATOM 6439 C C . GLN B 1 287 ? -25.781 5.68 -24.797 1 82 287 GLN B C 1
ATOM 6441 O O . GLN B 1 287 ? -26.641 4.867 -25.125 1 82 287 GLN B O 1
ATOM 6446 N N . SER B 1 288 ? -24.578 5.605 -25.094 1 77.38 288 SER B N 1
ATOM 6447 C CA . SER B 1 288 ? -24.094 4.477 -25.891 1 77.38 288 SER B CA 1
ATOM 6448 C C . SER B 1 288 ? -24.266 3.162 -25.125 1 77.38 288 SER B C 1
ATOM 6450 O O . SER B 1 288 ? -24.391 2.1 -25.75 1 77.38 288 SER B O 1
ATOM 6452 N N . LYS B 1 289 ? -24.234 3.246 -23.844 1 76 289 LYS B N 1
ATOM 6453 C CA . LYS B 1 289 ? -24.375 2.047 -23.031 1 76 289 LYS B CA 1
ATOM 6454 C C . LYS B 1 289 ? -25.828 1.838 -22.609 1 76 289 LYS B C 1
ATOM 6456 O O . LYS B 1 289 ? -26.125 0.954 -21.797 1 76 289 LYS B O 1
ATOM 6461 N N . GLY B 1 290 ? -26.641 2.672 -23.047 1 78.38 290 GLY B N 1
ATOM 6462 C CA . GLY B 1 290 ? -28.062 2.537 -22.797 1 78.38 290 GLY B CA 1
ATOM 6463 C C . GLY B 1 290 ? -28.516 3.193 -21.516 1 78.38 290 GLY B C 1
ATOM 6464 O O . GLY B 1 290 ? -29.625 2.934 -21.031 1 78.38 290 GLY B O 1
ATOM 6465 N N . GLU B 1 291 ? -27.562 3.814 -20.891 1 80.62 291 GLU B N 1
ATOM 6466 C CA . GLU B 1 291 ? -27.891 4.555 -19.672 1 80.62 291 GLU B CA 1
ATOM 6467 C C . GLU B 1 291 ? -28.234 6.008 -20 1 80.62 291 GLU B C 1
ATOM 6469 O O . GLU B 1 291 ? -27.391 6.742 -20.531 1 80.62 291 GLU B O 1
ATOM 6474 N N . THR B 1 292 ? -29.484 6.344 -19.859 1 84.12 292 THR B N 1
ATOM 6475 C CA . THR B 1 292 ? -29.875 7.727 -20.109 1 84.12 292 THR B CA 1
ATOM 6476 C C . THR B 1 292 ? -30.109 8.469 -18.797 1 84.12 292 THR B C 1
ATOM 6478 O O . THR B 1 292 ? -30.953 8.07 -18 1 84.12 292 THR B O 1
ATOM 6481 N N . VAL B 1 293 ? -29.219 9.445 -18.547 1 89.81 293 VAL B N 1
ATOM 6482 C CA . VAL B 1 293 ? -29.375 10.328 -17.391 1 89.81 293 VAL B CA 1
ATOM 6483 C C . VAL B 1 293 ? -30 11.656 -17.844 1 89.81 293 VAL B C 1
ATOM 6485 O O . VAL B 1 293 ? -29.297 12.516 -18.391 1 89.81 293 VAL B O 1
ATOM 6488 N N . ARG B 1 294 ? -31.234 11.898 -17.625 1 88.56 294 ARG B N 1
ATOM 6489 C CA . ARG B 1 294 ? -32 13.039 -18.109 1 88.56 294 ARG B CA 1
ATOM 6490 C C . ARG B 1 294 ? -31.406 14.359 -17.641 1 88.56 294 ARG B C 1
ATOM 6492 O O . ARG B 1 294 ? -31.422 15.344 -18.375 1 88.56 294 ARG B O 1
ATOM 6499 N N . GLU B 1 295 ? -30.812 14.359 -16.453 1 90.44 295 GLU B N 1
ATOM 6500 C CA . GLU B 1 295 ? -30.281 15.57 -15.852 1 90.44 295 GLU B CA 1
ATOM 6501 C C . GLU B 1 295 ? -29.141 16.156 -16.688 1 90.44 295 GLU B C 1
ATOM 6503 O O . GLU B 1 295 ? -29 17.375 -16.781 1 90.44 295 GLU B O 1
ATOM 6508 N N . LEU B 1 296 ? -28.453 15.328 -17.344 1 91.12 296 LEU B N 1
ATOM 6509 C CA . LEU B 1 296 ? -27.266 15.766 -18.062 1 91.12 296 LEU B CA 1
ATOM 6510 C C . LEU B 1 296 ? -27.641 16.641 -19.25 1 91.12 296 LEU B C 1
ATOM 6512 O O . LEU B 1 296 ? -26.812 17.391 -19.766 1 91.12 296 LEU B O 1
ATOM 6516 N N . THR B 1 297 ? -28.891 16.547 -19.672 1 89.12 297 THR B N 1
ATOM 6517 C CA . THR B 1 297 ? -29.328 17.328 -20.828 1 89.12 297 THR B CA 1
ATOM 6518 C C . THR B 1 297 ? -30.25 18.469 -20.375 1 89.12 297 THR B C 1
ATOM 6520 O O . THR B 1 297 ? -30.656 19.297 -21.188 1 89.12 297 THR B O 1
ATOM 6523 N N . GLU B 1 298 ? -30.578 18.516 -19.141 1 91 298 GLU B N 1
ATOM 6524 C CA . GLU B 1 298 ? -31.438 19.562 -18.594 1 91 298 GLU B CA 1
ATOM 6525 C C . GLU B 1 298 ? -30.656 20.859 -18.391 1 91 298 GLU B C 1
ATOM 6527 O O . GLU B 1 298 ? -29.703 20.906 -17.625 1 91 298 GLU B O 1
ATOM 6532 N N . PRO B 1 299 ? -31.078 21.891 -18.984 1 90.88 299 PRO B N 1
ATOM 6533 C CA . PRO B 1 299 ? -30.344 23.156 -18.906 1 90.88 299 PRO B CA 1
ATOM 6534 C C . PRO B 1 299 ? -30.281 23.703 -17.469 1 90.88 299 PRO B C 1
ATOM 6536 O O . PRO B 1 299 ? -29.281 24.281 -17.078 1 90.88 299 PRO B O 1
ATOM 6539 N N . GLU B 1 300 ? -31.328 23.531 -16.766 1 88.75 300 GLU B N 1
ATOM 6540 C CA . GLU B 1 300 ? -31.344 24.016 -15.391 1 88.75 300 GLU B CA 1
ATOM 6541 C C . GLU B 1 300 ? -30.312 23.297 -14.531 1 88.75 300 GLU B C 1
ATOM 6543 O O . GLU B 1 300 ? -29.656 23.922 -13.695 1 88.75 300 GLU B O 1
ATOM 6548 N N . TRP B 1 301 ? -30.234 22.078 -14.828 1 91.81 301 TRP B N 1
ATOM 6549 C CA . TRP B 1 301 ? -29.25 21.281 -14.094 1 91.81 301 TRP B CA 1
ATOM 6550 C C . TRP B 1 301 ? -27.828 21.688 -14.461 1 91.81 301 TRP B C 1
ATOM 6552 O O . TRP B 1 301 ? -26.938 21.703 -13.609 1 91.81 301 TRP B O 1
ATOM 6562 N N . LYS B 1 302 ? -27.656 22.031 -15.656 1 92.06 302 LYS B N 1
ATOM 6563 C CA . LYS B 1 302 ? -26.344 22.422 -16.125 1 92.06 302 LYS B CA 1
ATOM 6564 C C . LYS B 1 302 ? -25.906 23.75 -15.508 1 92.06 302 LYS B C 1
ATOM 6566 O O . LYS B 1 302 ? -24.719 23.953 -15.25 1 92.06 302 LYS B O 1
ATOM 6571 N N . TRP B 1 303 ? -26.891 24.594 -15.273 1 92.38 303 TRP B N 1
ATOM 6572 C CA . TRP B 1 303 ? -26.594 25.828 -14.555 1 92.38 303 TRP B CA 1
ATOM 6573 C C . TRP B 1 303 ? -26.078 25.531 -13.148 1 92.38 303 TRP B C 1
ATOM 6575 O O . TRP B 1 303 ? -25.109 26.125 -12.695 1 92.38 303 TRP B O 1
ATOM 6585 N N . ASP B 1 304 ? -26.766 24.625 -12.555 1 90.31 304 ASP B N 1
ATOM 6586 C CA . ASP B 1 304 ? -26.375 24.25 -11.195 1 90.31 304 ASP B CA 1
ATOM 6587 C C . ASP B 1 304 ? -24.969 23.656 -11.172 1 90.31 304 ASP B C 1
ATOM 6589 O O . ASP B 1 304 ? -24.188 23.953 -10.273 1 90.31 304 ASP B O 1
ATOM 6593 N N . LEU B 1 305 ? -24.719 22.859 -12.125 1 91.31 305 LEU B N 1
ATOM 6594 C CA . LEU B 1 305 ? -23.422 22.219 -12.211 1 91.31 305 LEU B CA 1
ATOM 6595 C C . LEU B 1 305 ? -22.312 23.25 -12.445 1 91.31 305 LEU B C 1
ATOM 6597 O O . LEU B 1 305 ? -21.266 23.188 -11.797 1 91.31 305 LEU B O 1
ATOM 6601 N N . ALA B 1 306 ? -22.578 24.094 -13.344 1 92.94 306 ALA B N 1
ATOM 6602 C CA . ALA B 1 306 ? -21.578 25.109 -13.672 1 92.94 306 ALA B CA 1
ATOM 6603 C C . ALA B 1 306 ? -21.281 26 -12.461 1 92.94 306 ALA B C 1
ATOM 6605 O O . ALA B 1 306 ? -20.125 26.234 -12.133 1 92.94 306 ALA B O 1
ATOM 6606 N N . PHE B 1 307 ? -22.297 26.438 -11.82 1 91.75 307 PHE B N 1
ATOM 6607 C CA . PHE B 1 307 ? -22.172 27.312 -10.664 1 91.75 307 PHE B CA 1
ATOM 6608 C C . PHE B 1 307 ? -21.453 26.609 -9.523 1 91.75 307 PHE B C 1
ATOM 6610 O O . PHE B 1 307 ? -20.531 27.172 -8.914 1 91.75 307 PHE B O 1
ATOM 6617 N N . LEU B 1 308 ? -21.844 25.438 -9.281 1 87 308 LEU B N 1
ATOM 6618 C CA . LEU B 1 308 ? -21.25 24.656 -8.203 1 87 308 LEU B CA 1
ATOM 6619 C C . LEU B 1 308 ? -19.781 24.375 -8.477 1 87 308 LEU B C 1
ATOM 6621 O O . LEU B 1 308 ? -18.969 24.344 -7.551 1 87 308 LEU B O 1
ATOM 6625 N N . THR B 1 309 ? -19.469 24.109 -9.688 1 87.5 309 THR B N 1
ATOM 6626 C CA . THR B 1 309 ? -18.078 23.891 -10.078 1 87.5 309 THR B CA 1
ATOM 6627 C C . THR B 1 309 ? -17.219 25.094 -9.734 1 87.5 309 THR B C 1
ATOM 6629 O O . THR B 1 309 ? -16.125 24.938 -9.188 1 87.5 309 THR B O 1
ATOM 6632 N N . ASP B 1 310 ? -17.703 26.234 -10 1 90.5 310 ASP B N 1
ATOM 6633 C CA . ASP B 1 310 ? -16.938 27.453 -9.727 1 90.5 310 ASP B CA 1
ATOM 6634 C C . ASP B 1 310 ? -16.812 27.688 -8.219 1 90.5 310 ASP B C 1
ATOM 6636 O O . ASP B 1 310 ? -15.727 28.016 -7.734 1 90.5 310 ASP B O 1
ATOM 6640 N N . VAL B 1 311 ? -17.875 27.562 -7.531 1 86.06 311 VAL B N 1
ATOM 6641 C CA . VAL B 1 311 ? -17.875 27.812 -6.094 1 86.06 311 VAL B CA 1
ATOM 6642 C C . VAL B 1 311 ? -16.953 26.828 -5.387 1 86.06 311 VAL B C 1
ATOM 6644 O O . VAL B 1 311 ? -16.188 27.219 -4.496 1 86.06 311 VAL B O 1
ATOM 6647 N N . THR B 1 312 ? -17.047 25.609 -5.777 1 82.62 312 THR B N 1
ATOM 6648 C CA . THR B 1 312 ? -16.203 24.609 -5.148 1 82.62 312 THR B CA 1
ATOM 6649 C C . THR B 1 312 ? -14.734 24.844 -5.48 1 82.62 312 THR B C 1
ATOM 6651 O O . THR B 1 312 ? -13.859 24.562 -4.668 1 82.62 312 THR B O 1
ATOM 6654 N N . GLU B 1 313 ? -14.523 25.297 -6.641 1 83.75 313 GLU B N 1
ATOM 6655 C CA . GLU B 1 313 ? -13.156 25.641 -7.004 1 83.75 313 GLU B CA 1
ATOM 6656 C C . GLU B 1 313 ? -12.609 26.75 -6.121 1 83.75 313 GLU B C 1
ATOM 6658 O O . GLU B 1 313 ? -11.422 26.766 -5.773 1 83.75 313 GLU B O 1
ATOM 6663 N N . MET B 1 314 ? -13.406 27.75 -5.887 1 86.25 314 MET B N 1
ATOM 6664 C CA . MET B 1 314 ? -13.016 28.828 -4.992 1 86.25 314 MET B CA 1
ATOM 6665 C C . MET B 1 314 ? -12.719 28.297 -3.592 1 86.25 314 MET B C 1
ATOM 6667 O O . MET B 1 314 ? -11.766 28.734 -2.949 1 86.25 314 MET B O 1
ATOM 6671 N N . LEU B 1 315 ? -13.539 27.422 -3.189 1 82.12 315 LEU B N 1
ATOM 6672 C CA . LEU B 1 315 ? -13.352 26.828 -1.87 1 82.12 315 LEU B CA 1
ATOM 6673 C C . LEU B 1 315 ? -12.07 26 -1.828 1 82.12 315 LEU B C 1
ATOM 6675 O O . LEU B 1 315 ? -11.359 25.984 -0.82 1 82.12 315 LEU B O 1
ATOM 6679 N N . ASN B 1 316 ? -11.82 25.328 -2.93 1 79.5 316 ASN B N 1
ATOM 6680 C CA . ASN B 1 316 ? -10.586 24.547 -3.025 1 79.5 316 ASN B CA 1
ATOM 6681 C C . ASN B 1 316 ? -9.352 25.453 -2.949 1 79.5 316 ASN B C 1
ATOM 6683 O O . ASN B 1 316 ? -8.344 25.062 -2.355 1 79.5 316 ASN B O 1
ATOM 6687 N N . HIS B 1 317 ? -9.5 26.5 -3.578 1 83.81 317 HIS B N 1
ATOM 6688 C CA . HIS B 1 317 ? -8.398 27.453 -3.549 1 83.81 317 HIS B CA 1
ATOM 6689 C C . HIS B 1 317 ? -8.141 27.938 -2.129 1 83.81 317 HIS B C 1
ATOM 6691 O O . HIS B 1 317 ? -6.984 28.047 -1.709 1 83.81 317 HIS B O 1
ATOM 6697 N N . LEU B 1 318 ? -9.148 28.281 -1.409 1 84.5 318 LEU B N 1
ATOM 6698 C CA . LEU B 1 318 ? -9.008 28.688 -0.017 1 84.5 318 LEU B CA 1
ATOM 6699 C C . LEU B 1 318 ? -8.375 27.578 0.818 1 84.5 318 LEU B C 1
ATOM 6701 O O . LEU B 1 318 ? -7.477 27.844 1.621 1 84.5 318 LEU B O 1
ATOM 6705 N N . ASN B 1 319 ? -8.859 26.422 0.622 1 80.19 319 ASN B N 1
ATOM 6706 C CA . ASN B 1 319 ? -8.328 25.281 1.365 1 80.19 319 ASN B CA 1
ATOM 6707 C C . ASN B 1 319 ? -6.828 25.109 1.144 1 80.19 319 ASN B C 1
ATOM 6709 O O . ASN B 1 319 ? -6.086 24.812 2.082 1 80.19 319 ASN B O 1
ATOM 6713 N N . ALA B 1 320 ? -6.449 25.25 -0.059 1 82.81 320 ALA B N 1
ATOM 6714 C CA . ALA B 1 320 ? -5.031 25.125 -0.388 1 82.81 320 ALA B CA 1
ATOM 6715 C C . ALA B 1 320 ? -4.211 26.219 0.295 1 82.81 320 ALA B C 1
ATOM 6717 O O . ALA B 1 320 ? -3.086 25.969 0.742 1 82.81 320 ALA B O 1
ATOM 6718 N N . GLN B 1 321 ? -4.805 27.344 0.409 1 84.88 321 GLN B N 1
ATOM 6719 C CA . GLN B 1 321 ? -4.125 28.469 1.031 1 84.88 321 GLN B CA 1
ATOM 6720 C C . GLN B 1 321 ? -3.949 28.25 2.531 1 84.88 321 GLN B C 1
ATOM 6722 O O . GLN B 1 321 ? -2.994 28.734 3.131 1 84.88 321 GLN B O 1
ATOM 6727 N N . LEU B 1 322 ? -4.859 27.531 3.086 1 84.38 322 LEU B N 1
ATOM 6728 C CA . LEU B 1 322 ? -4.848 27.328 4.531 1 84.38 322 LEU B CA 1
ATOM 6729 C C . LEU B 1 322 ? -3.906 26.188 4.906 1 84.38 322 LEU B C 1
ATOM 6731 O O . LEU B 1 322 ? -3.664 25.953 6.09 1 84.38 322 LEU B O 1
ATOM 6735 N N . GLN B 1 323 ? -3.438 25.531 3.896 1 82.69 323 GLN B N 1
ATOM 6736 C CA . GLN B 1 323 ? -2.514 24.422 4.137 1 82.69 323 GLN B CA 1
ATOM 6737 C C . GLN B 1 323 ? -1.066 24.906 4.137 1 82.69 323 GLN B C 1
ATOM 6739 O O . GLN B 1 323 ? -0.772 26 3.641 1 82.69 323 GLN B O 1
ATOM 6744 N N . GLY B 1 324 ? -0.21 24.234 4.844 1 80.62 324 GLY B N 1
ATOM 6745 C CA . GLY B 1 324 ? 1.205 24.562 4.887 1 80.62 324 GLY B CA 1
ATOM 6746 C C . GLY B 1 324 ? 1.792 24.484 6.285 1 80.62 324 GLY B C 1
ATOM 6747 O O . GLY B 1 324 ? 1.107 24.781 7.27 1 80.62 324 GLY B O 1
ATOM 6748 N N . LYS B 1 325 ? 3.062 24.188 6.254 1 78.75 325 LYS B N 1
ATOM 6749 C CA . LYS B 1 325 ? 3.766 24.094 7.531 1 78.75 325 LYS B CA 1
ATOM 6750 C C . LYS B 1 325 ? 4.25 25.469 7.988 1 78.75 325 LYS B C 1
ATOM 6752 O O . LYS B 1 325 ? 4.641 26.312 7.168 1 78.75 325 LYS B O 1
ATOM 6757 N N . GLY B 1 326 ? 4.18 25.703 9.273 1 80.62 326 GLY B N 1
ATOM 6758 C CA . GLY B 1 326 ? 4.797 26.891 9.852 1 80.62 326 GLY B CA 1
ATOM 6759 C C . GLY B 1 326 ? 3.977 28.141 9.656 1 80.62 326 GLY B C 1
ATOM 6760 O O . GLY B 1 326 ? 4.469 29.25 9.875 1 80.62 326 GLY B O 1
ATOM 6761 N N . LYS B 1 327 ? 2.781 28.047 9.25 1 86.44 327 LYS B N 1
ATOM 6762 C CA . LYS B 1 327 ? 1.941 29.219 9.055 1 86.44 327 LYS B CA 1
ATOM 6763 C C . LYS B 1 327 ? 1.491 29.797 10.391 1 86.44 327 LYS B C 1
ATOM 6765 O O . LYS B 1 327 ? 1.196 29.062 11.328 1 86.44 327 LYS B O 1
ATOM 6770 N N . LEU B 1 328 ? 1.522 31.125 10.359 1 90.88 328 LEU B N 1
ATOM 6771 C CA . LEU B 1 328 ? 1.058 31.812 11.555 1 90.88 328 LEU B CA 1
ATOM 6772 C C . LEU B 1 328 ? -0.449 32.031 11.5 1 90.88 328 LEU B C 1
ATOM 6774 O O . LEU B 1 328 ? -1.046 32 10.422 1 90.88 328 LEU B O 1
ATOM 6778 N N . ILE B 1 329 ? -1.027 32.25 12.578 1 91.44 329 ILE B N 1
ATOM 6779 C CA . ILE B 1 329 ? -2.467 32.469 12.688 1 91.44 329 ILE B CA 1
ATOM 6780 C C . ILE B 1 329 ? -2.871 33.688 11.891 1 91.44 329 ILE B C 1
ATOM 6782 O O . ILE B 1 329 ? -3.963 33.75 11.312 1 91.44 329 ILE B O 1
ATOM 6786 N N . SER B 1 330 ? -1.99 34.688 11.844 1 91.19 330 SER B N 1
ATOM 6787 C CA . SER B 1 330 ? -2.293 35.906 11.117 1 91.19 330 SER B CA 1
ATOM 6788 C C . SER B 1 330 ? -2.438 35.625 9.617 1 91.19 330 SER B C 1
ATOM 6790 O O . SER B 1 330 ? -3.271 36.25 8.953 1 91.19 330 SER B O 1
ATOM 6792 N N . ASP B 1 331 ? -1.601 34.719 9.141 1 89.12 331 ASP B N 1
ATOM 6793 C CA . ASP B 1 331 ? -1.713 34.312 7.742 1 89.12 331 ASP B CA 1
ATOM 6794 C C . ASP B 1 331 ? -3.064 33.688 7.457 1 89.12 331 ASP B C 1
ATOM 6796 O O . ASP B 1 331 ? -3.721 34 6.465 1 89.12 331 ASP B O 1
ATOM 6800 N N . MET B 1 332 ? -3.408 32.844 8.297 1 87.62 332 MET B N 1
ATOM 6801 C CA . MET B 1 332 ? -4.68 32.156 8.148 1 87.62 332 MET B CA 1
ATOM 6802 C C . MET B 1 332 ? -5.852 33.125 8.219 1 87.62 332 MET B C 1
ATOM 6804 O O . MET B 1 332 ? -6.785 33.031 7.422 1 87.62 332 MET B O 1
ATOM 6808 N N . TYR B 1 333 ? -5.746 33.938 9.125 1 89.19 333 TYR B N 1
ATOM 6809 C CA . TYR B 1 333 ? -6.801 34.938 9.312 1 89.19 333 TYR B CA 1
ATOM 6810 C C . TYR B 1 333 ? -6.938 35.812 8.078 1 89.19 333 TYR B C 1
ATOM 6812 O O . TYR B 1 333 ? -8.047 36.156 7.664 1 89.19 333 TYR B O 1
ATOM 6820 N N . SER B 1 334 ? -5.863 36.156 7.543 1 89.69 334 SER B N 1
ATOM 6821 C CA . SER B 1 334 ? -5.875 37 6.344 1 89.69 334 SER B CA 1
ATOM 6822 C C . SER B 1 334 ? -6.574 36.281 5.188 1 89.69 334 SER B C 1
ATOM 6824 O O . SER B 1 334 ? -7.344 36.906 4.449 1 89.69 334 SER B O 1
ATOM 6826 N N . HIS B 1 335 ? -6.281 35.062 5.047 1 89.25 335 HIS B N 1
ATOM 6827 C CA . HIS B 1 335 ? -6.906 34.281 3.977 1 89.25 335 HIS B CA 1
ATOM 6828 C C . HIS B 1 335 ? -8.406 34.156 4.191 1 89.25 335 HIS B C 1
ATOM 6830 O O . HIS B 1 335 ? -9.188 34.25 3.24 1 89.25 335 HIS B O 1
ATOM 6836 N N . ILE B 1 336 ? -8.797 33.969 5.41 1 87.5 336 ILE B N 1
ATOM 6837 C CA . ILE B 1 336 ? -10.211 33.812 5.742 1 87.5 336 ILE B CA 1
ATOM 6838 C C . ILE B 1 336 ? -10.953 35.125 5.492 1 87.5 336 ILE B C 1
ATOM 6840 O O . ILE B 1 336 ? -12.023 35.125 4.883 1 87.5 336 ILE B O 1
ATOM 6844 N N . LYS B 1 337 ? -10.375 36.188 5.887 1 89 337 LYS B N 1
ATOM 6845 C CA . LYS B 1 337 ? -10.992 37.469 5.695 1 89 337 LYS B CA 1
ATOM 6846 C C . LYS B 1 337 ? -11.086 37.844 4.215 1 89 337 LYS B C 1
ATOM 6848 O O . LYS B 1 337 ? -12.094 38.406 3.768 1 89 337 LYS B O 1
ATOM 6853 N N . ALA B 1 338 ? -10.039 37.531 3.58 1 90.62 338 ALA B N 1
ATOM 6854 C CA . ALA B 1 338 ? -10.055 37.781 2.139 1 90.62 338 ALA B CA 1
ATOM 6855 C C . ALA B 1 338 ? -11.188 37 1.472 1 90.62 338 ALA B C 1
ATOM 6857 O O . ALA B 1 338 ? -11.859 37.5 0.576 1 90.62 338 ALA B O 1
ATOM 6858 N N . PHE B 1 339 ? -11.375 35.844 1.856 1 89.69 339 PHE B N 1
ATOM 6859 C CA . PHE B 1 339 ? -12.414 35 1.27 1 89.69 339 PHE B CA 1
ATOM 6860 C C . PHE B 1 339 ? -13.797 35.562 1.602 1 89.69 339 PHE B C 1
ATOM 6862 O O . PHE B 1 339 ? -14.703 35.5 0.768 1 89.69 339 PHE B O 1
ATOM 6869 N N . GLU B 1 340 ? -13.938 36.031 2.789 1 88.31 340 GLU B N 1
ATOM 6870 C CA . GLU B 1 340 ? -15.211 36.625 3.176 1 88.31 340 GLU B CA 1
ATOM 6871 C C . GLU B 1 340 ? -15.555 37.812 2.275 1 88.31 340 GLU B C 1
ATOM 6873 O O . GLU B 1 340 ? -16.703 37.969 1.861 1 88.31 340 GLU B O 1
ATOM 6878 N N . VAL B 1 341 ? -14.617 38.531 1.984 1 91.12 341 VAL B N 1
ATOM 6879 C CA . VAL B 1 341 ? -14.812 39.688 1.11 1 91.12 341 VAL B CA 1
ATOM 6880 C C . VAL B 1 341 ? -15.156 39.219 -0.3 1 91.12 341 VAL B C 1
ATOM 6882 O O . VAL B 1 341 ? -16.031 39.781 -0.96 1 91.12 341 VAL B O 1
ATOM 6885 N N . LYS B 1 342 ? -14.461 38.219 -0.692 1 91.31 342 LYS B N 1
ATOM 6886 C CA . LYS B 1 342 ? -14.727 37.656 -2.016 1 91.31 342 LYS B CA 1
ATOM 6887 C C . LYS B 1 342 ? -16.172 37.156 -2.123 1 91.31 342 LYS B C 1
ATOM 6889 O O . LYS B 1 342 ? -16.797 37.312 -3.168 1 91.31 342 LYS B O 1
ATOM 6894 N N . LEU B 1 343 ? -16.641 36.594 -1.062 1 90.12 343 LEU B N 1
ATOM 6895 C CA . LEU B 1 343 ? -18 36.062 -1.065 1 90.12 343 LEU B CA 1
ATOM 6896 C C . LEU B 1 343 ? -19.016 37.219 -1.197 1 90.12 343 LEU B C 1
ATOM 6898 O O . LEU B 1 343 ? -20 37.094 -1.927 1 90.12 343 LEU B O 1
ATOM 6902 N N . VAL B 1 344 ? -18.766 38.281 -0.565 1 92.19 344 VAL B N 1
ATOM 6903 C CA . VAL B 1 344 ? -19.641 39.438 -0.639 1 92.19 344 VAL B CA 1
ATOM 6904 C C . VAL B 1 344 ? -19.641 40 -2.057 1 92.19 344 VAL B C 1
ATOM 6906 O O . VAL B 1 344 ? -20.688 40.344 -2.602 1 92.19 344 VAL B O 1
ATOM 6909 N N . LEU B 1 345 ? -18.484 40.062 -2.568 1 93.69 345 LEU B N 1
ATOM 6910 C CA . LEU B 1 345 ? -18.344 40.562 -3.936 1 93.69 345 LEU B CA 1
ATOM 6911 C C . LEU B 1 345 ? -19.078 39.625 -4.918 1 93.69 345 LEU B C 1
ATOM 6913 O O . LEU B 1 345 ? -19.734 40.125 -5.848 1 93.69 345 LEU B O 1
ATOM 6917 N N . LEU B 1 346 ? -18.922 38.406 -4.699 1 93.38 346 LEU B N 1
ATOM 6918 C CA . LEU B 1 346 ? -19.531 37.438 -5.594 1 93.38 346 LEU B CA 1
ATOM 6919 C C . LEU B 1 346 ? -21.047 37.5 -5.555 1 93.38 346 LEU B C 1
ATOM 6921 O O . LEU B 1 346 ? -21.719 37.344 -6.582 1 93.38 346 LEU B O 1
ATOM 6925 N N . VAL B 1 347 ? -21.625 37.719 -4.422 1 93.62 347 VAL B N 1
ATOM 6926 C CA . VAL B 1 347 ? -23.078 37.875 -4.285 1 93.62 347 VAL B CA 1
ATOM 6927 C C . VAL B 1 347 ? -23.547 39.062 -5.109 1 93.62 347 VAL B C 1
ATOM 6929 O O . VAL B 1 347 ? -24.547 38.969 -5.836 1 93.62 347 VAL B O 1
ATOM 6932 N N . ARG B 1 348 ? -22.812 40.094 -5.039 1 94.19 348 ARG B N 1
ATOM 6933 C CA . ARG B 1 348 ? -23.156 41.312 -5.789 1 94.19 348 ARG B CA 1
ATOM 6934 C C . ARG B 1 348 ? -23.016 41.062 -7.289 1 94.19 348 ARG B C 1
ATOM 6936 O O . ARG B 1 348 ? -23.859 41.531 -8.07 1 94.19 348 ARG B O 1
ATOM 6943 N N . GLN B 1 349 ? -22.031 40.406 -7.625 1 94.06 349 GLN B N 1
ATOM 6944 C CA . GLN B 1 349 ? -21.781 40.125 -9.039 1 94.06 349 GLN B CA 1
ATOM 6945 C C . GLN B 1 349 ? -22.844 39.188 -9.617 1 94.06 349 GLN B C 1
ATOM 6947 O O . GLN B 1 349 ? -23.328 39.406 -10.734 1 94.06 349 GLN B O 1
ATOM 6952 N N . VAL B 1 350 ? -23.156 38.219 -8.906 1 94.38 350 VAL B N 1
ATOM 6953 C CA . VAL B 1 350 ? -24.172 37.25 -9.359 1 94.38 350 VAL B CA 1
ATOM 6954 C C . VAL B 1 350 ? -25.516 37.969 -9.531 1 94.38 350 VAL B C 1
ATOM 6956 O O . VAL B 1 350 ? -26.25 37.688 -10.469 1 94.38 350 VAL B O 1
ATOM 6959 N N . GLN B 1 351 ? -25.781 38.906 -8.664 1 93.81 351 GLN B N 1
ATOM 6960 C CA . GLN B 1 351 ? -27.016 39.688 -8.742 1 93.81 351 GLN B CA 1
ATOM 6961 C C . GLN B 1 351 ? -27.047 40.531 -10.016 1 93.81 351 GLN B C 1
ATOM 6963 O O . GLN B 1 351 ? -28.109 40.781 -10.578 1 93.81 351 GLN B O 1
ATOM 6968 N N . LYS B 1 352 ? -25.953 40.875 -10.516 1 94.56 352 LYS B N 1
ATOM 6969 C CA . LYS B 1 352 ? -25.844 41.719 -11.719 1 94.56 352 LYS B CA 1
ATOM 6970 C C . LYS B 1 352 ? -25.547 40.875 -12.945 1 94.56 352 LYS B C 1
ATOM 6972 O O . LYS B 1 352 ? -25.234 41.406 -14.016 1 94.56 352 LYS B O 1
ATOM 6977 N N . LEU B 1 353 ? -25.562 39.594 -12.836 1 93.69 353 LEU B N 1
ATOM 6978 C CA . LEU B 1 353 ? -25.297 38.625 -13.906 1 93.69 353 LEU B CA 1
ATOM 6979 C C . LEU B 1 353 ? -23.891 38.844 -14.469 1 93.69 353 LEU B C 1
ATOM 6981 O O . LEU B 1 353 ? -23.688 38.812 -15.688 1 93.69 353 LEU B O 1
ATOM 6985 N N . ASP B 1 354 ? -23.047 39.219 -13.508 1 93.25 354 ASP B N 1
ATOM 6986 C CA . ASP B 1 354 ? -21.625 39.281 -13.82 1 93.25 354 ASP B CA 1
ATOM 6987 C C . ASP B 1 354 ? -20.891 38 -13.422 1 93.25 354 ASP B C 1
ATOM 6989 O O . ASP B 1 354 ? -20.75 37.719 -12.227 1 93.25 354 ASP B O 1
ATOM 6993 N N . PHE B 1 355 ? -20.422 37.281 -14.414 1 93.81 355 PHE B N 1
ATOM 6994 C CA . PHE B 1 355 ? -19.812 36 -14.141 1 93.81 355 PHE B CA 1
ATOM 6995 C C . PHE B 1 355 ? -18.312 36.062 -14.344 1 93.81 355 PHE B C 1
ATOM 6997 O O . PHE B 1 355 ? -17.688 35.031 -14.664 1 93.81 355 PHE B O 1
ATOM 7004 N N . THR B 1 356 ? -17.656 37.156 -14.102 1 91.62 356 THR B N 1
ATOM 7005 C CA . THR B 1 356 ? -16.234 37.375 -14.359 1 91.62 356 THR B CA 1
ATOM 7006 C C . THR B 1 356 ? -15.383 36.406 -13.547 1 91.62 356 THR B C 1
ATOM 7008 O O . THR B 1 356 ? -14.367 35.906 -14.039 1 91.62 356 THR B O 1
ATOM 7011 N N . HIS B 1 357 ? -15.781 36.062 -12.328 1 93.12 357 HIS B N 1
ATOM 7012 C CA . HIS B 1 357 ? -14.984 35.219 -11.445 1 93.12 357 HIS B CA 1
ATOM 7013 C C . HIS B 1 357 ? -15.555 33.812 -11.359 1 93.12 357 HIS B C 1
ATOM 7015 O O . HIS B 1 357 ? -15.203 33.031 -10.453 1 93.12 357 HIS B O 1
ATOM 7021 N N . LEU B 1 358 ? -16.469 33.531 -12.266 1 95.25 358 LEU B N 1
ATOM 7022 C CA . LEU B 1 358 ? -17.094 32.219 -12.383 1 95.25 358 LEU B CA 1
ATOM 7023 C C . LEU B 1 358 ? -16.922 31.656 -13.789 1 95.25 358 LEU B C 1
ATOM 7025 O O . LEU B 1 358 ? -17.875 31.656 -14.578 1 95.25 358 LEU B O 1
ATOM 7029 N N . PRO B 1 359 ? -15.82 31.141 -14.062 1 93.06 359 PRO B N 1
ATOM 7030 C CA . PRO B 1 359 ? -15.5 30.75 -15.438 1 93.06 359 PRO B CA 1
ATOM 7031 C C . PRO B 1 359 ? -16.453 29.672 -15.984 1 93.06 359 PRO B C 1
ATOM 7033 O O . PRO B 1 359 ? -16.844 29.734 -17.156 1 93.06 359 PRO B O 1
ATOM 7036 N N . ALA B 1 360 ? -16.688 28.656 -15.188 1 93.44 360 ALA B N 1
ATOM 7037 C CA . ALA B 1 360 ? -17.594 27.609 -15.672 1 93.44 360 ALA B CA 1
ATOM 7038 C C . ALA B 1 360 ? -18.984 28.188 -15.961 1 93.44 360 ALA B C 1
ATOM 7040 O O . ALA B 1 360 ? -19.594 27.844 -16.969 1 93.44 360 ALA B O 1
ATOM 7041 N N . THR B 1 361 ? -19.484 29.031 -15.102 1 94.69 361 THR B N 1
ATOM 7042 C CA . THR B 1 361 ? -20.781 29.672 -15.273 1 94.69 361 THR B CA 1
ATOM 7043 C C . THR B 1 361 ? -20.766 30.578 -16.5 1 94.69 361 THR B C 1
ATOM 7045 O O . THR B 1 361 ? -21.719 30.594 -17.281 1 94.69 361 THR B O 1
ATOM 7048 N N . GLN B 1 362 ? -19.688 31.234 -16.656 1 94.12 362 GLN B N 1
ATOM 7049 C CA . GLN B 1 362 ? -19.531 32.125 -17.812 1 94.12 362 GLN B CA 1
ATOM 7050 C C . GLN B 1 362 ? -19.516 31.312 -19.109 1 94.12 362 GLN B C 1
ATOM 7052 O O . GLN B 1 362 ? -20.141 31.719 -20.094 1 94.12 362 GLN B O 1
ATOM 7057 N N . SER B 1 363 ? -18.797 30.266 -19.078 1 92.25 363 SER B N 1
ATOM 7058 C CA . SER B 1 363 ? -18.703 29.406 -20.25 1 92.25 363 SER B CA 1
ATOM 7059 C C . SER B 1 363 ? -20.062 28.844 -20.641 1 92.25 363 SER B C 1
ATOM 7061 O O . SER B 1 363 ? -20.422 28.812 -21.828 1 92.25 363 SER B O 1
ATOM 7063 N N . TYR B 1 364 ? -20.812 28.406 -19.656 1 93.06 364 TYR B N 1
ATOM 7064 C CA . TYR B 1 364 ? -22.125 27.844 -19.953 1 93.06 364 TYR B CA 1
ATOM 7065 C C . TYR B 1 364 ? -23.094 28.922 -20.422 1 93.06 364 TYR B C 1
ATOM 7067 O O . TYR B 1 364 ? -23.938 28.672 -21.266 1 93.06 364 TYR B O 1
ATOM 7075 N N . CYS B 1 365 ? -23.031 30.078 -19.859 1 92 365 CYS B N 1
ATOM 7076 C CA . CYS B 1 365 ? -23.859 31.203 -20.281 1 92 365 CYS B CA 1
ATOM 7077 C C . CYS B 1 365 ? -23.625 31.531 -21.75 1 92 365 CYS B C 1
ATOM 7079 O O . CYS B 1 365 ? -24.562 31.859 -22.469 1 92 365 CYS B O 1
ATOM 7081 N N . ALA B 1 366 ? -22.375 31.359 -22.156 1 90.56 366 ALA B N 1
ATOM 7082 C CA . ALA B 1 366 ? -22.031 31.609 -23.562 1 90.56 366 ALA B CA 1
ATOM 7083 C C . ALA B 1 366 ? -22.562 30.484 -24.453 1 90.56 366 ALA B C 1
ATOM 7085 O O . ALA B 1 366 ? -22.969 30.75 -25.594 1 90.56 366 ALA B O 1
ATOM 7086 N N . GLU B 1 367 ? -22.547 29.312 -23.984 1 87.81 367 GLU B N 1
ATOM 7087 C CA . GLU B 1 367 ? -22.984 28.156 -24.75 1 87.81 367 GLU B CA 1
ATOM 7088 C C . GLU B 1 367 ? -24.5 28.141 -24.906 1 87.81 367 GLU B C 1
ATOM 7090 O O . GLU B 1 367 ? -25.016 27.75 -25.953 1 87.81 367 GLU B O 1
ATOM 7095 N N . GLU B 1 368 ? -25.156 28.469 -23.797 1 86.69 368 GLU B N 1
ATOM 7096 C CA . GLU B 1 368 ? -26.625 28.453 -23.812 1 86.69 368 GLU B CA 1
ATOM 7097 C C . GLU B 1 368 ? -27.203 29.75 -23.281 1 86.69 368 GLU B C 1
ATOM 7099 O O . GLU B 1 368 ? -27.766 29.781 -22.172 1 86.69 368 GLU B O 1
ATOM 7104 N N . PRO B 1 369 ? -27.266 30.719 -24.125 1 84.62 369 PRO B N 1
ATOM 7105 C CA . PRO B 1 369 ? -27.734 32.031 -23.656 1 84.62 369 PRO B CA 1
ATOM 7106 C C . PRO B 1 369 ? -29.25 32.062 -23.469 1 84.62 369 PRO B C 1
ATOM 7108 O O . PRO B 1 369 ? -29.766 32.938 -22.75 1 84.62 369 PRO B O 1
ATOM 7111 N N . SER B 1 370 ? -29.875 31.094 -24.047 1 88.5 370 SER B N 1
ATOM 7112 C CA . SER B 1 370 ? -31.328 31.141 -24.047 1 88.5 370 SER B CA 1
ATOM 7113 C C . SER B 1 370 ? -31.891 30.719 -22.688 1 88.5 370 SER B C 1
ATOM 7115 O O . SER B 1 370 ? -33.031 31.047 -22.344 1 88.5 370 SER B O 1
ATOM 7117 N N . VAL B 1 371 ? -31.172 30.016 -21.891 1 90.19 371 VAL B N 1
ATOM 7118 C CA . VAL B 1 371 ? -31.625 29.531 -20.594 1 90.19 371 VAL B CA 1
ATOM 7119 C C . VAL B 1 371 ? -31.234 30.531 -19.516 1 90.19 371 VAL B C 1
ATOM 7121 O O . VAL B 1 371 ? -30.062 30.859 -19.344 1 90.19 371 VAL B O 1
ATOM 7124 N N . PRO B 1 372 ? -32.219 31.094 -18.891 1 92.25 372 PRO B N 1
ATOM 7125 C CA . PRO B 1 372 ? -31.906 32.125 -17.891 1 92.25 372 PRO B CA 1
ATOM 7126 C C . PRO B 1 372 ? -31.156 31.547 -16.688 1 92.25 372 PRO B C 1
ATOM 7128 O O . PRO B 1 372 ? -31.469 30.453 -16.219 1 92.25 372 PRO B O 1
ATOM 7131 N N . PHE B 1 373 ? -30.234 32.312 -16.234 1 93.94 373 PHE B N 1
ATOM 7132 C CA . PHE B 1 373 ? -29.469 31.969 -15.039 1 93.94 373 PHE B CA 1
ATOM 7133 C C . PHE B 1 373 ? -30.344 32.125 -13.789 1 93.94 373 PHE B C 1
ATOM 7135 O O . PHE B 1 373 ? -31.047 33.094 -13.641 1 93.94 373 PHE B O 1
ATOM 7142 N N . PRO B 1 374 ? -30.297 31.109 -12.969 1 92.19 374 PRO B N 1
ATOM 7143 C CA . PRO B 1 374 ? -31.109 31.188 -11.75 1 92.19 374 PRO B CA 1
ATOM 7144 C C . PRO B 1 374 ? -30.469 32.094 -10.688 1 92.19 374 PRO B C 1
ATOM 7146 O O . PRO B 1 374 ? -29.922 31.594 -9.695 1 92.19 374 PRO B O 1
ATOM 7149 N N . VAL B 1 375 ? -30.703 33.312 -10.758 1 93.75 375 VAL B N 1
ATOM 7150 C CA . VAL B 1 375 ? -30.031 34.312 -9.945 1 93.75 375 VAL B CA 1
ATOM 7151 C C . VAL B 1 375 ? -30.438 34.156 -8.484 1 93.75 375 VAL B C 1
ATOM 7153 O O . VAL B 1 375 ? -29.578 34.156 -7.594 1 93.75 375 VAL B O 1
ATOM 7156 N N . GLU B 1 376 ? -31.672 33.969 -8.195 1 92.44 376 GLU B N 1
ATOM 7157 C CA . GLU B 1 376 ? -32.156 33.906 -6.816 1 92.44 376 GLU B CA 1
ATOM 7158 C C . GLU B 1 376 ? -31.641 32.688 -6.105 1 92.44 376 GLU B C 1
ATOM 7160 O O . GLU B 1 376 ? -31.234 32.75 -4.941 1 92.44 376 GLU B O 1
ATOM 7165 N N . LYS B 1 377 ? -31.609 31.688 -6.82 1 89.44 377 LYS B N 1
ATOM 7166 C CA . LYS B 1 377 ? -31.125 30.438 -6.25 1 89.44 377 LYS B CA 1
ATOM 7167 C C . LYS B 1 377 ? -29.641 30.516 -5.914 1 89.44 377 LYS B C 1
ATOM 7169 O O . LYS B 1 377 ? -29.219 30.109 -4.836 1 89.44 377 LYS B O 1
ATOM 7174 N N . CYS B 1 378 ? -28.906 31.047 -6.832 1 90.56 378 CYS B N 1
ATOM 7175 C CA . CYS B 1 378 ? -27.469 31.141 -6.656 1 90.56 378 CYS B CA 1
ATOM 7176 C C . CYS B 1 378 ? -27.109 32.156 -5.598 1 90.56 378 CYS B C 1
ATOM 7178 O O . CYS B 1 378 ? -26.172 31.969 -4.812 1 90.56 378 CYS B O 1
ATOM 7180 N N . LYS B 1 379 ? -27.875 33.188 -5.617 1 91.81 379 LYS B N 1
ATOM 7181 C CA . LYS B 1 379 ? -27.672 34.219 -4.59 1 91.81 379 LYS B CA 1
ATOM 7182 C C . LYS B 1 379 ? -27.953 33.656 -3.197 1 91.81 379 LYS B C 1
ATOM 7184 O O . LYS B 1 379 ? -27.172 33.875 -2.27 1 91.81 379 LYS B O 1
ATOM 7189 N N . ASP B 1 380 ? -28.984 32.969 -3.092 1 88.56 380 ASP B N 1
ATOM 7190 C CA . ASP B 1 380 ? -29.344 32.375 -1.814 1 88.56 380 ASP B CA 1
ATOM 7191 C C . ASP B 1 380 ? -28.266 31.391 -1.346 1 88.56 380 ASP B C 1
ATOM 7193 O O . ASP B 1 380 ? -27.953 31.328 -0.153 1 88.56 380 ASP B O 1
ATOM 7197 N N . ALA B 1 381 ? -27.734 30.688 -2.268 1 86.38 381 ALA B N 1
ATOM 7198 C CA . ALA B 1 381 ? -26.688 29.734 -1.945 1 86.38 381 ALA B CA 1
ATOM 7199 C C . ALA B 1 381 ? -25.438 30.438 -1.434 1 86.38 381 ALA B C 1
ATOM 7201 O O . ALA B 1 381 ? -24.812 30 -0.466 1 86.38 381 ALA B O 1
ATOM 7202 N N . LEU B 1 382 ? -25.109 31.484 -2.016 1 89.25 382 LEU B N 1
ATOM 7203 C CA . LEU B 1 382 ? -23.922 32.219 -1.627 1 89.25 382 LEU B CA 1
ATOM 7204 C C . LEU B 1 382 ? -24.125 32.906 -0.279 1 89.25 382 LEU B C 1
ATOM 7206 O O . LEU B 1 382 ? -23.203 33 0.533 1 89.25 382 LEU B O 1
ATOM 7210 N N . GLU B 1 383 ? -25.297 33.375 -0.092 1 89 383 GLU B N 1
ATOM 7211 C CA . GLU B 1 383 ? -25.594 34.031 1.186 1 89 383 GLU B CA 1
ATOM 7212 C C . GLU B 1 383 ? -25.594 33 2.324 1 89 383 GLU B C 1
ATOM 7214 O O . GLU B 1 383 ? -25.172 33.312 3.438 1 89 383 GLU B O 1
ATOM 7219 N N . MET B 1 384 ? -26.094 31.938 1.969 1 84.75 384 MET B N 1
ATOM 7220 C CA . MET B 1 384 ? -26.031 30.859 2.957 1 84.75 384 MET B CA 1
ATOM 7221 C C . MET B 1 384 ? -24.578 30.5 3.279 1 84.75 384 MET B C 1
ATOM 7223 O O . MET B 1 384 ? -24.25 30.203 4.43 1 84.75 384 MET B O 1
ATOM 7227 N N . LEU B 1 385 ? -23.812 30.453 2.238 1 83.69 385 LEU B N 1
ATOM 7228 C CA . LEU B 1 385 ? -22.391 30.172 2.424 1 83.69 385 LEU B CA 1
ATOM 7229 C C . LEU B 1 385 ? -21.719 31.25 3.266 1 83.69 385 LEU B C 1
ATOM 7231 O O . LEU B 1 385 ? -20.906 30.953 4.141 1 83.69 385 LEU B O 1
ATOM 7235 N N . GLN B 1 386 ? -22.125 32.406 3.041 1 85.38 386 GLN B N 1
ATOM 7236 C CA . GLN B 1 386 ? -21.609 33.531 3.809 1 85.38 386 GLN B CA 1
ATOM 7237 C C . GLN B 1 386 ? -21.984 33.406 5.285 1 85.38 386 GLN B C 1
ATOM 7239 O O . GLN B 1 386 ? -21.156 33.656 6.164 1 85.38 386 GLN B O 1
ATOM 7244 N N . GLY B 1 387 ? -23.203 33.156 5.457 1 81.81 387 GLY B N 1
ATOM 7245 C CA . GLY B 1 387 ? -23.672 33 6.824 1 81.81 387 GLY B CA 1
ATOM 7246 C C . GLY B 1 387 ? -22.969 31.859 7.566 1 81.81 387 GLY B C 1
ATOM 7247 O O . GLY B 1 387 ? -22.594 32.031 8.734 1 81.81 387 GLY B O 1
ATOM 7248 N N . GLU B 1 388 ? -22.797 30.828 6.891 1 78.69 388 GLU B N 1
ATOM 7249 C CA . GLU B 1 388 ? -22.125 29.688 7.496 1 78.69 388 GLU B CA 1
ATOM 7250 C C . GLU B 1 388 ? -20.656 30 7.785 1 78.69 388 GLU B C 1
ATOM 7252 O O . GLU B 1 388 ? -20.109 29.578 8.812 1 78.69 388 GLU B O 1
ATOM 7257 N N . PHE B 1 389 ? -20.062 30.625 6.891 1 79.69 389 PHE B N 1
ATOM 7258 C CA . PHE B 1 389 ? -18.656 31 7.047 1 79.69 389 PHE B CA 1
ATOM 7259 C C . PHE B 1 389 ? -18.484 31.938 8.242 1 79.69 389 PHE B C 1
ATOM 7261 O O . PHE B 1 389 ? -17.562 31.766 9.031 1 79.69 389 PHE B O 1
ATOM 7268 N N . SER B 1 390 ? -19.359 32.812 8.375 1 78.88 390 SER B N 1
ATOM 7269 C CA . SER B 1 390 ? -19.312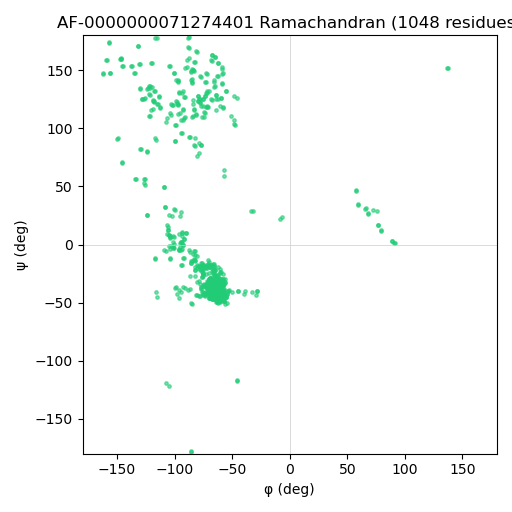 33.75 9.477 1 78.88 390 SER B CA 1
ATOM 7270 C C . SER B 1 390 ? -19.562 33.062 10.812 1 78.88 390 SER B C 1
ATOM 7272 O O . SER B 1 390 ? -18.938 33.438 11.82 1 78.88 390 SER B O 1
ATOM 7274 N N . ALA B 1 391 ? -20.422 32.219 10.797 1 77.56 391 ALA B N 1
ATOM 7275 C CA . ALA B 1 391 ? -20.75 31.5 12.023 1 77.56 391 ALA B CA 1
ATOM 7276 C C . ALA B 1 391 ? -19.594 30.609 12.469 1 77.56 391 ALA B C 1
ATOM 7278 O O . ALA B 1 391 ? -19.281 30.531 13.656 1 77.56 391 ALA B O 1
ATOM 7279 N N . ARG B 1 392 ? -19 30.109 11.617 1 73.56 392 ARG B N 1
ATOM 7280 C CA . ARG B 1 392 ? -17.969 29.125 11.938 1 73.56 392 ARG B CA 1
ATOM 7281 C C . ARG B 1 392 ? -16.672 29.812 12.352 1 73.56 392 ARG B C 1
ATOM 7283 O O . ARG B 1 392 ? -15.93 29.281 13.188 1 73.56 392 ARG B O 1
ATOM 7290 N N . PHE B 1 393 ? -16.453 30.938 11.766 1 78.69 393 PHE B N 1
ATOM 7291 C CA . PHE B 1 393 ? -15.211 31.609 12.086 1 78.69 393 PHE B CA 1
ATOM 7292 C C . PHE B 1 393 ? -15.445 32.75 13.07 1 78.69 393 PHE B C 1
ATOM 7294 O O . PHE B 1 393 ? -14.641 33.688 13.156 1 78.69 393 PHE B O 1
ATOM 7301 N N . CYS B 1 394 ? -16.531 32.531 13.766 1 78.19 394 CYS B N 1
ATOM 7302 C CA . CYS B 1 394 ? -16.891 33.562 14.742 1 78.19 394 CYS B CA 1
ATOM 7303 C C . CYS B 1 394 ? -15.82 33.688 15.812 1 78.19 394 CYS B C 1
ATOM 7305 O O . CYS B 1 394 ? -15.453 34.812 16.188 1 78.19 394 CYS B O 1
ATOM 7307 N N . GLU B 1 395 ? -15.289 32.594 16.25 1 75.31 395 GLU B N 1
ATOM 7308 C CA . GLU B 1 395 ? -14.273 32.625 17.297 1 75.31 395 GLU B CA 1
ATOM 7309 C C . GLU B 1 395 ? -13.016 33.344 16.828 1 75.31 395 GLU B C 1
ATOM 7311 O O . GLU B 1 395 ? -12.383 34.094 17.594 1 75.31 395 GLU B O 1
ATOM 7316 N N . LEU B 1 396 ? -12.68 33.094 15.648 1 80.94 396 LEU B N 1
ATOM 7317 C CA . LEU B 1 396 ? -11.516 33.75 15.07 1 80.94 396 LEU B CA 1
ATOM 7318 C C . LEU B 1 396 ? -11.75 35.25 14.93 1 80.94 396 LEU B C 1
ATOM 7320 O O . LEU B 1 396 ? -10.836 36.031 15.156 1 80.94 396 LEU B O 1
ATOM 7324 N N . ASN B 1 397 ? -12.953 35.531 14.664 1 82 397 ASN B N 1
ATOM 7325 C CA . ASN B 1 397 ? -13.297 36.938 14.484 1 82 397 ASN B CA 1
ATOM 7326 C C . ASN B 1 397 ? -13.297 37.688 15.812 1 82 397 ASN B C 1
ATOM 7328 O O . ASN B 1 397 ? -12.938 38.875 15.859 1 82 397 ASN B O 1
ATOM 7332 N N . VAL B 1 398 ? -13.68 36.938 16.75 1 84 398 VAL B N 1
ATOM 7333 C CA . VAL B 1 398 ? -13.68 37.531 18.078 1 84 398 VAL B CA 1
ATOM 7334 C C . VAL B 1 398 ? -12.258 37.906 18.5 1 84 398 VAL B C 1
ATOM 7336 O O . VAL B 1 398 ? -12.023 38.938 19.125 1 84 398 VAL B O 1
ATOM 7339 N N . ASN B 1 399 ? -11.352 37.125 18.094 1 87.06 399 ASN B N 1
ATOM 7340 C CA . ASN B 1 399 ? -9.953 37.375 18.406 1 87.06 399 ASN B CA 1
ATOM 7341 C C . ASN B 1 399 ? -9.25 38.156 17.297 1 87.06 399 ASN B C 1
ATOM 7343 O O . ASN B 1 399 ? -8.023 38.25 17.297 1 87.06 399 ASN B O 1
ATOM 7347 N N . GLY B 1 400 ? -10 38.625 16.406 1 88.69 400 GLY B N 1
ATOM 7348 C CA . GLY B 1 400 ? -9.477 39.312 15.234 1 88.69 400 GLY B CA 1
ATOM 7349 C C . GLY B 1 400 ? -8.602 40.5 15.586 1 88.69 400 GLY B C 1
ATOM 7350 O O . GLY B 1 400 ? -7.559 40.719 14.961 1 88.69 400 GLY B O 1
ATOM 7351 N N . LYS B 1 401 ? -9.008 41.219 16.594 1 89.5 401 LYS B N 1
ATOM 7352 C CA . LYS B 1 401 ? -8.258 42.406 16.984 1 89.5 401 LYS B CA 1
ATOM 7353 C C . LYS B 1 401 ? -6.879 42.031 17.516 1 89.5 401 LYS B C 1
ATOM 7355 O O . LYS B 1 401 ? -5.891 42.688 17.188 1 89.5 401 LYS B O 1
ATOM 7360 N N . ARG B 1 402 ? -6.898 41 18.281 1 90.44 402 ARG B N 1
ATOM 7361 C CA . ARG B 1 402 ? -5.633 40.5 18.828 1 90.44 402 ARG B CA 1
ATOM 7362 C C . ARG B 1 402 ? -4.711 40.031 17.719 1 90.44 402 ARG B C 1
ATOM 7364 O O . ARG B 1 402 ? -3.504 40.25 17.75 1 90.44 402 ARG B O 1
ATOM 7371 N N . ILE B 1 403 ? -5.289 39.406 16.766 1 92.31 403 ILE B N 1
ATOM 7372 C CA . ILE B 1 403 ? -4.523 38.844 15.656 1 92.31 403 ILE B CA 1
ATOM 7373 C C . ILE B 1 403 ? -4.004 39.969 14.773 1 92.31 403 ILE B C 1
ATOM 7375 O O . ILE B 1 403 ? -2.852 39.938 14.328 1 92.31 403 ILE B O 1
ATOM 7379 N N . ARG B 1 404 ? -4.773 40.969 14.602 1 90.75 404 ARG B N 1
ATOM 7380 C CA . ARG B 1 404 ? -4.391 42.125 13.758 1 90.75 404 ARG B CA 1
ATOM 7381 C C . ARG B 1 404 ? -3.256 42.906 14.398 1 90.75 404 ARG B C 1
ATOM 7383 O O . ARG B 1 404 ? -2.365 43.406 13.703 1 90.75 404 ARG B O 1
ATOM 7390 N N . LEU B 1 405 ? -3.41 43.031 15.68 1 93.56 405 LEU B N 1
ATOM 7391 C CA . LEU B 1 405 ? -2.342 43.719 16.406 1 93.56 405 LEU B CA 1
ATOM 7392 C C . LEU B 1 405 ? -1.008 43 16.188 1 93.56 405 LEU B C 1
ATOM 7394 O O . LEU B 1 405 ? 0.024 43.656 16.016 1 93.56 405 LEU B O 1
ATOM 7398 N N . PHE B 1 406 ? -1.012 41.781 16.25 1 94.44 406 PHE B N 1
ATOM 7399 C CA . PHE B 1 406 ? 0.181 40.969 16.016 1 94.44 406 PHE B CA 1
ATOM 7400 C C . PHE B 1 406 ? 0.644 41.094 14.562 1 94.44 406 PHE B C 1
ATOM 7402 O O . PHE B 1 406 ? 1.841 41.219 14.305 1 94.44 406 PHE B O 1
ATOM 7409 N N . GLN B 1 407 ? -0.292 41.094 13.695 1 93.62 407 GLN B N 1
ATOM 7410 C CA . GLN B 1 407 ? 0.001 41.125 12.266 1 93.62 407 GLN B CA 1
ATOM 7411 C C . GLN B 1 407 ? 0.648 42.438 11.859 1 93.62 407 GLN B C 1
ATOM 7413 O O . GLN B 1 407 ? 1.597 42.469 11.07 1 93.62 407 GLN B O 1
ATOM 7418 N N . ASN B 1 408 ? 0.02 43.5 12.352 1 93.5 408 ASN B N 1
ATOM 7419 C CA . ASN B 1 408 ? 0.528 44.844 12.07 1 93.5 408 ASN B CA 1
ATOM 7420 C C . ASN B 1 408 ? 0.228 45.812 13.203 1 93.5 408 ASN B C 1
ATOM 7422 O O . ASN B 1 408 ? -0.766 46.531 13.164 1 93.5 408 ASN B O 1
ATOM 7426 N N . PRO B 1 409 ? 1.16 45.906 14.109 1 94 409 PRO B N 1
ATOM 7427 C CA . PRO B 1 409 ? 0.93 46.812 15.258 1 94 409 PRO B CA 1
ATOM 7428 C C . PRO B 1 409 ? 0.869 48.281 14.859 1 94 409 PRO B C 1
ATOM 7430 O O . PRO B 1 409 ? 0.294 49.094 15.586 1 94 409 PRO B O 1
ATOM 7433 N N . PHE B 1 410 ? 1.371 48.656 13.703 1 93.69 410 PHE B N 1
ATOM 7434 C CA . PHE B 1 410 ? 1.418 50.062 13.289 1 93.69 410 PHE B CA 1
ATOM 7435 C C . PHE B 1 410 ? 0.079 50.5 12.711 1 93.69 410 PHE B C 1
ATOM 7437 O O . PHE B 1 410 ? -0.226 51.688 12.664 1 93.69 410 PHE B O 1
ATOM 7444 N N . ALA B 1 411 ? -0.636 49.469 12.289 1 90.12 411 ALA B N 1
ATOM 7445 C CA . ALA B 1 411 ? -1.947 49.75 11.719 1 90.12 411 ALA B CA 1
ATOM 7446 C C . ALA B 1 411 ? -3.061 49.469 12.719 1 90.12 411 ALA B C 1
ATOM 7448 O O . ALA B 1 411 ? -4.23 49.781 12.461 1 90.12 411 ALA B O 1
ATOM 7449 N N . ALA B 1 412 ? -2.715 49 13.891 1 91.38 412 ALA B N 1
ATOM 7450 C CA . ALA B 1 412 ? -3.709 48.594 14.883 1 91.38 412 ALA B CA 1
ATOM 7451 C C . ALA B 1 412 ? -4.305 49.812 15.578 1 91.38 412 ALA B C 1
ATOM 7453 O O . ALA B 1 412 ? -3.613 50.812 15.789 1 91.38 412 ALA B O 1
ATOM 7454 N N . ASP B 1 413 ? -5.566 49.719 15.891 1 90.88 413 ASP B N 1
ATOM 7455 C CA . ASP B 1 413 ? -6.227 50.781 16.656 1 90.88 413 ASP B CA 1
ATOM 7456 C C . ASP B 1 413 ? -5.902 50.656 18.141 1 90.88 413 ASP B C 1
ATOM 7458 O O . ASP B 1 413 ? -6.207 49.656 18.766 1 90.88 413 ASP B O 1
ATOM 7462 N N . ILE B 1 414 ? -5.387 51.656 18.641 1 90.88 414 ILE B N 1
ATOM 7463 C CA . ILE B 1 414 ? -4.941 51.688 20.031 1 90.88 414 ILE B CA 1
ATOM 7464 C C . ILE B 1 414 ? -6.133 51.438 20.969 1 90.88 414 ILE B C 1
ATOM 7466 O O . ILE B 1 414 ? -5.992 50.812 22 1 90.88 414 ILE B O 1
ATOM 7470 N N . ASN B 1 415 ? -7.273 51.844 20.484 1 89.75 415 ASN B N 1
ATOM 7471 C CA . ASN B 1 415 ? -8.469 51.719 21.312 1 89.75 415 ASN B CA 1
ATOM 7472 C C . ASN B 1 415 ? -8.977 50.281 21.375 1 89.75 415 ASN B C 1
ATOM 7474 O O . ASN B 1 415 ? -9.711 49.938 22.297 1 89.75 415 ASN B O 1
ATOM 7478 N N . ASP B 1 416 ? -8.523 49.562 20.453 1 87.5 416 ASP B N 1
ATOM 7479 C CA . ASP B 1 416 ? -8.969 48.156 20.375 1 87.5 416 ASP B CA 1
ATOM 7480 C C . ASP B 1 416 ? -8.023 47.25 21.141 1 87.5 416 ASP B C 1
ATOM 7482 O O . ASP B 1 416 ? -8.359 46.094 21.406 1 87.5 416 ASP B O 1
ATOM 7486 N N . ALA B 1 417 ? -6.922 47.75 21.516 1 90.19 417 ALA B N 1
ATOM 7487 C CA . ALA B 1 417 ? -5.922 46.938 22.203 1 90.19 417 ALA B CA 1
ATOM 7488 C C . ALA B 1 417 ? -6.223 46.844 23.688 1 90.19 417 ALA B C 1
ATOM 7490 O O . ALA B 1 417 ? -6.949 47.656 24.25 1 90.19 417 ALA B O 1
ATOM 7491 N N . LEU B 1 418 ? -5.746 45.875 24.281 1 89.44 418 LEU B N 1
ATOM 7492 C CA . LEU B 1 418 ? -5.844 45.781 25.734 1 89.44 418 LEU B CA 1
ATOM 7493 C C . LEU B 1 418 ? -5.172 46.969 26.422 1 89.44 418 LEU B C 1
ATOM 7495 O O . LEU B 1 418 ? -4.176 47.5 25.922 1 89.44 418 LEU B O 1
ATOM 7499 N N . PRO B 1 419 ? -5.621 47.25 27.516 1 90.75 419 PRO B N 1
ATOM 7500 C CA . PRO B 1 419 ? -5.07 48.438 28.234 1 90.75 419 PRO B CA 1
ATOM 7501 C C . PRO B 1 419 ? -3.572 48.281 28.484 1 90.75 419 PRO B C 1
ATOM 7503 O O . PRO B 1 419 ? -2.838 49.281 28.391 1 90.75 419 PRO B O 1
ATOM 7506 N N . THR B 1 420 ? -3.195 47.156 28.719 1 91.25 420 THR B N 1
ATOM 7507 C CA . THR B 1 420 ? -1.793 46.938 29.062 1 91.25 420 THR B CA 1
ATOM 7508 C C . THR B 1 420 ? -0.902 47.156 27.844 1 91.25 420 THR B C 1
ATOM 7510 O O . THR B 1 420 ? 0.302 47.375 27.984 1 91.25 420 THR B O 1
ATOM 7513 N N . LEU B 1 421 ? -1.522 47.188 26.688 1 93.88 421 LEU B N 1
ATOM 7514 C CA . LEU B 1 421 ? -0.748 47.281 25.453 1 93.88 421 LEU B CA 1
ATOM 7515 C C . LEU B 1 421 ? -0.804 48.688 24.875 1 93.88 421 LEU B C 1
ATOM 7517 O O . LEU B 1 421 ? 0.023 49.062 24.047 1 93.88 421 LEU B O 1
ATOM 7521 N N . GLN B 1 422 ? -1.661 49.562 25.344 1 93.69 422 GLN B N 1
ATOM 7522 C CA . GLN B 1 422 ? -2.004 50.812 24.703 1 93.69 422 GLN B CA 1
ATOM 7523 C C . GLN B 1 422 ? -0.825 51.781 24.719 1 93.69 422 GLN B C 1
ATOM 7525 O O . GLN B 1 422 ? -0.461 52.375 23.688 1 93.69 422 GLN B O 1
ATOM 7530 N N . PHE B 1 423 ? -0.25 51.844 25.875 1 92.81 423 PHE B N 1
ATOM 7531 C CA . PHE B 1 423 ? 0.852 52.812 25.969 1 92.81 423 PHE B CA 1
ATOM 7532 C C . PHE B 1 423 ? 2.039 52.344 25.141 1 92.81 423 PHE B C 1
ATOM 7534 O O . PHE B 1 423 ? 2.688 53.156 24.469 1 92.81 423 PHE B O 1
ATOM 7541 N N . GLU B 1 424 ? 2.254 51.062 25.203 1 95.12 424 GLU B N 1
ATOM 7542 C CA . GLU B 1 424 ? 3.354 50.531 24.422 1 95.12 424 GLU B CA 1
ATOM 7543 C C . GLU B 1 424 ? 3.086 50.688 22.922 1 95.12 424 GLU B C 1
ATOM 7545 O O . GLU B 1 424 ? 3.998 50.969 22.156 1 95.12 424 GLU B O 1
ATOM 7550 N N . LEU B 1 425 ? 1.884 50.562 22.625 1 94.94 425 LEU B N 1
ATOM 7551 C CA . LEU B 1 425 ? 1.485 50.656 21.234 1 94.94 425 LEU B CA 1
ATOM 7552 C C . LEU B 1 425 ? 1.634 52.094 20.734 1 94.94 425 LEU B C 1
ATOM 7554 O O . LEU B 1 425 ? 2.057 52.344 19.594 1 94.94 425 LEU B O 1
ATOM 7558 N N . ALA B 1 426 ? 1.267 53 21.516 1 93.94 426 ALA B N 1
ATOM 7559 C CA . ALA B 1 426 ? 1.409 54.406 21.188 1 93.94 426 ALA B CA 1
ATOM 7560 C C . ALA B 1 426 ? 2.871 54.75 20.938 1 93.94 426 ALA B C 1
ATOM 7562 O O . ALA B 1 426 ? 3.186 55.5 20 1 93.94 426 ALA B O 1
ATOM 7563 N N . GLU B 1 427 ? 3.666 54.219 21.781 1 94.06 427 GLU B N 1
ATOM 7564 C CA . GLU B 1 427 ? 5.098 54.469 21.641 1 94.06 427 GLU B CA 1
ATOM 7565 C C . GLU B 1 427 ? 5.637 53.844 20.359 1 94.06 427 GLU B C 1
ATOM 7567 O O . GLU B 1 427 ? 6.43 54.438 19.641 1 94.06 427 GLU B O 1
ATOM 7572 N N . LEU B 1 428 ? 5.227 52.656 20.156 1 95.06 428 LEU B N 1
ATOM 7573 C CA . LEU B 1 428 ? 5.688 51.906 19 1 95.06 428 LEU B CA 1
ATOM 7574 C C . LEU B 1 428 ? 5.262 52.594 17.688 1 95.06 428 LEU B C 1
ATOM 7576 O O . LEU B 1 428 ? 6.07 52.719 16.781 1 95.06 428 LEU B O 1
ATOM 7580 N N . GLN B 1 429 ? 4.078 53 17.594 1 94.56 429 GLN B N 1
ATOM 7581 C CA . GLN B 1 429 ? 3.506 53.562 16.375 1 94.56 429 GLN B CA 1
ATOM 7582 C C . GLN B 1 429 ? 4.121 54.938 16.062 1 94.56 429 GLN B C 1
ATOM 7584 O O . GLN B 1 429 ? 4.039 55.406 14.922 1 94.56 429 GLN B O 1
ATOM 7589 N N . ASN B 1 430 ? 4.684 55.5 17.062 1 92.75 430 ASN B N 1
ATOM 7590 C CA . ASN B 1 430 ? 5.281 56.812 16.844 1 92.75 430 ASN B CA 1
ATOM 7591 C C . ASN B 1 430 ? 6.801 56.719 16.75 1 92.75 430 ASN B C 1
ATOM 7593 O O . ASN B 1 430 ? 7.488 57.75 16.781 1 92.75 430 ASN B O 1
ATOM 7597 N N . CYS B 1 431 ? 7.273 55.594 16.75 1 91.94 431 CYS B N 1
ATOM 7598 C CA . CYS B 1 431 ? 8.703 55.375 16.531 1 91.94 431 CYS B CA 1
ATOM 7599 C C . CYS B 1 431 ? 9.008 55.125 15.055 1 91.94 431 CYS B C 1
ATOM 7601 O O . CYS B 1 431 ? 8.805 54.031 14.562 1 91.94 431 CYS B O 1
ATOM 7603 N N . ASP B 1 432 ? 9.57 56.031 14.414 1 90.19 432 ASP B N 1
ATOM 7604 C CA . ASP B 1 432 ? 9.797 55.969 12.977 1 90.19 432 ASP B CA 1
ATOM 7605 C C . ASP B 1 432 ? 10.836 54.906 12.633 1 90.19 432 ASP B C 1
ATOM 7607 O O . ASP B 1 432 ? 10.742 54.25 11.594 1 90.19 432 ASP B O 1
ATOM 7611 N N . ILE B 1 433 ? 11.711 54.719 13.445 1 89.94 433 ILE B N 1
ATOM 7612 C CA . ILE B 1 433 ? 12.781 53.781 13.211 1 89.94 433 ILE B CA 1
ATOM 7613 C C . ILE B 1 433 ? 12.211 52.344 13.164 1 89.94 433 ILE B C 1
ATOM 7615 O O . ILE B 1 433 ? 12.539 51.562 12.266 1 89.94 433 ILE B O 1
ATOM 7619 N N . LEU B 1 434 ? 11.406 52.062 14.078 1 91.94 434 LEU B N 1
ATOM 7620 C CA . LEU B 1 434 ? 10.812 50.719 14.148 1 91.94 434 LEU B CA 1
ATOM 7621 C C . LEU B 1 434 ? 9.789 50.531 13.031 1 91.94 434 LEU B C 1
ATOM 7623 O O . LEU B 1 434 ? 9.633 49.406 12.516 1 91.94 434 LEU B O 1
ATOM 7627 N N . LYS B 1 435 ? 9.172 51.562 12.68 1 91.31 435 LYS B N 1
ATOM 7628 C CA . LYS B 1 435 ? 8.219 51.5 11.57 1 91.31 435 LYS B CA 1
ATOM 7629 C C . LYS B 1 435 ? 8.93 51.156 10.258 1 91.31 435 LYS B C 1
ATOM 7631 O O . LYS B 1 435 ? 8.422 50.344 9.469 1 91.31 435 LYS B O 1
ATOM 7636 N N . ASP B 1 436 ? 10.016 51.75 10.094 1 90.75 436 ASP B N 1
ATOM 7637 C CA . ASP B 1 436 ? 10.797 51.5 8.883 1 90.75 436 ASP B CA 1
ATOM 7638 C C . ASP B 1 436 ? 11.359 50.062 8.883 1 90.75 436 ASP B C 1
ATOM 7640 O O . ASP B 1 436 ? 11.516 49.469 7.824 1 90.75 436 ASP B O 1
ATOM 7644 N N . ALA B 1 437 ? 11.586 49.531 10.039 1 90.75 437 ALA B N 1
ATOM 7645 C CA . ALA B 1 437 ? 12.195 48.219 10.172 1 90.75 437 ALA B CA 1
ATOM 7646 C C . ALA B 1 437 ? 11.141 47.125 10.039 1 90.75 437 ALA B C 1
ATOM 7648 O O . ALA B 1 437 ? 11.477 45.969 9.805 1 90.75 437 ALA B O 1
ATOM 7649 N N . PHE B 1 438 ? 9.93 47.469 10.102 1 91.88 438 PHE B N 1
ATOM 7650 C CA . PHE B 1 438 ? 8.844 46.5 10.125 1 91.88 438 PHE B CA 1
ATOM 7651 C C . PHE B 1 438 ? 8.609 45.906 8.742 1 91.88 438 PHE B C 1
ATOM 7653 O O . PHE B 1 438 ? 8.406 46.656 7.773 1 91.88 438 PHE B O 1
ATOM 7660 N N . LYS B 1 439 ? 8.781 44.531 8.656 1 87.44 439 LYS B N 1
ATOM 7661 C CA . LYS B 1 439 ? 8.445 43.812 7.445 1 87.44 439 LYS B CA 1
ATOM 7662 C C . LYS B 1 439 ? 7.41 42.719 7.734 1 87.44 439 LYS B C 1
ATOM 7664 O O . LYS B 1 439 ? 7.656 41.812 8.539 1 87.44 439 LYS B O 1
ATOM 7669 N N . PRO B 1 440 ? 6.379 42.719 6.953 1 81.5 440 P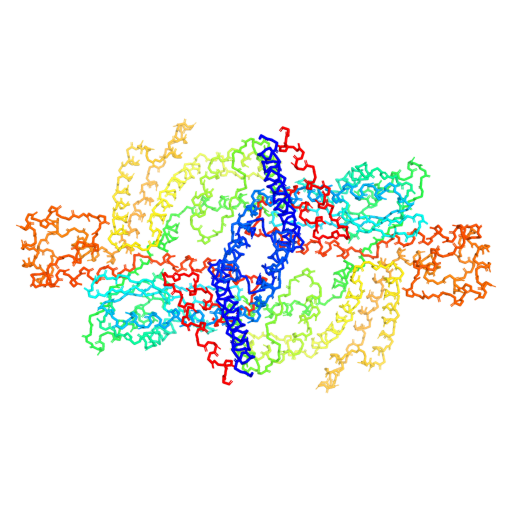RO B N 1
ATOM 7670 C CA . PRO B 1 440 ? 5.293 41.781 7.219 1 81.5 440 PRO B CA 1
ATOM 7671 C C . PRO B 1 440 ? 5.727 40.312 7.043 1 81.5 440 PRO B C 1
ATOM 7673 O O . PRO B 1 440 ? 5.16 39.406 7.672 1 81.5 440 PRO B O 1
ATOM 7676 N N . ASP B 1 441 ? 6.758 40.094 6.293 1 83.12 441 ASP B N 1
ATOM 7677 C CA . ASP B 1 441 ? 7.184 38.75 5.992 1 83.12 441 ASP B CA 1
ATOM 7678 C C . ASP B 1 441 ? 8.125 38.219 7.074 1 83.12 441 ASP B C 1
ATOM 7680 O O . ASP B 1 441 ? 8.438 37.031 7.102 1 83.12 441 ASP B O 1
ATOM 7684 N N . SER B 1 442 ? 8.484 39.062 7.965 1 88.12 442 SER B N 1
ATOM 7685 C CA . SER B 1 442 ? 9.422 38.688 9.016 1 88.12 442 SER B CA 1
ATOM 7686 C C . SER B 1 442 ? 8.945 39.156 10.383 1 88.12 442 SER B C 1
ATOM 7688 O O . SER B 1 442 ? 9.688 39.812 11.117 1 88.12 442 SER B O 1
ATOM 7690 N N . LEU B 1 443 ? 7.781 38.75 10.719 1 92.06 443 LEU B N 1
ATOM 7691 C CA . LEU B 1 443 ? 7.137 39.219 11.938 1 92.06 443 LEU B CA 1
ATOM 7692 C C . LEU B 1 443 ? 7.906 38.75 13.172 1 92.06 443 LEU B C 1
ATOM 7694 O O . LEU B 1 443 ? 8.141 39.531 14.094 1 92.06 443 LEU B O 1
ATOM 7698 N N . ILE B 1 444 ? 8.328 37.5 13.117 1 92.12 444 ILE B N 1
ATOM 7699 C CA . ILE B 1 444 ? 9.008 36.906 14.266 1 92.12 444 ILE B CA 1
ATOM 7700 C C . ILE B 1 444 ? 10.328 37.625 14.516 1 92.12 444 ILE B C 1
ATOM 7702 O O . ILE B 1 444 ? 10.656 37.969 15.656 1 92.12 444 ILE B O 1
ATOM 7706 N N . GLU B 1 445 ? 11.016 37.906 13.484 1 92.94 445 GLU B N 1
ATOM 7707 C CA . GLU B 1 445 ? 12.281 38.625 13.602 1 92.94 445 GLU B CA 1
ATOM 7708 C C . GLU B 1 445 ? 12.07 40.031 14.125 1 92.94 445 GLU B C 1
ATOM 7710 O O . GLU B 1 445 ? 12.867 40.531 14.914 1 92.94 445 GLU B O 1
ATOM 7715 N N . PHE B 1 446 ? 11.039 40.719 13.75 1 95.06 446 PHE B N 1
ATOM 7716 C CA . PHE B 1 446 ? 10.719 42.062 14.18 1 95.06 446 PHE B CA 1
ATOM 7717 C C . PHE B 1 446 ? 10.477 42.094 15.688 1 95.06 446 PHE B C 1
ATOM 7719 O O . PHE B 1 446 ? 11.07 42.938 16.391 1 95.06 446 PHE B O 1
ATOM 7726 N N . TYR B 1 447 ? 9.656 41.219 16.094 1 95.38 447 TYR B N 1
ATOM 7727 C CA . TYR B 1 447 ? 9.305 41.219 17.516 1 95.38 447 TYR B CA 1
ATOM 7728 C C . TYR B 1 447 ? 10.492 40.781 18.375 1 95.38 447 TYR B C 1
ATOM 7730 O O . TYR B 1 447 ? 10.656 41.281 19.5 1 95.38 447 TYR B O 1
ATOM 7738 N N . ALA B 1 448 ? 11.25 39.875 17.797 1 94.69 448 ALA B N 1
ATOM 7739 C CA . ALA B 1 448 ? 12.453 39.469 18.516 1 94.69 448 ALA B CA 1
ATOM 7740 C C . ALA B 1 448 ? 13.398 40.625 18.734 1 94.69 448 ALA B C 1
ATOM 7742 O O . ALA B 1 448 ? 14.086 40.719 19.75 1 94.69 448 ALA B O 1
ATOM 7743 N N . ALA B 1 449 ? 13.422 41.562 17.859 1 93.5 449 ALA B N 1
ATOM 7744 C CA . ALA B 1 449 ? 14.359 42.688 17.875 1 93.5 449 ALA B CA 1
ATOM 7745 C C . ALA B 1 449 ? 13.852 43.812 18.766 1 93.5 449 ALA B C 1
ATOM 7747 O O . ALA B 1 449 ? 14.609 44.719 19.141 1 93.5 449 ALA B O 1
ATOM 7748 N N . LEU B 1 450 ? 12.602 43.781 19.141 1 94.81 450 LEU B N 1
ATOM 7749 C CA . LEU B 1 450 ? 12.047 44.844 19.984 1 94.81 450 LEU B CA 1
ATOM 7750 C C . LEU B 1 450 ? 12.703 44.844 21.359 1 94.81 450 LEU B C 1
ATOM 7752 O O . LEU B 1 450 ? 12.945 43.812 21.938 1 94.81 450 LEU B O 1
ATOM 7756 N N . PRO B 1 451 ? 13.023 46 21.781 1 93 451 PRO B N 1
ATOM 7757 C CA . PRO B 1 451 ? 13.602 46.094 23.125 1 93 451 PRO B CA 1
ATOM 7758 C C . PRO B 1 451 ? 12.625 45.625 24.219 1 93 451 PRO B C 1
ATOM 7760 O O . PRO B 1 451 ? 11.531 46.188 24.328 1 93 451 PRO B O 1
ATOM 7763 N N . GLU B 1 452 ? 12.992 44.719 25.016 1 92.44 452 GLU B N 1
ATOM 7764 C CA . GLU B 1 452 ? 12.141 44.125 26.047 1 92.44 452 GLU B CA 1
ATOM 7765 C C . GLU B 1 452 ? 11.797 45.156 27.125 1 92.44 452 GLU B C 1
ATOM 7767 O O . GLU B 1 452 ? 10.703 45.125 27.703 1 92.44 452 GLU B O 1
ATOM 7772 N N . GLU B 1 453 ? 12.664 46.062 27.375 1 92.81 453 GLU B N 1
ATOM 7773 C CA . GLU B 1 453 ? 12.469 47.031 28.422 1 92.81 453 GLU B CA 1
ATOM 7774 C C . GLU B 1 453 ? 11.352 48.031 28.047 1 92.81 453 GLU B C 1
ATOM 7776 O O . GLU B 1 453 ? 10.578 48.438 28.906 1 92.81 453 GLU B O 1
ATOM 7781 N N . THR B 1 454 ? 11.266 48.312 26.812 1 93.44 454 THR B N 1
ATOM 7782 C CA . THR B 1 454 ? 10.312 49.312 26.344 1 93.44 454 THR B CA 1
ATOM 7783 C C . THR B 1 454 ? 8.977 48.688 25.984 1 93.44 454 THR B C 1
ATOM 7785 O O . THR B 1 454 ? 7.918 49.281 26.156 1 93.44 454 THR B O 1
ATOM 7788 N N . TYR B 1 455 ? 9.055 47.469 25.391 1 95.56 455 TYR B N 1
ATOM 7789 C CA . TYR B 1 455 ? 7.832 46.875 24.875 1 95.56 455 TYR B CA 1
ATOM 7790 C C . TYR B 1 455 ? 7.613 45.469 25.438 1 95.56 455 TYR B C 1
ATOM 7792 O O . TYR B 1 455 ? 7.387 44.5 24.688 1 95.56 455 TYR B O 1
ATOM 7800 N N . PRO B 1 456 ? 7.578 45.312 26.703 1 95.31 456 PRO B N 1
ATOM 7801 C CA . PRO B 1 456 ? 7.445 43.969 27.281 1 95.31 456 PRO B CA 1
ATOM 7802 C C . PRO B 1 456 ? 6.102 43.312 26.953 1 95.31 456 PRO B C 1
ATOM 7804 O O . PRO B 1 456 ? 6.043 42.125 26.641 1 95.31 456 PRO B O 1
ATOM 7807 N N . ASN B 1 457 ? 5.078 44.062 26.969 1 95.5 457 ASN B N 1
ATOM 7808 C CA . ASN B 1 457 ? 3.744 43.5 26.781 1 95.5 457 ASN B CA 1
ATOM 7809 C C . ASN B 1 457 ? 3.482 43.188 25.312 1 95.5 457 ASN B C 1
ATOM 7811 O O . ASN B 1 457 ? 2.826 42.188 25 1 95.5 457 ASN B O 1
ATOM 7815 N N . ILE B 1 458 ? 3.951 44.031 24.453 1 95.88 458 ILE B N 1
ATOM 7816 C CA . ILE B 1 458 ? 3.805 43.75 23.031 1 95.88 458 ILE B CA 1
ATOM 7817 C C . ILE B 1 458 ? 4.57 42.5 22.656 1 95.88 458 ILE B C 1
ATOM 7819 O O . ILE B 1 458 ? 4.09 41.688 21.859 1 95.88 458 ILE B O 1
ATOM 7823 N N . LYS B 1 459 ? 5.703 42.312 23.25 1 96.12 459 LYS B N 1
ATOM 7824 C CA . LYS B 1 459 ? 6.508 41.125 22.984 1 96.12 459 LYS B CA 1
ATOM 7825 C C . LYS B 1 459 ? 5.812 39.875 23.516 1 96.12 459 LYS B C 1
ATOM 7827 O O . LYS B 1 459 ? 5.797 38.844 22.844 1 96.12 459 LYS B O 1
ATOM 7832 N N . GLN B 1 460 ? 5.262 40 24.641 1 95.38 460 GLN B N 1
ATOM 7833 C CA . GLN B 1 460 ? 4.539 38.875 25.219 1 95.38 460 GLN B CA 1
ATOM 7834 C C . GLN B 1 460 ? 3.352 38.5 24.344 1 95.38 460 GLN B C 1
ATOM 7836 O O . GLN B 1 460 ? 3.104 37.312 24.125 1 95.38 460 GLN B O 1
ATOM 7841 N N . HIS B 1 461 ? 2.68 39.531 23.938 1 95.12 461 HIS B N 1
ATOM 7842 C CA . HIS B 1 461 ? 1.552 39.281 23.047 1 95.12 461 HIS B CA 1
ATOM 7843 C C . HIS B 1 461 ? 2.002 38.594 21.766 1 95.12 461 HIS B C 1
ATOM 7845 O O . HIS B 1 461 ? 1.367 37.625 21.312 1 95.12 461 HIS B O 1
ATOM 7851 N N . ALA B 1 462 ? 3.051 39.062 21.234 1 96 462 ALA B N 1
ATOM 7852 C CA . ALA B 1 462 ? 3.586 38.531 20 1 96 462 ALA B CA 1
ATOM 7853 C C . ALA B 1 462 ? 4.047 37.062 20.188 1 96 462 ALA B C 1
ATOM 7855 O O . ALA B 1 462 ? 3.889 36.25 19.297 1 96 462 ALA B O 1
ATOM 7856 N N . MET B 1 463 ? 4.668 36.781 21.312 1 96.44 463 MET B N 1
ATOM 7857 C CA . MET B 1 463 ? 5.094 35.406 21.625 1 96.44 463 MET B CA 1
ATOM 7858 C C . MET B 1 463 ? 3.898 34.469 21.656 1 96.44 463 MET B C 1
ATOM 7860 O O . MET B 1 463 ? 3.936 33.406 21.062 1 96.44 463 MET B O 1
ATOM 7864 N N . LYS B 1 464 ? 2.896 34.906 22.234 1 95.12 464 LYS B N 1
ATOM 7865 C CA . LYS B 1 464 ? 1.692 34.094 22.344 1 95.12 464 LYS B CA 1
ATOM 7866 C C . LYS B 1 464 ? 1.102 33.812 20.953 1 95.12 464 LYS B C 1
ATOM 7868 O O . LYS B 1 464 ? 0.788 32.688 20.625 1 95.12 464 LYS B O 1
ATOM 7873 N N . MET B 1 465 ? 1.031 34.844 20.188 1 94.69 465 MET B N 1
ATOM 7874 C CA . MET B 1 465 ? 0.421 34.719 18.875 1 94.69 465 MET B CA 1
ATOM 7875 C C . MET B 1 465 ? 1.28 33.875 17.953 1 94.69 465 MET B C 1
ATOM 7877 O O . MET B 1 465 ? 0.76 33.188 17.062 1 94.69 465 MET B O 1
ATOM 7881 N N . SER B 1 466 ? 2.561 33.875 18.172 1 95.44 466 SER B N 1
ATOM 7882 C CA . SER B 1 466 ? 3.482 33.125 17.312 1 95.44 466 SER B CA 1
ATOM 7883 C C . SER B 1 466 ? 3.332 31.625 17.531 1 95.44 466 SER B C 1
ATOM 7885 O O . SER B 1 466 ? 3.768 30.828 16.688 1 95.44 466 SER B O 1
ATOM 7887 N N . THR B 1 467 ? 2.719 31.203 18.594 1 96.75 467 THR B N 1
ATOM 7888 C CA . THR B 1 467 ? 2.605 29.781 18.906 1 96.75 467 THR B CA 1
ATOM 7889 C C . THR B 1 467 ? 1.287 29.219 18.391 1 96.75 467 THR B C 1
ATOM 7891 O O . THR B 1 467 ? 1.145 28.016 18.234 1 96.75 467 THR B O 1
ATOM 7894 N N . VAL B 1 468 ? 0.364 30.062 18.109 1 94.94 468 VAL B N 1
ATOM 7895 C CA . VAL B 1 468 ? -0.986 29.625 17.766 1 94.94 468 VAL B CA 1
ATOM 7896 C C . VAL B 1 468 ? -0.969 28.906 16.422 1 94.94 468 VAL B C 1
ATOM 7898 O O . VAL B 1 468 ? -0.482 29.438 15.422 1 94.94 468 VAL B O 1
ATOM 7901 N N . PHE B 1 469 ? -1.504 27.656 16.438 1 92.62 469 PHE B N 1
ATOM 7902 C CA . PHE B 1 469 ? -1.683 26.922 15.188 1 92.62 469 PHE B CA 1
ATOM 7903 C C . PHE B 1 469 ? -2.873 27.469 14.406 1 92.62 469 PHE B C 1
ATOM 7905 O O . PHE B 1 469 ? -3.973 27.594 14.953 1 92.62 469 PHE B O 1
ATOM 7912 N N . GLY B 1 470 ? -2.574 27.812 13.219 1 85.19 470 GLY B N 1
ATOM 7913 C CA . GLY B 1 470 ? -3.676 28.281 12.391 1 85.19 470 GLY B CA 1
ATOM 7914 C C . GLY B 1 470 ? -4.562 27.156 11.891 1 85.19 470 GLY B C 1
ATOM 7915 O O . GLY B 1 470 ? -5.715 27.391 11.523 1 85.19 470 GLY B O 1
ATOM 7916 N N . SER B 1 471 ? -4.008 25.984 11.828 1 86.12 471 SER B N 1
ATOM 7917 C CA . SER B 1 471 ? -4.75 24.812 11.367 1 86.12 471 SER B CA 1
ATOM 7918 C C . SER B 1 471 ? -4.133 23.516 11.891 1 86.12 471 SER B C 1
ATOM 7920 O O . SER B 1 471 ? -3.107 23.547 12.578 1 86.12 471 SER B O 1
ATOM 7922 N N . THR B 1 472 ? -4.855 22.438 11.609 1 87.62 472 THR B N 1
ATOM 7923 C CA . THR B 1 472 ? -4.316 21.125 11.961 1 87.62 472 THR B CA 1
ATOM 7924 C C . THR B 1 472 ? -3.688 20.453 10.75 1 87.62 472 THR B C 1
ATOM 7926 O O . THR B 1 472 ? -3.721 19.219 10.625 1 87.62 472 THR B O 1
ATOM 7929 N N . TYR B 1 473 ? -3.174 21.219 9.82 1 84.12 473 TYR B N 1
ATOM 7930 C CA . TYR B 1 473 ? -2.572 20.703 8.594 1 84.12 473 TYR B CA 1
ATOM 7931 C C . TYR B 1 473 ? -1.434 19.734 8.906 1 84.12 473 TYR B C 1
ATOM 7933 O O . TYR B 1 473 ? -1.281 18.719 8.234 1 84.12 473 TYR B O 1
ATOM 7941 N N . ILE B 1 474 ? -0.677 20.094 9.898 1 89.38 474 ILE B N 1
ATOM 7942 C CA . ILE B 1 474 ? 0.47 19.266 10.258 1 89.38 474 ILE B CA 1
ATOM 7943 C C . ILE B 1 474 ? -0.006 17.875 10.672 1 89.38 474 ILE B C 1
ATOM 7945 O O . ILE B 1 474 ? 0.669 16.875 10.406 1 89.38 474 ILE B O 1
ATOM 7949 N N . CYS B 1 475 ? -1.18 17.781 11.289 1 90.38 475 CYS B N 1
ATOM 7950 C CA . CYS B 1 475 ? -1.753 16.5 11.664 1 90.38 475 CYS B CA 1
ATOM 7951 C C . CYS B 1 475 ? -2.172 15.711 10.422 1 90.38 475 CYS B C 1
ATOM 7953 O O . CYS B 1 475 ? -1.91 14.516 10.328 1 90.38 475 CYS B O 1
ATOM 7955 N N . GLU B 1 476 ? -2.752 16.422 9.492 1 83.69 476 GLU B N 1
ATOM 7956 C CA . GLU B 1 476 ? -3.178 15.773 8.258 1 83.69 476 GLU B CA 1
ATOM 7957 C C . GLU B 1 476 ? -1.987 15.203 7.496 1 83.69 476 GLU B C 1
ATOM 7959 O O . GLU B 1 476 ? -2.064 14.094 6.961 1 83.69 476 GLU B O 1
ATOM 7964 N N . GLN B 1 477 ? -1.017 15.984 7.438 1 84.88 477 GLN B N 1
ATOM 7965 C CA . GLN B 1 477 ? 0.196 15.516 6.773 1 84.88 477 GLN B CA 1
ATOM 7966 C C . GLN B 1 477 ? 0.764 14.281 7.465 1 84.88 477 GLN B C 1
ATOM 7968 O O . GLN B 1 477 ? 1.23 13.352 6.805 1 84.88 477 GLN B O 1
ATOM 7973 N N . THR B 1 478 ? 0.743 14.352 8.75 1 90.81 478 THR B N 1
ATOM 7974 C CA . THR B 1 478 ? 1.274 13.242 9.523 1 90.81 478 THR B CA 1
ATOM 7975 C C . THR B 1 478 ? 0.416 11.992 9.336 1 90.81 478 THR B C 1
ATOM 7977 O O . THR B 1 478 ? 0.937 10.875 9.289 1 90.81 478 THR B O 1
ATOM 7980 N N . PHE B 1 479 ? -0.904 12.203 9.219 1 87.81 479 PHE B N 1
ATOM 7981 C CA . PHE B 1 479 ? -1.787 11.07 8.961 1 87.81 479 PHE B CA 1
ATOM 7982 C C . PHE B 1 479 ? -1.493 10.453 7.602 1 87.81 479 PHE B C 1
ATOM 7984 O O . PHE B 1 479 ? -1.588 9.234 7.434 1 87.81 479 PHE B O 1
ATOM 7991 N N . SER B 1 480 ? -1.199 11.289 6.684 1 81.94 480 SER B N 1
ATOM 7992 C CA . SER B 1 480 ? -0.792 10.773 5.379 1 81.94 480 SER B CA 1
ATOM 7993 C C . SER B 1 480 ? 0.458 9.914 5.492 1 81.94 480 SER B C 1
ATOM 7995 O O . SER B 1 480 ? 0.534 8.836 4.887 1 81.94 480 SER B O 1
ATOM 7997 N N . CYS B 1 481 ? 1.354 10.391 6.242 1 85.25 481 CYS B N 1
ATOM 7998 C CA . CYS B 1 481 ? 2.568 9.625 6.496 1 85.25 481 CYS B CA 1
ATOM 7999 C C . CYS B 1 481 ? 2.246 8.312 7.203 1 85.25 481 CYS B C 1
ATOM 8001 O O . CYS B 1 481 ? 2.836 7.273 6.898 1 85.25 481 CYS B O 1
ATOM 8003 N N . MET B 1 482 ? 1.37 8.391 8.102 1 89.62 482 MET B N 1
ATOM 8004 C CA . MET B 1 482 ? 0.97 7.215 8.859 1 89.62 482 MET B CA 1
ATOM 8005 C C . MET B 1 482 ? 0.388 6.145 7.941 1 89.62 482 MET B C 1
ATOM 8007 O O . MET B 1 482 ? 0.688 4.961 8.086 1 89.62 482 MET B O 1
ATOM 8011 N N . LYS B 1 483 ? -0.415 6.609 7.02 1 81.25 483 LYS B N 1
ATOM 8012 C CA . LYS B 1 483 ? -1.032 5.684 6.074 1 81.25 483 LYS B CA 1
ATOM 8013 C C . LYS B 1 483 ? 0.021 4.984 5.219 1 81.25 483 LYS B C 1
ATOM 8015 O O . LYS B 1 483 ? -0.143 3.82 4.852 1 81.25 483 LYS B O 1
ATOM 8020 N N . GLN B 1 484 ? 1.04 5.637 4.938 1 77.94 484 GLN B N 1
ATOM 8021 C CA . GLN B 1 484 ? 2.129 5.062 4.156 1 77.94 484 GLN B CA 1
ATOM 8022 C C . GLN B 1 484 ? 2.969 4.109 5.004 1 77.94 484 GLN B C 1
ATOM 8024 O O . GLN B 1 484 ? 3.428 3.076 4.512 1 77.94 484 GLN B O 1
ATOM 8029 N N . THR B 1 485 ? 3.184 4.531 6.195 1 84.62 485 THR B N 1
ATOM 8030 C CA . THR B 1 485 ? 4.043 3.783 7.105 1 84.62 485 THR B CA 1
ATOM 8031 C C . THR B 1 485 ? 3.334 2.527 7.605 1 84.62 485 THR B C 1
ATOM 8033 O O . THR B 1 485 ? 3.953 1.469 7.734 1 84.62 485 THR B O 1
ATOM 8036 N N . LYS B 1 486 ? 2.086 2.656 7.914 1 82.44 486 LYS B N 1
ATOM 8037 C CA . LYS B 1 486 ? 1.25 1.554 8.383 1 82.44 486 LYS B CA 1
ATOM 8038 C C . LYS B 1 486 ? 0.11 1.275 7.406 1 82.44 486 LYS B C 1
ATOM 8040 O O . LYS B 1 486 ? -0.954 1.893 7.492 1 82.44 486 LYS B O 1
ATOM 8045 N N . ASN B 1 487 ? 0.347 0.418 6.52 1 74.75 487 ASN B N 1
ATOM 8046 C CA . ASN B 1 487 ? -0.6 0.071 5.465 1 74.75 487 ASN B CA 1
ATOM 8047 C C . ASN B 1 487 ? -1.029 -1.391 5.555 1 74.75 487 ASN B C 1
ATOM 8049 O O . ASN B 1 487 ? -0.598 -2.113 6.457 1 74.75 487 ASN B O 1
ATOM 8053 N N . PRO B 1 488 ? -1.865 -1.85 4.75 1 65.25 488 PRO B N 1
ATOM 8054 C CA . PRO B 1 488 ? -2.391 -3.211 4.887 1 65.25 488 PRO B CA 1
ATOM 8055 C C . PRO B 1 488 ? -1.293 -4.27 4.867 1 65.25 488 PRO B C 1
ATOM 8057 O O . PRO B 1 488 ? -1.409 -5.297 5.539 1 65.25 488 PRO B O 1
ATOM 8060 N N . THR B 1 489 ? -0.218 -3.986 4.172 1 64.06 489 THR B N 1
ATOM 8061 C CA . THR B 1 489 ? 0.869 -4.953 4.09 1 64.06 489 THR B CA 1
ATOM 8062 C C . THR B 1 489 ? 1.818 -4.809 5.273 1 64.06 489 THR B C 1
ATOM 8064 O O . THR B 1 489 ? 2.574 -5.73 5.59 1 64.06 489 THR B O 1
ATOM 8067 N N . ARG B 1 490 ? 1.721 -3.648 5.984 1 69.88 490 ARG B N 1
ATOM 8068 C CA . ARG B 1 490 ? 2.545 -3.334 7.148 1 69.88 490 ARG B CA 1
ATOM 8069 C C . ARG B 1 490 ? 1.68 -2.955 8.344 1 69.88 490 ARG B C 1
ATOM 8071 O O . ARG B 1 490 ? 1.88 -1.902 8.953 1 69.88 490 ARG B O 1
ATOM 8078 N N . ASN B 1 491 ? 0.802 -3.814 8.609 1 65.44 491 ASN B N 1
ATOM 8079 C CA . ASN B 1 491 ? -0.21 -3.41 9.578 1 65.44 491 ASN B CA 1
ATOM 8080 C C . ASN B 1 491 ? 0.138 -3.893 10.984 1 65.44 491 ASN B C 1
ATOM 8082 O O . ASN B 1 491 ? -0.627 -3.678 11.922 1 65.44 491 ASN B O 1
ATOM 8086 N N . ARG B 1 492 ? 1.426 -4.449 11.125 1 69.75 492 ARG B N 1
ATOM 8087 C CA . ARG B 1 492 ? 1.764 -5.027 12.422 1 69.75 492 ARG B CA 1
ATOM 8088 C C . ARG B 1 492 ? 2.705 -4.113 13.203 1 69.75 492 ARG B C 1
ATOM 8090 O O . ARG B 1 492 ? 3.252 -4.512 14.234 1 69.75 492 ARG B O 1
ATOM 8097 N N . LEU B 1 493 ? 2.92 -2.965 12.711 1 80.25 493 LEU B N 1
ATOM 8098 C CA . LEU B 1 493 ? 3.771 -2.006 13.406 1 80.25 493 LEU B CA 1
ATOM 8099 C C . LEU B 1 493 ? 3.213 -1.689 14.789 1 80.25 493 LEU B C 1
ATOM 8101 O O . LEU B 1 493 ? 2.027 -1.38 14.93 1 80.25 493 LEU B O 1
ATOM 8105 N N . THR B 1 494 ? 4.031 -1.847 15.797 1 83.69 494 THR B N 1
ATOM 8106 C CA . THR B 1 494 ? 3.594 -1.557 17.156 1 83.69 494 THR B CA 1
ATOM 8107 C C . THR B 1 494 ? 3.344 -0.062 17.328 1 83.69 494 THR B C 1
ATOM 8109 O O . THR B 1 494 ? 3.811 0.752 16.531 1 83.69 494 THR B O 1
ATOM 8112 N N . ASP B 1 495 ? 2.611 0.325 18.391 1 86.44 495 ASP B N 1
ATOM 8113 C CA . ASP B 1 495 ? 2.336 1.729 18.688 1 86.44 495 ASP B CA 1
ATOM 8114 C C . ASP B 1 495 ? 3.631 2.504 18.922 1 86.44 495 ASP B C 1
ATOM 8116 O O . ASP B 1 495 ? 3.773 3.637 18.453 1 86.44 495 ASP B O 1
ATOM 8120 N N . LYS B 1 496 ? 4.523 1.859 19.594 1 89.38 496 LYS B N 1
ATOM 8121 C CA . LYS B 1 496 ? 5.793 2.516 19.906 1 89.38 496 LYS B CA 1
ATOM 8122 C C . LYS B 1 496 ? 6.578 2.809 18.625 1 89.38 496 LYS B C 1
ATOM 8124 O O . LYS B 1 496 ? 7.094 3.914 18.453 1 89.38 496 LYS B O 1
ATOM 8129 N N . HIS B 1 497 ? 6.652 1.837 17.812 1 91.56 497 HIS B N 1
ATOM 8130 C CA . HIS B 1 497 ? 7.422 1.995 16.578 1 91.56 497 HIS B CA 1
ATOM 8131 C C . HIS B 1 497 ? 6.75 2.98 15.633 1 91.56 497 HIS B C 1
ATOM 8133 O O . HIS B 1 497 ? 7.43 3.725 14.922 1 91.56 497 HIS B O 1
ATOM 8139 N N . LEU B 1 498 ? 5.426 2.904 15.609 1 91.62 498 LEU B N 1
ATOM 8140 C CA . LEU B 1 498 ? 4.699 3.885 14.812 1 91.62 498 LEU B CA 1
ATOM 8141 C C . LEU B 1 498 ? 4.988 5.305 15.289 1 91.62 498 LEU B C 1
ATOM 8143 O O . LEU B 1 498 ? 5.234 6.199 14.484 1 91.62 498 LEU B O 1
ATOM 8147 N N . HIS B 1 499 ? 4.957 5.445 16.578 1 93.44 499 HIS B N 1
ATOM 8148 C CA . HIS B 1 499 ? 5.227 6.75 17.188 1 93.44 499 HIS B CA 1
ATOM 8149 C C . HIS B 1 499 ? 6.625 7.238 16.828 1 93.44 499 HIS B C 1
ATOM 8151 O O . HIS B 1 499 ? 6.801 8.383 16.406 1 93.44 499 HIS B O 1
ATOM 8157 N N . GLN B 1 500 ? 7.617 6.367 16.969 1 93.56 500 GLN B N 1
ATOM 8158 C CA . GLN B 1 500 ? 9 6.734 16.688 1 93.56 500 GLN B CA 1
ATOM 8159 C C . GLN B 1 500 ? 9.188 7.086 15.211 1 93.56 500 GLN B C 1
ATOM 8161 O O . GLN B 1 500 ? 9.867 8.062 14.883 1 93.56 500 GLN B O 1
ATOM 8166 N N . THR B 1 501 ? 8.617 6.301 14.43 1 93.44 501 THR B N 1
ATOM 8167 C CA . THR B 1 501 ? 8.75 6.52 12.992 1 93.44 501 THR B CA 1
ATOM 8168 C C . THR B 1 501 ? 8.109 7.844 12.586 1 93.44 501 THR B C 1
ATOM 8170 O O . THR B 1 501 ? 8.695 8.625 11.828 1 93.44 501 THR B O 1
ATOM 8173 N N . LEU B 1 502 ? 6.91 8.164 13.094 1 94.62 502 LEU B N 1
ATOM 8174 C CA . LEU B 1 502 ? 6.215 9.398 12.734 1 94.62 502 LEU B CA 1
ATOM 8175 C C . LEU B 1 502 ? 6.926 10.609 13.32 1 94.62 502 LEU B C 1
ATOM 8177 O O . LEU B 1 502 ? 6.945 11.68 12.703 1 94.62 502 LEU B O 1
ATOM 8181 N N . ARG B 1 503 ? 7.438 10.414 14.516 1 95.75 503 ARG B N 1
ATOM 8182 C CA . ARG B 1 503 ? 8.219 11.492 15.117 1 95.75 503 ARG B CA 1
ATOM 8183 C C . ARG B 1 503 ? 9.391 11.883 14.227 1 95.75 503 ARG B C 1
ATOM 8185 O O . ARG B 1 503 ? 9.594 13.062 13.938 1 95.75 503 ARG B O 1
ATOM 8192 N N . LEU B 1 504 ? 10.125 10.891 13.766 1 95.5 504 LEU B N 1
ATOM 8193 C CA . LEU B 1 504 ? 11.297 11.141 12.93 1 95.5 504 LEU B CA 1
ATOM 8194 C C . LEU B 1 504 ? 10.883 11.68 11.562 1 95.5 504 LEU B C 1
ATOM 8196 O O . LEU B 1 504 ? 11.609 12.469 10.953 1 95.5 504 LEU B O 1
ATOM 8200 N N . ALA B 1 505 ? 9.742 11.281 11.125 1 92.94 505 ALA B N 1
ATOM 8201 C CA . ALA B 1 505 ? 9.266 11.695 9.812 1 92.94 505 ALA B CA 1
ATOM 8202 C C . ALA B 1 505 ? 8.789 13.148 9.828 1 92.94 505 ALA B C 1
ATOM 8204 O O . ALA B 1 505 ? 8.758 13.812 8.789 1 92.94 505 ALA B O 1
ATOM 8205 N N . THR B 1 506 ? 8.438 13.688 10.969 1 92.75 506 THR B N 1
ATOM 8206 C CA . THR B 1 506 ? 7.789 14.992 11.008 1 92.75 506 THR B CA 1
ATOM 8207 C C . THR B 1 506 ? 8.656 16 11.75 1 92.75 506 THR B C 1
ATOM 8209 O O . THR B 1 506 ? 8.422 17.219 11.664 1 92.75 506 THR B O 1
ATOM 8212 N N . THR B 1 507 ? 9.68 15.586 12.453 1 94.25 507 THR B N 1
ATOM 8213 C CA . THR B 1 507 ? 10.469 16.453 13.32 1 94.25 507 THR B CA 1
ATOM 8214 C C . THR B 1 507 ? 11.32 17.406 12.508 1 94.25 507 THR B C 1
ATOM 8216 O O . THR B 1 507 ? 11.695 17.109 11.375 1 94.25 507 THR B O 1
ATOM 8219 N N . SER B 1 508 ? 11.531 18.578 13.016 1 91.44 508 SER B N 1
ATOM 8220 C CA . SER B 1 508 ? 12.484 19.531 12.453 1 91.44 508 SER B CA 1
ATOM 8221 C C . SER B 1 508 ? 13.828 19.453 13.172 1 91.44 508 SER B C 1
ATOM 8223 O O . SER B 1 508 ? 14.805 20.094 12.758 1 91.44 508 SER B O 1
ATOM 8225 N N . LEU B 1 509 ? 13.859 18.625 14.211 1 94.19 509 LEU B N 1
ATOM 8226 C CA . LEU B 1 509 ? 15.086 18.453 14.977 1 94.19 509 LEU B CA 1
ATOM 8227 C C . LEU B 1 509 ? 15.977 17.391 14.32 1 94.19 509 LEU B C 1
ATOM 8229 O O . LEU B 1 509 ? 15.484 16.484 13.656 1 94.19 509 LEU B O 1
ATOM 8233 N N . ARG B 1 510 ? 17.281 17.609 14.484 1 94.19 510 ARG B N 1
ATOM 8234 C CA . ARG B 1 510 ? 18.25 16.641 13.969 1 94.19 510 ARG B CA 1
ATOM 8235 C C . ARG B 1 510 ? 18.719 15.695 15.062 1 94.19 510 ARG B C 1
ATOM 8237 O O . ARG B 1 510 ? 19.328 16.125 16.047 1 94.19 510 ARG B O 1
ATOM 8244 N N . PRO B 1 511 ? 18.469 14.398 14.805 1 95.56 511 PRO B N 1
ATOM 8245 C CA . PRO B 1 511 ? 18.969 13.461 15.812 1 95.56 511 PRO B CA 1
ATOM 8246 C C . PRO B 1 511 ? 20.469 13.555 16.016 1 95.56 511 PRO B C 1
ATOM 8248 O O . PRO B 1 511 ? 21.219 13.719 15.039 1 95.56 511 PRO B O 1
ATOM 8251 N N . ASP B 1 512 ? 20.938 13.5 17.234 1 96.06 512 ASP B N 1
ATOM 8252 C CA . ASP B 1 512 ? 22.359 13.555 17.578 1 96.06 512 ASP B CA 1
ATOM 8253 C C . ASP B 1 512 ? 23 12.18 17.422 1 96.06 512 ASP B C 1
ATOM 8255 O O . ASP B 1 512 ? 23.281 11.5 18.406 1 96.06 512 ASP B O 1
ATOM 8259 N N . ILE B 1 513 ? 23.391 11.859 16.297 1 95.44 513 ILE B N 1
ATOM 8260 C CA . ILE B 1 513 ? 23.906 10.539 15.969 1 95.44 513 ILE B CA 1
ATOM 8261 C C . ILE B 1 513 ? 25.266 10.336 16.641 1 95.44 513 ILE B C 1
ATOM 8263 O O . ILE B 1 513 ? 25.578 9.234 17.078 1 95.44 513 ILE B O 1
ATOM 8267 N N . GLU B 1 514 ? 26.047 11.422 16.781 1 92.88 514 GLU B N 1
ATOM 8268 C CA . GLU B 1 514 ? 27.328 11.336 17.438 1 92.88 514 GLU B CA 1
ATOM 8269 C C . GLU B 1 514 ? 27.172 10.898 18.906 1 92.88 514 GLU B C 1
ATOM 8271 O O . GLU B 1 514 ? 27.906 10.039 19.391 1 92.88 514 GLU B O 1
ATOM 8276 N N . LEU B 1 515 ? 26.234 11.539 19.484 1 93.38 515 LEU B N 1
ATOM 8277 C CA . LEU B 1 515 ? 25.969 11.18 20.859 1 93.38 515 LEU B CA 1
ATOM 8278 C C . LEU B 1 515 ? 25.516 9.727 20.969 1 93.38 515 LEU B C 1
ATOM 8280 O O . LEU B 1 515 ? 25.984 8.992 21.844 1 93.38 515 LEU B O 1
ATOM 8284 N N . LEU B 1 516 ? 24.656 9.273 20.156 1 94.5 516 LEU B N 1
ATOM 8285 C CA . LEU B 1 516 ? 24.125 7.918 20.188 1 94.5 516 LEU B CA 1
ATOM 8286 C C . LEU B 1 516 ? 25.219 6.891 19.938 1 94.5 516 LEU B C 1
ATOM 8288 O O . LEU B 1 516 ? 25.25 5.832 20.562 1 94.5 516 LEU B O 1
ATOM 8292 N N . THR B 1 517 ? 26.094 7.211 19.016 1 93.06 517 THR B N 1
ATOM 8293 C CA . THR B 1 517 ? 27.203 6.316 18.672 1 93.06 517 THR B CA 1
ATOM 8294 C C . THR B 1 517 ? 28.156 6.164 19.859 1 93.06 517 THR B C 1
ATOM 8296 O O . THR B 1 517 ? 28.641 5.066 20.141 1 93.06 517 THR B O 1
ATOM 8299 N N . SER B 1 518 ? 28.391 7.246 20.5 1 89.19 518 SER B N 1
ATOM 8300 C CA . SER B 1 518 ? 29.281 7.227 21.656 1 89.19 518 SER B CA 1
ATOM 8301 C C . SER B 1 518 ? 28.703 6.383 22.781 1 89.19 518 SER B C 1
ATOM 8303 O O . SER B 1 518 ? 29.453 5.711 23.5 1 89.19 518 SER B O 1
ATOM 8305 N N . GLN B 1 519 ? 27.453 6.383 22.906 1 86.81 519 GLN B N 1
ATOM 8306 C CA . GLN B 1 519 ? 26.781 5.613 23.969 1 86.81 519 GLN B CA 1
ATOM 8307 C C . GLN B 1 519 ? 26.828 4.121 23.656 1 86.81 519 GLN B C 1
ATOM 8309 O O . GLN B 1 519 ? 26.875 3.297 24.578 1 86.81 519 GLN B O 1
ATOM 8314 N N . LYS B 1 520 ? 26.75 3.758 22.484 1 82.25 520 LYS B N 1
ATOM 8315 C CA . LYS B 1 520 ? 26.781 2.35 22.109 1 82.25 520 LYS B CA 1
ATOM 8316 C C . LYS B 1 520 ? 28.172 1.751 22.297 1 82.25 520 LYS B C 1
ATOM 8318 O O . LYS B 1 520 ? 28.297 0.574 22.641 1 82.25 520 LYS B O 1
ATOM 8323 N N . GLN B 1 521 ? 29.172 2.408 21.984 1 69.38 521 GLN B N 1
ATOM 8324 C CA . GLN B 1 521 ? 30.547 1.938 22.188 1 69.38 521 GLN B CA 1
ATOM 8325 C C . GLN B 1 521 ? 30.812 1.69 23.672 1 69.38 521 GLN B C 1
ATOM 8327 O O . GLN B 1 521 ? 31.516 0.743 24.031 1 69.38 521 GLN B O 1
ATOM 8332 N N . ALA B 1 522 ? 30.281 2.496 24.328 1 55.84 522 ALA B N 1
ATOM 8333 C CA . ALA B 1 522 ? 30.5 2.361 25.766 1 55.84 522 ALA B CA 1
ATOM 8334 C C . ALA B 1 522 ? 29.859 1.081 26.297 1 55.84 522 ALA B C 1
ATOM 8336 O O . ALA B 1 522 ? 30.391 0.454 27.219 1 55.84 522 ALA B O 1
ATOM 8337 N N . HIS B 1 523 ? 28.797 0.721 25.766 1 53.84 523 HIS B N 1
ATOM 8338 C CA . HIS B 1 523 ? 28.125 -0.487 26.25 1 53.84 523 HIS B CA 1
ATOM 8339 C C . HIS B 1 523 ? 28.828 -1.74 25.734 1 53.84 523 HIS B C 1
ATOM 8341 O O . HIS B 1 523 ? 28.766 -2.795 26.359 1 53.84 523 HIS B O 1
ATOM 8347 N N . SER B 1 524 ? 29.312 -1.728 24.547 1 50.78 524 SER B N 1
ATOM 8348 C CA . SER B 1 524 ? 30.031 -2.898 24.047 1 50.78 524 SER B CA 1
ATOM 8349 C C . SER B 1 524 ? 31.344 -3.098 24.781 1 50.78 524 SER B C 1
ATOM 8351 O O . SER B 1 524 ? 31.906 -4.195 24.781 1 50.78 524 SER B O 1
ATOM 8353 N N . SER B 1 525 ? 31.969 -2.043 25.266 1 42.12 525 SER B N 1
ATOM 8354 C CA . SER B 1 525 ? 33.219 -2.178 26.016 1 42.12 525 SER B CA 1
ATOM 8355 C C . SER B 1 525 ? 32.969 -2.627 27.438 1 42.12 525 SER B C 1
ATOM 8357 O O . SER B 1 525 ? 33.875 -3 28.156 1 42.12 525 SER B O 1
ATOM 8359 N N . HIS B 1 526 ? 31.812 -2.453 27.859 1 35.81 526 HIS B N 1
ATOM 8360 C CA . HIS B 1 526 ? 31.656 -3.016 29.188 1 35.81 526 HIS B CA 1
ATOM 8361 C C . HIS B 1 526 ? 31.156 -4.457 29.125 1 35.81 526 HIS B C 1
ATOM 8363 O O . HIS B 1 526 ? 30.344 -4.797 28.266 1 35.81 526 HIS B O 1
#

Nearest PDB structures (foldseek):
  4d1q-assembly1_B  TM=6.222E-01  e=7.346E-11  Musca domestica
  3k9j-assembly2_A  TM=3.408E-01  e=4.087E-01  Homo sapiens
  3hpf-assembly1_A  TM=5.293E-01  e=8.166E+00  Oceanobacillus iheyensis HTE831
  4q25-assembly1_B  TM=1.924E-01  e=4.258E+00  Pseudomonas aeruginosa PAO1
  6xr1-assembly1_A  TM=1.162E-01  e=1.867E+00  synthetic construct

InterPro domains:
  IPR012337 Ribonuclease H-like superfamily [SSF53098] (90-502)

Foldseek 3Di:
DVVVVVVVVVVVVVVVVLLLVLLLVLLVVLLVCLQVLHALQCLVVVLVVVLVVCVPPPVVCSVSSNSRDSHSVSSLVSLLVLLVLLLVVLLVVLVQFQAKEWEWEWDAAPVGWIKIWIWMWGAGPLGDIFIFTLDIDTDRDDLAQVVVLVVVVVSCVVSVHDLQRYAEYEYQPDCRDPPLCTHVLNVQVVVCVVVVHDRHQYHHFPLNLLLVLVVLQVCCVLVVLLLVLLCVCVVPVVSVVVLQVLVVVVVPPDHRQQPPPSRDLLSVLVSLVVCLVCLVSSQVSCVVVVHHDPLSPDLLSNLSSLLCSLVSVLSSVLSVQLADPQDFLLSNVVSLVVVLVVLVVVLVCLLVVHCPSRVSNVVSCVVCVPDDRPSVSSSVSSVSSSVSSCVNCVSVVVCVLLSVCLQPLLPHDLVSDDPVQNVLSVVQNPDVVLVVVDDNVPSSVSLSPDDCVSHVPSSVSNSSRSNDRNRSNLVVVLVVSLCSSCDPVNPPQDSSSSTSSSRSNRGPDDRDSVVVSVVVVVVVVD/DVVVVVVVVVVVVVVVVLLLVLLLVLLVVLLVCLQVLHALQCLVVVLVVVLVVCVPPPVVCSVSSNSRDSHSVSSLVSLLVLLVLLLVVLLVVLVQFQAKEWEWEWDAAPVGWIKIWIWMWGQGLLGDIFIFTLDIDTDRDDLAQVVVLVVVVVSCVVSVHDLQRYAEYEYQPDCLDPPLCTHVLNVSVVVCVVVVHDRHQYHHFPLNLLLVLVVLQVCCVLVVLLLVLLCVCVVPVVSVVVLQVLVVVVVPPPHHQQPPPSPDLLSVLVNLVVCLVCLVSSQVSCVVVVHHDPLSVDLQSNLSSLLVSLVSVLSSVLSVQLADPQDFLLSNVVSLVVVLVVLVVVLVCLLVVHCPSRVSNVVSCVVCVPDDRPSVSSSVSSVSSSVSSCVVCVSVVVCVLLSVCLQPLLPHDLVSDDPVQNVLSVVQNPDVVLVVVDDNVPSSVSLSPDDCVRHVPSSVSNSSRSNDRNRSNLVVVLVVSLCSSCDPVRPPQDSSSSTSSSRSNRGPDDRPSVVVSVVVVVVVVD

Secondary structure (DSSP, 8-state):
-HHHHHHHHHHHHHHHHHHHHHHHHHHHHHHHHHHTT--TTHHHHHHHHHHHHHHHH-GGGHHHHHTS---HHHHHHHHHHHHHHHHHHHHHHHTT-SEEEEEEEEEE-TT-PEEEEEEEEEE-TT--EEEEEEEEEEE-S---HHHHHHHHHHHHHHTT--GGGEEEEEE---HHHH-SSSSHHHHHHHHHHHHTPPPPEEEE-TTTTHHHHHHHS-THHHHHHHHHHHHHHHHSHHHHHHHHHHHHHTT-S--S-----TT-HHHHHHHHHHHHHTHHHHHHHHHHTT---GGGG-HHHHHHHHHHHHHHHHHHHHHHHH--TT--HHHHHHHHHHHHHHHHHHHHHHHTT--TT-HHHHHHHHH-TTS---HHHHHHHHHHHHHHHHHHTHHHHHTHHHHHHHH-TTTS-GGGS-HHHHHHHHHHHT-HHHHHH--GGGHHHHHHHS-TTT-HHHHHHHHHHHH--S-SHHHHHHHHHHHHHS-GGGTT--HHHHHHHHHHHH--SPP-HHHHHHHHHHHHH-/-HHHHHHHHHHHHHHHHHHHHHHHHHHHHHHHHHHTT--TTHHHHHHHHHHHHHHHH-GGGHHHHHTS---HHHHHHHHHHHHHHHHHHHHHHHTT-SEEEEEEEEEE-TT-PEEEEEEEEEE-TT--EEEEEEEEEEE-S---HHHHHHHHHHHHHHTT--GGGEEEEEE---HHHH-SSSSHHHHHHHHHHHHT-PPPEEEE-HHHHHHHHHHHS-THHHHHHHHHHHHHHHHSHHHHHHHHHHHHHTT-S--S-----TT-HHHHHHHHHHHHHTHHHHHHHHHHTT---GGGG-HHHHHHHHHHHHHHHHHHHHHHHH--TT--HHHHHHHHHHHHHHHHHHHHHHHTT--TT-HHHHHHHHH-TTSPP-HHHHHHHHHHHHHHHHHHTHHHHHTHHHHHHHH-TTTS-GGGS-HHHHHHHHHHHT-HHHHHH--GGGHHHHHHHS-TTT-HHHHHHHHHHHH--S-SHHHHHHHHHHHHHS-GGGTT--HHHHHHHHHHHH--SPP-HHHHHHHHHHHHH-

Radius of gyration: 35.77 Å; Cα contacts (8 Å, |Δi|>4): 1481; chains: 2; bounding box: 90×113×78 Å